Protein AF-0000000076014157 (afdb_homodimer)

Secondary structure (DSSP, 8-state):
--------------------TT--TT-----------TTS---S-HHHHHHHHHHHHS-HIIIIIHHHHHHHTTBHHHHHHHHHHIIIIIHHHHHHHHHHHHHH---TTTHHHHH-GGGHHHHHHHHHHHHHHHHHHHHHHHHHHHHHHHTSSSS-TTS-S-STT--TTB---TT-TT----TT-B-HHHHIIIIIIS-GGG--SSS----B-HHHHHHHHHHHHHHHHHHTT-HHHHHHHHHHHTTHHHHHHHHHHHHHHHSTTHHHHHHHHHSB-GGGGG-HHHHHHHHHHHHHHH-TTSSHHHHHHHTS-TTS-HHHHHHHHHHHHHHHHHHHHHHHHHHHHHHHHHHTS-GGGTSTT-STHIIIIIHHHHHHTSTTHHHHHHHHHHHHHHHHHHHHHHHHHHHHHHHHHHSHHHHGGGHHHHHHHHHHHHHHHTGGGGBTTHHHHHHHIIIIIIIHHHHHHHHHHHHHHHHHHHHS----EETTEEPPHHHHHHHHHHHHHHHTHHHHHHHHHHH---S-HHHHHHHHHTS-------HHHHTTS---/------------------------TT-----------TTS---S-HHHHHHHHHHHHS-HIIIIIHHHHHHHTTBHHHHHHHHHHIIIIIHHHHHHHHHHHHHH---TTTHHHHH-GGGHHHHHHHHHHHHHHHHHHHHHHHHHHHHHHHTSSSS-TTS-S-STT--TTB---TT-TT----TT-B-HHHHIIIIIIS-GGG--SSS---PBPHHHHHHHHHHHHHHHHHHTT-HHHHHHHHHHHTTHHHHHHHHHHHHHHHSTTHHHHHHHHHSB-GGGGG-HHHHHHHHHHHHHHH-TTSSHHHHHHHTS-TTS-HHHHHHHHHHHHHHHHHHHHHHHHHHHHHHHHHHTS-GGGTSTT-STHIIIIIHHHHHHTSTTHHHHHHHHHHHHHHHHHHHHHHHHHHHHHHHHHHSHHHHTT-HHHHHHHHHHHHHHHTGGGGBTTHHHHHHHIIIIIIIHHHHHHHHHHHHHHHHHHHHS----EETTEEPPHHHHHHHHHHHHHHHTHHHHHHHHHHH---S-HHHHHHHHHSS-------HHHHTSS---

Organism: Dicentrarchus labrax (NCBI:txid13489)

Structure (mmCIF, N/CA/C/O backbone):
data_AF-0000000076014157-model_v1
#
loop_
_entity.id
_entity.type
_entity.pdbx_description
1 polymer Transporter
#
loop_
_atom_site.group_PDB
_atom_site.id
_atom_site.type_symbol
_atom_site.label_atom_id
_atom_site.label_alt_id
_atom_site.label_comp_id
_atom_site.label_asym_id
_atom_site.label_entity_id
_atom_site.label_seq_id
_atom_site.pdbx_PDB_ins_code
_atom_site.Cartn_x
_atom_site.Cartn_y
_atom_site.Cartn_z
_atom_site.occupancy
_atom_site.B_iso_or_equiv
_atom_site.auth_seq_id
_atom_site.auth_comp_id
_atom_site.auth_asym_id
_atom_site.auth_atom_id
_atom_site.pdbx_PDB_model_num
ATOM 1 N N . MET A 1 1 ? -80.5 -6.441 57.906 1 23.5 1 MET A N 1
ATOM 2 C CA . MET A 1 1 ? -79.625 -5.234 57.938 1 23.5 1 MET A CA 1
ATOM 3 C C . MET A 1 1 ? -78.938 -5.035 56.625 1 23.5 1 MET A C 1
ATOM 5 O O . MET A 1 1 ? -78.375 -5.992 56.031 1 23.5 1 MET A O 1
ATOM 9 N N . PRO A 1 2 ? -79.125 -3.795 55.938 1 21.14 2 PRO A N 1
ATOM 10 C CA . PRO A 1 2 ? -79.25 -3.395 54.531 1 21.14 2 PRO A CA 1
ATOM 11 C C . PRO A 1 2 ? -77.938 -3.398 53.781 1 21.14 2 PRO A C 1
ATOM 13 O O . PRO A 1 2 ? -76.875 -3.014 54.344 1 21.14 2 PRO A O 1
ATOM 16 N N . ARG A 1 3 ? -77.688 -4.527 53.062 1 22.22 3 ARG A N 1
ATOM 17 C CA . ARG A 1 3 ? -76.625 -5.16 52.219 1 22.22 3 ARG A CA 1
ATOM 18 C C . ARG A 1 3 ? -76.188 -4.211 51.125 1 22.22 3 ARG A C 1
ATOM 20 O O . ARG A 1 3 ? -76.812 -4.141 50.062 1 22.22 3 ARG A O 1
ATOM 27 N N . GLN A 1 4 ? -75.938 -2.848 51.719 1 20.17 4 GLN A N 1
ATOM 28 C CA . GLN A 1 4 ? -75.875 -1.627 50.938 1 20.17 4 GLN A CA 1
ATOM 29 C C . GLN A 1 4 ? -74.875 -1.794 49.781 1 20.17 4 GLN A C 1
ATOM 31 O O . GLN A 1 4 ? -73.75 -2.311 50 1 20.17 4 GLN A O 1
ATOM 36 N N . ASP A 1 5 ? -75.375 -1.737 48.531 1 20.08 5 ASP A N 1
ATOM 37 C CA . ASP A 1 5 ? -75.25 -1.93 47.094 1 20.08 5 ASP A CA 1
ATOM 38 C C . ASP A 1 5 ? -74.188 -1.002 46.5 1 20.08 5 ASP A C 1
ATOM 40 O O . ASP A 1 5 ? -74.5 0.026 45.906 1 20.08 5 ASP A O 1
ATOM 44 N N . SER A 1 6 ? -73.062 -0.758 47.375 1 19.81 6 SER A N 1
ATOM 45 C CA . SER A 1 6 ? -72.188 0.369 47.125 1 19.81 6 SER A CA 1
ATOM 46 C C . SER A 1 6 ? -71.562 0.296 45.75 1 19.81 6 SER A C 1
ATOM 48 O O . SER A 1 6 ? -70.625 -0.439 45.5 1 19.81 6 SER A O 1
ATOM 50 N N . ALA A 1 7 ? -72.5 0.203 44.719 1 20.62 7 ALA A N 1
ATOM 51 C CA . ALA A 1 7 ? -72.25 0.041 43.281 1 20.62 7 ALA A CA 1
ATOM 52 C C . ALA A 1 7 ? -71.312 1.136 42.75 1 20.62 7 ALA A C 1
ATOM 54 O O . ALA A 1 7 ? -71.75 2.287 42.625 1 20.62 7 ALA A O 1
ATOM 55 N N . VAL A 1 8 ? -70.062 1.165 43.344 1 20.34 8 VAL A N 1
ATOM 56 C CA . VAL A 1 8 ? -69 2.174 43.219 1 20.34 8 VAL A CA 1
ATOM 57 C C . VAL A 1 8 ? -68.875 2.545 41.75 1 20.34 8 VAL A C 1
ATOM 59 O O . VAL A 1 8 ? -68.812 1.669 40.875 1 20.34 8 VAL A O 1
ATOM 62 N N . MET A 1 9 ? -69.188 3.756 41.375 1 18.97 9 MET A N 1
ATOM 63 C CA . MET A 1 9 ? -69.312 4.648 40.25 1 18.97 9 MET A CA 1
ATOM 64 C C . MET A 1 9 ? -68.125 4.535 39.312 1 18.97 9 MET A C 1
ATOM 66 O O . MET A 1 9 ? -66.938 4.625 39.75 1 18.97 9 MET A O 1
ATOM 70 N N . ALA A 1 10 ? -68.188 3.828 38.156 1 21.52 10 ALA A N 1
ATOM 71 C CA . ALA A 1 10 ? -67.562 3.467 36.875 1 21.52 10 ALA A CA 1
ATOM 72 C C . ALA A 1 10 ? -67 4.691 36.188 1 21.52 10 ALA A C 1
ATOM 74 O O . ALA A 1 10 ? -67.688 5.461 35.531 1 21.52 10 ALA A O 1
ATOM 75 N N . GLY A 1 11 ? -66.375 5.621 37 1 18.62 11 GLY A N 1
ATOM 76 C CA . GLY A 1 11 ? -66 6.926 36.5 1 18.62 11 GLY A CA 1
ATOM 77 C C . GLY A 1 11 ? -65.312 6.848 35.125 1 18.62 11 GLY A C 1
ATOM 78 O O . GLY A 1 11 ? -64.5 5.953 34.906 1 18.62 11 GLY A O 1
ATOM 79 N N . SER A 1 12 ? -65.938 7.234 34.062 1 21.16 12 SER A N 1
ATOM 80 C CA . SER A 1 12 ? -65.875 7.332 32.625 1 21.16 12 SER A CA 1
ATOM 81 C C . SER A 1 12 ? -64.562 8.047 32.219 1 21.16 12 SER A C 1
ATOM 83 O O . SER A 1 12 ? -64.438 9.25 32.406 1 21.16 12 SER A O 1
ATOM 85 N N . LEU A 1 13 ? -63.375 7.578 32.688 1 21.27 13 LEU A N 1
ATOM 86 C CA . LEU A 1 13 ? -62.094 8.219 32.5 1 21.27 13 LEU A CA 1
ATOM 87 C C . LEU A 1 13 ? -61.906 8.688 31.078 1 21.27 13 LEU A C 1
ATOM 89 O O . LEU A 1 13 ? -62.219 7.945 30.141 1 21.27 13 LEU A O 1
ATOM 93 N N . THR A 1 14 ? -61.969 9.961 30.891 1 20.95 14 THR A N 1
ATOM 94 C CA . THR A 1 14 ? -62 10.898 29.766 1 20.95 14 THR A CA 1
ATOM 95 C C . THR A 1 14 ? -60.938 10.508 28.719 1 20.95 14 THR A C 1
ATOM 97 O O . THR A 1 14 ? -59.969 9.844 29.031 1 20.95 14 THR A O 1
ATOM 100 N N . HIS A 1 15 ? -61.25 10.711 27.406 1 20.73 15 HIS A N 1
ATOM 101 C CA . HIS A 1 15 ? -60.906 10.469 26.016 1 20.73 15 HIS A CA 1
ATOM 102 C C . HIS A 1 15 ? -59.531 11.047 25.672 1 20.73 15 HIS A C 1
ATOM 104 O O . HIS A 1 15 ? -59.312 12.242 25.844 1 20.73 15 HIS A O 1
ATOM 110 N N . HIS A 1 16 ? -58.438 10.414 26.062 1 22.95 16 HIS A N 1
ATOM 111 C CA . HIS A 1 16 ? -57.031 10.766 25.844 1 22.95 16 HIS A CA 1
ATOM 112 C C . HIS A 1 16 ? -56.812 11.211 24.406 1 22.95 16 HIS A C 1
ATOM 114 O O . HIS A 1 16 ? -57.219 10.523 23.469 1 22.95 16 HIS A O 1
ATOM 120 N N . GLY A 1 17 ? -56.844 12.523 24.172 1 22.39 17 GLY A N 1
ATOM 121 C CA . GLY A 1 17 ? -56.75 13.211 22.891 1 22.39 17 GLY A CA 1
ATOM 122 C C . GLY A 1 17 ? -55.719 12.602 21.953 1 22.39 17 GLY A C 1
ATOM 123 O O . GLY A 1 17 ? -54.781 11.953 22.406 1 22.39 17 GLY A O 1
ATOM 124 N N . SER A 1 18 ? -56.156 12.281 20.734 1 24.25 18 SER A N 1
ATOM 125 C CA . SER A 1 18 ? -55.625 11.594 19.562 1 24.25 18 SER A CA 1
ATOM 126 C C . SER A 1 18 ? -54.344 12.242 19.078 1 24.25 18 SER A C 1
ATOM 128 O O . SER A 1 18 ? -54.312 13.445 18.797 1 24.25 18 SER A O 1
ATOM 130 N N . PRO A 1 19 ? -53.219 11.938 19.75 1 25.81 19 PRO A N 1
ATOM 131 C CA . PRO A 1 19 ? -52.031 12.672 19.344 1 25.81 19 PRO A CA 1
ATOM 132 C C . PRO A 1 19 ? -51.906 12.828 17.828 1 25.81 19 PRO A C 1
ATOM 134 O O . PRO A 1 19 ? -52.469 12.031 17.078 1 25.81 19 PRO A O 1
ATOM 137 N N . ASN A 1 20 ? -51.906 14.07 17.297 1 23.58 20 ASN A N 1
ATOM 138 C CA . ASN A 1 20 ? -51.875 14.531 15.914 1 23.58 20 ASN A CA 1
ATOM 139 C C . ASN A 1 20 ? -50.906 13.719 15.062 1 23.58 20 ASN A C 1
ATOM 141 O O . ASN A 1 20 ? -49.75 13.531 15.438 1 23.58 20 ASN A O 1
ATOM 145 N N . PRO A 1 21 ? -51.438 12.875 14.094 1 25.25 21 PRO A N 1
ATOM 146 C CA . PRO A 1 21 ? -50.875 11.875 13.188 1 25.25 21 PRO A CA 1
ATOM 147 C C . PRO A 1 21 ? -49.75 12.438 12.32 1 25.25 21 PRO A C 1
ATOM 149 O O . PRO A 1 21 ? -49.312 11.789 11.367 1 25.25 21 PRO A O 1
ATOM 152 N N . ALA A 1 22 ? -49.562 13.789 12.352 1 24.73 22 ALA A N 1
ATOM 153 C CA . ALA A 1 22 ? -48.969 14.391 11.148 1 24.73 22 ALA A CA 1
ATOM 154 C C . ALA A 1 22 ? -47.625 13.789 10.852 1 24.73 22 ALA A C 1
ATOM 156 O O . ALA A 1 22 ? -47.062 13.977 9.758 1 24.73 22 ALA A O 1
ATOM 157 N N . TYR A 1 23 ? -46.906 13.641 12.016 1 25.39 23 TYR A N 1
ATOM 158 C CA . TYR A 1 23 ? -45.531 13.422 11.562 1 25.39 23 TYR A CA 1
ATOM 159 C C . TYR A 1 23 ? -45.406 12.133 10.758 1 25.39 23 TYR A C 1
ATOM 161 O O . TYR A 1 23 ? -45.312 11.047 11.32 1 25.39 23 TYR A O 1
ATOM 169 N N . SER A 1 24 ? -46.406 11.953 9.875 1 24.34 24 SER A N 1
ATOM 170 C CA . SER A 1 24 ? -46.375 10.797 8.984 1 24.34 24 SER A CA 1
ATOM 171 C C . SER A 1 24 ? -45 10.562 8.414 1 24.34 24 SER A C 1
ATOM 173 O O . SER A 1 24 ? -44.406 11.453 7.797 1 24.34 24 SER A O 1
ATOM 175 N N . SER A 1 25 ? -44.188 9.844 9.18 1 27.11 25 SER A N 1
ATOM 176 C CA . SER A 1 25 ? -42.812 9.383 9.023 1 27.11 25 SER A CA 1
ATOM 177 C C . SER A 1 25 ? -42.562 8.891 7.605 1 27.11 25 SER A C 1
ATOM 179 O O . SER A 1 25 ? -41.531 8.258 7.344 1 27.11 25 SER A O 1
ATOM 181 N N . ASN A 1 26 ? -43.625 9.016 6.766 1 25.61 26 ASN A N 1
ATOM 182 C CA . ASN A 1 26 ? -43.656 8.359 5.465 1 25.61 26 ASN A CA 1
ATOM 183 C C . ASN A 1 26 ? -42.531 8.836 4.551 1 25.61 26 ASN A C 1
ATOM 185 O O . ASN A 1 26 ? -42.406 8.375 3.412 1 25.61 26 ASN A O 1
ATOM 189 N N . ASN A 1 27 ? -42.281 10.133 4.758 1 27.19 27 ASN A N 1
ATOM 190 C CA . ASN A 1 27 ? -41.594 10.602 3.57 1 27.19 27 ASN A CA 1
ATOM 191 C C . ASN A 1 27 ? -40.188 9.977 3.461 1 27.19 27 ASN A C 1
ATOM 193 O O . ASN A 1 27 ? -39.188 10.602 3.822 1 27.19 27 ASN A O 1
ATOM 197 N N . ALA A 1 28 ? -40.094 8.828 4.117 1 28.44 28 ALA A N 1
ATOM 198 C CA . ALA A 1 28 ? -38.812 8.148 3.838 1 28.44 28 ALA A CA 1
ATOM 199 C C . ALA A 1 28 ? -38.469 8.219 2.354 1 28.44 28 ALA A C 1
ATOM 201 O O . ALA A 1 28 ? -39.219 7.695 1.515 1 28.44 28 ALA A O 1
ATOM 202 N N . VAL A 1 29 ? -38.031 9.32 1.973 1 32.59 29 VAL A N 1
ATOM 203 C CA . VAL A 1 29 ? -37.562 9.336 0.583 1 32.59 29 VAL A CA 1
ATOM 204 C C . VAL A 1 29 ? -37.062 7.961 0.188 1 32.59 29 VAL A C 1
ATOM 206 O O . VAL A 1 29 ? -36.219 7.387 0.88 1 32.59 29 VAL A O 1
ATOM 209 N N . PRO A 1 30 ? -37.906 7.164 -0.391 1 28.81 30 PRO A N 1
ATOM 210 C CA . PRO A 1 30 ? -37.469 5.816 -0.772 1 28.81 30 PRO A CA 1
ATOM 211 C C . PRO A 1 30 ? -36.031 5.777 -1.214 1 28.81 30 PRO A C 1
ATOM 213 O O . PRO A 1 30 ? -35.562 6.699 -1.882 1 28.81 30 PRO A O 1
ATOM 216 N N . VAL A 1 31 ? -35.219 5.48 -0.323 1 32.84 31 VAL A N 1
ATOM 217 C CA . VAL A 1 31 ? -33.875 5.168 -0.797 1 32.84 31 VAL A CA 1
ATOM 218 C C . VAL A 1 31 ? -33.938 4.613 -2.219 1 32.84 31 VAL A C 1
ATOM 220 O O . VAL A 1 31 ? -34.719 3.701 -2.498 1 32.84 31 VAL A O 1
ATOM 223 N N . PRO A 1 32 ? -34 5.555 -3.145 1 31.33 32 PRO A N 1
ATOM 224 C CA . PRO A 1 32 ? -34.188 4.891 -4.438 1 31.33 32 PRO A CA 1
ATOM 225 C C . PRO A 1 32 ? -33.594 3.482 -4.473 1 31.33 32 PRO A C 1
ATOM 227 O O . PRO A 1 32 ? -32.469 3.268 -4.02 1 31.33 32 PRO A O 1
ATOM 230 N N . VAL A 1 33 ? -34.312 2.512 -4.168 1 32.09 33 VAL A N 1
ATOM 231 C CA . VAL A 1 33 ? -34 1.125 -4.496 1 32.09 33 VAL A CA 1
ATOM 232 C C . VAL A 1 33 ? -33.156 1.071 -5.762 1 32.09 33 VAL A C 1
ATOM 234 O O . VAL A 1 33 ? -33.562 1.55 -6.816 1 32.09 33 VAL A O 1
ATOM 237 N N . ILE A 1 34 ? -31.812 1.445 -5.648 1 35.22 34 ILE A N 1
ATOM 238 C CA . ILE A 1 34 ? -31.078 1.068 -6.852 1 35.22 34 ILE A CA 1
ATOM 239 C C . ILE A 1 34 ? -31.797 -0.091 -7.547 1 35.22 34 ILE A C 1
ATOM 241 O O . ILE A 1 34 ? -31.953 -1.169 -6.973 1 35.22 34 ILE A O 1
ATOM 245 N N . THR A 1 35 ? -32.844 0.166 -8.242 1 32.91 35 THR A N 1
ATOM 246 C CA . THR A 1 35 ? -33.5 -0.812 -9.102 1 32.91 35 THR A CA 1
ATOM 247 C C . THR A 1 35 ? -32.5 -1.848 -9.609 1 32.91 35 THR A C 1
ATOM 249 O O . THR A 1 35 ? -31.516 -1.497 -10.242 1 32.91 35 THR A O 1
ATOM 252 N N . GLN A 1 36 ? -32.125 -2.879 -8.836 1 38.75 36 GLN A N 1
ATOM 253 C CA . GLN A 1 36 ? -31.469 -4.07 -9.383 1 38.75 36 GLN A CA 1
ATOM 254 C C . GLN A 1 36 ? -31.828 -4.254 -10.852 1 38.75 36 GLN A C 1
ATOM 256 O O . GLN A 1 36 ? -33 -4.426 -11.203 1 38.75 36 GLN A O 1
ATOM 261 N N . THR A 1 37 ? -31.344 -3.531 -11.672 1 40.16 37 THR A N 1
ATOM 262 C CA . THR A 1 37 ? -31.656 -3.885 -13.055 1 40.16 37 THR A CA 1
ATOM 263 C C . THR A 1 37 ? -31.828 -5.391 -13.203 1 40.16 37 THR A C 1
ATOM 265 O O . THR A 1 37 ? -30.984 -6.168 -12.75 1 40.16 37 THR A O 1
ATOM 268 N N . ASP A 1 38 ? -32.969 -6.031 -13.164 1 48.41 38 ASP A N 1
ATOM 269 C CA . ASP A 1 38 ? -33.562 -7.363 -13.344 1 48.41 38 ASP A CA 1
ATOM 270 C C . ASP A 1 38 ? -32.688 -8.219 -14.258 1 48.41 38 ASP A C 1
ATOM 272 O O . ASP A 1 38 ? -32.812 -9.445 -14.281 1 48.41 38 ASP A O 1
ATOM 276 N N . SER A 1 39 ? -31.703 -7.613 -15.055 1 60.69 39 SER A N 1
ATOM 277 C CA . SER A 1 39 ? -31.219 -8.43 -16.156 1 60.69 39 SER A CA 1
ATOM 278 C C . SER A 1 39 ? -29.891 -9.078 -15.82 1 60.69 39 SER A C 1
ATOM 280 O O . SER A 1 39 ? -29.344 -9.859 -16.609 1 60.69 39 SER A O 1
ATOM 282 N N . ARG A 1 40 ? -29.375 -8.945 -14.539 1 74.75 40 ARG A N 1
ATOM 283 C CA . ARG A 1 40 ? -28.078 -9.547 -14.305 1 74.75 40 ARG A CA 1
ATOM 284 C C . ARG A 1 40 ? -28.219 -10.953 -13.742 1 74.75 40 ARG A C 1
ATOM 286 O O . ARG A 1 40 ? -29.125 -11.227 -12.961 1 74.75 40 ARG A O 1
ATOM 293 N N . ASP A 1 41 ? -27.312 -11.812 -14.156 1 81.12 41 ASP A N 1
ATOM 294 C CA . ASP A 1 41 ? -27.281 -13.18 -13.664 1 81.12 41 ASP A CA 1
ATOM 295 C C . ASP A 1 41 ? -27.078 -13.211 -12.148 1 81.12 41 ASP A C 1
ATOM 297 O O . ASP A 1 41 ? -26.438 -12.312 -11.586 1 81.12 41 ASP A O 1
ATOM 301 N N . LYS A 1 42 ? -27.75 -14.086 -11.477 1 86.62 42 LYS A N 1
ATOM 302 C CA . LYS A 1 42 ? -27.641 -14.273 -10.031 1 86.62 42 LYS A CA 1
ATOM 303 C C . LYS A 1 42 ? -27.328 -15.727 -9.688 1 86.62 42 LYS A C 1
ATOM 305 O O . LYS A 1 42 ? -27.688 -16.641 -10.438 1 86.62 42 LYS A O 1
ATOM 310 N N . TRP A 1 43 ? -26.656 -15.836 -8.57 1 89.5 43 TRP A N 1
ATOM 311 C CA . TRP A 1 43 ? -26.406 -17.188 -8.078 1 89.5 43 TRP A CA 1
ATOM 312 C C . TRP A 1 43 ? -27.719 -17.875 -7.688 1 89.5 43 TRP A C 1
ATOM 314 O O . TRP A 1 43 ? -28.625 -17.234 -7.16 1 89.5 43 TRP A O 1
ATOM 324 N N . SER A 1 44 ? -27.75 -19.188 -7.961 1 85.44 44 SER A N 1
ATOM 325 C CA . SER A 1 44 ? -28.938 -19.953 -7.598 1 85.44 44 SER A CA 1
ATOM 326 C C . SER A 1 44 ? -29.031 -20.156 -6.086 1 85.44 44 SER A C 1
ATOM 328 O O . SER A 1 44 ? -30.109 -20.047 -5.5 1 85.44 44 SER A O 1
ATOM 330 N N . LYS A 1 45 ? -27.875 -20.5 -5.574 1 89.38 45 LYS A N 1
ATOM 331 C CA . LYS A 1 45 ? -27.75 -20.734 -4.137 1 89.38 45 LYS A CA 1
ATOM 332 C C . LYS A 1 45 ? -26.547 -19.984 -3.564 1 89.38 45 LYS A C 1
ATOM 334 O O . LYS A 1 45 ? -25.578 -19.719 -4.277 1 89.38 45 LYS A O 1
ATOM 339 N N . LYS A 1 46 ? -26.703 -19.719 -2.285 1 90.31 46 LYS A N 1
ATOM 340 C CA . LYS A 1 46 ? -25.609 -19.062 -1.584 1 90.31 46 LYS A CA 1
ATOM 341 C C . LYS A 1 46 ? -24.359 -19.938 -1.58 1 90.31 46 LYS A C 1
ATOM 343 O O . LYS A 1 46 ? -23.234 -19.438 -1.714 1 90.31 46 LYS A O 1
ATOM 348 N N . MET A 1 47 ? -24.625 -21.188 -1.494 1 92.12 47 MET A N 1
ATOM 349 C CA . MET A 1 47 ? -23.5 -22.125 -1.428 1 92.12 47 MET A CA 1
ATOM 350 C C . MET A 1 47 ? -22.781 -22.203 -2.768 1 92.12 47 MET A C 1
ATOM 352 O O . MET A 1 47 ? -21.578 -22.484 -2.814 1 92.12 47 MET A O 1
ATOM 356 N N . ASP A 1 48 ? -23.484 -21.938 -3.861 1 93.06 48 ASP A N 1
ATOM 357 C CA . ASP A 1 48 ? -22.859 -21.891 -5.176 1 93.06 48 ASP A CA 1
ATOM 358 C C . ASP A 1 48 ? -21.781 -20.812 -5.223 1 93.06 48 ASP A C 1
ATOM 360 O O . ASP A 1 48 ? -20.688 -21.031 -5.75 1 93.06 48 ASP A O 1
ATOM 364 N N . PHE A 1 49 ? -22.156 -19.75 -4.648 1 94.38 49 PHE A N 1
ATOM 365 C CA . PHE A 1 49 ? -21.203 -18.641 -4.605 1 94.38 49 PHE A CA 1
ATOM 366 C C . PHE A 1 49 ? -20 -18.984 -3.736 1 94.38 49 PHE A C 1
ATOM 368 O O . PHE A 1 49 ? -18.859 -18.828 -4.164 1 94.38 49 PHE A O 1
ATOM 375 N N . LEU A 1 50 ? -20.234 -19.453 -2.508 1 94.62 50 LEU A N 1
ATOM 376 C CA . LEU A 1 50 ? -19.172 -19.734 -1.556 1 94.62 50 LEU A CA 1
ATOM 377 C C . LEU A 1 50 ? -18.219 -20.797 -2.107 1 94.62 50 LEU A C 1
ATOM 379 O O . LEU A 1 50 ? -17 -20.625 -2.045 1 94.62 50 LEU A O 1
ATOM 383 N N . LEU A 1 51 ? -18.734 -21.797 -2.746 1 94.06 51 LEU A N 1
ATOM 384 C CA . LEU A 1 51 ? -17.891 -22.859 -3.299 1 94.06 51 LEU A CA 1
ATOM 385 C C . LEU A 1 51 ? -17.109 -22.359 -4.508 1 94.06 51 LEU A C 1
ATOM 387 O O . LEU A 1 51 ? -15.984 -22.797 -4.742 1 94.06 51 LEU A O 1
ATOM 391 N N . SER A 1 52 ? -17.688 -21.469 -5.215 1 94.06 52 SER A N 1
ATOM 392 C CA . SER A 1 52 ? -16.984 -20.906 -6.359 1 94.06 52 SER A CA 1
ATOM 393 C C . SER A 1 52 ? -15.797 -20.062 -5.914 1 94.06 52 SER A C 1
ATOM 395 O O . SER A 1 52 ? -14.719 -20.109 -6.516 1 94.06 52 SER A O 1
ATOM 397 N N . VAL A 1 53 ? -16.031 -19.312 -4.863 1 95 53 VAL A N 1
ATOM 398 C CA . VAL A 1 53 ? -14.953 -18.484 -4.34 1 95 53 VAL A CA 1
ATOM 399 C C . VAL A 1 53 ? -13.867 -19.359 -3.719 1 95 53 VAL A C 1
ATOM 401 O O . VAL A 1 53 ? -12.672 -19.094 -3.895 1 95 53 VAL A O 1
ATOM 404 N N . ILE A 1 54 ? -14.25 -20.359 -3.074 1 94.25 54 ILE A N 1
ATOM 405 C CA . ILE A 1 54 ? -13.297 -21.297 -2.494 1 94.25 54 ILE A CA 1
ATOM 406 C C . ILE A 1 54 ? -12.539 -22.031 -3.607 1 94.25 54 ILE A C 1
ATOM 408 O O . ILE A 1 54 ? -11.32 -22.172 -3.545 1 94.25 54 ILE A O 1
ATOM 412 N N . GLY A 1 55 ? -13.281 -22.438 -4.574 1 93.19 55 GLY A N 1
ATOM 413 C CA . GLY A 1 55 ? -12.664 -23.125 -5.703 1 93.19 55 GLY A CA 1
ATOM 414 C C . GLY A 1 55 ? -11.625 -22.266 -6.414 1 93.19 55 GLY A C 1
ATOM 415 O O . GLY A 1 55 ? -10.594 -22.781 -6.859 1 93.19 55 GLY A O 1
ATOM 416 N N . PHE A 1 56 ? -11.859 -21.047 -6.477 1 92.94 56 PHE A N 1
ATOM 417 C CA . PHE A 1 56 ? -10.898 -20.125 -7.078 1 92.94 56 PHE A CA 1
ATOM 418 C C . PHE A 1 56 ? -9.703 -19.922 -6.164 1 92.94 56 PHE A C 1
ATOM 420 O O . PHE A 1 56 ? -8.555 -19.938 -6.621 1 92.94 56 PHE A O 1
ATOM 427 N N . ALA A 1 57 ? -9.984 -19.688 -4.898 1 92.06 57 ALA A N 1
ATOM 428 C CA . ALA A 1 57 ? -8.938 -19.328 -3.949 1 92.06 57 ALA A CA 1
ATOM 429 C C . ALA A 1 57 ? -8.031 -20.516 -3.645 1 92.06 57 ALA A C 1
ATOM 431 O O . ALA A 1 57 ? -6.84 -20.344 -3.393 1 92.06 57 ALA A O 1
ATOM 432 N N . VAL A 1 58 ? -8.633 -21.656 -3.555 1 91.44 58 VAL A N 1
ATOM 433 C CA . VAL A 1 58 ? -7.852 -22.859 -3.338 1 91.44 58 VAL A CA 1
ATOM 434 C C . VAL A 1 58 ? -7.449 -23.469 -4.684 1 91.44 58 VAL A C 1
ATOM 436 O O . VAL A 1 58 ? -8.266 -24.109 -5.355 1 91.44 58 VAL A O 1
ATOM 439 N N . ASP A 1 59 ? -6.262 -23.203 -5.047 1 89.12 59 ASP A N 1
ATOM 440 C CA . ASP A 1 59 ? -5.828 -23.625 -6.371 1 89.12 59 ASP A CA 1
ATOM 441 C C . ASP A 1 59 ? -4.516 -24.406 -6.297 1 89.12 59 ASP A C 1
ATOM 443 O O . ASP A 1 59 ? -4.145 -24.906 -5.234 1 89.12 59 ASP A O 1
ATOM 447 N N . LEU A 1 60 ? -3.871 -24.562 -7.457 1 85.44 60 LEU A N 1
ATOM 448 C CA . LEU A 1 60 ? -2.637 -25.328 -7.566 1 85.44 60 LEU A CA 1
ATOM 449 C C . LEU A 1 60 ? -1.537 -24.719 -6.703 1 85.44 60 LEU A C 1
ATOM 451 O O . LEU A 1 60 ? -0.667 -25.438 -6.199 1 85.44 60 LEU A O 1
ATOM 455 N N . GLY A 1 61 ? -1.656 -23.469 -6.469 1 84 61 GLY A N 1
ATOM 456 C CA . GLY A 1 61 ? -0.657 -22.797 -5.652 1 84 61 GLY A CA 1
ATOM 457 C C . GLY A 1 61 ? -0.658 -23.266 -4.207 1 84 61 GLY A C 1
ATOM 458 O O . GLY A 1 61 ? 0.39 -23.297 -3.561 1 84 61 GLY A O 1
ATOM 459 N N . ASN A 1 62 ? -1.731 -23.672 -3.725 1 90 62 ASN A N 1
ATOM 460 C CA . ASN A 1 62 ? -1.828 -24.188 -2.359 1 90 62 ASN A CA 1
ATOM 461 C C . ASN A 1 62 ? -1.186 -25.562 -2.225 1 90 62 ASN A C 1
ATOM 463 O O . ASN A 1 62 ? -0.621 -25.891 -1.181 1 90 62 ASN A O 1
ATOM 467 N N . VAL A 1 63 ? -1.223 -26.234 -3.289 1 85.5 63 VAL A N 1
ATOM 468 C CA . VAL A 1 63 ? -0.824 -27.641 -3.195 1 85.5 63 VAL A CA 1
ATOM 469 C C . VAL A 1 63 ? 0.655 -27.781 -3.549 1 85.5 63 VAL A C 1
ATOM 471 O O . VAL A 1 63 ? 1.365 -28.594 -2.959 1 85.5 63 VAL A O 1
ATOM 474 N N . TRP A 1 64 ? 1.114 -26.984 -4.43 1 81.94 64 TRP A N 1
ATOM 475 C CA . TRP A 1 64 ? 2.514 -27.203 -4.777 1 81.94 64 TRP A CA 1
ATOM 476 C C . TRP A 1 64 ? 3.369 -26 -4.398 1 81.94 64 TRP A C 1
ATOM 478 O O . TRP A 1 64 ? 4.508 -26.156 -3.953 1 81.94 64 TRP A O 1
ATOM 488 N N . ARG A 1 65 ? 2.852 -24.859 -4.641 1 83.81 65 ARG A N 1
ATOM 489 C CA . ARG A 1 65 ? 3.697 -23.688 -4.465 1 83.81 65 ARG A CA 1
ATOM 490 C C . ARG A 1 65 ? 3.938 -23.406 -2.986 1 83.81 65 ARG A C 1
ATOM 492 O O . ARG A 1 65 ? 5.066 -23.109 -2.58 1 83.81 65 ARG A O 1
ATOM 499 N N . PHE A 1 66 ? 2.916 -23.453 -2.227 1 90.19 66 PHE A N 1
ATOM 500 C CA . PHE A 1 66 ? 3.039 -23.156 -0.805 1 90.19 66 PHE A CA 1
ATOM 501 C C . PHE A 1 66 ? 4.055 -24.078 -0.146 1 90.19 66 PHE A C 1
ATOM 503 O O . PHE A 1 66 ? 4.988 -23.609 0.513 1 90.19 66 PHE A O 1
ATOM 510 N N . PRO A 1 67 ? 3.953 -25.391 -0.323 1 88.31 67 PRO A N 1
ATOM 511 C CA . PRO A 1 67 ? 4.945 -26.266 0.304 1 88.31 67 PRO A CA 1
ATOM 512 C C . PRO A 1 67 ? 6.363 -26.016 -0.203 1 88.31 67 PRO A C 1
ATOM 514 O O . PRO A 1 67 ? 7.324 -26.125 0.56 1 88.31 67 PRO A O 1
ATOM 517 N N . TYR A 1 68 ? 6.445 -25.688 -1.358 1 83.81 68 TYR A N 1
ATOM 518 C CA . TYR A 1 68 ? 7.758 -25.406 -1.932 1 83.81 68 TYR A CA 1
ATOM 519 C C . TYR A 1 68 ? 8.383 -24.172 -1.286 1 83.81 68 TYR A C 1
ATOM 521 O O . TYR A 1 68 ? 9.562 -24.188 -0.927 1 83.81 68 TYR A O 1
ATOM 529 N N . ILE A 1 69 ? 7.633 -23.188 -1.2 1 85.62 69 ILE A N 1
ATOM 530 C CA . ILE A 1 69 ? 8.133 -21.953 -0.614 1 85.62 69 ILE A CA 1
ATOM 531 C C . ILE A 1 69 ? 8.422 -22.156 0.871 1 85.62 69 ILE A C 1
ATOM 533 O O . ILE A 1 69 ? 9.383 -21.594 1.408 1 85.62 69 ILE A O 1
ATOM 537 N N . CYS A 1 70 ? 7.578 -22.922 1.466 1 88.81 70 CYS A N 1
ATOM 538 C CA . CYS A 1 70 ? 7.809 -23.25 2.867 1 88.81 70 CYS A CA 1
ATOM 539 C C . CYS A 1 70 ? 9.117 -24.016 3.035 1 88.81 70 CYS A C 1
ATOM 541 O O . CYS A 1 70 ? 9.867 -23.781 3.982 1 88.81 70 CYS A O 1
ATOM 543 N N . TYR A 1 71 ? 9.383 -24.875 2.125 1 86.5 71 TYR A N 1
ATOM 544 C CA . TYR A 1 71 ? 10.602 -25.688 2.131 1 86.5 71 TYR A CA 1
ATOM 545 C C . TYR A 1 71 ? 11.836 -24.797 1.96 1 86.5 71 TYR A C 1
ATOM 547 O O . TYR A 1 71 ? 12.844 -24.984 2.646 1 86.5 71 TYR A O 1
ATOM 555 N N . GLN A 1 72 ? 11.742 -23.812 1.176 1 82.88 72 GLN A N 1
ATOM 556 C CA . GLN A 1 72 ? 12.875 -22.953 0.854 1 82.88 72 GLN A CA 1
ATOM 557 C C . GLN A 1 72 ? 13.117 -21.922 1.953 1 82.88 72 GLN A C 1
ATOM 559 O O . GLN A 1 72 ? 14.234 -21.438 2.131 1 82.88 72 GLN A O 1
ATOM 564 N N . ASN A 1 73 ? 12.039 -21.609 2.629 1 88.44 73 ASN A N 1
ATOM 565 C CA . ASN A 1 73 ? 12.133 -20.484 3.557 1 88.44 73 ASN A CA 1
ATOM 566 C C . ASN A 1 73 ? 12.148 -20.953 5.008 1 88.44 73 ASN A C 1
ATOM 568 O O . ASN A 1 73 ? 11.656 -20.266 5.898 1 88.44 73 ASN A O 1
ATOM 572 N N . GLY A 1 74 ? 12.609 -22.109 5.305 1 84.69 74 GLY A N 1
ATOM 573 C CA . GLY A 1 74 ? 12.906 -22.531 6.66 1 84.69 74 GLY A CA 1
ATOM 574 C C . GLY A 1 74 ? 11.742 -23.234 7.34 1 84.69 74 GLY A C 1
ATOM 575 O O . GLY A 1 74 ? 11.633 -23.219 8.57 1 84.69 74 GLY A O 1
ATOM 576 N N . GLY A 1 75 ? 10.789 -23.719 6.613 1 87.44 75 GLY A N 1
ATOM 577 C CA . GLY A 1 75 ? 9.711 -24.516 7.168 1 87.44 75 GLY A CA 1
ATOM 578 C C . GLY A 1 75 ? 8.797 -23.719 8.086 1 87.44 75 GLY A C 1
ATOM 579 O O . GLY A 1 75 ? 8.203 -22.719 7.668 1 87.44 75 GLY A O 1
ATOM 580 N N . GLY A 1 76 ? 8.898 -24.047 9.328 1 89.5 76 GLY A N 1
ATOM 581 C CA . GLY A 1 76 ? 8.016 -23.438 10.305 1 89.5 76 GLY A CA 1
ATOM 582 C C . GLY A 1 76 ? 8.211 -21.938 10.422 1 89.5 76 GLY A C 1
ATOM 583 O O . GLY A 1 76 ? 7.266 -21.203 10.734 1 89.5 76 GLY A O 1
ATOM 584 N N . ALA A 1 77 ? 9.375 -21.438 10.203 1 91.38 77 ALA A N 1
ATOM 585 C CA . ALA A 1 77 ? 9.648 -20 10.281 1 91.38 77 ALA A CA 1
ATOM 586 C C . ALA A 1 77 ? 8.867 -19.25 9.211 1 91.38 77 ALA A C 1
ATOM 588 O O . ALA A 1 77 ? 8.438 -18.109 9.445 1 91.38 77 ALA A O 1
ATOM 589 N N . PHE A 1 78 ? 8.633 -19.797 8.117 1 93.44 78 PHE A N 1
ATOM 590 C CA . PHE A 1 78 ? 7.934 -19.172 6.996 1 93.44 78 PHE A CA 1
ATOM 591 C C . PHE A 1 78 ? 6.465 -18.938 7.336 1 93.44 78 PHE A C 1
ATOM 593 O O . PHE A 1 78 ? 5.84 -18.016 6.816 1 93.44 78 PHE A O 1
ATOM 600 N N . LEU A 1 79 ? 5.93 -19.75 8.273 1 92.38 79 LEU A N 1
ATOM 601 C CA . LEU A 1 79 ? 4.508 -19.688 8.602 1 92.38 79 LEU A CA 1
ATOM 602 C C . LEU A 1 79 ? 4.172 -18.375 9.312 1 92.38 79 LEU A C 1
ATOM 604 O O . LEU A 1 79 ? 3.049 -17.875 9.211 1 92.38 79 LEU A O 1
ATOM 608 N N . ILE A 1 80 ? 5.113 -17.781 9.898 1 90.12 80 ILE A N 1
ATOM 609 C CA . ILE A 1 80 ? 4.875 -16.547 10.648 1 90.12 80 ILE A CA 1
ATOM 610 C C . ILE A 1 80 ? 4.621 -15.398 9.68 1 90.12 80 ILE A C 1
ATOM 612 O O . ILE A 1 80 ? 3.551 -14.789 9.703 1 90.12 80 ILE A O 1
ATOM 616 N N . PRO A 1 81 ? 5.625 -15.156 8.789 1 90.75 81 PRO A N 1
ATOM 617 C CA . PRO A 1 81 ? 5.312 -14.086 7.832 1 90.75 81 PRO A CA 1
ATOM 618 C C . PRO A 1 81 ? 4.098 -14.414 6.961 1 90.75 81 PRO A C 1
ATOM 620 O O . PRO A 1 81 ? 3.357 -13.516 6.566 1 90.75 81 PRO A O 1
ATOM 623 N N . TYR A 1 82 ? 3.902 -15.617 6.684 1 93.31 82 TYR A N 1
ATOM 624 C CA . TYR A 1 82 ? 2.754 -16.031 5.883 1 93.31 82 TYR A CA 1
ATOM 625 C C . TYR A 1 82 ? 1.447 -15.648 6.562 1 93.31 82 TYR A C 1
ATOM 627 O O . TYR A 1 82 ? 0.574 -15.039 5.938 1 93.31 82 TYR A O 1
ATOM 635 N N . ILE A 1 83 ? 1.3 -15.852 7.82 1 91.12 83 ILE A N 1
ATOM 636 C CA . ILE A 1 83 ? 0.079 -15.578 8.57 1 91.12 83 ILE A CA 1
ATOM 637 C C . ILE A 1 83 ? -0.084 -14.07 8.75 1 91.12 83 ILE A C 1
ATOM 639 O O . ILE A 1 83 ? -1.191 -13.539 8.633 1 91.12 83 ILE A O 1
ATOM 643 N N . LEU A 1 84 ? 0.935 -13.43 8.961 1 85.81 84 LEU A N 1
ATOM 644 C CA . LEU A 1 84 ? 0.875 -11.977 9.148 1 85.81 84 LEU A CA 1
ATOM 645 C C . LEU A 1 84 ? 0.442 -11.289 7.859 1 85.81 84 LEU A C 1
ATOM 647 O O . LEU A 1 84 ? -0.387 -10.375 7.891 1 85.81 84 LEU A O 1
ATOM 651 N N . MET A 1 85 ? 0.992 -11.75 6.781 1 87.75 85 MET A N 1
ATOM 652 C CA . MET A 1 85 ? 0.618 -11.164 5.496 1 87.75 85 MET A CA 1
ATOM 653 C C . MET A 1 85 ? -0.831 -11.492 5.148 1 87.75 85 MET A C 1
ATOM 655 O O . MET A 1 85 ? -1.517 -10.688 4.512 1 87.75 85 MET A O 1
ATOM 659 N N . ALA A 1 86 ? -1.236 -12.602 5.594 1 92.31 86 ALA A N 1
ATOM 660 C CA . ALA A 1 86 ? -2.625 -12.984 5.352 1 92.31 86 ALA A CA 1
ATOM 661 C C . ALA A 1 86 ? -3.584 -12.094 6.133 1 92.31 86 ALA A C 1
ATOM 663 O O . ALA A 1 86 ? -4.547 -11.562 5.574 1 92.31 86 ALA A O 1
ATOM 66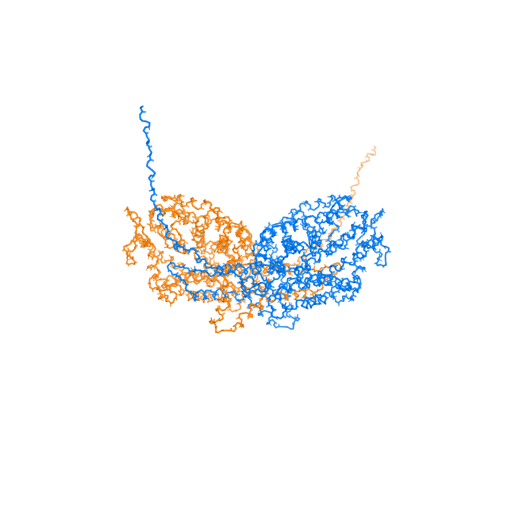4 N N . ILE A 1 87 ? -3.32 -11.789 7.328 1 86.44 87 ILE A N 1
ATOM 665 C CA . ILE A 1 87 ? -4.223 -11.07 8.227 1 86.44 87 ILE A CA 1
ATOM 666 C C . ILE A 1 87 ? -4.223 -9.586 7.871 1 86.44 87 ILE A C 1
ATOM 668 O O . ILE A 1 87 ? -5.281 -8.953 7.836 1 86.44 87 ILE A O 1
ATOM 672 N N . PHE A 1 88 ? -3.109 -9.039 7.477 1 78 88 PHE A N 1
ATOM 673 C CA . PHE A 1 88 ? -3.023 -7.594 7.324 1 78 88 PHE A CA 1
ATOM 674 C C . PHE A 1 88 ? -3.055 -7.199 5.855 1 78 88 PHE A C 1
ATOM 676 O O . PHE A 1 88 ? -3.301 -6.035 5.523 1 78 88 PHE A O 1
ATOM 683 N N . GLY A 1 89 ? -2.85 -8.125 5.082 1 83.25 89 GLY A N 1
ATOM 684 C CA . GLY A 1 89 ? -2.809 -7.805 3.662 1 83.25 89 GLY A CA 1
ATOM 685 C C . GLY A 1 89 ? -3.83 -8.57 2.846 1 83.25 89 GLY A C 1
ATOM 686 O O . GLY A 1 89 ? -4.852 -8.016 2.436 1 83.25 89 GLY A O 1
ATOM 687 N N . GLY A 1 90 ? -3.684 -9.844 2.824 1 89.12 90 GLY A N 1
ATOM 688 C CA . GLY A 1 90 ? -4.465 -10.703 1.953 1 89.12 90 GLY A CA 1
ATOM 689 C C . GLY A 1 90 ? -5.949 -10.68 2.266 1 89.12 90 GLY A C 1
ATOM 690 O O . GLY A 1 90 ? -6.77 -10.383 1.395 1 89.12 90 GLY A O 1
ATOM 691 N N . VAL A 1 91 ? -6.328 -10.844 3.496 1 91.81 91 VAL A N 1
ATOM 692 C CA . VAL A 1 91 ? -7.723 -11 3.889 1 91.81 91 VAL A CA 1
ATOM 693 C C . VAL A 1 91 ? -8.453 -9.672 3.742 1 91.81 91 VAL A C 1
ATOM 695 O O . VAL A 1 91 ? -9.555 -9.617 3.184 1 91.81 91 VAL A O 1
ATOM 698 N N . PRO A 1 92 ? -7.867 -8.57 4.129 1 86.94 92 PRO A N 1
ATOM 699 C CA . PRO A 1 92 ? -8.555 -7.293 3.943 1 86.94 92 PRO A CA 1
ATOM 700 C C . PRO A 1 92 ? -8.781 -6.953 2.471 1 86.94 92 PRO A C 1
ATOM 702 O O . PRO A 1 92 ? -9.844 -6.449 2.105 1 86.94 92 PRO A O 1
ATOM 705 N N . LEU A 1 93 ? -7.84 -7.203 1.704 1 90.12 93 LEU A N 1
ATOM 706 C CA . LEU A 1 93 ? -8 -6.922 0.281 1 90.12 93 LEU A CA 1
ATOM 707 C C . LEU A 1 93 ? -9.039 -7.848 -0.341 1 90.12 93 LEU A C 1
ATOM 709 O O . LEU A 1 93 ? -9.812 -7.43 -1.208 1 90.12 93 LEU A O 1
ATOM 713 N N . PHE A 1 94 ? -8.969 -9.07 0.121 1 94.19 94 PHE A N 1
ATOM 714 C CA . PHE A 1 94 ? -9.969 -10.047 -0.289 1 94.19 94 PHE A CA 1
ATOM 715 C C . PHE A 1 94 ? -11.375 -9.562 0.055 1 94.19 94 PHE A C 1
ATOM 717 O O . PHE A 1 94 ? -12.266 -9.57 -0.796 1 94.19 94 PHE A O 1
ATOM 724 N N . TYR A 1 95 ? -11.555 -9.141 1.191 1 92.44 95 TYR A N 1
ATOM 725 C CA . TYR A 1 95 ? -12.844 -8.633 1.658 1 92.44 95 TYR A CA 1
ATOM 726 C C . TYR A 1 95 ? -13.234 -7.375 0.896 1 92.44 95 TYR A C 1
ATOM 728 O O . TYR A 1 95 ? -14.406 -7.203 0.534 1 92.44 95 TYR A O 1
ATOM 736 N N . MET A 1 96 ? -12.312 -6.535 0.7 1 89.38 96 MET A N 1
ATOM 737 C CA . MET A 1 96 ? -12.586 -5.293 -0.012 1 89.38 96 MET A CA 1
ATOM 738 C C . MET A 1 96 ? -13.133 -5.57 -1.409 1 89.38 96 MET A C 1
ATOM 740 O O . MET A 1 96 ? -14.125 -4.973 -1.826 1 89.38 96 MET A O 1
ATOM 744 N N . GLU A 1 97 ? -12.57 -6.469 -2.082 1 93.06 97 GLU A N 1
ATOM 745 C CA . GLU A 1 97 ? -13.008 -6.773 -3.438 1 93.06 97 GLU A CA 1
ATOM 746 C C . GLU A 1 97 ? -14.391 -7.422 -3.436 1 93.06 97 GLU A C 1
ATOM 748 O O . GLU A 1 97 ? -15.219 -7.137 -4.305 1 93.06 97 GLU A O 1
ATOM 753 N N . LEU A 1 98 ? -14.602 -8.266 -2.492 1 94.12 98 LEU A N 1
ATOM 754 C CA . LEU A 1 98 ? -15.922 -8.867 -2.391 1 94.12 98 LEU A CA 1
ATOM 755 C C . LEU A 1 98 ? -16.984 -7.809 -2.135 1 94.12 98 LEU A C 1
ATOM 757 O O . LEU A 1 98 ? -18.047 -7.816 -2.77 1 94.12 98 LEU A O 1
ATOM 761 N N . ALA A 1 99 ? -16.672 -6.934 -1.256 1 89.75 99 ALA A N 1
ATOM 762 C CA . ALA A 1 99 ? -17.609 -5.879 -0.898 1 89.75 99 ALA A CA 1
ATOM 763 C C . ALA A 1 99 ? -17.859 -4.945 -2.078 1 89.75 99 ALA A C 1
ATOM 765 O O . ALA A 1 99 ? -19 -4.574 -2.354 1 89.75 99 ALA A O 1
ATOM 766 N N . LEU A 1 100 ? -16.875 -4.621 -2.746 1 88.69 100 LEU A N 1
ATOM 767 C CA . LEU A 1 100 ? -17 -3.727 -3.891 1 88.69 100 LEU A CA 1
ATOM 768 C C . LEU A 1 100 ? -17.797 -4.383 -5.008 1 88.69 100 LEU A C 1
ATOM 770 O O . LEU A 1 100 ? -18.688 -3.752 -5.594 1 88.69 100 LEU A O 1
ATOM 774 N N . GLY A 1 101 ? -17.453 -5.578 -5.254 1 91.75 101 GLY A N 1
ATOM 775 C CA . GLY A 1 101 ? -18.188 -6.293 -6.289 1 91.75 101 GLY A CA 1
ATOM 776 C C . GLY A 1 101 ? -19.656 -6.465 -5.977 1 91.75 101 GLY A C 1
ATOM 777 O O . GLY A 1 101 ? -20.516 -6.309 -6.855 1 91.75 101 GLY A O 1
ATOM 778 N N . GLN A 1 102 ? -19.922 -6.805 -4.82 1 90.69 102 GLN A N 1
ATOM 779 C CA . GLN A 1 102 ? -21.312 -7.023 -4.41 1 90.69 102 GLN A CA 1
ATOM 780 C C . GLN A 1 102 ? -22.094 -5.715 -4.379 1 90.69 102 GLN A C 1
ATOM 782 O O . GLN A 1 102 ? -23.266 -5.676 -4.75 1 90.69 102 GLN A O 1
ATOM 787 N N . PHE A 1 103 ? -21.484 -4.691 -3.977 1 86.31 103 PHE A N 1
ATOM 788 C CA . PHE A 1 103 ? -22.156 -3.402 -3.826 1 86.31 103 PHE A CA 1
ATOM 789 C C . PHE A 1 103 ? -22.438 -2.777 -5.188 1 86.31 103 PHE A C 1
ATOM 791 O O . PHE A 1 103 ? -23.547 -2.301 -5.438 1 86.31 103 PHE A O 1
ATOM 798 N N . HIS A 1 104 ? -21.531 -2.807 -6.078 1 86.5 104 HIS A N 1
ATOM 799 C CA . HIS A 1 104 ? -21.672 -2.107 -7.348 1 86.5 104 HIS A CA 1
ATOM 800 C C . HIS A 1 104 ? -22.219 -3.037 -8.43 1 86.5 104 HIS A C 1
ATOM 802 O O . HIS A 1 104 ? -22.656 -2.576 -9.484 1 86.5 104 HIS A O 1
ATOM 808 N N . ARG A 1 105 ? -22.062 -4.258 -8.203 1 90.25 105 ARG A N 1
ATOM 809 C CA . ARG A 1 105 ? -22.594 -5.277 -9.102 1 90.25 105 ARG A CA 1
ATOM 810 C C . ARG A 1 105 ? -22.047 -5.113 -10.516 1 90.25 105 ARG A C 1
ATOM 812 O O . ARG A 1 105 ? -22.812 -5.133 -11.484 1 90.25 105 ARG A O 1
ATOM 819 N N . THR A 1 106 ? -20.812 -4.84 -10.562 1 89.81 106 THR A N 1
ATOM 820 C CA . THR A 1 106 ? -20.125 -4.711 -11.852 1 89.81 106 THR A CA 1
ATOM 821 C C . THR A 1 106 ? -18.75 -5.359 -11.797 1 89.81 106 THR A C 1
ATOM 823 O O . THR A 1 106 ? -18.25 -5.688 -10.719 1 89.81 106 THR A O 1
ATOM 826 N N . GLY A 1 107 ? -18.25 -5.504 -12.945 1 91.56 107 GLY A N 1
ATOM 827 C CA . GLY A 1 107 ? -16.953 -6.16 -13.07 1 91.56 107 GLY A CA 1
ATOM 828 C C . GLY A 1 107 ? -15.781 -5.227 -12.812 1 91.56 107 GLY A C 1
ATOM 829 O O . GLY A 1 107 ? -15.969 -4.098 -12.359 1 91.56 107 GLY A O 1
ATOM 830 N N . ALA A 1 108 ? -14.602 -5.727 -13.125 1 92.44 108 ALA A N 1
ATOM 831 C CA . ALA A 1 108 ? -13.336 -5.121 -12.711 1 92.44 108 ALA A CA 1
ATOM 832 C C . ALA A 1 108 ? -13.078 -3.818 -13.461 1 92.44 108 ALA A C 1
ATOM 834 O O . ALA A 1 108 ? -12.383 -2.932 -12.961 1 92.44 108 ALA A O 1
ATOM 835 N N . ILE A 1 109 ? -13.672 -3.637 -14.648 1 91.75 109 ILE A N 1
ATOM 836 C CA . ILE A 1 109 ? -13.438 -2.424 -15.422 1 91.75 109 ILE A CA 1
ATOM 837 C C . ILE A 1 109 ? -14.492 -1.374 -15.07 1 91.75 109 ILE A C 1
ATOM 839 O O . ILE A 1 109 ? -14.156 -0.258 -14.672 1 91.75 109 ILE A O 1
ATOM 843 N N . SER A 1 110 ? -15.703 -1.745 -15.039 1 90.69 110 SER A N 1
ATOM 844 C CA . SER A 1 110 ? -16.828 -0.824 -14.898 1 90.69 110 SER A CA 1
ATOM 845 C C . SER A 1 110 ? -16.953 -0.319 -13.461 1 90.69 110 SER A C 1
ATOM 847 O O . SER A 1 110 ? -17.578 0.713 -13.219 1 90.69 110 SER A O 1
ATOM 849 N N . ILE A 1 111 ? -16.359 -1.02 -12.602 1 89.94 111 ILE A N 1
ATOM 850 C CA . ILE A 1 111 ? -16.484 -0.656 -11.195 1 89.94 111 ILE A CA 1
ATOM 851 C C . ILE A 1 111 ? -15.859 0.717 -10.961 1 89.94 111 ILE A C 1
ATOM 853 O O . ILE A 1 111 ? -16.312 1.469 -10.086 1 89.94 111 ILE A O 1
ATOM 857 N N . TRP A 1 112 ? -14.906 1.03 -11.695 1 85.75 112 TRP A N 1
ATOM 858 C CA . TRP A 1 112 ? -14.125 2.244 -11.461 1 85.75 112 TRP A CA 1
ATOM 859 C C . TRP A 1 112 ? -14.898 3.479 -11.914 1 85.75 112 TRP A C 1
ATOM 861 O O . TRP A 1 112 ? -14.562 4.602 -11.531 1 85.75 112 TRP A O 1
ATOM 871 N N . LYS A 1 113 ? -15.945 3.24 -12.695 1 80.31 113 LYS A N 1
ATOM 872 C CA . LYS A 1 113 ? -16.859 4.332 -13.016 1 80.31 113 LYS A CA 1
ATOM 873 C C . LYS A 1 113 ? -17.562 4.852 -11.766 1 80.31 113 LYS A C 1
ATOM 875 O O . LYS A 1 113 ? -17.891 6.035 -11.68 1 80.31 113 LYS A O 1
ATOM 880 N N . HIS A 1 114 ? -17.688 3.916 -10.844 1 76.56 114 HIS A N 1
ATOM 881 C CA . HIS A 1 114 ? -18.422 4.246 -9.633 1 76.56 114 HIS A CA 1
ATOM 882 C C . HIS A 1 114 ? -17.484 4.684 -8.516 1 76.56 114 HIS A C 1
ATOM 884 O O . HIS A 1 114 ? -17.906 5.32 -7.551 1 76.56 114 HIS A O 1
ATOM 890 N N . ILE A 1 115 ? -16.312 4.383 -8.586 1 77.5 115 ILE A N 1
ATOM 891 C CA . ILE A 1 115 ? -15.344 4.734 -7.551 1 77.5 115 ILE A CA 1
ATOM 892 C C . ILE A 1 115 ? -14.539 5.957 -7.988 1 77.5 115 ILE A C 1
ATOM 894 O O . ILE A 1 115 ? -14.734 7.059 -7.469 1 77.5 115 ILE A O 1
ATOM 898 N N . CYS A 1 116 ? -13.703 5.797 -8.891 1 74.12 116 CYS A N 1
ATOM 899 C CA . CYS A 1 116 ? -12.875 6.852 -9.461 1 74.12 116 CYS A CA 1
ATOM 900 C C . CYS A 1 116 ? -12.508 6.535 -10.898 1 74.12 116 CYS A C 1
ATOM 902 O O . CYS A 1 116 ? -11.547 5.801 -11.156 1 74.12 116 CYS A O 1
ATOM 904 N N . PRO A 1 117 ? -13.125 7.156 -11.742 1 77 117 PRO A N 1
ATOM 905 C CA . PRO A 1 117 ? -13 6.797 -13.156 1 77 117 PRO A CA 1
ATOM 906 C C . PRO A 1 117 ? -11.57 6.922 -13.672 1 77 117 PRO A C 1
ATOM 908 O O . PRO A 1 117 ? -11.195 6.258 -14.648 1 77 117 PRO A O 1
ATOM 911 N N . ILE A 1 118 ? -10.734 7.719 -13.07 1 74.62 118 ILE A N 1
ATOM 912 C CA . ILE A 1 118 ? -9.367 7.906 -13.523 1 74.62 118 ILE A CA 1
ATOM 913 C C . ILE A 1 118 ? -8.578 6.605 -13.352 1 74.62 118 ILE A C 1
ATOM 915 O O . ILE A 1 118 ? -7.586 6.375 -14.039 1 74.62 118 ILE A O 1
ATOM 919 N N . PHE A 1 119 ? -9.102 5.727 -12.523 1 81.62 119 PHE A N 1
ATOM 920 C CA . PHE A 1 119 ? -8.383 4.496 -12.227 1 81.62 119 PHE A CA 1
ATOM 921 C C . PHE A 1 119 ? -8.969 3.32 -13 1 81.62 119 PHE A C 1
ATOM 923 O O . PHE A 1 119 ? -8.719 2.162 -12.664 1 81.62 119 PHE A O 1
ATOM 930 N N . LYS A 1 120 ? -9.75 3.598 -13.992 1 88.19 120 LYS A N 1
ATOM 931 C CA . LYS A 1 120 ? -10.352 2.553 -14.805 1 88.19 120 LYS A CA 1
ATOM 932 C C . LYS A 1 120 ? -9.289 1.688 -15.477 1 88.19 120 LYS A C 1
ATOM 934 O O . LYS A 1 120 ? -9.531 0.521 -15.789 1 88.19 120 LYS A O 1
ATOM 939 N N . GLY A 1 121 ? -8.094 2.219 -15.68 1 89.5 121 GLY A N 1
ATOM 940 C CA . GLY A 1 121 ? -6.977 1.479 -16.25 1 89.5 121 GLY A CA 1
ATOM 941 C C . GLY A 1 121 ? -6.59 0.259 -15.43 1 89.5 121 GLY A C 1
ATOM 942 O O . GLY A 1 121 ? -6.055 -0.71 -15.969 1 89.5 121 GLY A O 1
ATOM 943 N N . ILE A 1 122 ? -6.883 0.262 -14.172 1 90.12 122 ILE A N 1
ATOM 944 C CA . ILE A 1 122 ? -6.602 -0.877 -13.305 1 90.12 122 ILE A CA 1
ATOM 945 C C . ILE A 1 122 ? -7.418 -2.084 -13.766 1 90.12 122 ILE A C 1
ATOM 947 O O . ILE A 1 122 ? -6.914 -3.209 -13.789 1 90.12 122 ILE A O 1
ATOM 951 N N . GLY A 1 123 ? -8.656 -1.832 -14.141 1 93.38 123 GLY A N 1
ATOM 952 C CA . GLY A 1 123 ? -9.5 -2.908 -14.641 1 93.38 123 GLY A CA 1
ATOM 953 C C . GLY A 1 123 ? -8.945 -3.559 -15.898 1 93.38 123 GLY A C 1
ATOM 954 O O . GLY A 1 123 ? -8.961 -4.785 -16.031 1 93.38 123 GLY A O 1
ATOM 955 N N . TYR A 1 124 ? -8.438 -2.76 -16.781 1 93.62 124 TYR A N 1
ATOM 956 C CA . TYR A 1 124 ? -7.852 -3.295 -18 1 93.62 124 TYR A CA 1
ATOM 957 C C . TYR A 1 124 ? -6.586 -4.086 -17.703 1 93.62 124 TYR A C 1
ATOM 959 O O . TYR A 1 124 ? -6.324 -5.113 -18.344 1 93.62 124 TYR A O 1
ATOM 967 N N . ALA A 1 125 ? -5.816 -3.57 -16.828 1 93.56 125 ALA A N 1
ATOM 968 C CA . ALA A 1 125 ? -4.613 -4.289 -16.422 1 93.56 125 ALA A CA 1
ATOM 969 C C . ALA A 1 125 ? -4.957 -5.668 -15.867 1 93.56 125 ALA A C 1
ATOM 971 O O . ALA A 1 125 ? -4.285 -6.656 -16.172 1 93.56 125 ALA A O 1
ATOM 972 N N . ILE A 1 126 ? -5.996 -5.719 -15.094 1 94 126 ILE A N 1
ATOM 973 C CA . ILE A 1 126 ? -6.449 -6.969 -14.5 1 94 126 ILE A CA 1
ATOM 974 C C . ILE A 1 126 ? -6.805 -7.969 -15.594 1 94 126 ILE A C 1
ATOM 976 O O . ILE A 1 126 ? -6.438 -9.141 -15.516 1 94 126 ILE A O 1
ATOM 980 N N . CYS A 1 127 ? -7.457 -7.527 -16.625 1 94.44 127 CYS A N 1
ATOM 981 C CA . CYS A 1 127 ? -7.871 -8.406 -17.703 1 94.44 127 CYS A CA 1
ATOM 982 C C . CYS A 1 127 ? -6.66 -8.953 -18.453 1 94.44 127 CYS A C 1
ATOM 984 O O . CYS A 1 127 ? -6.625 -10.133 -18.812 1 94.44 127 CYS A O 1
ATOM 986 N N . ILE A 1 128 ? -5.668 -8.148 -18.641 1 94.38 128 ILE A N 1
ATOM 987 C CA . ILE A 1 128 ? -4.469 -8.586 -19.344 1 94.38 128 ILE A CA 1
ATOM 988 C C . ILE A 1 128 ? -3.707 -9.602 -18.484 1 94.38 128 ILE A C 1
ATOM 990 O O . ILE A 1 128 ? -3.213 -10.609 -19 1 94.38 128 ILE A O 1
ATOM 994 N N . ILE A 1 129 ? -3.584 -9.328 -17.25 1 93.25 129 ILE A N 1
ATOM 995 C CA . ILE A 1 129 ? -2.922 -10.25 -16.344 1 93.25 129 ILE A CA 1
ATOM 996 C C . ILE A 1 129 ? -3.641 -11.594 -16.359 1 93.25 129 ILE A C 1
ATOM 998 O O . ILE A 1 129 ? -3.002 -12.648 -16.422 1 93.25 129 ILE A O 1
ATOM 1002 N N . ALA A 1 130 ? -4.969 -11.523 -16.312 1 93.69 130 ALA A N 1
ATOM 1003 C CA . ALA A 1 130 ? -5.762 -12.75 -16.344 1 93.69 130 ALA A CA 1
ATOM 1004 C C . ALA A 1 130 ? -5.527 -13.539 -17.625 1 93.69 130 ALA A C 1
ATOM 1006 O O . ALA A 1 130 ? -5.527 -14.773 -17.625 1 93.69 130 ALA A O 1
ATOM 1007 N N . LEU A 1 131 ? -5.34 -12.844 -18.688 1 94.62 131 LEU A N 1
ATOM 1008 C CA . LEU A 1 131 ? -5.051 -13.508 -19.953 1 94.62 131 LEU A CA 1
ATOM 1009 C C . LEU A 1 131 ? -3.709 -14.227 -19.891 1 94.62 131 LEU A C 1
ATOM 1011 O O . LEU A 1 131 ? -3.6 -15.375 -20.312 1 94.62 131 LEU A O 1
ATOM 1015 N N . TYR A 1 132 ? -2.725 -13.57 -19.391 1 94.19 132 TYR A N 1
ATOM 1016 C CA . TYR A 1 132 ? -1.411 -14.195 -19.281 1 94.19 132 TYR A CA 1
ATOM 1017 C C . TYR A 1 132 ? -1.468 -15.422 -18.375 1 94.19 132 TYR A C 1
ATOM 1019 O O . TYR A 1 132 ? -0.827 -16.438 -18.656 1 94.19 132 TYR A O 1
ATOM 1027 N N . VAL A 1 133 ? -2.189 -15.312 -17.281 1 92.44 133 VAL A N 1
ATOM 1028 C CA . VAL A 1 133 ? -2.344 -16.469 -16.391 1 92.44 133 VAL A CA 1
ATOM 1029 C C . VAL A 1 133 ? -3.004 -17.609 -17.156 1 92.44 133 VAL A C 1
ATOM 1031 O O . VAL A 1 133 ? -2.604 -18.766 -17 1 92.44 133 VAL A O 1
ATOM 1034 N N . SER A 1 134 ? -3.969 -17.297 -17.938 1 95.19 134 SER A N 1
ATOM 1035 C CA . SER A 1 134 ? -4.676 -18.344 -18.688 1 95.19 134 SER A CA 1
ATOM 1036 C C . SER A 1 134 ? -3.748 -19.031 -19.688 1 95.19 134 SER A C 1
ATOM 1038 O O . SER A 1 134 ? -3.918 -20.219 -19.969 1 95.19 134 SER A O 1
ATOM 1040 N N . PHE A 1 135 ? -2.75 -18.344 -20.156 1 95.12 135 PHE A N 1
ATOM 1041 C CA . PHE A 1 135 ? -1.839 -18.906 -21.141 1 95.12 135 PHE A CA 1
ATOM 1042 C C . PHE A 1 135 ? -0.995 -20.016 -20.531 1 95.12 135 PHE A C 1
ATOM 1044 O O . PHE A 1 135 ? -0.882 -21.109 -21.094 1 95.12 135 PHE A O 1
ATOM 1051 N N . TYR A 1 136 ? -0.489 -19.75 -19.406 1 93.38 136 TYR A N 1
ATOM 1052 C CA . TYR A 1 136 ? 0.441 -20.75 -18.891 1 93.38 136 TYR A CA 1
ATOM 1053 C C . TYR A 1 136 ? -0.256 -21.688 -17.906 1 93.38 136 TYR A C 1
ATOM 1055 O O . TYR A 1 136 ? 0.118 -22.844 -17.766 1 93.38 136 TYR A O 1
ATOM 1063 N N . TYR A 1 137 ? -1.215 -21.25 -17.172 1 92.88 137 TYR A N 1
ATOM 1064 C CA . TYR A 1 137 ? -1.882 -22.031 -16.141 1 92.88 137 TYR A CA 1
ATOM 1065 C C . TYR A 1 137 ? -2.611 -23.219 -16.766 1 92.88 137 TYR A C 1
ATOM 1067 O O . TYR A 1 137 ? -2.6 -24.328 -16.203 1 92.88 137 TYR A O 1
ATOM 1075 N N . ASN A 1 138 ? -3.207 -23.078 -17.891 1 95.56 138 ASN A N 1
ATOM 1076 C CA . ASN A 1 138 ? -3.943 -24.156 -18.531 1 95.56 138 ASN A CA 1
ATOM 1077 C C . ASN A 1 138 ? -3 -25.188 -19.141 1 95.56 138 ASN A C 1
ATOM 1079 O O . ASN A 1 138 ? -3.383 -26.328 -19.359 1 95.56 138 ASN A O 1
ATOM 1083 N N . THR A 1 139 ? -1.808 -24.703 -19.438 1 95.75 139 THR A N 1
ATOM 1084 C CA . THR A 1 139 ? -0.798 -25.672 -19.859 1 95.75 139 THR A CA 1
ATOM 1085 C C . THR A 1 139 ? -0.446 -26.625 -18.719 1 95.75 139 THR A C 1
ATOM 1087 O O . THR A 1 139 ? -0.256 -27.828 -18.953 1 95.75 139 THR A O 1
ATOM 1090 N N . ILE A 1 140 ? -0.387 -26.141 -17.578 1 93.25 140 ILE A N 1
ATOM 1091 C CA . ILE A 1 140 ? -0.097 -26.969 -16.422 1 93.25 140 ILE A CA 1
ATOM 1092 C C . ILE A 1 140 ? -1.219 -27.984 -16.219 1 93.25 140 ILE A C 1
ATOM 1094 O O . ILE A 1 140 ? -0.959 -29.156 -15.922 1 93.25 140 ILE A O 1
ATOM 1098 N N . ILE A 1 141 ? -2.385 -27.578 -16.438 1 95.44 141 ILE A N 1
ATOM 1099 C CA . ILE A 1 141 ? -3.516 -28.5 -16.344 1 95.44 141 ILE A CA 1
ATOM 1100 C C . ILE A 1 141 ? -3.42 -29.562 -17.438 1 95.44 141 ILE A C 1
ATOM 1102 O O . ILE A 1 141 ? -3.756 -30.719 -17.219 1 95.44 141 ILE A O 1
ATOM 1106 N N . ALA A 1 142 ? -2.986 -29.094 -18.562 1 97.12 142 ALA A N 1
ATOM 1107 C CA . ALA A 1 142 ? -2.816 -30.047 -19.672 1 97.12 142 ALA A CA 1
ATOM 1108 C C . ALA A 1 142 ? -1.775 -31.109 -19.328 1 97.12 142 ALA A C 1
ATOM 1110 O O . ALA A 1 142 ? -1.938 -32.281 -19.656 1 97.12 142 ALA A O 1
ATOM 1111 N N . TRP A 1 143 ? -0.667 -30.672 -18.703 1 96 143 TRP A N 1
ATOM 1112 C CA . TRP A 1 143 ? 0.312 -31.641 -18.219 1 96 143 TRP A CA 1
ATOM 1113 C C . TRP A 1 143 ? -0.335 -32.625 -17.266 1 96 143 TRP A C 1
ATOM 1115 O O . TRP A 1 143 ? -0.077 -33.844 -17.344 1 96 143 TRP A O 1
ATOM 1125 N N . ALA A 1 144 ? -1.141 -32.125 -16.406 1 95.44 144 ALA A N 1
ATOM 1126 C CA . ALA A 1 144 ? -1.814 -32.969 -15.43 1 95.44 144 ALA A CA 1
ATOM 1127 C C . ALA A 1 144 ? -2.752 -33.969 -16.125 1 95.44 144 ALA A C 1
ATOM 1129 O O . ALA A 1 144 ? -2.855 -35.125 -15.711 1 95.44 144 ALA A O 1
ATOM 1130 N N . LEU A 1 145 ? -3.438 -33.5 -17.109 1 97.62 145 LEU A N 1
ATOM 1131 C CA . LEU A 1 145 ? -4.328 -34.375 -17.844 1 97.62 145 LEU A CA 1
ATOM 1132 C C . LEU A 1 145 ? -3.545 -35.469 -18.562 1 97.62 145 LEU A C 1
ATOM 1134 O O . LEU A 1 145 ? -4.004 -36.625 -18.656 1 97.62 145 LEU A O 1
ATOM 1138 N N . PHE A 1 146 ? -2.396 -35.094 -19.094 1 97.69 146 PHE A N 1
ATOM 1139 C CA . PHE A 1 146 ? -1.521 -36.094 -19.703 1 97.69 146 PHE A CA 1
ATOM 1140 C C . PHE A 1 146 ? -1.129 -37.188 -18.703 1 97.69 146 PHE A C 1
ATOM 1142 O O . PHE A 1 146 ? -1.152 -38.375 -19.016 1 97.69 146 PHE A O 1
ATOM 1149 N N . TYR A 1 147 ? -0.779 -36.812 -17.531 1 96.81 147 TYR A N 1
ATOM 1150 C CA . TYR A 1 147 ? -0.44 -37.75 -16.469 1 96.81 147 TYR A CA 1
ATOM 1151 C C . TYR A 1 147 ? -1.642 -38.594 -16.094 1 96.81 147 TYR A C 1
ATOM 1153 O O . TYR A 1 147 ? -1.499 -39.781 -15.82 1 96.81 147 TYR A O 1
ATOM 1161 N N . PHE A 1 148 ? -2.789 -37.938 -16.047 1 97.06 148 PHE A N 1
ATOM 1162 C CA . PHE A 1 148 ? -4.016 -38.656 -15.734 1 97.06 148 PHE A CA 1
ATOM 1163 C C . PHE A 1 148 ? -4.262 -39.781 -16.734 1 97.06 148 PHE A C 1
ATOM 1165 O O . PHE A 1 148 ? -4.551 -40.938 -16.344 1 97.06 148 PHE A O 1
ATOM 1172 N N . TYR A 1 149 ? -4.133 -39.5 -17.969 1 97.12 149 TYR A N 1
ATOM 1173 C CA . TYR A 1 149 ? -4.293 -40.5 -19 1 97.12 149 TYR A CA 1
ATOM 1174 C C . TYR A 1 149 ? -3.246 -41.594 -18.875 1 97.12 149 TYR A C 1
ATOM 1176 O O . TYR A 1 149 ? -3.559 -42.781 -19.016 1 97.12 149 TYR A O 1
ATOM 1184 N N . SER A 1 150 ? -2.025 -41.188 -18.531 1 96.44 150 SER A N 1
ATOM 1185 C CA . SER A 1 150 ? -0.911 -42.125 -18.422 1 96.44 150 SER A CA 1
ATOM 1186 C C . SER A 1 150 ? -1.053 -43 -17.172 1 96.44 150 SER A C 1
ATOM 1188 O O . SER A 1 150 ? -0.419 -44.062 -17.078 1 96.44 150 SER A O 1
ATOM 1190 N N . SER A 1 151 ? -1.887 -42.594 -16.281 1 96.31 151 SER A N 1
ATOM 1191 C CA . SER A 1 151 ? -2.037 -43.312 -15.016 1 96.31 151 SER A CA 1
ATOM 1192 C C . SER A 1 151 ? -2.902 -44.562 -15.188 1 96.31 151 SER A C 1
ATOM 1194 O O . SER A 1 151 ? -2.918 -45.438 -14.312 1 96.31 151 SER A O 1
ATOM 1196 N N . PHE A 1 152 ? -3.607 -44.656 -16.375 1 95.69 152 PHE A N 1
ATOM 1197 C CA . PHE A 1 152 ? -4.434 -45.844 -16.609 1 95.69 152 PHE A CA 1
ATOM 1198 C C . PHE A 1 152 ? -3.6 -46.969 -17.172 1 95.69 152 PHE A C 1
ATOM 1200 O O . PHE A 1 152 ? -3.814 -47.406 -18.297 1 95.69 152 PHE A O 1
ATOM 1207 N N . SER A 1 153 ? -2.617 -47.406 -16.438 1 91.94 153 SER A N 1
ATOM 1208 C CA . SER A 1 153 ? -1.727 -48.5 -16.734 1 91.94 153 SER A CA 1
ATOM 1209 C C . SER A 1 153 ? -1.464 -49.344 -15.5 1 91.94 153 SER A C 1
ATOM 1211 O O . SER A 1 153 ? -1.634 -48.875 -14.375 1 91.94 153 SER A O 1
ATOM 1213 N N . SER A 1 154 ? -1.187 -50.625 -15.688 1 90.31 154 SER A N 1
ATOM 1214 C CA . SER A 1 154 ? -0.908 -51.531 -14.57 1 90.31 154 SER A CA 1
ATOM 1215 C C . SER A 1 154 ? 0.356 -51.094 -13.828 1 90.31 154 SER A C 1
ATOM 1217 O O . SER A 1 154 ? 0.406 -51.156 -12.594 1 90.31 154 SER A O 1
ATOM 1219 N N . ILE A 1 155 ? 1.316 -50.719 -14.594 1 91.19 155 ILE A N 1
ATOM 1220 C CA . ILE A 1 155 ? 2.533 -50.125 -14.031 1 91.19 155 ILE A CA 1
ATOM 1221 C C . ILE A 1 155 ? 2.688 -48.688 -14.508 1 91.19 155 ILE A C 1
ATOM 1223 O O . ILE A 1 155 ? 2.725 -48.438 -15.711 1 91.19 155 ILE A O 1
ATOM 1227 N N . LEU A 1 156 ? 2.662 -47.844 -13.555 1 95.12 156 LEU A N 1
ATOM 1228 C CA . LEU A 1 156 ? 2.787 -46.438 -13.914 1 95.12 156 LEU A CA 1
ATOM 1229 C C . LEU A 1 156 ? 4.059 -46.188 -14.719 1 95.12 156 LEU A C 1
ATOM 1231 O O . LEU A 1 156 ? 5.121 -46.719 -14.391 1 95.12 156 LEU A O 1
ATOM 1235 N N . PRO A 1 157 ? 4.016 -45.375 -15.734 1 94.56 157 PRO A N 1
ATOM 1236 C CA . PRO A 1 157 ? 5.16 -45.188 -16.625 1 94.56 157 PRO A CA 1
ATOM 1237 C C . PRO A 1 157 ? 6.34 -44.5 -15.938 1 94.56 157 PRO A C 1
ATOM 1239 O O . PRO A 1 157 ? 7.469 -44.562 -16.438 1 94.56 157 PRO A O 1
ATOM 1242 N N . TRP A 1 158 ? 6.152 -43.906 -14.859 1 94.62 158 TRP A N 1
ATOM 1243 C CA . TRP A 1 158 ? 7.242 -43.219 -14.18 1 94.62 158 TRP A CA 1
ATOM 1244 C C . TRP A 1 158 ? 7.715 -44 -12.961 1 94.62 158 TRP A C 1
ATOM 1246 O O . TRP A 1 158 ? 8.328 -43.438 -12.047 1 94.62 158 TRP A O 1
ATOM 1256 N N . THR A 1 159 ? 7.453 -45.281 -12.938 1 91.81 159 THR A N 1
ATOM 1257 C CA . THR A 1 159 ? 7.871 -46.156 -11.844 1 91.81 159 THR A CA 1
ATOM 1258 C C . THR A 1 159 ? 9.266 -46.719 -12.109 1 91.81 159 THR A C 1
ATOM 1260 O O . THR A 1 159 ? 10.078 -46.844 -11.195 1 91.81 159 THR A O 1
ATOM 1263 N N . ASN A 1 160 ? 9.523 -47.125 -13.328 1 90.44 160 ASN A N 1
ATOM 1264 C CA . ASN A 1 160 ? 10.781 -47.812 -13.633 1 90.44 160 ASN A CA 1
ATOM 1265 C C . ASN A 1 160 ? 11.539 -47.094 -14.75 1 90.44 160 ASN A C 1
ATOM 1267 O O . ASN A 1 160 ? 11.023 -46.188 -15.375 1 90.44 160 ASN A O 1
ATOM 1271 N N . CYS A 1 161 ? 12.773 -47.531 -14.945 1 92 161 CYS A N 1
ATOM 1272 C CA . CYS A 1 161 ? 13.648 -46.938 -15.953 1 92 161 CYS A CA 1
ATOM 1273 C C . CYS A 1 161 ? 13.672 -47.781 -17.219 1 92 161 CYS A C 1
ATOM 1275 O O . CYS A 1 161 ? 14.633 -47.719 -17.984 1 92 161 CYS A O 1
ATOM 1277 N N . ASP A 1 162 ? 12.688 -48.531 -17.516 1 91.06 162 ASP A N 1
ATOM 1278 C CA . ASP A 1 162 ? 12.695 -49.438 -18.641 1 91.06 162 ASP A CA 1
ATOM 1279 C C . ASP A 1 162 ? 11.844 -48.906 -19.781 1 91.06 162 ASP A C 1
ATOM 1281 O O . ASP A 1 162 ? 11.289 -49.688 -20.562 1 91.06 162 ASP A O 1
ATOM 1285 N N . ASN A 1 163 ? 11.719 -47.688 -19.953 1 93.81 163 ASN A N 1
ATOM 1286 C CA . ASN A 1 163 ? 10.93 -47.094 -21.031 1 93.81 163 ASN A CA 1
ATOM 1287 C C . ASN A 1 163 ? 11.82 -46.5 -22.109 1 93.81 163 ASN A C 1
ATOM 1289 O O . ASN A 1 163 ? 13.023 -46.312 -21.891 1 93.81 163 ASN A O 1
ATOM 1293 N N . VAL A 1 164 ? 11.273 -46.125 -23.25 1 94.19 164 VAL A N 1
ATOM 1294 C CA . VAL A 1 164 ? 12 -45.656 -24.422 1 94.19 164 VAL A CA 1
ATOM 1295 C C . VAL A 1 164 ? 12.609 -44.281 -24.156 1 94.19 164 VAL A C 1
ATOM 1297 O O . VAL A 1 164 ? 13.617 -43.906 -24.75 1 94.19 164 VAL A O 1
ATOM 1300 N N . TRP A 1 165 ? 11.992 -43.562 -23.297 1 95.19 165 TRP A N 1
ATOM 1301 C CA . TRP A 1 165 ? 12.453 -42.188 -23.062 1 95.19 165 TRP A CA 1
ATOM 1302 C C . TRP A 1 165 ? 13.531 -42.156 -21.984 1 95.19 165 TRP A C 1
ATOM 1304 O O . TRP A 1 165 ? 14.125 -41.125 -21.719 1 95.19 165 TRP A O 1
ATOM 1314 N N . ASN A 1 166 ? 13.844 -43.25 -21.375 1 95.38 166 ASN A N 1
ATOM 1315 C CA . ASN A 1 166 ? 14.82 -43.281 -20.297 1 95.38 166 ASN A CA 1
ATOM 1316 C C . ASN A 1 166 ? 16.25 -43.25 -20.828 1 95.38 166 ASN A C 1
ATOM 1318 O O . ASN A 1 166 ? 16.547 -43.844 -21.859 1 95.38 166 ASN A O 1
ATOM 1322 N N . THR A 1 167 ? 17.062 -42.531 -20.188 1 94.56 167 THR A N 1
ATOM 1323 C CA . THR A 1 167 ? 18.469 -42.406 -20.5 1 94.56 167 THR A CA 1
ATOM 1324 C C . THR A 1 167 ? 19.312 -43.312 -19.578 1 94.56 167 THR A C 1
ATOM 1326 O O . THR A 1 167 ? 18.781 -43.844 -18.609 1 94.56 167 THR A O 1
ATOM 1329 N N . PRO A 1 168 ? 20.641 -43.438 -19.875 1 91.31 168 PRO A N 1
ATOM 1330 C CA . PRO A 1 168 ? 21.5 -44.25 -19.016 1 91.31 168 PRO A CA 1
ATOM 1331 C C . PRO A 1 168 ? 21.641 -43.656 -17.609 1 91.31 168 PRO A C 1
ATOM 1333 O O . PRO A 1 168 ? 22.031 -44.344 -16.672 1 91.31 168 PRO A O 1
ATOM 1336 N N . ASP A 1 169 ? 21.234 -42.469 -17.469 1 90.25 169 ASP A N 1
ATOM 1337 C CA . ASP A 1 169 ? 21.359 -41.812 -16.172 1 90.25 169 ASP A CA 1
ATOM 1338 C C . ASP A 1 169 ? 20.141 -42.094 -15.297 1 90.25 169 ASP A C 1
ATOM 1340 O O . ASP A 1 169 ? 20.141 -41.75 -14.117 1 90.25 169 ASP A O 1
ATOM 1344 N N . CYS A 1 170 ? 19.141 -42.75 -15.875 1 91.94 170 CYS A N 1
ATOM 1345 C CA . CYS A 1 170 ? 17.953 -43.062 -15.102 1 91.94 170 CYS A CA 1
ATOM 1346 C C . CYS A 1 170 ? 18.25 -44.125 -14.039 1 91.94 170 CYS A C 1
ATOM 1348 O O . CYS A 1 170 ? 18.781 -45.188 -14.344 1 91.94 170 CYS A O 1
ATOM 1350 N N . THR A 1 171 ? 18 -43.719 -12.852 1 86.75 171 THR A N 1
ATOM 1351 C CA . THR A 1 171 ? 18.281 -44.625 -11.734 1 86.75 171 THR A CA 1
ATOM 1352 C C . THR A 1 171 ? 17.031 -44.844 -10.891 1 86.75 171 THR A C 1
ATOM 1354 O O . THR A 1 171 ? 16.438 -43.875 -10.398 1 86.75 171 THR A O 1
ATOM 1357 N N . ASN A 1 172 ? 16.578 -46.062 -10.781 1 84.19 172 ASN A N 1
ATOM 1358 C CA . ASN A 1 172 ? 15.477 -46.438 -9.906 1 84.19 172 ASN A CA 1
ATOM 1359 C C . ASN A 1 172 ? 15.961 -46.844 -8.516 1 84.19 172 ASN A C 1
ATOM 1361 O O . ASN A 1 172 ? 16.625 -47.875 -8.352 1 84.19 172 ASN A O 1
ATOM 1365 N N . TYR A 1 173 ? 15.789 -46 -7.625 1 71.38 173 TYR A N 1
ATOM 1366 C CA . TYR A 1 173 ? 16.344 -46.281 -6.301 1 71.38 173 TYR A CA 1
ATOM 1367 C C . TYR A 1 173 ? 15.297 -46.938 -5.41 1 71.38 173 TYR A C 1
ATOM 1369 O O . TYR A 1 173 ? 15.609 -47.375 -4.297 1 71.38 173 TYR A O 1
ATOM 1377 N N . PHE A 1 174 ? 14.086 -47.094 -5.895 1 69.56 174 PHE A N 1
ATOM 1378 C CA . PHE A 1 174 ? 13.07 -47.625 -5.008 1 69.56 174 PHE A CA 1
ATOM 1379 C C . PHE A 1 174 ? 13.055 -49.156 -5.07 1 69.56 174 PHE A C 1
ATOM 1381 O O . PHE A 1 174 ? 12.898 -49.719 -6.145 1 69.56 174 PHE A O 1
ATOM 1388 N N . GLY A 1 175 ? 13.117 -49.875 -4.027 1 59.38 175 GLY A N 1
ATOM 1389 C CA . GLY A 1 175 ? 13 -51.312 -3.857 1 59.38 175 GLY A CA 1
ATOM 1390 C C . GLY A 1 175 ? 14.305 -52.031 -4.109 1 59.38 175 GLY A C 1
ATOM 1391 O O . GLY A 1 175 ? 14.328 -53.281 -4.137 1 59.38 175 GLY A O 1
ATOM 1392 N N . ILE A 1 176 ? 15.352 -51.281 -4.652 1 61.31 176 ILE A N 1
ATOM 1393 C CA . ILE A 1 176 ? 16.594 -52 -4.961 1 61.31 176 ILE A CA 1
ATOM 1394 C C . ILE A 1 176 ? 17.656 -51.656 -3.922 1 61.31 176 ILE A C 1
ATOM 1396 O O . ILE A 1 176 ? 17.875 -50.469 -3.607 1 61.31 176 ILE A O 1
ATOM 1400 N N . ASP A 1 177 ? 18.125 -52.781 -3.361 1 60.09 177 ASP A N 1
ATOM 1401 C CA . ASP A 1 177 ? 19.203 -52.688 -2.389 1 60.09 177 ASP A CA 1
ATOM 1402 C C . ASP A 1 177 ? 20.516 -52.25 -3.055 1 60.09 177 ASP A C 1
ATOM 1404 O O . ASP A 1 177 ? 20.781 -52.625 -4.199 1 60.09 177 ASP A O 1
ATOM 1408 N N . ASN A 1 178 ? 21.25 -51.125 -2.713 1 61.34 178 ASN A N 1
ATOM 1409 C CA . ASN A 1 178 ? 22.609 -50.75 -3.049 1 61.34 178 ASN A CA 1
ATOM 1410 C C . ASN A 1 178 ? 22.656 -49.781 -4.242 1 61.34 178 ASN A C 1
ATOM 1412 O O . ASN A 1 178 ? 23.5 -49.938 -5.125 1 61.34 178 ASN A O 1
ATOM 1416 N N . VAL A 1 179 ? 21.594 -49.156 -4.523 1 67.44 179 VAL A N 1
ATOM 1417 C CA . VAL A 1 179 ? 21.688 -48.219 -5.621 1 67.44 179 VAL A CA 1
ATOM 1418 C C . VAL A 1 179 ? 22.312 -46.906 -5.125 1 67.44 179 VAL A C 1
ATOM 1420 O O . VAL A 1 179 ? 21.938 -46.406 -4.074 1 67.44 179 VAL A O 1
ATOM 1423 N N . THR A 1 180 ? 23.5 -46.656 -5.777 1 65.94 180 THR A N 1
ATOM 1424 C CA . THR A 1 180 ? 24.234 -45.438 -5.445 1 65.94 180 THR A CA 1
ATOM 1425 C C . THR A 1 180 ? 23.703 -44.25 -6.262 1 65.94 180 THR A C 1
ATOM 1427 O O . THR A 1 180 ? 23.734 -44.281 -7.492 1 65.94 180 THR A O 1
ATOM 1430 N N . TRP A 1 181 ? 23.047 -43.375 -5.664 1 72.88 181 TRP A N 1
ATOM 1431 C CA . TRP A 1 181 ? 22.594 -42.156 -6.293 1 72.88 181 TRP A CA 1
ATOM 1432 C C . TRP A 1 181 ? 23.766 -41.188 -6.516 1 72.88 181 TRP A C 1
ATOM 1434 O O . TRP A 1 181 ? 24.531 -40.906 -5.586 1 72.88 181 TRP A O 1
ATOM 1444 N N . THR A 1 182 ? 24.047 -40.875 -7.762 1 71.5 182 THR A N 1
ATOM 1445 C CA . THR A 1 182 ? 25.109 -39.938 -8.109 1 71.5 182 THR A CA 1
ATOM 1446 C C . THR A 1 182 ? 24.516 -38.594 -8.508 1 71.5 182 THR A C 1
ATOM 1448 O O . THR A 1 182 ? 23.297 -38.438 -8.578 1 71.5 182 THR A O 1
ATOM 1451 N N . ASN A 1 183 ? 25.391 -37.594 -8.766 1 72.56 183 ASN A N 1
ATOM 1452 C CA . ASN A 1 183 ? 24.953 -36.25 -9.156 1 72.56 183 ASN A CA 1
ATOM 1453 C C . ASN A 1 183 ? 24.328 -36.25 -10.547 1 72.56 183 ASN A C 1
ATOM 1455 O O . ASN A 1 183 ? 23.562 -35.312 -10.883 1 72.56 183 ASN A O 1
ATOM 1459 N N . SER A 1 184 ? 24.594 -37.281 -11.219 1 79.38 184 SER A N 1
ATOM 1460 C CA . SER A 1 184 ? 24.047 -37.344 -12.578 1 79.38 184 SER A CA 1
ATOM 1461 C C . SER A 1 184 ? 22.797 -38.188 -12.641 1 79.38 184 SER A C 1
ATOM 1463 O O . SER A 1 184 ? 22.094 -38.219 -13.656 1 79.38 184 SER A O 1
ATOM 1465 N N . SER A 1 185 ? 22.469 -38.844 -11.555 1 83.19 185 SER A N 1
ATOM 1466 C CA . SER A 1 185 ? 21.312 -39.719 -11.531 1 83.19 185 SER A CA 1
ATOM 1467 C C . SER A 1 185 ? 20 -38.969 -11.625 1 83.19 185 SER A C 1
ATOM 1469 O O . SER A 1 185 ? 19.875 -37.875 -11.031 1 83.19 185 SER A O 1
ATOM 1471 N N . LYS A 1 186 ? 19.156 -39.5 -12.445 1 85.81 186 LYS A N 1
ATOM 1472 C CA . LYS A 1 186 ? 17.812 -38.969 -12.57 1 85.81 186 LYS A CA 1
ATOM 1473 C C . LYS A 1 186 ? 16.766 -40.031 -12.25 1 85.81 186 LYS A C 1
ATOM 1475 O O . LYS A 1 186 ? 16.922 -41.188 -12.609 1 85.81 186 LYS A O 1
ATOM 1480 N N . SER A 1 187 ? 15.758 -39.594 -11.547 1 85.69 187 SER A N 1
ATOM 1481 C CA . SER A 1 187 ? 14.703 -40.531 -11.203 1 85.69 187 SER A CA 1
ATOM 1482 C C . SER A 1 187 ? 13.805 -40.844 -12.406 1 85.69 187 SER A C 1
ATOM 1484 O O . SER A 1 187 ? 13.742 -40.031 -13.344 1 85.69 187 SER A O 1
ATOM 1486 N N . PRO A 1 188 ? 13.188 -42 -12.383 1 92 188 PRO A N 1
ATOM 1487 C CA . PRO A 1 188 ? 12.25 -42.312 -13.469 1 92 188 PRO A CA 1
ATOM 1488 C C . PRO A 1 188 ? 11.148 -41.25 -13.602 1 92 188 PRO A C 1
ATOM 1490 O O . PRO A 1 188 ? 10.719 -40.969 -14.719 1 92 188 PRO A O 1
ATOM 1493 N N . ALA A 1 189 ? 10.695 -40.75 -12.5 1 91.06 189 ALA A N 1
ATOM 1494 C CA . ALA A 1 189 ? 9.656 -39.719 -12.531 1 91.06 189 ALA A CA 1
ATOM 1495 C C . ALA A 1 189 ? 10.156 -38.438 -13.195 1 91.06 189 ALA A C 1
ATOM 1497 O O . ALA A 1 189 ? 9.43 -37.781 -13.953 1 91.06 189 ALA A O 1
ATOM 1498 N N . GLU A 1 190 ? 11.375 -38.062 -12.938 1 89.06 190 GLU A N 1
ATOM 1499 C CA . GLU A 1 190 ? 11.977 -36.875 -13.547 1 89.06 190 GLU A CA 1
ATOM 1500 C C . GLU A 1 190 ? 12.102 -37.031 -15.062 1 89.06 190 GLU A C 1
ATOM 1502 O O . GLU A 1 190 ? 11.82 -36.094 -15.812 1 89.06 190 GLU A O 1
ATOM 1507 N N . GLU A 1 191 ? 12.547 -38.219 -15.438 1 93.25 191 GLU A N 1
ATOM 1508 C CA . GLU A 1 191 ? 12.734 -38.438 -16.875 1 93.25 191 GLU A CA 1
ATOM 1509 C C . GLU A 1 191 ? 11.391 -38.531 -17.594 1 93.25 191 GLU A C 1
ATOM 1511 O O . GLU A 1 191 ? 11.273 -38.125 -18.75 1 93.25 191 GLU A O 1
ATOM 1516 N N . PHE A 1 192 ? 10.414 -39.125 -16.969 1 94.94 192 PHE A N 1
ATOM 1517 C CA . PHE A 1 192 ? 9.094 -39.125 -17.578 1 94.94 192 PHE A CA 1
ATOM 1518 C C . PHE A 1 192 ? 8.602 -37.719 -17.844 1 94.94 192 PHE A C 1
ATOM 1520 O O . PHE A 1 192 ? 8.062 -37.438 -18.906 1 94.94 192 PHE A O 1
ATOM 1527 N N . TYR A 1 193 ? 8.773 -36.875 -16.906 1 94.06 193 TYR A N 1
ATOM 1528 C CA . TYR A 1 193 ? 8.328 -35.5 -17.031 1 94.06 193 TYR A CA 1
ATOM 1529 C C . TYR A 1 193 ? 9.125 -34.75 -18.094 1 94.06 193 TYR A C 1
ATOM 1531 O O . TYR A 1 193 ? 8.547 -34.156 -19 1 94.06 193 TYR A O 1
ATOM 1539 N N . THR A 1 194 ? 10.445 -34.812 -18.016 1 93 194 THR A N 1
ATOM 1540 C CA . THR A 1 194 ? 11.305 -33.969 -18.844 1 93 194 THR A CA 1
ATOM 1541 C C . THR A 1 194 ? 11.414 -34.562 -20.25 1 93 194 THR A C 1
ATOM 1543 O O . THR A 1 194 ? 11.516 -33.812 -21.234 1 93 194 THR A O 1
ATOM 1546 N N . ARG A 1 195 ? 11.344 -35.875 -20.359 1 95.38 195 ARG A N 1
ATOM 1547 C CA . ARG A 1 195 ? 11.688 -36.469 -21.656 1 95.38 195 ARG A CA 1
ATOM 1548 C C . ARG A 1 195 ? 10.453 -37.062 -22.328 1 95.38 195 ARG A C 1
ATOM 1550 O O . ARG A 1 195 ? 10.445 -37.281 -23.531 1 95.38 195 ARG A O 1
ATOM 1557 N N . ASN A 1 196 ? 9.477 -37.375 -21.578 1 96.44 196 ASN A N 1
ATOM 1558 C CA . ASN A 1 196 ? 8.281 -37.906 -22.219 1 96.44 196 ASN A CA 1
ATOM 1559 C C . ASN A 1 196 ? 7.164 -36.875 -22.297 1 96.44 196 ASN A C 1
ATOM 1561 O O . ASN A 1 196 ? 6.535 -36.688 -23.344 1 96.44 196 ASN A O 1
ATOM 1565 N N . VAL A 1 197 ? 6.891 -36.281 -21.234 1 95.69 197 VAL A N 1
ATOM 1566 C CA . VAL A 1 197 ? 5.793 -35.312 -21.219 1 95.69 197 VAL A CA 1
ATOM 1567 C C . VAL A 1 197 ? 6.203 -34.062 -21.953 1 95.69 197 VAL A C 1
ATOM 1569 O O . VAL A 1 197 ? 5.531 -33.625 -22.906 1 95.69 197 VAL A O 1
ATOM 1572 N N . LEU A 1 198 ? 7.363 -33.469 -21.531 1 94.88 198 LEU A N 1
ATOM 1573 C CA . LEU A 1 198 ? 7.781 -32.188 -22.094 1 94.88 198 LEU A CA 1
ATOM 1574 C C . LEU A 1 198 ? 8.633 -32.406 -23.344 1 94.88 198 LEU A C 1
ATOM 1576 O O . LEU A 1 198 ? 8.586 -31.594 -24.281 1 94.88 198 LEU A O 1
ATOM 1580 N N . GLU A 1 199 ? 9.422 -33.5 -23.422 1 96 199 GLU A N 1
ATOM 1581 C CA . GLU A 1 199 ? 10.43 -33.75 -24.453 1 96 199 GLU A CA 1
ATOM 1582 C C . GLU A 1 199 ? 11.359 -32.531 -24.594 1 96 199 GLU A C 1
ATOM 1584 O O . GLU A 1 199 ? 11.57 -32.031 -25.688 1 96 199 GLU A O 1
ATOM 1589 N N . ILE A 1 200 ? 11.859 -32.156 -23.469 1 93.25 200 ILE A N 1
ATOM 1590 C CA . ILE A 1 200 ? 12.625 -30.938 -23.359 1 93.25 200 ILE A CA 1
ATOM 1591 C C . ILE A 1 200 ? 13.969 -31.109 -24.078 1 93.25 200 ILE A C 1
ATOM 1593 O O . ILE A 1 200 ? 14.586 -30.109 -24.484 1 93.25 200 ILE A O 1
ATOM 1597 N N . HIS A 1 201 ? 14.492 -32.344 -24.25 1 92.31 201 HIS A N 1
ATOM 1598 C CA . HIS A 1 201 ? 15.758 -32.625 -24.906 1 92.31 201 HIS A CA 1
ATOM 1599 C C . HIS A 1 201 ? 15.711 -32.219 -26.375 1 92.31 201 HIS A C 1
ATOM 1601 O O . HIS A 1 201 ? 16.75 -32.062 -27.016 1 92.31 201 HIS A O 1
ATOM 1607 N N . LYS A 1 202 ? 14.555 -32 -26.844 1 94.75 202 LYS A N 1
ATOM 1608 C CA . LYS A 1 202 ? 14.391 -31.609 -28.234 1 94.75 202 LYS A CA 1
ATOM 1609 C C . LYS A 1 202 ? 14.414 -30.094 -28.391 1 94.75 202 LYS A C 1
ATOM 1611 O O . LYS A 1 202 ? 14.305 -29.578 -29.5 1 94.75 202 LYS A O 1
ATOM 1616 N N . SER A 1 203 ? 14.5 -29.406 -27.344 1 94.12 203 SER A N 1
ATOM 1617 C CA . SER A 1 203 ? 14.594 -27.953 -27.359 1 94.12 203 SER A CA 1
ATOM 1618 C C . SER A 1 203 ? 15.938 -27.469 -26.812 1 94.12 203 SER A C 1
ATOM 1620 O O . SER A 1 203 ? 16.484 -28.078 -25.891 1 94.12 203 SER A O 1
ATOM 1622 N N . SER A 1 204 ? 16.547 -26.422 -27.391 1 91.5 204 SER A N 1
ATOM 1623 C CA . SER A 1 204 ? 17.797 -25.859 -26.906 1 91.5 204 SER A CA 1
ATOM 1624 C C . SER A 1 204 ? 17.562 -24.594 -26.078 1 91.5 204 SER A C 1
ATOM 1626 O O . SER A 1 204 ? 18.516 -23.859 -25.797 1 91.5 204 SER A O 1
ATOM 1628 N N . GLY A 1 205 ? 16.359 -24.359 -25.797 1 91.25 205 GLY A N 1
ATOM 1629 C CA . GLY A 1 205 ? 16.047 -23.172 -25.031 1 91.25 205 GLY A CA 1
ATOM 1630 C C . GLY A 1 205 ? 15 -22.281 -25.688 1 91.25 205 GLY A C 1
ATOM 1631 O O . GLY A 1 205 ? 14.25 -22.75 -26.547 1 91.25 205 GLY A O 1
ATOM 1632 N N . LEU A 1 206 ? 15.031 -21.062 -25.328 1 93.56 206 LEU A N 1
ATOM 1633 C CA . LEU A 1 206 ? 14.008 -20.141 -25.797 1 93.56 206 LEU A CA 1
ATOM 1634 C C . LEU A 1 206 ? 14.312 -19.672 -27.219 1 93.56 206 LEU A C 1
ATOM 1636 O O . LEU A 1 206 ? 13.422 -19.219 -27.938 1 93.56 206 LEU A O 1
ATOM 1640 N N . LYS A 1 207 ? 15.57 -19.766 -27.609 1 91.38 207 LYS A N 1
ATOM 1641 C CA . LYS A 1 207 ? 15.945 -19.406 -28.969 1 91.38 207 LYS A CA 1
ATOM 1642 C C . LYS A 1 207 ? 15.383 -20.406 -29.984 1 91.38 207 LYS A C 1
ATOM 1644 O O . LYS A 1 207 ? 15.078 -20.047 -31.125 1 91.38 207 LYS A O 1
ATOM 1649 N N . ASN A 1 208 ? 15.297 -21.641 -29.516 1 94.06 208 ASN A N 1
ATOM 1650 C CA . ASN A 1 208 ? 14.688 -22.719 -30.281 1 94.06 208 ASN A CA 1
ATOM 1651 C C . ASN A 1 208 ? 13.789 -23.594 -29.406 1 94.06 208 ASN A C 1
ATOM 1653 O O . ASN A 1 208 ? 14.234 -24.625 -28.875 1 94.06 208 ASN A O 1
ATOM 1657 N N . VAL A 1 209 ? 12.555 -23.328 -29.406 1 94.56 209 VAL A N 1
ATOM 1658 C CA . VAL A 1 209 ? 11.625 -23.953 -28.469 1 94.56 209 VAL A CA 1
ATOM 1659 C C . VAL A 1 209 ? 11.156 -25.297 -29.031 1 94.56 209 VAL A C 1
ATOM 1661 O O . VAL A 1 209 ? 10.586 -26.125 -28.297 1 94.56 209 VAL A O 1
ATOM 1664 N N . GLY A 1 210 ? 11.477 -25.594 -30.234 1 95.44 210 GLY A N 1
ATOM 1665 C CA . GLY A 1 210 ? 11.07 -26.859 -30.812 1 95.44 210 GLY A CA 1
ATOM 1666 C C . GLY A 1 210 ? 9.648 -26.859 -31.328 1 95.44 210 GLY A C 1
ATOM 1667 O O . GLY A 1 210 ? 9.094 -25.797 -31.641 1 95.44 210 GLY A O 1
ATOM 1668 N N . GLY A 1 211 ? 9.109 -27.969 -31.578 1 94.56 211 GLY A N 1
ATOM 1669 C CA . GLY A 1 211 ? 7.773 -28.109 -32.125 1 94.56 211 GLY A CA 1
ATOM 1670 C C . GLY A 1 211 ? 6.703 -28.297 -31.078 1 94.56 211 GLY A C 1
ATOM 1671 O O . GLY A 1 211 ? 7.016 -28.516 -29.906 1 94.56 211 GLY A O 1
ATOM 1672 N N . VAL A 1 212 ? 5.457 -28.109 -31.516 1 96.75 212 VAL A N 1
ATOM 1673 C CA . VAL A 1 212 ? 4.316 -28.297 -30.625 1 96.75 212 VAL A CA 1
ATOM 1674 C C . VAL A 1 212 ? 4.062 -29.781 -30.422 1 96.75 212 VAL A C 1
ATOM 1676 O O . VAL A 1 212 ? 4.047 -30.562 -31.375 1 96.75 212 VAL A O 1
ATOM 1679 N N . ARG A 1 213 ? 3.957 -30.156 -29.172 1 96.94 213 ARG A N 1
ATOM 1680 C CA . ARG A 1 213 ? 3.586 -31.531 -28.859 1 96.94 213 ARG A CA 1
ATOM 1681 C C . ARG A 1 213 ? 2.09 -31.766 -29.062 1 96.94 213 ARG A C 1
ATOM 1683 O O . ARG A 1 213 ? 1.271 -31.219 -28.312 1 96.94 213 ARG A O 1
ATOM 1690 N N . TRP A 1 214 ? 1.764 -32.594 -29.969 1 96.38 214 TRP A N 1
ATOM 1691 C CA . TRP A 1 214 ? 0.368 -32.75 -30.359 1 96.38 214 TRP A CA 1
ATOM 1692 C C . TRP A 1 214 ? -0.451 -33.375 -29.25 1 96.38 214 TRP A C 1
ATOM 1694 O O . TRP A 1 214 ? -1.639 -33.094 -29.094 1 96.38 214 TRP A O 1
ATOM 1704 N N . GLN A 1 215 ? 0.107 -34.312 -28.422 1 97.25 215 GLN A N 1
ATOM 1705 C CA . GLN A 1 215 ? -0.615 -34.906 -27.312 1 97.25 215 GLN A CA 1
ATOM 1706 C C . GLN A 1 215 ? -1.046 -33.844 -26.297 1 97.25 215 GLN A C 1
ATOM 1708 O O . GLN A 1 215 ? -2.172 -33.875 -25.797 1 97.25 215 GLN A O 1
ATOM 1713 N N . LEU A 1 216 ? -0.142 -32.969 -26 1 97.75 216 LEU A N 1
ATOM 1714 C CA . LEU A 1 216 ? -0.46 -31.906 -25.062 1 97.75 216 LEU A CA 1
ATOM 1715 C C . LEU A 1 216 ? -1.469 -30.938 -25.672 1 97.75 216 LEU A C 1
ATOM 1717 O O . LEU A 1 216 ? -2.307 -30.375 -24.953 1 97.75 216 LEU A O 1
ATOM 1721 N N . MET A 1 217 ? -1.313 -30.672 -26.969 1 98.06 217 MET A N 1
ATOM 1722 C CA . MET A 1 217 ? -2.279 -29.812 -27.656 1 98.06 217 MET A CA 1
ATOM 1723 C C . MET A 1 217 ? -3.686 -30.391 -27.547 1 98.06 217 MET A C 1
ATOM 1725 O O . MET A 1 217 ? -4.652 -29.656 -27.344 1 98.06 217 MET A O 1
ATOM 1729 N N . LEU A 1 218 ? -3.756 -31.688 -27.703 1 97.94 218 LEU A N 1
ATOM 1730 C CA . LEU A 1 218 ? -5.047 -32.344 -27.578 1 97.94 218 LEU A CA 1
ATOM 1731 C C . LEU A 1 218 ? -5.59 -32.219 -26.156 1 97.94 218 LEU A C 1
ATOM 1733 O O . LEU A 1 218 ? -6.785 -32 -25.953 1 97.94 218 LEU A O 1
ATOM 1737 N N . CYS A 1 219 ? -4.727 -32.438 -25.203 1 97.94 219 CYS A N 1
ATOM 1738 C CA . CYS A 1 219 ? -5.133 -32.281 -23.812 1 97.94 219 CYS A CA 1
ATOM 1739 C C . CYS A 1 219 ? -5.645 -30.859 -23.562 1 97.94 219 CYS A C 1
ATOM 1741 O O . CYS A 1 219 ? -6.672 -30.672 -22.906 1 97.94 219 CYS A O 1
ATOM 1743 N N . LEU A 1 220 ? -4.93 -29.906 -24.047 1 98.19 220 LEU A N 1
ATOM 1744 C CA . LEU A 1 220 ? -5.328 -28.516 -23.891 1 98.19 220 LEU A CA 1
ATOM 1745 C C . LEU A 1 220 ? -6.672 -28.25 -24.562 1 98.19 220 LEU A C 1
ATOM 1747 O O . LEU A 1 220 ? -7.508 -27.516 -24.016 1 98.19 220 LEU A O 1
ATOM 1751 N N . PHE A 1 221 ? -6.816 -28.797 -25.734 1 98.12 221 PHE A N 1
ATOM 1752 C CA . PHE A 1 221 ? -8.07 -28.656 -26.453 1 98.12 221 PHE A CA 1
ATOM 1753 C C . PHE A 1 221 ? -9.242 -29.188 -25.641 1 98.12 221 PHE A C 1
ATOM 1755 O O . PHE A 1 221 ? -10.297 -28.562 -25.562 1 98.12 221 PHE A O 1
ATOM 1762 N N . LEU A 1 222 ? -9.047 -30.297 -25.031 1 97.81 222 LEU A N 1
ATOM 1763 C CA . LEU A 1 222 ? -10.086 -30.891 -24.203 1 97.81 222 LEU A CA 1
ATOM 1764 C C . LEU A 1 222 ? -10.391 -30.031 -22.984 1 97.81 222 LEU A C 1
ATOM 1766 O O . LEU A 1 222 ? -11.555 -29.844 -22.609 1 97.81 222 LEU A O 1
ATOM 1770 N N . ILE A 1 223 ? -9.383 -29.531 -22.422 1 97.25 223 ILE A N 1
ATOM 1771 C CA . ILE A 1 223 ? -9.555 -28.672 -21.25 1 97.25 223 ILE A CA 1
ATOM 1772 C C . ILE A 1 223 ? -10.367 -27.438 -21.625 1 97.25 223 ILE A C 1
ATOM 1774 O O . ILE A 1 223 ? -11.344 -27.094 -20.938 1 97.25 223 ILE A O 1
ATOM 1778 N N . PHE A 1 224 ? -10 -26.781 -22.672 1 97.56 224 PHE A N 1
ATOM 1779 C CA . PHE A 1 224 ? -10.688 -25.547 -23.062 1 97.56 224 PHE A CA 1
ATOM 1780 C C . PHE A 1 224 ? -12.102 -25.844 -23.531 1 97.56 224 PHE A C 1
ATOM 1782 O O . PHE A 1 224 ? -12.992 -25 -23.422 1 97.56 224 PHE A O 1
ATOM 1789 N N . THR A 1 225 ? -12.297 -27.047 -24.031 1 97.19 225 THR A N 1
ATOM 1790 C CA . THR A 1 225 ? -13.656 -27.453 -24.359 1 97.19 225 THR A CA 1
ATOM 1791 C C . THR A 1 225 ? -14.516 -27.547 -23.094 1 97.19 225 THR A C 1
ATOM 1793 O O . THR A 1 225 ? -15.656 -27.078 -23.078 1 97.19 225 THR A O 1
ATOM 1796 N N . ILE A 1 226 ? -13.992 -28.109 -22.078 1 94.75 226 ILE A N 1
ATOM 1797 C CA . ILE A 1 226 ? -14.695 -28.219 -20.797 1 94.75 226 ILE A CA 1
ATOM 1798 C C . ILE A 1 226 ? -14.938 -26.812 -20.234 1 94.75 226 ILE A C 1
ATOM 1800 O O . ILE A 1 226 ? -16.031 -26.516 -19.75 1 94.75 226 ILE A O 1
ATOM 1804 N N . VAL A 1 227 ? -13.953 -26 -20.344 1 95.19 227 VAL A N 1
ATOM 1805 C CA . VAL A 1 227 ? -14.055 -24.641 -19.828 1 95.19 227 VAL A CA 1
ATOM 1806 C C . VAL A 1 227 ? -15.141 -23.875 -20.578 1 95.19 227 VAL A C 1
ATOM 1808 O O . VAL A 1 227 ? -15.945 -23.156 -19.969 1 95.19 227 VAL A O 1
ATOM 1811 N N . TYR A 1 228 ? -15.203 -24.031 -21.875 1 96.06 228 TYR A N 1
ATOM 1812 C CA . TYR A 1 228 ? -16.188 -23.328 -22.688 1 96.06 228 TYR A CA 1
ATOM 1813 C C . TYR A 1 228 ? -17.609 -23.719 -22.266 1 96.06 228 TYR A C 1
ATOM 1815 O O . TYR A 1 228 ? -18.438 -22.844 -22.016 1 96.06 228 TYR A O 1
ATOM 1823 N N . PHE A 1 229 ? -17.859 -24.953 -22.094 1 94.44 229 PHE A N 1
ATOM 1824 C CA . PHE A 1 229 ? -19.203 -25.422 -21.797 1 94.44 229 PHE A CA 1
ATOM 1825 C C . PHE A 1 229 ? -19.578 -25.125 -20.344 1 94.44 229 PHE A C 1
ATOM 1827 O O . PHE A 1 229 ? -20.75 -25.094 -20 1 94.44 229 PHE A O 1
ATOM 1834 N N . SER A 1 230 ? -18.656 -24.922 -19.562 1 91.56 230 SER A N 1
ATOM 1835 C CA . SER A 1 230 ? -18.922 -24.562 -18.172 1 91.56 230 SER A CA 1
ATOM 1836 C C . SER A 1 230 ? -19.266 -23.078 -18.047 1 91.56 230 SER A C 1
ATOM 1838 O O . SER A 1 230 ? -19.969 -22.672 -17.125 1 91.56 230 SER A O 1
ATOM 1840 N N . LEU A 1 231 ? -18.797 -22.25 -18.984 1 93.25 231 LEU A N 1
ATOM 1841 C CA . LEU A 1 231 ? -18.922 -20.797 -18.828 1 93.25 231 LEU A CA 1
ATOM 1842 C C . LEU A 1 231 ? -19.922 -20.234 -19.828 1 93.25 231 LEU A C 1
ATOM 1844 O O . LEU A 1 231 ? -20.391 -19.094 -19.672 1 93.25 231 LEU A O 1
ATOM 1848 N N . TRP A 1 232 ? -20.297 -20.984 -20.812 1 89.94 232 TRP A N 1
ATOM 1849 C CA . TRP A 1 232 ? -21.047 -20.438 -21.938 1 89.94 232 TRP A CA 1
ATOM 1850 C C . TRP A 1 232 ? -22.438 -19.984 -21.484 1 89.94 232 TRP A C 1
ATOM 1852 O O . TRP A 1 232 ? -23 -19.047 -22.047 1 89.94 232 TRP A O 1
ATOM 1862 N N . LYS A 1 233 ? -23.047 -20.625 -20.453 1 87.12 233 LYS A N 1
ATOM 1863 C CA . LYS A 1 233 ? -24.391 -20.234 -20.047 1 87.12 233 LYS A CA 1
ATOM 1864 C C . LYS A 1 233 ? -24.359 -19.359 -18.797 1 87.12 233 LYS A C 1
ATOM 1866 O O . LYS A 1 233 ? -25.406 -19.078 -18.203 1 87.12 233 LYS A O 1
ATOM 1871 N N . GLY A 1 234 ? -23.266 -19.062 -18.359 1 84.56 234 GLY A N 1
ATOM 1872 C CA . GLY A 1 234 ? -23.188 -18.125 -17.234 1 84.56 234 GLY A CA 1
ATOM 1873 C C . GLY A 1 234 ? -22.891 -18.812 -15.914 1 84.56 234 GLY A C 1
ATOM 1874 O O . GLY A 1 234 ? -22.5 -19.969 -15.891 1 84.56 234 GLY A O 1
ATOM 1875 N N . VAL A 1 235 ? -23.141 -18.094 -14.82 1 83.88 235 VAL A N 1
ATOM 1876 C CA . VAL A 1 235 ? -22.672 -18.5 -13.5 1 83.88 235 VAL A CA 1
ATOM 1877 C C . VAL A 1 235 ? -23.594 -19.594 -12.945 1 83.88 235 VAL A C 1
ATOM 1879 O O . VAL A 1 235 ? -23.203 -20.328 -12.039 1 83.88 235 VAL A O 1
ATOM 1882 N N . LYS A 1 236 ? -24.75 -19.719 -13.477 1 85.5 236 LYS A N 1
ATOM 1883 C CA . LYS A 1 236 ? -25.672 -20.75 -13.023 1 85.5 236 LYS A CA 1
ATOM 1884 C C . LYS A 1 236 ? -25.141 -22.141 -13.352 1 85.5 236 LYS A C 1
ATOM 1886 O O . LYS A 1 236 ? -25.281 -23.078 -12.562 1 85.5 236 LYS A O 1
ATOM 1891 N N . THR A 1 237 ? -24.547 -22.219 -14.438 1 85.19 237 THR A N 1
ATOM 1892 C CA . THR A 1 237 ? -23.984 -23.5 -14.844 1 85.19 237 THR A CA 1
ATOM 1893 C C . THR A 1 237 ? -22.656 -23.75 -14.125 1 85.19 237 THR A C 1
ATOM 1895 O O . THR A 1 237 ? -22.438 -24.859 -13.609 1 85.19 237 THR A O 1
ATOM 1898 N N . SER A 1 238 ? -21.875 -22.766 -14.062 1 86.06 238 SER A N 1
ATOM 1899 C CA . SER A 1 238 ? -20.578 -22.938 -13.398 1 86.06 238 SER A CA 1
ATOM 1900 C C . SER A 1 238 ? -20.75 -23.188 -11.906 1 86.06 238 SER A C 1
ATOM 1902 O O . SER A 1 238 ? -19.953 -23.891 -11.289 1 86.06 238 SER A O 1
ATOM 1904 N N . GLY A 1 239 ? -21.875 -22.672 -11.352 1 87.44 239 GLY A N 1
ATOM 1905 C CA . GLY A 1 239 ? -22.141 -22.875 -9.938 1 87.44 239 GLY A CA 1
ATOM 1906 C C . GLY A 1 239 ? -22.438 -24.312 -9.586 1 87.44 239 GLY A C 1
ATOM 1907 O O . GLY A 1 239 ? -22.172 -24.75 -8.461 1 87.44 239 GLY A O 1
ATOM 1908 N N . LYS A 1 240 ? -22.891 -25.047 -10.508 1 88.31 240 LYS A N 1
ATOM 1909 C CA . LYS A 1 240 ? -23.188 -26.469 -10.289 1 88.31 240 LYS A CA 1
ATOM 1910 C C . LYS A 1 240 ? -21.922 -27.328 -10.422 1 88.31 240 LYS A C 1
ATOM 1912 O O . LYS A 1 240 ? -21.734 -28.281 -9.672 1 88.31 240 LYS A O 1
ATOM 1917 N N . VAL A 1 241 ? -21.125 -26.969 -11.289 1 87.75 241 VAL A N 1
ATOM 1918 C CA . VAL A 1 241 ? -19.922 -27.734 -11.57 1 87.75 241 VAL A CA 1
ATOM 1919 C C . VAL A 1 241 ? -18.969 -27.641 -10.383 1 87.75 241 VAL A C 1
ATOM 1921 O O . VAL A 1 241 ? -18.25 -28.609 -10.078 1 87.75 241 VAL A O 1
ATOM 1924 N N . VAL A 1 242 ? -19.016 -26.594 -9.68 1 89.62 242 VAL A N 1
ATOM 1925 C CA . VAL A 1 242 ? -18.031 -26.312 -8.633 1 89.62 242 VAL A CA 1
ATOM 1926 C C . VAL A 1 242 ? -18.312 -27.203 -7.418 1 89.62 242 VAL A C 1
ATOM 1928 O O . VAL A 1 242 ? -17.422 -27.406 -6.59 1 89.62 242 VAL A O 1
ATOM 1931 N N . TRP A 1 243 ? -19.5 -27.797 -7.289 1 89.69 243 TRP A N 1
ATOM 1932 C CA . TRP A 1 243 ? -19.797 -28.688 -6.176 1 89.69 243 TRP A CA 1
ATOM 1933 C C . TRP A 1 243 ? -18.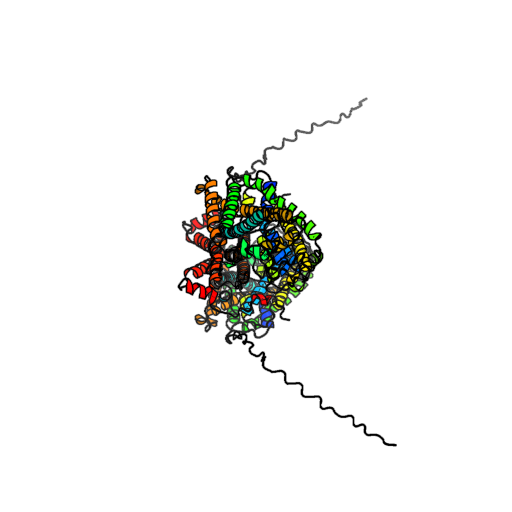891 -29.906 -6.199 1 89.69 243 TRP A C 1
ATOM 1935 O O . TRP A 1 243 ? -18.5 -30.422 -5.148 1 89.69 243 TRP A O 1
ATOM 1945 N N . VAL A 1 244 ? -18.547 -30.203 -7.352 1 88.12 244 VAL A N 1
ATOM 1946 C CA . VAL A 1 244 ? -17.688 -31.375 -7.512 1 88.12 244 VAL A CA 1
ATOM 1947 C C . VAL A 1 244 ? -16.234 -30.938 -7.543 1 88.12 244 VAL A C 1
ATOM 1949 O O . VAL A 1 244 ? -15.391 -31.516 -6.832 1 88.12 244 VAL A O 1
ATOM 1952 N N . THR A 1 245 ? -15.938 -29.938 -8.281 1 89.44 245 THR A N 1
ATOM 1953 C CA . THR A 1 245 ? -14.555 -29.562 -8.523 1 89.44 245 THR A CA 1
ATOM 1954 C C . THR A 1 245 ? -13.945 -28.922 -7.273 1 89.44 245 THR A C 1
ATOM 1956 O O . THR A 1 245 ? -12.734 -28.984 -7.059 1 89.44 245 THR A O 1
ATOM 1959 N N . ALA A 1 246 ? -14.773 -28.344 -6.469 1 90.81 246 ALA A N 1
ATOM 1960 C CA . ALA A 1 246 ? -14.242 -27.656 -5.289 1 90.81 246 ALA A CA 1
ATOM 1961 C C . ALA A 1 246 ? -14.156 -28.609 -4.102 1 90.81 246 ALA A C 1
ATOM 1963 O O . ALA A 1 246 ? -13.336 -28.422 -3.203 1 90.81 246 ALA A O 1
ATOM 1964 N N . THR A 1 247 ? -14.93 -29.719 -4.016 1 90.81 247 THR A N 1
ATOM 1965 C CA . THR A 1 247 ? -15.008 -30.594 -2.854 1 90.81 247 THR A CA 1
ATOM 1966 C C . THR A 1 247 ? -14.078 -31.797 -3.023 1 90.81 247 THR A C 1
ATOM 1968 O O . THR A 1 247 ? -13.438 -32.219 -2.064 1 90.81 247 THR A O 1
ATOM 1971 N N . LEU A 1 248 ? -13.938 -32.219 -4.199 1 90.56 248 LEU A N 1
ATOM 1972 C CA . LEU A 1 248 ? -13.188 -33.438 -4.496 1 90.56 248 LEU A CA 1
ATOM 1973 C C . LEU A 1 248 ? -11.742 -33.312 -4.031 1 90.56 248 LEU A C 1
ATOM 1975 O O . LEU A 1 248 ? -11.195 -34.25 -3.441 1 90.56 248 LEU A O 1
ATOM 1979 N N . PRO A 1 249 ? -11.148 -32.219 -4.219 1 91.19 249 PRO A N 1
ATOM 1980 C CA . PRO A 1 249 ? -9.75 -32.094 -3.814 1 91.19 249 PRO A CA 1
ATOM 1981 C C . PRO A 1 249 ? -9.547 -32.312 -2.316 1 91.19 249 PRO A C 1
ATOM 1983 O O . PRO A 1 249 ? -8.516 -32.844 -1.899 1 91.19 249 PRO A O 1
ATOM 1986 N N . TYR A 1 250 ? -10.5 -32.031 -1.539 1 91.25 250 TYR A N 1
ATOM 1987 C CA . TYR A 1 250 ? -10.359 -32.156 -0.096 1 91.25 250 TYR A CA 1
ATOM 1988 C C . TYR A 1 250 ? -10.406 -33.625 0.306 1 91.25 250 TYR A C 1
ATOM 1990 O O . TYR A 1 250 ? -9.688 -34.062 1.213 1 91.25 250 TYR A O 1
ATOM 1998 N N . ILE A 1 251 ? -11.18 -34.344 -0.385 1 91.62 251 ILE A N 1
ATOM 1999 C CA . ILE A 1 251 ? -11.25 -35.781 -0.127 1 91.62 251 ILE A CA 1
ATOM 2000 C C . ILE A 1 251 ? -9.922 -36.438 -0.507 1 91.62 251 ILE A C 1
ATOM 2002 O O . ILE A 1 251 ? -9.375 -37.219 0.264 1 91.62 251 ILE A O 1
ATOM 2006 N N . VAL A 1 252 ? -9.477 -36.094 -1.619 1 90.25 252 VAL A N 1
ATOM 2007 C CA . VAL A 1 252 ? -8.227 -36.656 -2.113 1 90.25 252 VAL A CA 1
ATOM 2008 C C . VAL A 1 252 ? -7.07 -36.25 -1.213 1 90.25 252 VAL A C 1
ATOM 2010 O O . VAL A 1 252 ? -6.215 -37.062 -0.872 1 90.25 252 VAL A O 1
ATOM 2013 N N . LEU A 1 253 ? -7.062 -35 -0.887 1 91.12 253 LEU A N 1
ATOM 2014 C CA . LEU A 1 253 ? -6.016 -34.5 -0.006 1 91.12 253 LEU A CA 1
ATOM 2015 C C . LEU A 1 253 ? -6.012 -35.25 1.319 1 91.12 253 LEU A C 1
ATOM 2017 O O . LEU A 1 253 ? -4.949 -35.531 1.864 1 91.12 253 LEU A O 1
ATOM 2021 N N . PHE A 1 254 ? -7.137 -35.562 1.804 1 92.44 254 PHE A N 1
ATOM 2022 C CA . PHE A 1 254 ? -7.246 -36.281 3.064 1 92.44 254 PHE A CA 1
ATOM 2023 C C . PHE A 1 254 ? -6.723 -37.688 2.92 1 92.44 254 PHE A C 1
ATOM 2025 O O . PHE A 1 254 ? -6.027 -38.188 3.805 1 92.44 254 PHE A O 1
ATOM 2032 N N . ILE A 1 255 ? -7.031 -38.281 1.853 1 91.56 255 ILE A N 1
ATOM 2033 C CA . ILE A 1 255 ? -6.555 -39.656 1.581 1 91.56 255 ILE A CA 1
ATOM 2034 C C . ILE A 1 255 ? -5.031 -39.625 1.461 1 91.56 255 ILE A C 1
ATOM 2036 O O . ILE A 1 255 ? -4.352 -40.5 2.035 1 91.56 255 ILE A O 1
ATOM 2040 N N . LEU A 1 256 ? -4.539 -38.688 0.779 1 89.5 256 LEU A N 1
ATOM 2041 C CA . LEU A 1 256 ? -3.094 -38.594 0.595 1 89.5 256 LEU A CA 1
ATOM 2042 C C . LEU A 1 256 ? -2.396 -38.281 1.917 1 89.5 256 LEU A C 1
ATOM 2044 O O . LEU A 1 256 ? -1.274 -38.75 2.15 1 89.5 256 LEU A O 1
ATOM 2048 N N . LEU A 1 257 ? -3.049 -37.5 2.717 1 92.12 257 LEU A N 1
ATOM 2049 C CA . LEU A 1 257 ? -2.494 -37.188 4.031 1 92.12 257 LEU A CA 1
ATOM 2050 C C . LEU A 1 257 ? -2.348 -38.469 4.867 1 92.12 257 LEU A C 1
ATOM 2052 O O . LEU A 1 257 ? -1.308 -38.688 5.492 1 92.12 257 LEU A O 1
ATOM 2056 N N . ILE A 1 258 ? -3.367 -39.312 4.879 1 92 258 ILE A N 1
ATOM 2057 C CA . ILE A 1 258 ? -3.352 -40.531 5.641 1 92 258 ILE A CA 1
ATOM 2058 C C . ILE A 1 258 ? -2.275 -41.469 5.086 1 92 258 ILE A C 1
ATOM 2060 O O . ILE A 1 258 ? -1.488 -42.031 5.844 1 92 258 ILE A O 1
ATOM 2064 N N . ARG A 1 259 ? -2.242 -41.562 3.861 1 90.69 259 ARG A N 1
ATOM 2065 C CA . ARG A 1 259 ? -1.24 -42.406 3.238 1 90.69 259 ARG A CA 1
ATOM 2066 C C . ARG A 1 259 ? 0.168 -41.906 3.494 1 90.69 259 ARG A C 1
ATOM 2068 O O . ARG A 1 259 ? 1.078 -42.656 3.801 1 90.69 259 ARG A O 1
ATOM 2075 N N . GLY A 1 260 ? 0.332 -40.625 3.254 1 89.31 260 GLY A N 1
ATOM 2076 C CA . GLY A 1 260 ? 1.632 -40.031 3.502 1 89.31 260 GLY A CA 1
ATOM 2077 C C . GLY A 1 260 ? 2.121 -40.219 4.922 1 89.31 260 GLY A C 1
ATOM 2078 O O . GLY A 1 260 ? 3.305 -40.5 5.148 1 89.31 260 GLY A O 1
ATOM 2079 N N . ALA A 1 261 ? 1.229 -40.156 5.863 1 91.12 261 ALA A N 1
ATOM 2080 C CA . ALA A 1 261 ? 1.576 -40.281 7.277 1 91.12 261 ALA A CA 1
ATOM 2081 C C . ALA A 1 261 ? 2 -41.719 7.609 1 91.12 261 ALA A C 1
ATOM 2083 O O . ALA A 1 261 ? 2.695 -41.938 8.602 1 91.12 261 ALA A O 1
ATOM 2084 N N . THR A 1 262 ? 1.606 -42.625 6.758 1 91 262 THR A N 1
ATOM 2085 C CA . THR A 1 262 ? 1.896 -44.031 7.047 1 91 262 THR A CA 1
ATOM 2086 C C . THR A 1 262 ? 3.172 -44.469 6.34 1 91 262 THR A C 1
ATOM 2088 O O . THR A 1 262 ? 3.631 -45.625 6.527 1 91 262 THR A O 1
ATOM 2091 N N . LEU A 1 263 ? 3.748 -43.656 5.578 1 88.44 263 LEU A N 1
ATOM 2092 C CA . LEU A 1 263 ? 4.973 -44 4.867 1 88.44 263 LEU A CA 1
ATOM 2093 C C . LEU A 1 263 ? 6.172 -44 5.812 1 88.44 263 LEU A C 1
ATOM 2095 O O . LEU A 1 263 ? 6.219 -43.188 6.75 1 88.44 263 LEU A O 1
ATOM 2099 N N . PRO A 1 264 ? 7.09 -44.875 5.566 1 89.19 264 PRO A N 1
ATOM 2100 C CA . PRO A 1 264 ? 8.289 -44.844 6.41 1 89.19 264 PRO A CA 1
ATOM 2101 C C . PRO A 1 264 ? 9.102 -43.594 6.246 1 89.19 264 PRO A C 1
ATOM 2103 O O . PRO A 1 264 ? 9.352 -43.125 5.121 1 89.19 264 PRO A O 1
ATOM 2106 N N . GLY A 1 265 ? 9.461 -42.938 7.324 1 90.88 265 GLY A N 1
ATOM 2107 C CA . GLY A 1 265 ? 10.273 -41.719 7.305 1 90.88 265 GLY A CA 1
ATOM 2108 C C . GLY A 1 265 ? 9.453 -40.469 7.199 1 90.88 265 GLY A C 1
ATOM 2109 O O . GLY A 1 265 ? 10.016 -39.375 7.156 1 90.88 265 GLY A O 1
ATOM 2110 N N . ALA A 1 266 ? 8.219 -40.625 7.141 1 93 266 ALA A N 1
ATOM 2111 C CA . ALA A 1 266 ? 7.316 -39.5 6.996 1 93 266 ALA A CA 1
ATOM 2112 C C . ALA A 1 266 ? 7.527 -38.469 8.117 1 93 266 ALA A C 1
ATOM 2114 O O . ALA A 1 266 ? 7.426 -37.281 7.891 1 93 266 ALA A O 1
ATOM 2115 N N . TRP A 1 267 ? 7.902 -38.938 9.266 1 94.12 267 TRP A N 1
ATOM 2116 C CA . TRP A 1 267 ? 8.039 -38.094 10.445 1 94.12 267 TRP A CA 1
ATOM 2117 C C . TRP A 1 267 ? 9.172 -37.094 10.266 1 94.12 267 TRP A C 1
ATOM 2119 O O . TRP A 1 267 ? 9.102 -35.969 10.75 1 94.12 267 TRP A O 1
ATOM 2129 N N . ARG A 1 268 ? 10.164 -37.438 9.508 1 93.5 268 ARG A N 1
ATOM 2130 C CA . ARG A 1 268 ? 11.281 -36.562 9.266 1 93.5 268 ARG A CA 1
ATOM 2131 C C . ARG A 1 268 ? 10.844 -35.312 8.477 1 93.5 268 ARG A C 1
ATOM 2133 O O . ARG A 1 268 ? 11.32 -34.219 8.727 1 93.5 268 ARG A O 1
ATOM 2140 N N . GLY A 1 269 ? 9.977 -35.562 7.598 1 93.44 269 GLY A N 1
ATOM 2141 C CA . GLY A 1 269 ? 9.438 -34.469 6.824 1 93.44 269 GLY A CA 1
ATOM 2142 C C . GLY A 1 269 ? 8.562 -33.531 7.641 1 93.44 269 GLY A C 1
ATOM 2143 O O . GLY A 1 269 ? 8.633 -32.312 7.488 1 93.44 269 GLY A O 1
ATOM 2144 N N . VAL A 1 270 ? 7.824 -34.156 8.547 1 94.38 270 VAL A N 1
ATOM 2145 C CA . VAL A 1 270 ? 6.91 -33.375 9.375 1 94.38 270 VAL A CA 1
ATOM 2146 C C . VAL A 1 270 ? 7.703 -32.469 10.32 1 94.38 270 VAL A C 1
ATOM 2148 O O . VAL A 1 270 ? 7.332 -31.328 10.555 1 94.38 270 VAL A O 1
ATOM 2151 N N . VAL A 1 271 ? 8.758 -32.938 10.812 1 94.25 271 VAL A N 1
ATOM 2152 C CA . VAL A 1 271 ? 9.602 -32.188 11.711 1 94.25 271 VAL A CA 1
ATOM 2153 C C . VAL A 1 271 ? 10.227 -31 10.953 1 94.25 271 VAL A C 1
ATOM 2155 O O . VAL A 1 271 ? 10.305 -29.891 11.469 1 94.25 271 VAL A O 1
ATOM 2158 N N . PHE A 1 272 ? 10.609 -31.266 9.773 1 91.31 272 PHE A N 1
ATOM 2159 C CA . PHE A 1 272 ? 11.172 -30.203 8.945 1 91.31 272 PHE A CA 1
ATOM 2160 C C . PHE A 1 272 ? 10.133 -29.125 8.68 1 91.31 272 PHE A C 1
ATOM 2162 O O . PHE A 1 272 ? 10.461 -27.938 8.641 1 91.31 272 PHE A O 1
ATOM 2169 N N . TYR A 1 273 ? 8.977 -29.547 8.5 1 93.44 273 TYR A N 1
ATOM 2170 C CA . TYR A 1 273 ? 7.879 -28.641 8.172 1 93.44 273 TYR A CA 1
ATOM 2171 C C . TYR A 1 273 ? 7.535 -27.75 9.352 1 93.44 273 TYR A C 1
ATOM 2173 O O . TYR A 1 273 ? 7.32 -26.547 9.188 1 93.44 273 TYR A O 1
ATOM 2181 N N . LEU A 1 274 ? 7.605 -28.297 10.602 1 92.75 274 LEU A N 1
ATOM 2182 C CA . LEU A 1 274 ? 7.055 -27.578 11.742 1 92.75 274 LEU A CA 1
ATOM 2183 C C . LEU A 1 274 ? 8.164 -26.922 12.555 1 92.75 274 LEU A C 1
ATOM 2185 O O . LEU A 1 274 ? 7.918 -25.938 13.25 1 92.75 274 LEU A O 1
ATOM 2189 N N . LYS A 1 275 ? 9.352 -27.391 12.469 1 91.12 275 LYS A N 1
ATOM 2190 C CA . LYS A 1 275 ? 10.445 -26.812 13.242 1 91.12 275 LYS A CA 1
ATOM 2191 C C . LYS A 1 275 ? 10.961 -25.531 12.602 1 91.12 275 LYS A C 1
ATOM 2193 O O . LYS A 1 275 ? 11.539 -25.562 11.508 1 91.12 275 LYS A O 1
ATOM 2198 N N . PRO A 1 276 ? 10.836 -24.438 13.297 1 90.38 276 PRO A N 1
ATOM 2199 C CA . PRO A 1 276 ? 11.211 -23.156 12.703 1 90.38 276 PRO A CA 1
ATOM 2200 C C . PRO A 1 276 ? 12.719 -22.922 12.711 1 90.38 276 PRO A C 1
ATOM 2202 O O . PRO A 1 276 ? 13.383 -23.172 13.727 1 90.38 276 PRO A O 1
ATOM 2205 N N . GLN A 1 277 ? 13.18 -22.625 11.555 1 91.5 277 GLN A N 1
ATOM 2206 C CA . GLN A 1 277 ? 14.523 -22.047 11.484 1 91.5 277 GLN A CA 1
ATOM 2207 C C . GLN A 1 277 ? 14.492 -20.547 11.695 1 91.5 277 GLN A C 1
ATOM 2209 O O . GLN A 1 277 ? 14.367 -19.781 10.742 1 91.5 277 GLN A O 1
ATOM 2214 N N . TRP A 1 278 ? 14.766 -20.141 12.812 1 89.12 278 TRP A N 1
ATOM 2215 C CA . TRP A 1 278 ? 14.539 -18.766 13.266 1 89.12 278 TRP A CA 1
ATOM 2216 C C . TRP A 1 278 ? 15.422 -17.781 12.5 1 89.12 278 TRP A C 1
ATOM 2218 O O . TRP A 1 278 ? 15.031 -16.641 12.266 1 89.12 278 TRP A O 1
ATOM 2228 N N . GLY A 1 279 ? 16.5 -18.188 12.07 1 89.19 279 GLY A N 1
ATOM 2229 C CA . GLY A 1 279 ? 17.422 -17.312 11.352 1 89.19 279 GLY A CA 1
ATOM 2230 C C . GLY A 1 279 ? 16.875 -16.828 10.016 1 89.19 279 GLY A C 1
ATOM 2231 O O . GLY A 1 279 ? 17.234 -15.758 9.539 1 89.19 279 GLY A O 1
ATOM 2232 N N . LYS A 1 280 ? 15.969 -17.578 9.492 1 90.56 280 LYS A N 1
ATOM 2233 C CA . LYS A 1 280 ? 15.406 -17.25 8.188 1 90.56 280 LYS A CA 1
ATOM 2234 C C . LYS A 1 280 ? 14.461 -16.062 8.273 1 90.56 280 LYS A C 1
ATOM 2236 O O . LYS A 1 280 ? 14.211 -15.383 7.273 1 90.56 280 LYS A O 1
ATOM 2241 N N . LEU A 1 281 ? 14.016 -15.727 9.414 1 87.44 281 LEU A N 1
ATOM 2242 C CA . LEU A 1 281 ? 13.086 -14.625 9.594 1 87.44 281 LEU A CA 1
ATOM 2243 C C . LEU A 1 281 ? 13.781 -13.281 9.406 1 87.44 281 LEU A C 1
ATOM 2245 O O . LEU A 1 281 ? 13.133 -12.258 9.195 1 87.44 281 LEU A O 1
ATOM 2249 N N . LEU A 1 282 ? 15.039 -13.352 9.484 1 81.06 282 LEU A N 1
ATOM 2250 C CA . LEU A 1 282 ? 15.805 -12.117 9.336 1 81.06 282 LEU A CA 1
ATOM 2251 C C . LEU A 1 282 ? 16.062 -11.812 7.863 1 81.06 282 LEU A C 1
ATOM 2253 O O . LEU A 1 282 ? 16.453 -10.695 7.516 1 81.06 282 LEU A O 1
ATOM 2257 N N . GLU A 1 283 ? 15.734 -12.781 7.059 1 81.31 283 GLU A N 1
ATOM 2258 C CA . GLU A 1 283 ? 15.906 -12.594 5.621 1 81.31 283 GLU A CA 1
ATOM 2259 C C . GLU A 1 283 ? 14.688 -11.938 4.996 1 81.31 283 GLU A C 1
ATOM 2261 O O . GLU A 1 283 ? 13.562 -12.422 5.148 1 81.31 283 GLU A O 1
ATOM 2266 N N . THR A 1 284 ? 14.891 -10.898 4.234 1 72.19 284 THR A N 1
ATOM 2267 C CA . THR A 1 284 ? 13.82 -10.133 3.604 1 72.19 284 THR A CA 1
ATOM 2268 C C . THR A 1 284 ? 13.117 -10.969 2.533 1 72.19 284 THR A C 1
ATOM 2270 O O . THR A 1 284 ? 11.914 -10.828 2.316 1 72.19 284 THR A O 1
ATOM 2273 N N . SER A 1 285 ? 13.859 -11.805 1.962 1 77.44 285 SER A N 1
ATOM 2274 C CA . SER A 1 285 ? 13.305 -12.617 0.882 1 77.44 285 SER A CA 1
ATOM 2275 C C . SER A 1 285 ? 12.18 -13.508 1.385 1 77.44 285 SER A C 1
ATOM 2277 O O . SER A 1 285 ? 11.211 -13.766 0.661 1 77.44 285 SER A O 1
ATOM 2279 N N . VAL A 1 286 ? 12.297 -13.914 2.627 1 85.56 286 VAL A N 1
ATOM 2280 C CA . VAL A 1 286 ? 11.281 -14.773 3.215 1 85.56 286 VAL A CA 1
ATOM 2281 C C . VAL A 1 286 ? 9.953 -14.023 3.311 1 85.56 286 VAL A C 1
ATOM 2283 O O . VAL A 1 286 ? 8.898 -14.57 2.988 1 85.56 286 VAL A O 1
ATOM 2286 N N . TRP A 1 287 ? 10.008 -12.781 3.602 1 82.19 287 TRP A N 1
ATOM 2287 C CA . TRP A 1 287 ? 8.805 -11.961 3.754 1 82.19 287 TRP A CA 1
ATOM 2288 C C . TRP A 1 287 ? 8.203 -11.625 2.395 1 82.19 287 TRP A C 1
ATOM 2290 O O . TRP A 1 287 ? 6.98 -11.602 2.242 1 82.19 287 TRP A O 1
ATOM 2300 N N . VAL A 1 288 ? 9.031 -11.406 1.485 1 76.31 288 VAL A N 1
ATOM 2301 C CA . VAL A 1 288 ? 8.57 -11.109 0.134 1 76.31 288 VAL A CA 1
ATOM 2302 C C . VAL A 1 288 ? 7.875 -12.336 -0.456 1 76.31 288 VAL A C 1
ATOM 2304 O O . VAL A 1 288 ? 6.816 -12.219 -1.079 1 76.31 288 VAL A O 1
ATOM 2307 N N . ASP A 1 289 ? 8.422 -13.469 -0.211 1 81.94 289 ASP A N 1
ATOM 2308 C CA . ASP A 1 289 ? 7.836 -14.711 -0.706 1 81.94 289 ASP A CA 1
ATOM 2309 C C . ASP A 1 289 ? 6.488 -14.984 -0.039 1 81.94 289 ASP A C 1
ATOM 2311 O O . ASP A 1 289 ? 5.559 -15.477 -0.683 1 81.94 289 ASP A O 1
ATOM 2315 N N . ALA A 1 290 ? 6.457 -14.664 1.203 1 88.38 290 ALA A N 1
ATOM 2316 C CA . ALA A 1 290 ? 5.199 -14.852 1.927 1 88.38 290 ALA A CA 1
ATOM 2317 C C . ALA A 1 290 ? 4.105 -13.953 1.369 1 88.38 290 ALA A C 1
ATOM 2319 O O . ALA A 1 290 ? 2.969 -14.391 1.172 1 88.38 290 ALA A O 1
ATOM 2320 N N . ALA A 1 291 ? 4.445 -12.758 1.083 1 81.81 291 ALA A N 1
ATOM 2321 C CA . ALA A 1 291 ? 3.482 -11.82 0.511 1 81.81 291 ALA A CA 1
ATOM 2322 C C . ALA A 1 291 ? 3.008 -12.289 -0.862 1 81.81 291 ALA A C 1
ATOM 2324 O O . ALA A 1 291 ? 1.806 -12.312 -1.135 1 81.81 291 ALA A O 1
ATOM 2325 N N . ALA A 1 292 ? 3.953 -12.672 -1.586 1 78.75 292 ALA A N 1
ATOM 2326 C CA . ALA A 1 292 ? 3.619 -13.141 -2.928 1 78.75 292 ALA A CA 1
ATOM 2327 C C . ALA A 1 292 ? 2.715 -14.367 -2.869 1 78.75 292 ALA A C 1
ATOM 2329 O O . ALA A 1 292 ? 1.749 -14.477 -3.631 1 78.75 292 ALA A O 1
ATOM 2330 N N . GLN A 1 293 ? 3.023 -15.203 -1.998 1 86.19 293 GLN A N 1
ATOM 2331 C CA . GLN A 1 293 ? 2.252 -16.438 -1.861 1 86.19 293 GLN A CA 1
ATOM 2332 C C . GLN A 1 293 ? 0.811 -16.141 -1.453 1 86.19 293 GLN A C 1
ATOM 2334 O O . GLN A 1 293 ? -0.126 -16.75 -1.977 1 86.19 293 GLN A O 1
ATOM 2339 N N . ILE A 1 294 ? 0.652 -15.227 -0.571 1 89.06 294 ILE A N 1
ATOM 2340 C CA . ILE A 1 294 ? -0.688 -14.906 -0.087 1 89.06 294 ILE A CA 1
ATOM 2341 C C . ILE A 1 294 ? -1.502 -14.266 -1.206 1 89.06 294 ILE A C 1
ATOM 2343 O O . ILE A 1 294 ? -2.68 -14.578 -1.386 1 89.06 294 ILE A O 1
ATOM 2347 N N . PHE A 1 295 ? -0.969 -13.422 -1.949 1 83.06 295 PHE A N 1
ATOM 2348 C CA . PHE A 1 295 ? -1.677 -12.742 -3.029 1 83.06 295 PHE A CA 1
ATOM 2349 C C . PHE A 1 295 ? -2.039 -13.719 -4.137 1 83.06 295 PHE A C 1
ATOM 2351 O O . PHE A 1 295 ? -3.137 -13.656 -4.695 1 83.06 295 PHE A O 1
ATOM 2358 N N . PHE A 1 296 ? -1.151 -14.617 -4.305 1 81.19 296 PHE A N 1
ATOM 2359 C CA . PHE A 1 296 ? -1.417 -15.633 -5.316 1 81.19 296 PHE A CA 1
ATOM 2360 C C . PHE A 1 296 ? -2.484 -16.609 -4.832 1 81.19 296 PHE A C 1
ATOM 2362 O O . PHE A 1 296 ? -3.297 -17.094 -5.625 1 81.19 296 PHE A O 1
ATOM 2369 N N . SER A 1 297 ? -2.432 -16.844 -3.613 1 88.75 297 SER A N 1
ATOM 2370 C CA . SER A 1 297 ? -3.316 -17.875 -3.057 1 88.75 297 SER A CA 1
ATOM 2371 C C . SER A 1 297 ? -4.738 -17.344 -2.896 1 88.75 297 SER A C 1
ATOM 2373 O O . SER A 1 297 ? -5.691 -17.953 -3.373 1 88.75 297 SER A O 1
ATOM 2375 N N . LEU A 1 298 ? -4.867 -16.172 -2.338 1 90.75 298 LEU A N 1
ATOM 2376 C CA . LEU A 1 298 ? -6.195 -15.617 -2.105 1 90.75 298 LEU A CA 1
ATOM 2377 C C . LEU A 1 298 ? -6.719 -14.914 -3.355 1 90.75 298 LEU A C 1
ATOM 2379 O O . LEU A 1 298 ? -7.93 -14.812 -3.555 1 90.75 298 LEU A O 1
ATOM 2383 N N . GLY A 1 299 ? -5.926 -14.375 -4.121 1 90 299 GLY A N 1
ATOM 2384 C CA . GLY A 1 299 ? -6.23 -13.898 -5.461 1 90 299 GLY A CA 1
ATOM 2385 C C . GLY A 1 299 ? -6.793 -12.492 -5.484 1 90 299 GLY A C 1
ATOM 2386 O O . GLY A 1 299 ? -7.691 -12.188 -6.273 1 90 299 GLY A O 1
ATOM 2387 N N . PRO A 1 300 ? -6.48 -11.688 -4.48 1 90.69 300 PRO A N 1
ATOM 2388 C CA . PRO A 1 300 ? -6.879 -10.297 -4.691 1 90.69 300 PRO A CA 1
ATOM 2389 C C . PRO A 1 300 ? -6.168 -9.648 -5.875 1 90.69 300 PRO A C 1
ATOM 2391 O O . PRO A 1 300 ? -4.988 -9.922 -6.117 1 90.69 300 PRO A O 1
ATOM 2394 N N . GLY A 1 301 ? -6.852 -8.969 -6.645 1 89.19 301 GLY A N 1
ATOM 2395 C CA . GLY A 1 301 ? -6.238 -8.297 -7.777 1 89.19 301 GLY A CA 1
ATOM 2396 C C . GLY A 1 301 ? -6.516 -8.984 -9.102 1 89.19 301 GLY A C 1
ATOM 2397 O O . GLY A 1 301 ? -6.277 -8.406 -10.164 1 89.19 301 GLY A O 1
ATOM 2398 N N . PHE A 1 302 ? -7.012 -10.156 -9.039 1 91.88 302 PHE A N 1
ATOM 2399 C CA . PHE A 1 302 ? -7.281 -10.898 -10.266 1 91.88 302 PHE A CA 1
ATOM 2400 C C . PHE A 1 302 ? -8.641 -10.523 -10.836 1 91.88 302 PHE A C 1
ATOM 2402 O O . PHE A 1 302 ? -8.977 -10.906 -11.961 1 91.88 302 PHE A O 1
ATOM 2409 N N . GLY A 1 303 ? -9.398 -9.836 -10.141 1 93.81 303 GLY A N 1
ATOM 2410 C CA . GLY A 1 303 ? -10.711 -9.414 -10.602 1 93.81 303 GLY A CA 1
ATOM 2411 C C . GLY A 1 303 ? -11.773 -10.484 -10.438 1 93.81 303 GLY A C 1
ATOM 2412 O O . GLY A 1 303 ? -12.953 -10.242 -10.719 1 93.81 303 GLY A O 1
ATOM 2413 N N . VAL A 1 304 ? -11.375 -11.602 -9.992 1 95.88 304 VAL A N 1
ATOM 2414 C CA . VAL A 1 304 ? -12.297 -12.727 -9.859 1 95.88 304 VAL A CA 1
ATOM 2415 C C . VAL A 1 304 ? -13.281 -12.453 -8.734 1 95.88 304 VAL A C 1
ATOM 2417 O O . VAL A 1 304 ? -14.484 -12.695 -8.875 1 95.88 304 VAL A O 1
ATOM 2420 N N . LEU A 1 305 ? -12.812 -11.961 -7.668 1 96 305 LEU A N 1
ATOM 2421 C CA . LEU A 1 305 ? -13.656 -11.672 -6.516 1 96 305 LEU A CA 1
ATOM 2422 C C . LEU A 1 305 ? -14.695 -10.609 -6.852 1 96 305 LEU A C 1
ATOM 2424 O O . LEU A 1 305 ? -15.859 -10.719 -6.445 1 96 305 LEU A O 1
ATOM 2428 N N . LEU A 1 306 ? -14.297 -9.672 -7.648 1 94.62 306 LEU A N 1
ATOM 2429 C CA . LEU A 1 306 ? -15.219 -8.641 -8.109 1 94.62 306 LEU A CA 1
ATOM 2430 C C . LEU A 1 306 ? -16.312 -9.242 -8.984 1 94.62 306 LEU A C 1
ATOM 2432 O O . LEU A 1 306 ? -17.5 -8.93 -8.805 1 94.62 306 LEU A O 1
ATOM 2436 N N . ALA A 1 307 ? -15.906 -10.07 -9.805 1 94.88 307 ALA A N 1
ATOM 2437 C CA . ALA A 1 307 ? -16.844 -10.672 -10.75 1 94.88 307 ALA A CA 1
ATOM 2438 C C . ALA A 1 307 ? -17.828 -11.594 -10.031 1 94.88 307 ALA A C 1
ATOM 2440 O O . ALA A 1 307 ? -19.047 -11.453 -10.18 1 94.88 307 ALA A O 1
ATOM 2441 N N . LEU A 1 308 ? -17.359 -12.453 -9.258 1 94.94 308 LEU A N 1
ATOM 2442 C CA . LEU A 1 308 ? -18.203 -13.453 -8.617 1 94.94 308 LEU A CA 1
ATOM 2443 C C . LEU A 1 308 ? -19.141 -12.797 -7.602 1 94.94 308 LEU A C 1
ATOM 2445 O O . LEU A 1 308 ? -20.312 -13.172 -7.492 1 94.94 308 LEU A O 1
ATOM 2449 N N . SER A 1 309 ? -18.656 -11.875 -6.875 1 94.94 309 SER A N 1
ATOM 2450 C CA . SER A 1 309 ? -19.5 -11.234 -5.867 1 94.94 309 SER A CA 1
ATOM 2451 C C . SER A 1 309 ? -20.531 -10.297 -6.508 1 94.94 309 SER A C 1
ATOM 2453 O O . SER A 1 309 ? -21.531 -9.961 -5.891 1 94.94 309 SER A O 1
ATOM 2455 N N . SER A 1 310 ? -20.25 -9.891 -7.699 1 93.44 310 SER A N 1
ATOM 2456 C CA . SER A 1 310 ? -21.188 -9.008 -8.391 1 93.44 310 SER A CA 1
ATOM 2457 C C . SER A 1 310 ? -22.5 -9.703 -8.672 1 93.44 310 SER A C 1
ATOM 2459 O O . SER A 1 310 ? -23.516 -9.047 -8.914 1 93.44 310 SER A O 1
ATOM 2461 N N . TYR A 1 311 ? -22.531 -11 -8.648 1 92.31 311 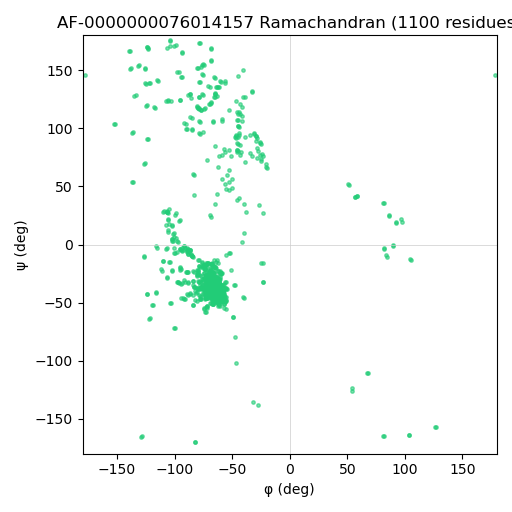TYR A N 1
ATOM 2462 C CA . TYR A 1 311 ? -23.75 -11.766 -8.922 1 92.31 311 TYR A CA 1
ATOM 2463 C C . TYR A 1 311 ? -24.516 -12.055 -7.633 1 92.31 311 TYR A C 1
ATOM 2465 O O . TYR A 1 311 ? -25.578 -12.664 -7.668 1 92.31 311 TYR A O 1
ATOM 2473 N N . ASN A 1 312 ? -23.984 -11.617 -6.508 1 91.88 312 ASN A N 1
ATOM 2474 C CA . ASN A 1 312 ? -24.641 -11.812 -5.215 1 91.88 312 ASN A CA 1
ATOM 2475 C C . ASN A 1 312 ? -25.75 -10.797 -4.988 1 91.88 312 ASN A C 1
ATOM 2477 O O . ASN A 1 312 ? -25.703 -9.688 -5.535 1 91.88 312 ASN A O 1
ATOM 2481 N N . PRO A 1 313 ? -26.75 -11.227 -4.18 1 88.44 313 PRO A N 1
ATOM 2482 C CA . PRO A 1 313 ? -27.656 -10.188 -3.684 1 88.44 313 PRO A CA 1
ATOM 2483 C C . PRO A 1 313 ? -26.969 -9.242 -2.697 1 88.44 313 PRO A C 1
ATOM 2485 O O . PRO A 1 313 ? -25.969 -9.602 -2.074 1 88.44 313 PRO A O 1
ATOM 2488 N N . PHE A 1 314 ? -27.531 -8.109 -2.564 1 83.62 314 PHE A N 1
ATOM 2489 C CA . PHE A 1 314 ? -26.938 -7.055 -1.749 1 83.62 314 PHE A CA 1
ATOM 2490 C C . PHE A 1 314 ? -26.891 -7.469 -0.283 1 83.62 314 PHE A C 1
ATOM 2492 O O . PHE A 1 314 ? -26.062 -6.973 0.479 1 83.62 314 PHE A O 1
ATOM 2499 N N . THR A 1 315 ? -27.656 -8.383 0.106 1 82.81 315 THR A N 1
ATOM 2500 C CA . THR A 1 315 ? -27.781 -8.742 1.515 1 82.81 315 THR A CA 1
ATOM 2501 C C . THR A 1 315 ? -26.828 -9.875 1.879 1 82.81 315 THR A C 1
ATOM 2503 O O . THR A 1 315 ? -26.75 -10.273 3.041 1 82.81 315 THR A O 1
ATOM 2506 N N . ASN A 1 316 ? -26.156 -10.391 0.897 1 89.75 316 ASN A N 1
ATOM 2507 C CA . ASN A 1 316 ? -25.219 -11.461 1.196 1 89.75 316 ASN A CA 1
ATOM 2508 C C . ASN A 1 316 ? -24.109 -10.992 2.135 1 89.75 316 ASN A C 1
ATOM 2510 O O . ASN A 1 316 ? -23.594 -9.883 1.983 1 89.75 316 ASN A O 1
ATOM 2514 N N . ASN A 1 317 ? -23.797 -11.805 3.143 1 90.88 317 ASN A N 1
ATOM 2515 C CA . ASN A 1 317 ? -22.75 -11.469 4.109 1 90.88 317 ASN A CA 1
ATOM 2516 C C . ASN A 1 317 ? -21.359 -11.719 3.547 1 90.88 317 ASN A C 1
ATOM 2518 O O . ASN A 1 317 ? -20.797 -12.805 3.719 1 90.88 317 ASN A O 1
ATOM 2522 N N . CYS A 1 318 ? -20.812 -10.711 3.039 1 89.06 318 CYS A N 1
ATOM 2523 C CA . CYS A 1 318 ? -19.5 -10.82 2.391 1 89.06 318 CYS A CA 1
ATOM 2524 C C . CYS A 1 318 ? -18.391 -10.977 3.422 1 89.06 318 CYS A C 1
ATOM 2526 O O . CYS A 1 318 ? -17.359 -11.602 3.143 1 89.06 318 CYS A O 1
ATOM 2528 N N . TYR A 1 319 ? -18.594 -10.43 4.594 1 87.75 319 TYR A N 1
ATOM 2529 C CA . TYR A 1 319 ? -17.594 -10.555 5.648 1 87.75 319 TYR A CA 1
ATOM 2530 C C . TYR A 1 319 ? -17.406 -12.016 6.055 1 87.75 319 TYR A C 1
ATOM 2532 O O . TYR A 1 319 ? -16.281 -12.5 6.148 1 87.75 319 TYR A O 1
ATOM 2540 N N . ARG A 1 320 ? -18.469 -12.68 6.277 1 91.69 320 ARG A N 1
ATOM 2541 C CA . ARG A 1 320 ? -18.406 -14.102 6.621 1 91.69 320 ARG A CA 1
ATOM 2542 C C . ARG A 1 320 ? -17.766 -14.906 5.508 1 91.69 320 ARG A C 1
ATOM 2544 O O . ARG A 1 320 ? -16.938 -15.789 5.77 1 91.69 320 ARG A O 1
ATOM 2551 N N . ASP A 1 321 ? -18.094 -14.648 4.324 1 94.06 321 ASP A N 1
ATOM 2552 C CA . ASP A 1 321 ? -17.547 -15.375 3.186 1 94.06 321 ASP A CA 1
ATOM 2553 C C . ASP A 1 321 ? -16.031 -15.156 3.08 1 94.06 321 ASP A C 1
ATOM 2555 O O . ASP A 1 321 ? -15.297 -16.078 2.744 1 94.06 321 ASP A O 1
ATOM 2559 N N . ALA A 1 322 ? -15.648 -13.93 3.336 1 93.69 322 ALA A N 1
ATOM 2560 C CA . ALA A 1 322 ? -14.219 -13.617 3.277 1 93.69 322 ALA A CA 1
ATOM 2561 C C . ALA A 1 322 ? -13.445 -14.391 4.348 1 93.69 322 ALA A C 1
ATOM 2563 O O . ALA A 1 322 ? -12.391 -14.953 4.07 1 93.69 322 ALA A O 1
ATOM 2564 N N . ILE A 1 323 ? -13.961 -14.461 5.531 1 92.75 323 ILE A N 1
ATOM 2565 C CA . ILE A 1 323 ? -13.297 -15.133 6.641 1 92.75 323 ILE A CA 1
ATOM 2566 C C . ILE A 1 323 ? -13.273 -16.641 6.398 1 92.75 323 ILE A C 1
ATOM 2568 O O . ILE A 1 323 ? -12.227 -17.281 6.535 1 92.75 323 ILE A O 1
ATOM 2572 N N . VAL A 1 324 ? -14.367 -17.156 5.984 1 94.56 324 VAL A N 1
ATOM 2573 C CA . VAL A 1 324 ? -14.469 -18.594 5.762 1 94.56 324 VAL A CA 1
ATOM 2574 C C . VAL A 1 324 ? -13.523 -19.016 4.637 1 94.56 324 VAL A C 1
ATOM 2576 O O . VAL A 1 324 ? -12.773 -19.984 4.77 1 94.56 324 VAL A O 1
ATOM 2579 N N . THR A 1 325 ? -13.555 -18.297 3.562 1 95.69 325 THR A N 1
ATOM 2580 C CA . THR A 1 325 ? -12.727 -18.656 2.416 1 95.69 325 THR A CA 1
ATOM 2581 C C . THR A 1 325 ? -11.242 -18.531 2.764 1 95.69 325 THR A C 1
ATOM 2583 O O . THR A 1 325 ? -10.438 -19.375 2.377 1 95.69 325 THR A O 1
ATOM 2586 N N . SER A 1 326 ? -10.906 -17.5 3.447 1 95 326 SER A N 1
ATOM 2587 C CA . SER A 1 326 ? -9.508 -17.312 3.822 1 95 326 SER A CA 1
ATOM 2588 C C . SER A 1 326 ? -9.039 -18.406 4.773 1 95 326 SER A C 1
ATOM 2590 O O . SER A 1 326 ? -7.902 -18.875 4.672 1 95 326 SER A O 1
ATOM 2592 N N . LEU A 1 327 ? -9.875 -18.797 5.637 1 94.62 327 LEU A N 1
ATOM 2593 C CA . LEU A 1 327 ? -9.523 -19.875 6.562 1 94.62 327 LEU A CA 1
ATOM 2594 C C . LEU A 1 327 ? -9.375 -21.203 5.828 1 94.62 327 LEU A C 1
ATOM 2596 O O . LEU A 1 327 ? -8.43 -21.953 6.086 1 94.62 327 LEU A O 1
ATOM 2600 N N . VAL A 1 328 ? -10.281 -21.469 4.98 1 94.75 328 VAL A N 1
ATOM 2601 C CA . VAL A 1 328 ? -10.219 -22.688 4.195 1 94.75 328 VAL A CA 1
ATOM 2602 C C . VAL A 1 328 ? -8.953 -22.703 3.342 1 94.75 328 VAL A C 1
ATOM 2604 O O . VAL A 1 328 ? -8.281 -23.719 3.213 1 94.75 328 VAL A O 1
ATOM 2607 N N . ASN A 1 329 ? -8.656 -21.578 2.768 1 95.25 329 ASN A N 1
ATOM 2608 C CA . ASN A 1 329 ? -7.449 -21.438 1.957 1 95.25 329 ASN A CA 1
ATOM 2609 C C . ASN A 1 329 ? -6.191 -21.703 2.773 1 95.25 329 ASN A C 1
ATOM 2611 O O . ASN A 1 329 ? -5.34 -22.5 2.367 1 95.25 329 ASN A O 1
ATOM 2615 N N . CYS A 1 330 ? -6.102 -21.109 3.918 1 93 330 CYS A N 1
ATOM 2616 C CA . CYS A 1 330 ? -4.934 -21.266 4.773 1 93 330 CYS A CA 1
ATOM 2617 C C . CYS A 1 330 ? -4.832 -22.703 5.289 1 93 330 CYS A C 1
ATOM 2619 O O . CYS A 1 330 ? -3.74 -23.266 5.344 1 93 330 CYS A O 1
ATOM 2621 N N . LEU A 1 331 ? -5.949 -23.25 5.602 1 93.38 331 LEU A N 1
ATOM 2622 C CA . LEU A 1 331 ? -5.953 -24.625 6.098 1 93.38 331 LEU A CA 1
ATOM 2623 C C . LEU A 1 331 ? -5.566 -25.594 4.996 1 93.38 331 LEU A C 1
ATOM 2625 O O . LEU A 1 331 ? -4.875 -26.594 5.25 1 93.38 331 LEU A O 1
ATOM 2629 N N . THR A 1 332 ? -6.051 -25.344 3.852 1 94.12 332 THR A N 1
ATOM 2630 C CA . THR A 1 332 ? -5.695 -26.203 2.725 1 94.12 332 THR A CA 1
ATOM 2631 C C . THR A 1 332 ? -4.195 -26.141 2.453 1 94.12 332 THR A C 1
ATOM 2633 O O . THR A 1 332 ? -3.562 -27.172 2.201 1 94.12 332 THR A O 1
ATOM 2636 N N . SER A 1 333 ? -3.666 -24.969 2.467 1 93.94 333 SER A N 1
ATOM 2637 C CA . SER A 1 333 ? -2.225 -24.812 2.303 1 93.94 333 SER A CA 1
ATOM 2638 C C . SER A 1 333 ? -1.466 -25.562 3.396 1 93.94 333 SER A C 1
ATOM 2640 O O . SER A 1 333 ? -0.48 -26.25 3.121 1 93.94 333 SER A O 1
ATOM 2642 N N . PHE A 1 334 ? -1.982 -25.484 4.555 1 93.31 334 PHE A N 1
ATOM 2643 C CA . PHE A 1 334 ? -1.336 -26.141 5.691 1 93.31 334 PHE A CA 1
ATOM 2644 C C . PHE A 1 334 ? -1.403 -27.656 5.559 1 93.31 334 PHE A C 1
ATOM 2646 O O . PHE A 1 334 ? -0.411 -28.344 5.793 1 93.31 334 PHE A O 1
ATOM 2653 N N . VAL A 1 335 ? -2.488 -28.141 5.168 1 93.56 335 VAL A N 1
ATOM 2654 C CA . VAL A 1 335 ? -2.664 -29.578 5.012 1 93.56 335 VAL A CA 1
ATOM 2655 C C . VAL A 1 335 ? -1.835 -30.078 3.828 1 93.56 335 VAL A C 1
ATOM 2657 O O . VAL A 1 335 ? -1.226 -31.156 3.895 1 93.56 335 VAL A O 1
ATOM 2660 N N . SER A 1 336 ? -1.861 -29.312 2.785 1 92.25 336 SER A N 1
ATOM 2661 C CA . SER A 1 336 ? -1.04 -29.672 1.632 1 92.25 336 SER A CA 1
ATOM 2662 C C . SER A 1 336 ? 0.438 -29.734 2.002 1 92.25 336 SER A C 1
ATOM 2664 O O . SER A 1 336 ? 1.18 -30.578 1.501 1 92.25 336 SER A O 1
ATOM 2666 N N . GLY A 1 337 ? 0.819 -28.797 2.826 1 91.5 337 GLY A N 1
ATOM 2667 C CA . GLY A 1 337 ? 2.178 -28.859 3.34 1 91.5 337 GLY A CA 1
ATOM 2668 C C . GLY A 1 337 ? 2.49 -30.156 4.062 1 91.5 337 GLY A C 1
ATOM 2669 O O . GLY A 1 337 ? 3.533 -30.766 3.824 1 91.5 337 GLY A O 1
ATOM 2670 N N . PHE A 1 338 ? 1.603 -30.641 4.844 1 93.12 338 PHE A N 1
ATOM 2671 C CA . PHE A 1 338 ? 1.797 -31.906 5.547 1 93.12 338 PHE A CA 1
ATOM 2672 C C . PHE A 1 338 ? 1.929 -33.062 4.562 1 93.12 338 PHE A C 1
ATOM 2674 O O . PHE A 1 338 ? 2.793 -33.938 4.727 1 93.12 338 PHE A O 1
ATOM 2681 N N . VAL A 1 339 ? 1.085 -33.031 3.619 1 90.25 339 VAL A N 1
ATOM 2682 C CA . VAL A 1 339 ? 1.111 -34.125 2.631 1 90.25 339 VAL A CA 1
ATOM 2683 C C . VAL A 1 339 ? 2.463 -34.125 1.919 1 90.25 339 VAL A C 1
ATOM 2685 O O . VAL A 1 339 ? 3.107 -35.188 1.822 1 90.25 339 VAL A O 1
ATOM 2688 N N . ILE A 1 340 ? 2.904 -33 1.5 1 87.62 340 ILE A N 1
ATOM 2689 C CA . ILE A 1 340 ? 4.133 -32.906 0.721 1 87.62 340 ILE A CA 1
ATOM 2690 C C . ILE A 1 340 ? 5.332 -33.25 1.606 1 87.62 340 ILE A C 1
ATOM 2692 O O . ILE A 1 340 ? 6.234 -34 1.189 1 87.62 340 ILE A O 1
ATOM 2696 N N . PHE A 1 341 ? 5.352 -32.781 2.775 1 91.06 341 PHE A N 1
ATOM 2697 C CA . PHE A 1 341 ? 6.516 -33 3.627 1 91.06 341 PHE A CA 1
ATOM 2698 C C . PHE A 1 341 ? 6.594 -34.438 4.121 1 91.06 341 PHE A C 1
ATOM 2700 O O . PHE A 1 341 ? 7.684 -34.938 4.348 1 91.06 341 PHE A O 1
ATOM 2707 N N . THR A 1 342 ? 5.461 -35.125 4.281 1 92.06 342 THR A N 1
ATOM 2708 C CA . THR A 1 342 ? 5.508 -36.531 4.586 1 92.06 342 THR A CA 1
ATOM 2709 C C . THR A 1 342 ? 6.113 -37.312 3.426 1 92.06 342 THR A C 1
ATOM 2711 O O . THR A 1 342 ? 6.895 -38.25 3.637 1 92.06 342 THR A O 1
ATOM 2714 N N . VAL A 1 343 ? 5.773 -36.875 2.271 1 86.81 343 VAL A N 1
ATOM 2715 C CA . VAL A 1 343 ? 6.305 -37.531 1.076 1 86.81 343 VAL A CA 1
ATOM 2716 C C . VAL A 1 343 ? 7.797 -37.219 0.944 1 86.81 343 VAL A C 1
ATOM 2718 O O . VAL A 1 343 ? 8.586 -38.125 0.597 1 86.81 343 VAL A O 1
ATOM 2721 N N . LEU A 1 344 ? 8.164 -36.031 1.18 1 87.12 344 LEU A N 1
ATOM 2722 C CA . LEU A 1 344 ? 9.57 -35.656 1.129 1 87.12 344 LEU A CA 1
ATOM 2723 C C . LEU A 1 344 ? 10.375 -36.406 2.178 1 87.12 344 LEU A C 1
ATOM 2725 O O . LEU A 1 344 ? 11.516 -36.812 1.927 1 87.12 344 LEU A O 1
ATOM 2729 N N . GLY A 1 345 ? 9.781 -36.5 3.318 1 89.75 345 GLY A N 1
ATOM 2730 C CA . GLY A 1 345 ? 10.422 -37.312 4.34 1 89.75 345 GLY A CA 1
ATOM 2731 C C . GLY A 1 345 ? 10.625 -38.781 3.914 1 89.75 345 GLY A C 1
ATOM 2732 O O . GLY A 1 345 ? 11.688 -39.344 4.152 1 89.75 345 GLY A O 1
ATOM 2733 N N . TYR A 1 346 ? 9.648 -39.344 3.336 1 87.5 346 TYR A N 1
ATOM 2734 C CA . TYR A 1 346 ? 9.742 -40.719 2.809 1 87.5 346 TYR A CA 1
ATOM 2735 C C . TYR A 1 346 ? 10.852 -40.812 1.77 1 87.5 346 TYR A C 1
ATOM 2737 O O . TYR A 1 346 ? 11.648 -41.75 1.804 1 87.5 346 TYR A O 1
ATOM 2745 N N . MET A 1 347 ? 10.883 -39.875 0.869 1 83.31 347 MET A N 1
ATOM 2746 C CA . MET A 1 347 ? 11.906 -39.875 -0.172 1 83.31 347 MET A CA 1
ATOM 2747 C C . MET A 1 347 ? 13.297 -39.719 0.434 1 83.31 347 MET A C 1
ATOM 2749 O O . MET A 1 347 ? 14.25 -40.344 -0.027 1 83.31 347 MET A O 1
ATOM 2753 N N . ALA A 1 348 ? 13.375 -38.875 1.375 1 86.31 348 ALA A N 1
ATOM 2754 C CA . ALA A 1 348 ? 14.648 -38.719 2.064 1 86.31 348 ALA A CA 1
ATOM 2755 C C . ALA A 1 348 ? 15.102 -40.031 2.715 1 86.31 348 ALA A C 1
ATOM 2757 O O . ALA A 1 348 ? 16.281 -40.375 2.688 1 86.31 348 ALA A O 1
ATOM 2758 N N . GLU A 1 349 ? 14.195 -40.719 3.307 1 84.81 349 GLU A N 1
ATOM 2759 C CA . GLU A 1 349 ? 14.492 -42 3.945 1 84.81 349 GLU A CA 1
ATOM 2760 C C . GLU A 1 349 ? 14.922 -43.031 2.92 1 84.81 349 GLU A C 1
ATOM 2762 O O . GLU A 1 349 ? 15.875 -43.781 3.15 1 84.81 349 GLU A O 1
ATOM 2767 N N . MET A 1 350 ? 14.281 -43.062 1.832 1 79.62 350 MET A N 1
ATOM 2768 C CA . MET A 1 350 ? 14.586 -44.062 0.796 1 79.62 350 MET A CA 1
ATOM 2769 C C . MET A 1 350 ? 15.914 -43.719 0.117 1 79.62 350 MET A C 1
ATOM 2771 O O . MET A 1 350 ? 16.641 -44.656 -0.291 1 79.62 350 MET A O 1
ATOM 2775 N N . ARG A 1 351 ? 16.172 -42.406 -0.016 1 77.62 351 ARG A N 1
ATOM 2776 C CA . ARG A 1 351 ? 17.406 -42 -0.667 1 77.62 351 ARG A CA 1
ATOM 2777 C C . ARG A 1 351 ? 18.547 -41.875 0.34 1 77.62 351 ARG A C 1
ATOM 2779 O O . ARG A 1 351 ? 19.703 -41.656 -0.041 1 77.62 351 ARG A O 1
ATOM 2786 N N . LYS A 1 352 ? 18.312 -42 1.57 1 81.75 352 LYS A N 1
ATOM 2787 C CA . LYS A 1 352 ? 19.281 -41.875 2.658 1 81.75 352 LYS A CA 1
ATOM 2788 C C . LYS A 1 352 ? 19.969 -40.531 2.635 1 81.75 352 LYS A C 1
ATOM 2790 O O . LYS A 1 352 ? 21.203 -40.438 2.711 1 81.75 352 LYS A O 1
ATOM 2795 N N . VAL A 1 353 ? 19.156 -39.562 2.363 1 82.88 353 VAL A N 1
ATOM 2796 C CA . VAL A 1 353 ? 19.625 -38.188 2.406 1 82.88 353 VAL A CA 1
ATOM 2797 C C . VAL A 1 353 ? 18.781 -37.375 3.381 1 82.88 353 VAL A C 1
ATOM 2799 O O . VAL A 1 353 ? 17.797 -37.875 3.93 1 82.88 353 VAL A O 1
ATOM 2802 N N . GLU A 1 354 ? 19.25 -36.188 3.686 1 85.88 354 GLU A N 1
ATOM 2803 C CA . GLU A 1 354 ? 18.438 -35.312 4.531 1 85.88 354 GLU A CA 1
ATOM 2804 C C . GLU A 1 354 ? 17.297 -34.688 3.748 1 85.88 354 GLU A C 1
ATOM 2806 O O . GLU A 1 354 ? 17.359 -34.562 2.525 1 85.88 354 GLU A O 1
ATOM 2811 N N . VAL A 1 355 ? 16.266 -34.344 4.441 1 86.5 355 VAL A N 1
ATOM 2812 C CA . VAL A 1 355 ? 15.062 -33.781 3.814 1 86.5 355 VAL A CA 1
ATOM 2813 C C . VAL A 1 355 ? 15.422 -32.531 3.039 1 86.5 355 VAL A C 1
ATOM 2815 O O . VAL A 1 355 ? 14.867 -32.281 1.968 1 86.5 355 VAL A O 1
ATOM 2818 N N . GLU A 1 356 ? 16.391 -31.734 3.508 1 80.69 356 GLU A N 1
ATOM 2819 C CA . GLU A 1 356 ? 16.797 -30.484 2.896 1 80.69 356 GLU A CA 1
ATOM 2820 C C . GLU A 1 356 ? 17.453 -30.703 1.532 1 80.69 356 GLU A C 1
ATOM 2822 O O . GLU A 1 356 ? 17.469 -29.812 0.689 1 80.69 356 GLU A O 1
ATOM 2827 N N . ASP A 1 357 ? 17.875 -31.859 1.319 1 76.62 357 ASP A N 1
ATOM 2828 C CA . ASP A 1 357 ? 18.641 -32.125 0.108 1 76.62 357 ASP A CA 1
ATOM 2829 C C . ASP A 1 357 ? 17.75 -32.781 -0.965 1 76.62 357 ASP A C 1
ATOM 2831 O O . ASP A 1 357 ? 18.203 -33 -2.088 1 76.62 357 ASP A O 1
ATOM 2835 N N . VAL A 1 358 ? 16.578 -33.031 -0.61 1 73.56 358 VAL A N 1
ATOM 2836 C CA . VAL A 1 358 ? 15.719 -33.75 -1.549 1 73.56 358 VAL A CA 1
ATOM 2837 C C . VAL A 1 358 ? 15.141 -32.75 -2.557 1 73.56 358 VAL A C 1
ATOM 2839 O O . VAL A 1 358 ? 15.086 -33.031 -3.756 1 73.56 358 VAL A O 1
ATOM 2842 N N . ALA A 1 359 ? 14.578 -31.562 -2.082 1 64.25 359 ALA A N 1
ATOM 2843 C CA . ALA A 1 359 ? 13.758 -30.703 -2.932 1 64.25 359 ALA A CA 1
ATOM 2844 C C . ALA A 1 359 ? 14.484 -29.406 -3.268 1 64.25 359 ALA A C 1
ATOM 2846 O O . ALA A 1 359 ? 13.867 -28.344 -3.346 1 64.25 359 ALA A O 1
ATOM 2847 N N . LYS A 1 360 ? 15.805 -29.281 -3.354 1 55.91 360 LYS A N 1
ATOM 2848 C CA . LYS A 1 360 ? 16.5 -28 -3.52 1 55.91 360 LYS A CA 1
ATOM 2849 C C . LYS A 1 360 ? 16.016 -27.266 -4.762 1 55.91 360 LYS A C 1
ATOM 2851 O O . LYS A 1 360 ? 15.859 -26.047 -4.742 1 55.91 360 LYS A O 1
ATOM 2856 N N . ASP A 1 361 ? 16.031 -27.797 -5.902 1 50.94 361 ASP A N 1
ATOM 2857 C CA . ASP A 1 361 ? 15.922 -26.906 -7.055 1 50.94 361 ASP A CA 1
ATOM 2858 C C . ASP A 1 361 ? 14.539 -27.016 -7.699 1 50.94 361 ASP A C 1
ATOM 2860 O O . ASP A 1 361 ? 14.352 -26.609 -8.844 1 50.94 361 ASP A O 1
ATOM 2864 N N . LYS A 1 362 ? 13.414 -27.375 -6.965 1 56.75 362 LYS A N 1
ATOM 2865 C CA . LYS A 1 362 ? 12.516 -27.75 -8.047 1 56.75 362 LYS A CA 1
ATOM 2866 C C . LYS A 1 362 ? 11.219 -26.953 -7.992 1 56.75 362 LYS A C 1
ATOM 2868 O O . LYS A 1 362 ? 10.609 -26.828 -6.926 1 56.75 362 LYS A O 1
ATOM 2873 N N . GLY A 1 363 ? 10.93 -25.828 -8.562 1 56.34 363 GLY A N 1
ATOM 2874 C CA . GLY A 1 363 ? 9.75 -25.094 -8.977 1 56.34 363 GLY A CA 1
ATOM 2875 C C . GLY A 1 363 ? 8.578 -26 -9.312 1 56.34 363 GLY A C 1
ATOM 2876 O O . GLY A 1 363 ? 8.273 -26.938 -8.578 1 56.34 363 GLY A O 1
ATOM 2877 N N . PRO A 1 364 ? 7.832 -25.781 -10.344 1 61.53 364 PRO A N 1
ATOM 2878 C CA . PRO A 1 364 ? 6.715 -26.609 -10.797 1 61.53 364 PRO A CA 1
ATOM 2879 C C . PRO A 1 364 ? 7.098 -28.078 -10.945 1 61.53 364 PRO A C 1
ATOM 2881 O O . PRO A 1 364 ? 6.223 -28.953 -11.008 1 61.53 364 PRO A O 1
ATOM 2884 N N . SER A 1 365 ? 8.297 -28.297 -10.797 1 69.81 365 SER A N 1
ATOM 2885 C CA . SER A 1 365 ? 8.797 -29.656 -10.906 1 69.81 365 SER A CA 1
ATOM 2886 C C . SER A 1 365 ? 8.375 -30.5 -9.703 1 69.81 365 SER A C 1
ATOM 2888 O O . SER A 1 365 ? 8.312 -31.734 -9.789 1 69.81 365 SER A O 1
ATOM 2890 N N . LEU A 1 366 ? 7.969 -29.812 -8.727 1 71.69 366 LEU A N 1
ATOM 2891 C CA . LEU A 1 366 ? 7.52 -30.531 -7.551 1 71.69 366 LEU A CA 1
ATOM 2892 C C . LEU A 1 366 ? 6.242 -31.312 -7.848 1 71.69 366 LEU A C 1
ATOM 2894 O O . LEU A 1 366 ? 6.098 -32.469 -7.426 1 71.69 366 LEU A O 1
ATOM 2898 N N . LEU A 1 367 ? 5.398 -30.766 -8.617 1 81 367 LEU A N 1
ATOM 2899 C CA . LEU A 1 367 ? 4.098 -31.359 -8.93 1 81 367 LEU A CA 1
ATOM 2900 C C . LEU A 1 367 ? 4.25 -32.562 -9.852 1 81 367 LEU A C 1
ATOM 2902 O O . LEU A 1 367 ? 3.508 -33.531 -9.742 1 81 367 LEU A O 1
ATOM 2906 N N . PHE A 1 368 ? 5.207 -32.531 -10.648 1 89.5 368 PHE A N 1
ATOM 2907 C CA . PHE A 1 368 ? 5.23 -33.531 -11.711 1 89.5 368 PHE A CA 1
ATOM 2908 C C . PHE A 1 368 ? 6.426 -34.469 -11.555 1 89.5 368 PHE A C 1
ATOM 2910 O O . PHE A 1 368 ? 6.59 -35.406 -12.328 1 89.5 368 PHE A O 1
ATOM 2917 N N . ILE A 1 369 ? 7.234 -34.219 -10.594 1 84.75 369 ILE A N 1
ATOM 2918 C CA . ILE A 1 369 ? 8.359 -35.125 -10.344 1 84.75 369 ILE A CA 1
ATOM 2919 C C . ILE A 1 369 ? 8.242 -35.719 -8.953 1 84.75 369 ILE A C 1
ATOM 2921 O O . ILE A 1 369 ? 8.062 -36.938 -8.805 1 84.75 369 ILE A O 1
ATOM 2925 N N . THR A 1 370 ? 8.078 -34.844 -8.008 1 78.62 370 THR A N 1
ATOM 2926 C CA . THR A 1 370 ? 8.133 -35.312 -6.629 1 78.62 370 THR A CA 1
ATOM 2927 C C . THR A 1 370 ? 6.883 -36.125 -6.277 1 78.62 370 THR A C 1
ATOM 2929 O O . THR A 1 370 ? 6.977 -37.219 -5.715 1 78.62 370 THR A O 1
ATOM 2932 N N . TYR A 1 371 ? 5.742 -35.656 -6.629 1 83.38 371 TYR A N 1
ATOM 2933 C CA . TYR A 1 371 ? 4.5 -36.344 -6.297 1 83.38 371 TYR A CA 1
ATOM 2934 C C . TYR A 1 371 ? 4.395 -37.656 -7.047 1 83.38 371 TYR A C 1
ATOM 2936 O O . TYR A 1 371 ? 4.141 -38.719 -6.445 1 83.38 371 TYR A O 1
ATOM 2944 N N . PRO A 1 372 ? 4.637 -37.594 -8.234 1 89.38 372 PRO A N 1
ATOM 2945 C CA . PRO A 1 372 ? 4.57 -38.844 -8.961 1 89.38 372 PRO A CA 1
ATOM 2946 C C . PRO A 1 372 ? 5.586 -39.875 -8.453 1 89.38 372 PRO A C 1
ATOM 2948 O O . PRO A 1 372 ? 5.281 -41.062 -8.391 1 89.38 372 PRO A O 1
ATOM 2951 N N . GLU A 1 373 ? 6.754 -39.406 -8.172 1 85.19 373 GLU A N 1
ATOM 2952 C CA . GLU A 1 373 ? 7.766 -40.312 -7.629 1 85.19 373 GLU A CA 1
ATOM 2953 C C . GLU A 1 373 ? 7.289 -40.938 -6.336 1 85.19 373 GLU A C 1
ATOM 2955 O O . GLU A 1 373 ? 7.473 -42.156 -6.133 1 85.19 373 GLU A O 1
ATOM 2960 N N . ALA A 1 374 ? 6.684 -40.219 -5.531 1 80.5 374 ALA A N 1
ATOM 2961 C CA . ALA A 1 374 ? 6.18 -40.719 -4.254 1 80.5 374 ALA A CA 1
ATOM 2962 C C . ALA A 1 374 ? 5.02 -41.688 -4.465 1 80.5 374 ALA A C 1
ATOM 2964 O O . ALA A 1 374 ? 4.953 -42.719 -3.818 1 80.5 374 ALA A O 1
ATOM 2965 N N . ILE A 1 375 ? 4.168 -41.406 -5.312 1 87 375 ILE A N 1
ATOM 2966 C CA . ILE A 1 375 ? 2.979 -42.219 -5.574 1 87 375 ILE A CA 1
ATOM 2967 C C . ILE A 1 375 ? 3.383 -43.531 -6.203 1 87 375 ILE A C 1
ATOM 2969 O O . ILE A 1 375 ? 2.803 -44.594 -5.887 1 87 375 ILE A O 1
ATOM 2973 N N . ALA A 1 376 ? 4.398 -43.469 -7.039 1 88.19 376 ALA A N 1
ATOM 2974 C CA . ALA A 1 376 ? 4.852 -44.656 -7.727 1 88.19 376 ALA A CA 1
ATOM 2975 C C . ALA A 1 376 ? 5.355 -45.719 -6.734 1 88.19 376 ALA A C 1
ATOM 2977 O O . ALA A 1 376 ? 5.328 -46.906 -7.02 1 88.19 376 ALA A O 1
ATOM 2978 N N . ASN A 1 377 ? 5.711 -45.281 -5.625 1 78.62 377 ASN A N 1
ATOM 2979 C CA . ASN A 1 377 ? 6.324 -46.188 -4.672 1 78.62 377 ASN A CA 1
ATOM 2980 C C . ASN A 1 377 ? 5.363 -46.531 -3.541 1 78.62 377 ASN A C 1
ATOM 2982 O O . ASN A 1 377 ? 5.766 -47.125 -2.539 1 78.62 377 ASN A O 1
ATOM 2986 N N . MET A 1 378 ? 4.188 -46.219 -3.711 1 81.06 378 MET A N 1
ATOM 2987 C CA . MET A 1 378 ? 3.145 -46.594 -2.764 1 81.06 378 MET A CA 1
ATOM 2988 C C . MET A 1 378 ? 2.408 -47.844 -3.238 1 81.06 378 MET A C 1
ATOM 2990 O O . MET A 1 378 ? 2.363 -48.125 -4.438 1 81.06 378 MET A O 1
ATOM 2994 N N . MET A 1 379 ? 1.963 -48.594 -2.143 1 85.56 379 MET A N 1
ATOM 2995 C CA . MET A 1 379 ? 1.049 -49.688 -2.492 1 85.56 379 MET A CA 1
ATOM 2996 C C . MET A 1 379 ? -0.248 -49.125 -3.076 1 85.56 379 MET A C 1
ATOM 2998 O O . MET A 1 379 ? -0.87 -48.25 -2.494 1 85.56 379 MET A O 1
ATOM 3002 N N . GLY A 1 380 ? -0.678 -49.625 -4.234 1 89.69 380 GLY A N 1
ATOM 3003 C CA . GLY A 1 380 ? -1.843 -49.062 -4.906 1 89.69 380 GLY A CA 1
ATOM 3004 C C . GLY A 1 380 ? -1.535 -47.812 -5.691 1 89.69 380 GLY A C 1
ATOM 3005 O O . GLY A 1 380 ? -2.338 -46.875 -5.715 1 89.69 380 GLY A O 1
ATOM 3006 N N . SER A 1 381 ? -0.396 -47.781 -6.258 1 92.19 381 SER A N 1
ATOM 3007 C CA . SER A 1 381 ? 0.153 -46.594 -6.914 1 92.19 381 SER A CA 1
ATOM 3008 C C . SER A 1 381 ? -0.776 -46.094 -8.016 1 92.19 381 SER A C 1
ATOM 3010 O O . SER A 1 381 ? -1.003 -44.875 -8.141 1 92.19 381 SER A O 1
ATOM 3012 N N . THR A 1 382 ? -1.334 -47 -8.828 1 95.19 382 THR A N 1
ATOM 3013 C CA . THR A 1 382 ? -2.207 -46.594 -9.93 1 95.19 382 THR A CA 1
ATOM 3014 C C . THR A 1 382 ? -3.432 -45.844 -9.406 1 95.19 382 THR A C 1
ATOM 3016 O O . THR A 1 382 ? -3.812 -44.812 -9.953 1 95.19 382 THR A O 1
ATOM 3019 N N . PHE A 1 383 ? -4.02 -46.344 -8.344 1 94.56 383 PHE A N 1
ATOM 3020 C CA . PHE A 1 383 ? -5.191 -45.719 -7.75 1 94.56 383 PHE A CA 1
ATOM 3021 C C . PHE A 1 383 ? -4.859 -44.312 -7.254 1 94.56 383 PHE A C 1
ATOM 3023 O O . PHE A 1 383 ? -5.582 -43.344 -7.543 1 94.56 383 PHE A O 1
ATOM 3030 N N . PHE A 1 384 ? -3.779 -44.188 -6.543 1 92.44 384 PHE A N 1
ATOM 3031 C CA . PHE A 1 384 ? -3.395 -42.938 -5.957 1 92.44 384 PHE A CA 1
ATOM 3032 C C . PHE A 1 384 ? -2.99 -41.938 -7.039 1 92.44 384 PHE A C 1
ATOM 3034 O O . PHE A 1 384 ? -3.213 -40.719 -6.895 1 92.44 384 PHE A O 1
ATOM 3041 N N . ALA A 1 385 ? -2.352 -42.438 -8.086 1 95.19 385 ALA A N 1
ATOM 3042 C CA . ALA A 1 385 ? -2.008 -41.562 -9.203 1 95.19 385 ALA A CA 1
ATOM 3043 C C . ALA A 1 385 ? -3.262 -40.969 -9.859 1 95.19 385 ALA A C 1
ATOM 3045 O O . ALA A 1 385 ? -3.33 -39.781 -10.141 1 95.19 385 ALA A O 1
ATOM 3046 N N . ILE A 1 386 ? -4.246 -41.781 -10.055 1 95.62 386 ILE A N 1
ATOM 3047 C CA . ILE A 1 386 ? -5.488 -41.375 -10.703 1 95.62 386 ILE A CA 1
ATOM 3048 C C . ILE A 1 386 ? -6.184 -40.312 -9.859 1 95.62 386 ILE A C 1
ATOM 3050 O O . ILE A 1 386 ? -6.539 -39.25 -10.359 1 95.62 386 ILE A O 1
ATOM 3054 N N . ILE A 1 387 ? -6.336 -40.531 -8.617 1 93.62 387 ILE A N 1
ATOM 3055 C CA . ILE A 1 387 ? -7.09 -39.594 -7.785 1 93.62 387 ILE A CA 1
ATOM 3056 C C . ILE A 1 387 ? -6.289 -38.281 -7.609 1 93.62 387 ILE A C 1
ATOM 3058 O O . ILE A 1 387 ? -6.863 -37.219 -7.516 1 93.62 387 ILE A O 1
ATOM 3062 N N . PHE A 1 388 ? -5.035 -38.438 -7.543 1 92.44 388 PHE A N 1
ATOM 3063 C CA . PHE A 1 388 ? -4.188 -37.281 -7.402 1 92.44 388 PHE A CA 1
ATOM 3064 C C . PHE A 1 388 ? -4.344 -36.344 -8.602 1 92.44 388 PHE A C 1
ATOM 3066 O O . PHE A 1 388 ? -4.547 -35.125 -8.43 1 92.44 388 PHE A O 1
ATOM 3073 N N . PHE A 1 389 ? -4.207 -36.844 -9.734 1 95.44 389 PHE A N 1
ATOM 3074 C CA . PHE A 1 389 ? -4.234 -36 -10.914 1 95.44 389 PHE A CA 1
ATOM 3075 C C . PHE A 1 389 ? -5.652 -35.531 -11.211 1 95.44 389 PHE A C 1
ATOM 3077 O O . PHE A 1 389 ? -5.852 -34.438 -11.766 1 95.44 389 PHE A O 1
ATOM 3084 N N . VAL A 1 390 ? -6.668 -36.281 -10.789 1 94.5 390 VAL A N 1
ATOM 3085 C CA . VAL A 1 390 ? -8.031 -35.781 -10.859 1 94.5 390 VAL A CA 1
ATOM 3086 C C . VAL A 1 390 ? -8.18 -34.562 -9.961 1 94.5 390 VAL A C 1
ATOM 3088 O O . VAL A 1 390 ? -8.805 -33.562 -10.344 1 94.5 390 VAL A O 1
ATOM 3091 N N . MET A 1 391 ? -7.637 -34.625 -8.836 1 93.44 391 MET A N 1
ATOM 3092 C CA . MET A 1 391 ? -7.66 -33.5 -7.914 1 93.44 391 MET A CA 1
ATOM 3093 C C . MET A 1 391 ? -6.969 -32.281 -8.523 1 93.44 391 MET A C 1
ATOM 3095 O O . MET A 1 391 ? -7.492 -31.172 -8.461 1 93.44 391 MET A O 1
ATOM 3099 N N . MET A 1 392 ? -5.863 -32.5 -9.133 1 93.06 392 MET A N 1
ATOM 3100 C CA . MET A 1 392 ? -5.098 -31.422 -9.727 1 93.06 392 MET A CA 1
ATOM 3101 C C . MET A 1 392 ? -5.879 -30.766 -10.859 1 93.06 392 MET A C 1
ATOM 3103 O O . MET A 1 392 ? -5.906 -29.531 -10.977 1 93.06 392 MET A O 1
ATOM 3107 N N . ILE A 1 393 ? -6.48 -31.547 -11.633 1 95.38 393 ILE A N 1
ATOM 3108 C CA . ILE A 1 393 ? -7.242 -31.047 -12.773 1 95.38 393 ILE A CA 1
ATOM 3109 C C . ILE A 1 393 ? -8.453 -30.25 -12.273 1 95.38 393 ILE A C 1
ATOM 3111 O O . ILE A 1 393 ? -8.734 -29.156 -12.773 1 95.38 393 ILE A O 1
ATOM 3115 N N . THR A 1 394 ? -9.125 -30.75 -11.297 1 94.31 394 THR A N 1
ATOM 3116 C CA . THR A 1 394 ? -10.312 -30.078 -10.781 1 94.31 394 THR A CA 1
ATOM 3117 C C . THR A 1 394 ? -9.93 -28.75 -10.109 1 94.31 394 THR A C 1
ATOM 3119 O O . THR A 1 394 ? -10.609 -27.75 -10.281 1 94.31 394 THR A O 1
ATOM 3122 N N . LEU A 1 395 ? -8.883 -28.766 -9.359 1 92.88 395 LEU A N 1
ATOM 3123 C CA . LEU A 1 395 ? -8.391 -27.531 -8.75 1 92.88 395 LEU A CA 1
ATOM 3124 C C . LEU A 1 395 ? -8.039 -26.516 -9.82 1 92.88 395 LEU A C 1
ATOM 3126 O O . LEU A 1 395 ? -8.383 -25.328 -9.695 1 92.88 395 LEU A O 1
ATOM 3130 N N . GLY A 1 396 ? -7.375 -26.969 -10.805 1 93.81 396 GLY A N 1
ATOM 3131 C CA . GLY A 1 396 ? -6.98 -26.094 -11.891 1 93.81 396 GLY A CA 1
ATOM 3132 C C . GLY A 1 396 ? -8.156 -25.531 -12.656 1 93.81 396 GLY A C 1
ATOM 3133 O O . GLY A 1 396 ? -8.172 -24.344 -12.992 1 93.81 396 GLY A O 1
ATOM 3134 N N . LEU A 1 397 ? -9.117 -26.328 -12.914 1 94.38 397 LEU A N 1
ATOM 3135 C CA . LEU A 1 397 ? -10.289 -25.906 -13.672 1 94.38 397 LEU A CA 1
ATOM 3136 C C . LEU A 1 397 ? -11.055 -24.812 -12.93 1 94.38 397 LEU A C 1
ATOM 3138 O O . LEU A 1 397 ? -11.5 -23.844 -13.531 1 94.38 397 LEU A O 1
ATOM 3142 N N . ASP A 1 398 ? -11.219 -24.984 -11.688 1 93.94 398 ASP A N 1
ATOM 3143 C CA . ASP A 1 398 ? -11.93 -23.984 -10.898 1 93.94 398 ASP A CA 1
ATOM 3144 C C . ASP A 1 398 ? -11.258 -22.625 -11 1 93.94 398 ASP A C 1
ATOM 3146 O O . ASP A 1 398 ? -11.93 -21.594 -11.141 1 93.94 398 ASP A O 1
ATOM 3150 N N . SER A 1 399 ? -10 -22.609 -10.898 1 93.19 399 SER A N 1
ATOM 3151 C CA . SER A 1 399 ? -9.258 -21.359 -11.016 1 93.19 399 SER A CA 1
ATOM 3152 C C . SER A 1 399 ? -9.414 -20.75 -12.406 1 93.19 399 SER A C 1
ATOM 3154 O O . SER A 1 399 ? -9.523 -19.531 -12.547 1 93.19 399 SER A O 1
ATOM 3156 N N . THR A 1 400 ? -9.406 -21.609 -13.383 1 94.81 400 THR A N 1
ATOM 3157 C CA . THR A 1 400 ? -9.602 -21.141 -14.75 1 94.81 400 THR A CA 1
ATOM 3158 C C . THR A 1 400 ? -10.992 -20.547 -14.938 1 94.81 400 THR A C 1
ATOM 3160 O O . THR A 1 400 ? -11.164 -19.516 -15.586 1 94.81 400 THR A O 1
ATOM 3163 N N . PHE A 1 401 ? -12.008 -21.25 -14.367 1 93.94 401 PHE A N 1
ATOM 3164 C CA . PHE A 1 401 ? -13.375 -20.734 -14.422 1 93.94 401 PHE A CA 1
ATOM 3165 C C . PHE A 1 401 ? -13.438 -19.328 -13.852 1 93.94 401 PHE A C 1
ATOM 3167 O O . PHE A 1 401 ? -14.008 -18.422 -14.469 1 93.94 401 PHE A O 1
ATOM 3174 N N . GLY A 1 402 ? -12.852 -19.203 -12.734 1 92.75 402 GLY A N 1
ATOM 3175 C CA . GLY A 1 402 ? -12.859 -17.906 -12.078 1 92.75 402 GLY A CA 1
ATOM 3176 C C . GLY A 1 402 ? -12.133 -16.828 -12.867 1 92.75 402 GLY A C 1
ATOM 3177 O O . GLY A 1 402 ? -12.664 -15.734 -13.062 1 92.75 402 GLY A O 1
ATOM 3178 N N . GLY A 1 403 ? -10.969 -17.156 -13.305 1 93.88 403 GLY A N 1
ATOM 3179 C CA . GLY A 1 403 ? -10.172 -16.203 -14.047 1 93.88 403 GLY A CA 1
ATOM 3180 C C . GLY A 1 403 ? -10.844 -15.727 -15.32 1 93.88 403 GLY A C 1
ATOM 3181 O O . GLY A 1 403 ? -10.859 -14.523 -15.609 1 93.88 403 GLY A O 1
ATOM 3182 N N . LEU A 1 404 ? -11.375 -16.594 -16.062 1 95.62 404 LEU A N 1
ATOM 3183 C CA . LEU A 1 404 ? -12.023 -16.219 -17.312 1 95.62 404 LEU A CA 1
ATOM 3184 C C . LEU A 1 404 ? -13.336 -15.492 -17.047 1 95.62 404 LEU A C 1
ATOM 3186 O O . LEU A 1 404 ? -13.703 -14.578 -17.797 1 95.62 404 LEU A O 1
ATOM 3190 N N . GLU A 1 405 ? -14.008 -15.914 -16.062 1 94.31 405 GLU A N 1
ATOM 3191 C CA . GLU A 1 405 ? -15.234 -15.203 -15.688 1 94.31 405 GLU A CA 1
ATOM 3192 C C . GLU A 1 405 ? -14.938 -13.75 -15.344 1 94.31 405 GLU A C 1
ATOM 3194 O O . GLU A 1 405 ? -15.758 -12.867 -15.617 1 94.31 405 GLU A O 1
ATOM 3199 N N . ALA A 1 406 ? -13.836 -13.562 -14.727 1 95.44 406 ALA A N 1
ATOM 3200 C CA . ALA A 1 406 ? -13.438 -12.195 -14.406 1 95.44 406 ALA A CA 1
ATOM 3201 C C . ALA A 1 406 ? -13.328 -11.344 -15.672 1 95.44 406 ALA A C 1
ATOM 3203 O O . ALA A 1 406 ? -13.781 -10.203 -15.695 1 95.44 406 ALA A O 1
ATOM 3204 N N . ILE A 1 407 ? -12.797 -11.891 -16.703 1 95.81 407 ILE A N 1
ATOM 3205 C CA . ILE A 1 407 ? -12.641 -11.18 -17.969 1 95.81 407 ILE A CA 1
ATOM 3206 C C . ILE A 1 407 ? -14.008 -11 -18.625 1 95.81 407 ILE A C 1
ATOM 3208 O O . ILE A 1 407 ? -14.336 -9.906 -19.094 1 95.81 407 ILE A O 1
ATOM 3212 N N . ILE A 1 408 ? -14.766 -12.008 -18.656 1 94.38 408 ILE A N 1
ATOM 3213 C CA . ILE A 1 408 ? -16.078 -11.992 -19.297 1 94.38 408 ILE A CA 1
ATOM 3214 C C . ILE A 1 408 ? -16.953 -10.922 -18.641 1 94.38 408 ILE A C 1
ATOM 3216 O O . ILE A 1 408 ? -17.516 -10.07 -19.328 1 94.38 408 ILE A O 1
ATOM 3220 N N . THR A 1 409 ? -16.984 -10.945 -17.344 1 93.19 409 THR A N 1
ATOM 3221 C CA . THR A 1 409 ? -17.797 -9.984 -16.609 1 93.19 409 THR A CA 1
ATOM 3222 C C . THR A 1 409 ? -17.297 -8.562 -16.828 1 93.19 409 THR A C 1
ATOM 3224 O O . THR A 1 409 ? -18.094 -7.637 -17 1 93.19 409 THR A O 1
ATOM 3227 N N . ALA A 1 410 ? -16.031 -8.43 -16.812 1 94.25 410 ALA A N 1
ATOM 3228 C CA . ALA A 1 410 ? -15.438 -7.109 -16.984 1 94.25 410 ALA A CA 1
ATOM 3229 C C . ALA A 1 410 ? -15.797 -6.531 -18.359 1 94.25 410 ALA A C 1
ATOM 3231 O O . ALA A 1 410 ? -16.203 -5.367 -18.453 1 94.25 410 ALA A O 1
ATOM 3232 N N . VAL A 1 411 ? -15.766 -7.32 -19.375 1 92.62 411 VAL A N 1
ATOM 3233 C CA . VAL A 1 411 ? -15.977 -6.84 -20.75 1 92.62 411 VAL A CA 1
ATOM 3234 C C . VAL A 1 411 ? -17.469 -6.688 -21.016 1 92.62 411 VAL A C 1
ATOM 3236 O O . VAL A 1 411 ? -17.906 -5.695 -21.609 1 92.62 411 VAL A O 1
ATOM 3239 N N . LEU A 1 412 ? -18.297 -7.578 -20.578 1 91.44 412 LEU A N 1
ATOM 3240 C CA . LEU A 1 412 ? -19.734 -7.523 -20.812 1 91.44 412 LEU A CA 1
ATOM 3241 C C . LEU A 1 412 ? -20.359 -6.332 -20.109 1 91.44 412 LEU A C 1
ATOM 3243 O O . LEU A 1 412 ? -21.266 -5.695 -20.641 1 91.44 412 LEU A O 1
ATOM 3247 N N . ASP A 1 413 ? -19.859 -6.062 -18.938 1 90.88 413 ASP A N 1
ATOM 3248 C CA . ASP A 1 413 ? -20.391 -4.93 -18.188 1 90.88 413 ASP A CA 1
ATOM 3249 C C . ASP A 1 413 ? -19.938 -3.607 -18.797 1 90.88 413 ASP A C 1
ATOM 3251 O O . ASP A 1 413 ? -20.672 -2.611 -18.734 1 90.88 413 ASP A O 1
ATOM 3255 N N . GLU A 1 414 ? -18.797 -3.627 -19.312 1 89.12 414 GLU A N 1
ATOM 3256 C CA . GLU A 1 414 ? -18.266 -2.395 -19.875 1 89.12 414 GLU A CA 1
ATOM 3257 C C . GLU A 1 414 ? -18.875 -2.104 -21.234 1 89.12 414 GLU A C 1
ATOM 3259 O O . GLU A 1 414 ? -19.125 -0.945 -21.578 1 89.12 414 GLU A O 1
ATOM 3264 N N . TYR A 1 415 ? -19.125 -3.186 -21.969 1 88.31 415 TYR A N 1
ATOM 3265 C CA . TYR A 1 415 ? -19.703 -3.037 -23.312 1 88.31 415 TYR A CA 1
ATOM 3266 C C . TYR A 1 415 ? -20.969 -3.873 -23.453 1 88.31 415 TYR A C 1
ATOM 3268 O O . TYR A 1 415 ? -21.031 -4.773 -24.297 1 88.31 415 TYR A O 1
ATOM 3276 N N . PRO A 1 416 ? -21.969 -3.459 -22.781 1 81.31 416 PRO A N 1
ATOM 3277 C CA . PRO A 1 416 ? -23.188 -4.273 -22.781 1 81.31 416 PRO A CA 1
ATOM 3278 C C . PRO A 1 416 ? -23.891 -4.289 -24.141 1 81.31 416 PRO A C 1
ATOM 3280 O O . PRO A 1 416 ? -24.453 -5.309 -24.531 1 81.31 416 PRO A O 1
ATOM 3283 N N . ASP A 1 417 ? -23.875 -3.279 -24.797 1 80.56 417 ASP A N 1
ATOM 3284 C CA . ASP A 1 417 ? -24.594 -3.154 -26.062 1 80.56 417 ASP A CA 1
ATOM 3285 C C . ASP A 1 417 ? -23.969 -4.047 -27.141 1 80.56 417 ASP A C 1
ATOM 3287 O O . ASP A 1 417 ? -24.672 -4.574 -28 1 80.56 417 ASP A O 1
ATOM 3291 N N . HIS A 1 418 ? -22.734 -4.305 -27.047 1 74.75 418 HIS A N 1
ATOM 3292 C CA . HIS A 1 418 ? -22.047 -5.051 -28.094 1 74.75 418 HIS A CA 1
ATOM 3293 C C . HIS A 1 418 ? -22.062 -6.551 -27.797 1 74.75 418 HIS A C 1
ATOM 3295 O O . HIS A 1 418 ? -22.172 -7.363 -28.719 1 74.75 418 HIS A O 1
ATOM 3301 N N . PHE A 1 419 ? -22.062 -6.914 -26.5 1 76.06 419 PHE A N 1
ATOM 3302 C CA . PHE A 1 419 ? -21.766 -8.312 -26.203 1 76.06 419 PHE A CA 1
ATOM 3303 C C . PHE A 1 419 ? -22.859 -8.922 -25.328 1 76.06 419 PHE A C 1
ATOM 3305 O O . PHE A 1 419 ? -22.906 -10.141 -25.141 1 76.06 419 PHE A O 1
ATOM 3312 N N . SER A 1 420 ? -23.75 -8.18 -24.797 1 71.25 420 SER A N 1
ATOM 3313 C CA . SER A 1 420 ? -24.688 -8.688 -23.812 1 71.25 420 SER A CA 1
ATOM 3314 C C . SER A 1 420 ? -25.594 -9.758 -24.406 1 71.25 420 SER A C 1
ATOM 3316 O O . SER A 1 420 ? -25.953 -10.734 -23.734 1 71.25 420 SER A O 1
ATOM 3318 N N . HIS A 1 421 ? -25.844 -9.664 -25.656 1 77.88 421 HIS A N 1
ATOM 3319 C CA . HIS A 1 421 ? -26.781 -10.609 -26.25 1 77.88 421 HIS A CA 1
ATOM 3320 C C . HIS A 1 421 ? -26.062 -11.781 -26.906 1 77.88 421 HIS A C 1
ATOM 3322 O O . HIS A 1 421 ? -26.688 -12.711 -27.406 1 77.88 421 HIS A O 1
ATOM 3328 N N . ARG A 1 422 ? -24.828 -11.758 -26.797 1 88.38 422 ARG A N 1
ATOM 3329 C CA . ARG A 1 422 ? -24.047 -12.812 -27.438 1 88.38 422 ARG A CA 1
ATOM 3330 C C . ARG A 1 422 ? -22.938 -13.32 -26.516 1 88.38 422 ARG A C 1
ATOM 3332 O O . ARG A 1 422 ? -21.781 -13.445 -26.922 1 88.38 422 ARG A O 1
ATOM 3339 N N . ARG A 1 423 ? -23.297 -13.695 -25.391 1 89.88 423 ARG A N 1
ATOM 3340 C CA . ARG A 1 423 ? -22.328 -14.18 -24.406 1 89.88 423 ARG A CA 1
ATOM 3341 C C . ARG A 1 423 ? -21.625 -15.438 -24.906 1 89.88 423 ARG A C 1
ATOM 3343 O O . ARG A 1 423 ? -20.406 -15.578 -24.766 1 89.88 423 ARG A O 1
ATOM 3350 N N . GLU A 1 424 ? -22.375 -16.344 -25.562 1 92.56 424 GLU A N 1
ATOM 3351 C CA . GLU A 1 424 ? -21.828 -17.625 -26.031 1 92.56 424 GLU A CA 1
ATOM 3352 C C . GLU A 1 424 ? -20.719 -17.391 -27.047 1 92.56 424 GLU A C 1
ATOM 3354 O O . GLU A 1 424 ? -19.672 -18.062 -27 1 92.56 424 GLU A O 1
ATOM 3359 N N . LEU A 1 425 ? -20.953 -16.453 -27.875 1 93.44 425 LEU A N 1
ATOM 3360 C CA . LEU A 1 425 ? -19.953 -16.172 -28.906 1 93.44 425 LEU A CA 1
ATOM 3361 C C . LEU A 1 425 ? -18.734 -15.477 -28.312 1 93.44 425 LEU A C 1
ATOM 3363 O O . LEU A 1 425 ? -17.609 -15.695 -28.75 1 93.44 425 LEU A O 1
ATOM 3367 N N . PHE A 1 426 ? -18.984 -14.617 -27.406 1 94 426 PHE A N 1
ATOM 3368 C CA . PHE A 1 426 ? -17.859 -13.922 -26.766 1 94 426 PHE A CA 1
ATOM 3369 C C . PHE A 1 426 ? -16.984 -14.906 -26 1 94 426 PHE A C 1
ATOM 3371 O O . PHE A 1 426 ? -15.758 -14.836 -26.078 1 94 426 PHE A O 1
ATOM 3378 N N . VAL A 1 427 ? -17.641 -15.773 -25.266 1 95.31 427 VAL A N 1
ATOM 3379 C CA . VAL A 1 427 ? -16.906 -16.766 -24.5 1 95.31 427 VAL A CA 1
ATOM 3380 C C . VAL A 1 427 ? -16.109 -17.656 -25.453 1 95.31 427 VAL A C 1
ATOM 3382 O O . VAL A 1 427 ? -14.953 -18 -25.156 1 95.31 427 VAL A O 1
ATOM 3385 N N . LEU A 1 428 ? -16.703 -18.031 -26.547 1 96.31 428 LEU A N 1
ATOM 3386 C CA . LEU A 1 428 ? -15.992 -18.828 -27.531 1 96.31 428 LEU A CA 1
ATOM 3387 C C . LEU A 1 428 ? -14.766 -18.078 -28.047 1 96.31 428 LEU A C 1
ATOM 3389 O O . LEU A 1 428 ? -13.688 -18.672 -28.188 1 96.31 428 LEU A O 1
ATOM 3393 N N . GLY A 1 429 ? -14.969 -16.828 -28.375 1 96.25 429 GLY A N 1
ATOM 3394 C CA . GLY A 1 429 ? -13.852 -16.016 -28.828 1 96.25 429 GLY A CA 1
ATOM 3395 C C . GLY A 1 429 ? -12.742 -15.914 -27.797 1 96.25 429 GLY A C 1
ATOM 3396 O O . GLY A 1 429 ? -11.562 -16.016 -28.156 1 96.25 429 GLY A O 1
ATOM 3397 N N . LEU A 1 430 ? -13.102 -15.742 -26.562 1 96.75 430 LEU A N 1
ATOM 3398 C CA . LEU A 1 430 ? -12.117 -15.633 -25.484 1 96.75 430 LEU A CA 1
ATOM 3399 C C . LEU A 1 430 ? -11.352 -16.938 -25.312 1 96.75 430 LEU A C 1
ATOM 3401 O O . LEU A 1 430 ? -10.125 -16.938 -25.172 1 96.75 430 LEU A O 1
ATOM 3405 N N . VAL A 1 431 ? -12.039 -18.031 -25.344 1 97.12 431 VAL A N 1
ATOM 3406 C CA . VAL A 1 431 ? -11.414 -19.344 -25.188 1 97.12 431 VAL A CA 1
ATOM 3407 C C . VAL A 1 431 ? -10.469 -19.609 -26.359 1 97.12 431 VAL A C 1
ATOM 3409 O O . VAL A 1 431 ? -9.391 -20.188 -26.172 1 97.12 431 VAL A O 1
ATOM 3412 N N . VAL A 1 432 ? -10.836 -19.156 -27.5 1 97.31 432 VAL A N 1
ATOM 3413 C CA . VAL A 1 432 ? -9.984 -19.328 -28.672 1 97.31 432 VAL A CA 1
ATOM 3414 C C . VAL A 1 432 ? -8.711 -18.5 -28.516 1 97.31 432 VAL A C 1
ATOM 3416 O O . VAL A 1 432 ? -7.613 -18.969 -28.828 1 97.31 432 VAL A O 1
ATOM 3419 N N . VAL A 1 433 ? -8.852 -17.344 -28.031 1 97.12 433 VAL A N 1
ATOM 3420 C CA . VAL A 1 433 ? -7.695 -16.484 -27.797 1 97.12 433 VAL A CA 1
ATOM 3421 C C . VAL A 1 433 ? -6.781 -17.109 -26.75 1 97.12 433 VAL A C 1
ATOM 3423 O O . VAL A 1 433 ? -5.559 -17.109 -26.906 1 97.12 433 VAL A O 1
ATOM 3426 N N . CYS A 1 434 ? -7.379 -17.625 -25.719 1 97.5 434 CYS A N 1
ATOM 3427 C CA . CYS A 1 434 ? -6.598 -18.281 -24.672 1 97.5 434 CYS A CA 1
ATOM 3428 C C . CYS A 1 434 ? -5.902 -19.531 -25.203 1 97.5 434 CYS A C 1
ATOM 3430 O O . CYS A 1 434 ? -4.754 -19.797 -24.859 1 97.5 434 CYS A O 1
ATOM 3432 N N . PHE A 1 435 ? -6.582 -20.281 -26.062 1 97.56 435 PHE A N 1
ATOM 3433 C CA . PHE A 1 435 ? -6.008 -21.484 -26.656 1 97.56 435 PHE A CA 1
ATOM 3434 C C . PHE A 1 435 ? -4.82 -21.125 -27.547 1 97.56 435 PHE A C 1
ATOM 3436 O O . PHE A 1 435 ? -3.754 -21.75 -27.438 1 97.56 435 PHE A O 1
ATOM 3443 N N . LEU A 1 436 ? -5.023 -20.141 -28.344 1 97.06 436 LEU A N 1
ATOM 3444 C CA . LEU A 1 436 ? -3.961 -19.719 -29.25 1 97.06 436 LEU A CA 1
ATOM 3445 C C . LEU A 1 436 ? -2.789 -19.125 -28.469 1 97.06 436 LEU A C 1
ATOM 3447 O O . LEU A 1 436 ? -1.629 -19.312 -28.844 1 97.06 436 LEU A O 1
ATOM 3451 N N . GLY A 1 437 ? -3.066 -18.438 -27.422 1 95.5 437 GLY A N 1
ATOM 3452 C CA . GLY A 1 437 ? -2.018 -17.875 -26.594 1 95.5 437 GLY A CA 1
ATOM 3453 C C . GLY A 1 437 ? -1.224 -18.922 -25.844 1 95.5 437 GLY A C 1
ATOM 3454 O O . GLY A 1 437 ? -0.069 -18.688 -25.469 1 95.5 437 GLY A O 1
ATOM 3455 N N . SER A 1 438 ? -1.813 -20.062 -25.641 1 97.25 438 SER A N 1
ATOM 3456 C CA . SER A 1 438 ? -1.177 -21.141 -24.875 1 97.25 438 SER A CA 1
ATOM 3457 C C . SER A 1 438 ? -0.341 -22.047 -25.781 1 97.25 438 SER A C 1
ATOM 3459 O O . SER A 1 438 ? 0.384 -22.906 -25.312 1 97.25 438 SER A O 1
ATOM 3461 N N . LEU A 1 439 ? -0.354 -21.844 -27.062 1 96.62 439 LEU A N 1
ATOM 3462 C CA . LEU A 1 439 ? 0.327 -22.734 -28 1 96.62 439 LEU A CA 1
ATOM 3463 C C . LEU A 1 439 ? 1.837 -22.688 -27.781 1 96.62 439 LEU A C 1
ATOM 3465 O O . LEU A 1 439 ? 2.516 -23.719 -27.906 1 96.62 439 LEU A O 1
ATOM 3469 N N . SER A 1 440 ? 2.369 -21.547 -27.438 1 95.19 440 SER A N 1
ATOM 3470 C CA . SER A 1 440 ? 3.807 -21.422 -27.219 1 95.19 440 SER A CA 1
ATOM 3471 C C . SER A 1 440 ? 4.254 -22.219 -26 1 95.19 440 SER A C 1
ATOM 3473 O O . SER A 1 440 ? 5.406 -22.641 -25.922 1 95.19 440 SER A O 1
ATOM 3475 N N . THR A 1 441 ? 3.365 -22.469 -25.094 1 96.75 441 THR A N 1
ATOM 3476 C CA . THR A 1 441 ? 3.697 -23.172 -23.859 1 96.75 441 THR A CA 1
ATOM 3477 C C . THR A 1 441 ? 3.6 -24.688 -24.062 1 96.75 441 THR A C 1
ATOM 3479 O O . THR A 1 441 ? 3.994 -25.453 -23.188 1 96.75 441 THR A O 1
ATOM 3482 N N . LEU A 1 442 ? 3.148 -25.141 -25.25 1 97.19 442 LEU A N 1
ATOM 3483 C CA . LEU A 1 442 ? 2.963 -26.562 -25.531 1 97.19 442 LEU A CA 1
ATOM 3484 C C . LEU A 1 442 ? 4.105 -27.109 -26.375 1 97.19 442 LEU A C 1
ATOM 3486 O O . LEU A 1 442 ? 4.105 -28.281 -26.734 1 97.19 442 LEU A O 1
ATOM 3490 N N . THR A 1 443 ? 5.074 -26.281 -26.625 1 97.19 443 THR A N 1
ATOM 3491 C CA . THR A 1 443 ? 6.238 -26.703 -27.391 1 97.19 443 THR A CA 1
ATOM 3492 C C . THR A 1 443 ? 7.195 -27.516 -26.5 1 97.19 443 THR A C 1
ATOM 3494 O O . THR A 1 443 ? 6.98 -27.625 -25.297 1 97.19 443 THR A O 1
ATOM 3497 N N . ASN A 1 444 ? 8.242 -28.078 -27.125 1 97.19 444 ASN A N 1
ATOM 3498 C CA . ASN A 1 444 ? 9.234 -28.828 -26.359 1 97.19 444 ASN A CA 1
ATOM 3499 C C . ASN A 1 444 ? 9.883 -27.953 -25.281 1 97.19 444 ASN A C 1
ATOM 3501 O O . ASN A 1 444 ? 10.141 -28.422 -24.172 1 97.19 444 ASN A O 1
ATOM 3505 N N . GLY A 1 445 ? 10.086 -26.766 -25.625 1 94.62 445 GLY A N 1
ATOM 3506 C CA . GLY A 1 445 ? 10.594 -25.797 -24.656 1 94.62 445 GLY A CA 1
ATOM 3507 C C . GLY A 1 445 ? 9.508 -24.984 -24 1 94.62 445 GLY A C 1
ATOM 3508 O O . GLY A 1 445 ? 9.758 -23.875 -23.516 1 94.62 445 GLY A O 1
ATOM 3509 N N . GLY A 1 446 ? 8.312 -25.5 -24.031 1 94.81 446 GLY A N 1
ATOM 3510 C CA . GLY A 1 446 ? 7.168 -24.781 -23.5 1 94.81 446 GLY A CA 1
ATOM 3511 C C . GLY A 1 446 ? 7.293 -24.484 -22.016 1 94.81 446 GLY A C 1
ATOM 3512 O O . GLY A 1 446 ? 6.793 -23.469 -21.547 1 94.81 446 GLY A O 1
ATOM 3513 N N . ALA A 1 447 ? 7.992 -25.328 -21.281 1 93.06 447 ALA A N 1
ATOM 3514 C CA . ALA A 1 447 ? 8.188 -25.125 -19.844 1 93.06 447 ALA A CA 1
ATOM 3515 C C . ALA A 1 447 ? 8.945 -23.828 -19.578 1 93.06 447 ALA A C 1
ATOM 3517 O O . ALA A 1 447 ? 8.703 -23.156 -18.578 1 93.06 447 ALA A O 1
ATOM 3518 N N . TYR A 1 448 ? 9.852 -23.484 -20.453 1 92.94 448 TYR A N 1
ATOM 3519 C CA . TYR A 1 448 ? 10.594 -22.234 -20.312 1 92.94 448 TYR A CA 1
ATOM 3520 C C . TYR A 1 448 ? 9.68 -21.031 -20.484 1 92.94 448 TYR A C 1
ATOM 3522 O O . TYR A 1 448 ? 9.812 -20.031 -19.781 1 92.94 448 TYR A O 1
ATOM 3530 N N . VAL A 1 449 ? 8.797 -21.172 -21.422 1 94.19 449 VAL A N 1
ATOM 3531 C CA . VAL A 1 449 ? 7.84 -20.094 -21.672 1 94.19 449 VAL A CA 1
ATOM 3532 C C . VAL A 1 449 ? 6.891 -19.953 -20.484 1 94.19 449 VAL A C 1
ATOM 3534 O O . VAL A 1 449 ? 6.551 -18.844 -20.078 1 94.19 449 VAL A O 1
ATOM 3537 N N . VAL A 1 450 ? 6.473 -21.078 -19.953 1 92.62 450 VAL A N 1
ATOM 3538 C CA . VAL A 1 450 ? 5.598 -21.078 -18.781 1 92.62 450 VAL A CA 1
ATOM 3539 C C . VAL A 1 450 ? 6.262 -20.344 -17.625 1 92.62 450 VAL A C 1
ATOM 3541 O O . VAL A 1 450 ? 5.645 -19.484 -16.984 1 92.62 450 VAL A O 1
ATOM 3544 N N . LYS A 1 451 ? 7.469 -20.641 -17.406 1 90.12 451 LYS A N 1
ATOM 3545 C CA . LYS A 1 451 ? 8.203 -20 -16.312 1 90.12 451 LYS A CA 1
ATOM 3546 C C . LYS A 1 451 ? 8.344 -18.5 -16.531 1 90.12 451 LYS A C 1
ATOM 3548 O O . LYS A 1 451 ? 8.25 -17.719 -15.594 1 90.12 451 LYS A O 1
ATOM 3553 N N . LEU A 1 452 ? 8.578 -18.156 -17.734 1 89.75 452 LEU A N 1
ATOM 3554 C CA . LEU A 1 452 ? 8.719 -16.75 -18.078 1 89.75 452 LEU A CA 1
ATOM 3555 C C . LEU A 1 452 ? 7.414 -15.992 -17.844 1 89.75 452 LEU A C 1
ATOM 3557 O O . LEU A 1 452 ? 7.426 -14.906 -17.266 1 89.75 452 LEU A O 1
ATOM 3561 N N . LEU A 1 453 ? 6.336 -16.562 -18.25 1 90.75 453 LEU A N 1
ATOM 3562 C CA . LEU A 1 453 ? 5.031 -15.93 -18.078 1 90.75 453 LEU A CA 1
ATOM 3563 C C . LEU A 1 453 ? 4.637 -15.875 -16.609 1 90.75 453 LEU A C 1
ATOM 3565 O O . LEU A 1 453 ? 4.027 -14.898 -16.172 1 90.75 453 LEU A O 1
ATOM 3569 N N . GLU A 1 454 ? 4.957 -16.844 -15.938 1 86.56 454 GLU A N 1
ATOM 3570 C CA . GLU A 1 454 ? 4.641 -16.891 -14.508 1 86.56 454 GLU A CA 1
ATOM 3571 C C . GLU A 1 454 ? 5.402 -15.82 -13.742 1 86.56 454 GLU A C 1
ATOM 3573 O O . GLU A 1 454 ? 4.828 -15.125 -12.898 1 86.56 454 GLU A O 1
ATOM 3578 N N . GLU A 1 455 ? 6.637 -15.664 -14.078 1 82.38 455 GLU A N 1
ATOM 3579 C CA . GLU A 1 455 ? 7.508 -14.758 -13.336 1 82.38 455 GLU A CA 1
ATOM 3580 C C . GLU A 1 455 ? 7.207 -13.297 -13.672 1 82.38 455 GLU A C 1
ATOM 3582 O O . GLU A 1 455 ? 7.133 -12.453 -12.781 1 82.38 455 GLU A O 1
ATOM 3587 N N . PHE A 1 456 ? 7 -13.008 -14.914 1 83.5 456 PHE A N 1
ATOM 3588 C CA . PHE A 1 456 ? 6.922 -11.609 -15.328 1 83.5 456 PHE A CA 1
ATOM 3589 C C . PHE A 1 456 ? 5.484 -11.219 -15.641 1 83.5 456 PHE A C 1
ATOM 3591 O O . PHE A 1 456 ? 5.125 -10.039 -15.57 1 83.5 456 PHE A O 1
ATOM 3598 N N . GLY A 1 457 ? 4.746 -12.133 -16.031 1 85.06 457 GLY A N 1
ATOM 3599 C CA . GLY A 1 457 ? 3.367 -11.836 -16.391 1 85.06 457 GLY A CA 1
ATOM 3600 C C . GLY A 1 457 ? 2.475 -11.617 -15.18 1 85.06 457 GLY A C 1
ATOM 3601 O O . GLY A 1 457 ? 1.568 -10.781 -15.211 1 85.06 457 GLY A O 1
ATOM 3602 N N . VAL A 1 458 ? 2.727 -12.266 -14.094 1 82 458 VAL A N 1
ATOM 3603 C CA . VAL A 1 458 ? 1.785 -12.234 -12.977 1 82 458 VAL A CA 1
ATOM 3604 C C . VAL A 1 458 ? 2.492 -11.742 -11.719 1 82 458 VAL A C 1
ATOM 3606 O O . VAL A 1 458 ? 1.963 -10.898 -10.984 1 82 458 VAL A O 1
ATOM 3609 N N . GLY A 1 459 ? 3.662 -12.141 -11.398 1 75.44 459 GLY A N 1
ATOM 3610 C CA . GLY A 1 459 ? 4.348 -11.961 -10.133 1 75.44 459 GLY A CA 1
ATOM 3611 C C . GLY A 1 459 ? 4.309 -10.531 -9.633 1 75.44 459 GLY A C 1
ATOM 3612 O O . GLY A 1 459 ? 3.6 -10.227 -8.672 1 75.44 459 GLY A O 1
ATOM 3613 N N . CYS A 1 460 ? 4.828 -9.609 -10.273 1 75.25 460 CYS A N 1
ATOM 3614 C CA . CYS A 1 460 ? 4.938 -8.242 -9.789 1 75.25 460 CYS A CA 1
ATOM 3615 C C . CYS A 1 460 ? 3.703 -7.43 -10.164 1 75.25 460 CYS A C 1
ATOM 3617 O O . CYS A 1 460 ? 3.312 -6.512 -9.445 1 75.25 460 CYS A O 1
ATOM 3619 N N . SER A 1 461 ? 3.029 -7.84 -11.164 1 81.38 461 SER A N 1
ATOM 3620 C CA . SER A 1 461 ? 1.904 -7.066 -11.68 1 81.38 461 SER A CA 1
ATOM 3621 C C . SER A 1 461 ? 0.682 -7.199 -10.781 1 81.38 461 SER A C 1
ATOM 3623 O O . SER A 1 461 ? -0.018 -6.215 -10.531 1 81.38 461 SER A O 1
ATOM 3625 N N . ILE A 1 462 ? 0.506 -8.352 -10.297 1 83.25 462 ILE A N 1
ATOM 3626 C CA . ILE A 1 462 ? -0.694 -8.578 -9.5 1 83.25 462 ILE A CA 1
ATOM 3627 C C . ILE A 1 462 ? -0.566 -7.859 -8.164 1 83.25 462 ILE A C 1
ATOM 3629 O O . ILE A 1 462 ? -1.555 -7.352 -7.625 1 83.25 462 ILE A O 1
ATOM 3633 N N . ILE A 1 463 ? 0.563 -7.859 -7.621 1 79.19 463 ILE A N 1
ATOM 3634 C CA . ILE A 1 463 ? 0.803 -7.172 -6.359 1 79.19 463 ILE A CA 1
ATOM 3635 C C . ILE A 1 463 ? 0.62 -5.668 -6.547 1 79.19 463 ILE A C 1
ATOM 3637 O O . ILE A 1 463 ? -0.042 -5.012 -5.738 1 79.19 463 ILE A O 1
ATOM 3641 N N . ALA A 1 464 ? 1.125 -5.176 -7.605 1 81.19 464 ALA A N 1
ATOM 3642 C CA . ALA A 1 464 ? 0.996 -3.754 -7.906 1 81.19 464 ALA A CA 1
ATOM 3643 C C . ALA A 1 464 ? -0.468 -3.361 -8.086 1 81.19 464 ALA A C 1
ATOM 3645 O O . ALA A 1 464 ? -0.91 -2.336 -7.559 1 81.19 464 ALA A O 1
ATOM 3646 N N . VAL A 1 465 ? -1.152 -4.188 -8.758 1 86.56 465 VAL A N 1
ATOM 3647 C CA . VAL A 1 465 ? -2.559 -3.906 -9.023 1 86.56 465 VAL A CA 1
ATOM 3648 C C . VAL A 1 465 ? -3.348 -3.947 -7.715 1 86.56 465 VAL A C 1
ATOM 3650 O O . VAL A 1 465 ? -4.207 -3.094 -7.473 1 86.56 465 VAL A O 1
ATOM 3653 N N . GLY A 1 466 ? -3.066 -4.926 -6.938 1 85.44 466 GLY A N 1
ATOM 3654 C CA . GLY A 1 466 ? -3.748 -5.027 -5.66 1 85.44 466 GLY A CA 1
ATOM 3655 C C . GLY A 1 466 ? -3.541 -3.814 -4.773 1 85.44 466 GLY A C 1
ATOM 3656 O O . GLY A 1 466 ? -4.496 -3.295 -4.191 1 85.44 466 GLY A O 1
ATOM 3657 N N . PHE A 1 467 ? -2.441 -3.273 -4.734 1 82.88 467 PHE A N 1
ATOM 3658 C CA . PHE A 1 467 ? -2.139 -2.121 -3.896 1 82.88 467 PHE A CA 1
ATOM 3659 C C . PHE A 1 467 ? -2.709 -0.845 -4.504 1 82.88 467 PHE A C 1
ATOM 3661 O O . PHE A 1 467 ? -3.17 0.041 -3.781 1 82.88 467 PHE A O 1
ATOM 3668 N N . LEU A 1 468 ? -2.648 -0.773 -5.781 1 83.62 468 LEU A N 1
ATOM 3669 C CA . LEU A 1 468 ? -3.217 0.398 -6.438 1 83.62 468 LEU A CA 1
ATOM 3670 C C . LEU A 1 468 ? -4.727 0.463 -6.227 1 83.62 468 LEU A C 1
ATOM 3672 O O . LEU A 1 468 ? -5.293 1.55 -6.098 1 83.62 468 LEU A O 1
ATOM 3676 N N . GLU A 1 469 ? -5.305 -0.674 -6.215 1 87.25 469 GLU A N 1
ATOM 3677 C CA . GLU A 1 469 ? -6.73 -0.719 -5.91 1 87.25 469 GLU A CA 1
ATOM 3678 C C . GLU A 1 469 ? -7.008 -0.201 -4.5 1 87.25 469 GLU A C 1
ATOM 3680 O O . GLU A 1 469 ? -7.961 0.549 -4.285 1 87.25 469 GLU A O 1
ATOM 3685 N N . ALA A 1 470 ? -6.199 -0.594 -3.623 1 82.94 470 ALA A N 1
ATOM 3686 C CA . ALA A 1 470 ? -6.363 -0.169 -2.234 1 82.94 470 ALA A CA 1
ATOM 3687 C C . ALA A 1 470 ? -6.141 1.334 -2.09 1 82.94 470 ALA A C 1
ATOM 3689 O O . ALA A 1 470 ? -6.875 2.01 -1.365 1 82.94 470 ALA A O 1
ATOM 3690 N N . ILE A 1 471 ? -5.18 1.841 -2.775 1 78.12 471 ILE A N 1
ATOM 3691 C CA . ILE A 1 471 ? -4.871 3.266 -2.725 1 78.12 471 ILE A CA 1
ATOM 3692 C C . ILE A 1 471 ? -6.016 4.062 -3.348 1 78.12 471 ILE A C 1
ATOM 3694 O O . ILE A 1 471 ? -6.426 5.098 -2.811 1 78.12 471 ILE A O 1
ATOM 3698 N N . ALA A 1 472 ? -6.492 3.598 -4.41 1 79.81 472 ALA A N 1
ATOM 3699 C CA . ALA A 1 472 ? -7.605 4.273 -5.074 1 79.81 472 ALA A CA 1
ATOM 3700 C C . ALA A 1 472 ? -8.828 4.344 -4.164 1 79.81 472 ALA A C 1
ATOM 3702 O O . ALA A 1 472 ? -9.5 5.375 -4.098 1 79.81 472 ALA A O 1
ATOM 3703 N N . CYS A 1 473 ? -9.023 3.326 -3.484 1 77.69 473 CYS A N 1
ATOM 3704 C CA . CYS A 1 473 ? -10.156 3.301 -2.562 1 77.69 473 CYS A CA 1
ATOM 3705 C C . CYS A 1 473 ? -9.922 4.25 -1.393 1 77.69 473 CYS A C 1
ATOM 3707 O O . CYS A 1 473 ? -10.859 4.895 -0.918 1 77.69 473 CYS A O 1
ATOM 3709 N N . LEU A 1 474 ? -8.719 4.262 -0.954 1 72.19 474 LEU A N 1
ATOM 3710 C CA . LEU A 1 474 ? -8.383 5.168 0.138 1 72.19 474 LEU A CA 1
ATOM 3711 C C . LEU A 1 474 ? -8.547 6.621 -0.291 1 72.19 474 LEU A C 1
ATOM 3713 O O . LEU A 1 474 ? -9.109 7.43 0.45 1 72.19 474 LEU A O 1
ATOM 3717 N N . ILE A 1 475 ? -8.055 6.906 -1.447 1 69 475 ILE A N 1
ATOM 3718 C CA . ILE A 1 475 ? -8.164 8.266 -1.979 1 69 475 ILE A CA 1
ATOM 3719 C C . ILE A 1 475 ? -9.633 8.648 -2.125 1 69 475 ILE A C 1
ATOM 3721 O O . ILE A 1 475 ? -10.023 9.766 -1.798 1 69 475 ILE A O 1
ATOM 3725 N N . PHE A 1 476 ? -10.375 7.762 -2.518 1 70.12 476 PHE A N 1
ATOM 3726 C CA . PHE A 1 476 ? -11.805 8.008 -2.674 1 70.12 476 PHE A CA 1
ATOM 3727 C C . PHE A 1 476 ? -12.461 8.273 -1.323 1 70.12 476 PHE A C 1
ATOM 3729 O O . PHE A 1 476 ? -13.328 9.141 -1.209 1 70.12 476 PHE A O 1
ATOM 3736 N N . SER A 1 477 ? -12.039 7.531 -0.465 1 64.69 477 SER A N 1
ATOM 3737 C CA . SER A 1 477 ? -12.609 7.699 0.867 1 64.69 477 SER A CA 1
ATOM 3738 C C . SER A 1 477 ? -12.258 9.062 1.452 1 64.69 477 SER A C 1
ATOM 3740 O O . SER A 1 477 ? -13.055 9.656 2.186 1 64.69 477 SER A O 1
ATOM 3742 N N . ILE A 1 478 ? -11.109 9.492 1.073 1 63.38 478 ILE A N 1
ATOM 3743 C CA . ILE A 1 478 ? -10.656 10.766 1.609 1 63.38 478 ILE A CA 1
ATOM 3744 C C . ILE A 1 478 ? -11.312 11.914 0.841 1 63.38 478 ILE A C 1
ATOM 3746 O O . ILE A 1 478 ? -11.664 12.938 1.426 1 63.38 478 ILE A O 1
ATOM 3750 N N . LEU A 1 479 ? -11.469 11.688 -0.5 1 61.53 479 LEU A N 1
ATOM 3751 C CA . LEU A 1 479 ? -11.977 12.758 -1.354 1 61.53 479 LEU A CA 1
ATOM 3752 C C . LEU A 1 479 ? -13.492 12.852 -1.248 1 61.53 479 LEU A C 1
ATOM 3754 O O . LEU A 1 479 ? -14.094 13.828 -1.721 1 61.53 479 LEU A O 1
ATOM 3758 N N . LYS A 1 480 ? -14.156 11.844 -0.85 1 58.19 480 LYS A N 1
ATOM 3759 C CA . LYS A 1 480 ? -15.602 11.977 -0.689 1 58.19 480 LYS A CA 1
ATOM 3760 C C . LYS A 1 480 ? -15.953 13.266 0.055 1 58.19 480 LYS A C 1
ATOM 3762 O O . LYS A 1 480 ? -15.336 13.586 1.073 1 58.19 480 LYS A O 1
ATOM 3767 N N . ALA A 1 481 ? -16.609 14.078 -0.797 1 55.56 481 ALA A N 1
ATOM 3768 C CA . ALA A 1 481 ? -17.016 15.477 -0.683 1 55.56 481 ALA A CA 1
ATOM 3769 C C . ALA A 1 481 ? -17.203 15.883 0.779 1 55.56 481 ALA A C 1
ATOM 3771 O O . ALA A 1 481 ? -18.234 15.586 1.389 1 55.56 481 ALA A O 1
ATOM 3772 N N . PRO A 1 482 ? -16.062 16.281 1.233 1 59.88 482 PRO A N 1
ATOM 3773 C CA . PRO A 1 482 ? -16.156 16.75 2.617 1 59.88 482 PRO A CA 1
ATOM 3774 C C . PRO A 1 482 ? -16.984 18.016 2.752 1 59.88 482 PRO A C 1
ATOM 3776 O O . PRO A 1 482 ? -17.016 18.844 1.836 1 59.88 482 PRO A O 1
ATOM 3779 N N . HIS A 1 483 ? -18.188 17.969 3.252 1 71.44 483 HIS A N 1
ATOM 3780 C CA . HIS A 1 483 ? -18.734 19.234 3.729 1 71.44 483 HIS A CA 1
ATOM 3781 C C . HIS A 1 483 ? -17.703 19.984 4.562 1 71.44 483 HIS A C 1
ATOM 3783 O O . HIS A 1 483 ? -17.562 19.734 5.762 1 71.44 483 HIS A O 1
ATOM 3789 N N . LEU A 1 484 ? -16.891 20.781 3.697 1 79.88 484 LEU A N 1
ATOM 3790 C CA . LEU A 1 484 ? -15.859 21.547 4.391 1 79.88 484 LEU A CA 1
ATOM 3791 C C . LEU A 1 484 ? -16.453 22.812 5.012 1 79.88 484 LEU A C 1
ATOM 3793 O O . LEU A 1 484 ? -17.156 23.562 4.34 1 79.88 484 LEU A O 1
ATOM 3797 N N . THR A 1 485 ? -16.359 22.844 6.281 1 83.69 485 THR A N 1
ATOM 3798 C CA . THR A 1 485 ? -16.844 24.031 6.984 1 83.69 485 THR A CA 1
ATOM 3799 C C . THR A 1 485 ? -15.75 24.609 7.879 1 83.69 485 THR A C 1
ATOM 3801 O O . THR A 1 485 ? -14.891 23.875 8.367 1 83.69 485 THR A O 1
ATOM 3804 N N . LEU A 1 486 ? -15.617 25.828 7.926 1 84 486 LEU A N 1
ATOM 3805 C CA . LEU A 1 486 ? -14.766 26.562 8.852 1 84 486 LEU A CA 1
ATOM 3806 C C . LEU A 1 486 ? -15.5 27.766 9.438 1 84 486 LEU A C 1
ATOM 3808 O O . LEU A 1 486 ? -16.062 28.578 8.695 1 84 486 LEU A O 1
ATOM 3812 N N . PHE A 1 487 ? -15.422 27.75 10.758 1 81.12 487 PHE A N 1
ATOM 3813 C CA . PHE A 1 487 ? -16.25 28.734 11.461 1 81.12 487 PHE A CA 1
ATOM 3814 C C . PHE A 1 487 ? -17.703 28.625 11.023 1 81.12 487 PHE A C 1
ATOM 3816 O O . PHE A 1 487 ? -18.297 27.547 11.062 1 81.12 487 PHE A O 1
ATOM 3823 N N . ASP A 1 488 ? -18.375 29.547 10.547 1 78.69 488 ASP A N 1
ATOM 3824 C CA . ASP A 1 488 ? -19.766 29.5 10.117 1 78.69 488 ASP A CA 1
ATOM 3825 C C . ASP A 1 488 ? -19.875 29.531 8.594 1 78.69 488 ASP A C 1
ATOM 3827 O O . ASP A 1 488 ? -20.969 29.688 8.047 1 78.69 488 ASP A O 1
ATOM 3831 N N . TYR A 1 489 ? -18.688 29.234 8 1 87.56 489 TYR A N 1
ATOM 3832 C CA . TYR A 1 489 ? -18.656 29.297 6.543 1 87.56 489 TYR A CA 1
ATOM 3833 C C . TYR A 1 489 ? -18.625 27.891 5.938 1 87.56 489 TYR A C 1
ATOM 3835 O O . TYR A 1 489 ? -17.797 27.062 6.32 1 87.56 489 TYR A O 1
ATOM 3843 N N . THR A 1 490 ? -19.609 27.656 5.094 1 89.5 490 THR A N 1
ATOM 3844 C CA . THR A 1 490 ? -19.625 26.422 4.312 1 89.5 490 THR A CA 1
ATOM 3845 C C . THR A 1 490 ? -19.016 26.656 2.934 1 89.5 490 THR A C 1
ATOM 3847 O O . THR A 1 490 ? -19.438 27.547 2.201 1 89.5 490 THR A O 1
ATOM 3850 N N . TYR A 1 491 ? -18.062 25.906 2.648 1 91.25 491 TYR A N 1
ATOM 3851 C CA . TYR A 1 491 ? -17.344 26.062 1.388 1 91.25 491 TYR A CA 1
ATOM 3852 C C . TYR A 1 491 ? -18.25 25.75 0.202 1 91.25 491 TYR A C 1
ATOM 3854 O O . TYR A 1 491 ? -18.891 24.703 0.169 1 91.25 491 TYR A O 1
ATOM 3862 N N . PRO A 1 492 ? -18.312 26.672 -0.71 1 90.88 492 PRO A N 1
ATOM 3863 C CA . PRO A 1 492 ? -19.141 26.438 -1.888 1 90.88 492 PRO A CA 1
ATOM 3864 C C . PRO A 1 492 ? -18.594 25.344 -2.795 1 90.88 492 PRO A C 1
ATOM 3866 O O . PRO A 1 492 ? -17.406 24.984 -2.695 1 90.88 492 PRO A O 1
ATOM 3869 N N . ASP A 1 493 ? -19.359 24.922 -3.711 1 84.94 493 ASP A N 1
ATOM 3870 C CA . ASP A 1 493 ? -19.016 23.797 -4.57 1 84.94 493 ASP A CA 1
ATOM 3871 C C . ASP A 1 493 ? -17.844 24.125 -5.484 1 84.94 493 ASP A C 1
ATOM 3873 O O . ASP A 1 493 ? -17 23.266 -5.762 1 84.94 493 ASP A O 1
ATOM 3877 N N . TRP A 1 494 ? -17.891 25.312 -5.934 1 88.31 494 TRP A N 1
ATOM 3878 C CA . TRP A 1 494 ? -16.797 25.672 -6.836 1 88.31 494 TRP A CA 1
ATOM 3879 C C . TRP A 1 494 ? -15.453 25.594 -6.121 1 88.31 494 TRP A C 1
ATOM 3881 O O . TRP A 1 494 ? -14.43 25.281 -6.734 1 88.31 494 TRP A O 1
ATOM 3891 N N . SER A 1 495 ? -15.445 25.922 -4.824 1 90.5 495 SER A N 1
ATOM 3892 C CA . SER A 1 495 ? -14.203 25.875 -4.059 1 90.5 495 SER A CA 1
ATOM 3893 C C . SER A 1 495 ? -13.734 24.438 -3.855 1 90.5 495 SER A C 1
ATOM 3895 O O . SER A 1 495 ? -12.531 24.172 -3.801 1 90.5 495 SER A O 1
ATOM 3897 N N . ILE A 1 496 ? -14.602 23.562 -3.785 1 86.44 496 ILE A N 1
ATOM 3898 C CA . ILE A 1 496 ? -14.258 22.156 -3.654 1 86.44 496 ILE A CA 1
ATOM 3899 C C . ILE A 1 496 ? -13.641 21.656 -4.957 1 86.44 496 ILE A C 1
ATOM 3901 O O . ILE A 1 496 ? -12.68 20.875 -4.941 1 86.44 496 ILE A O 1
ATOM 3905 N N . THR A 1 497 ? -14.18 22.156 -6.039 1 84.19 497 THR A N 1
ATOM 3906 C CA . THR A 1 497 ? -13.609 21.797 -7.336 1 84.19 497 THR A CA 1
ATOM 3907 C C . THR A 1 497 ? -12.188 22.328 -7.465 1 84.19 497 THR A C 1
ATOM 3909 O O . THR A 1 497 ? -11.305 21.625 -7.984 1 84.19 497 THR A O 1
ATOM 3912 N N . VAL A 1 498 ? -12 23.516 -6.973 1 88.69 498 VAL A N 1
ATOM 3913 C CA . VAL A 1 498 ? -10.664 24.078 -6.973 1 88.69 498 VAL A CA 1
ATOM 3914 C C . VAL A 1 498 ? -9.734 23.25 -6.098 1 88.69 498 VAL A C 1
ATOM 3916 O O . VAL A 1 498 ? -8.578 23.016 -6.445 1 88.69 498 VAL A O 1
ATOM 3919 N N . GLY A 1 499 ? -10.242 22.812 -5.016 1 87.81 499 GLY A N 1
ATOM 3920 C CA . GLY A 1 499 ? -9.477 21.938 -4.152 1 87.81 499 GLY A CA 1
ATOM 3921 C C . GLY A 1 499 ? -9.047 20.656 -4.836 1 87.81 499 GLY A C 1
ATOM 3922 O O . GLY A 1 499 ? -7.887 20.25 -4.727 1 87.81 499 GLY A O 1
ATOM 3923 N N . TYR A 1 500 ? -9.906 20.109 -5.586 1 82.06 500 TYR A N 1
ATOM 3924 C CA . TYR A 1 500 ? -9.586 18.891 -6.316 1 82.06 500 TYR A CA 1
ATOM 3925 C C . TYR A 1 500 ? -8.523 19.156 -7.379 1 82.06 500 TYR A C 1
ATOM 3927 O O . TYR A 1 500 ? -7.652 18.312 -7.621 1 82.06 500 TYR A O 1
ATOM 3935 N N . ILE A 1 501 ? -8.586 20.266 -7.93 1 84.38 501 ILE A N 1
ATOM 3936 C CA . ILE A 1 501 ? -7.609 20.641 -8.953 1 84.38 501 ILE A CA 1
ATOM 3937 C C . ILE A 1 501 ? -6.23 20.797 -8.312 1 84.38 501 ILE A C 1
ATOM 3939 O O . ILE A 1 501 ? -5.223 20.391 -8.891 1 84.38 501 ILE A O 1
ATOM 3943 N N . ILE A 1 502 ? -6.27 21.297 -7.195 1 88 502 ILE A N 1
ATOM 3944 C CA . ILE A 1 502 ? -5.016 21.469 -6.465 1 88 502 ILE A CA 1
ATOM 3945 C C . ILE A 1 502 ? -4.418 20.094 -6.148 1 88 502 ILE A C 1
ATOM 3947 O O . ILE A 1 502 ? -3.234 19.859 -6.398 1 88 502 ILE A O 1
ATOM 3951 N N . GLY A 1 503 ? -5.215 19.25 -5.68 1 85.19 503 GLY A N 1
ATOM 3952 C CA . GLY A 1 503 ? -4.754 17.891 -5.395 1 85.19 503 GLY A CA 1
ATOM 3953 C C . GLY A 1 503 ? -4.273 17.156 -6.629 1 85.19 503 GLY A C 1
ATOM 3954 O O . GLY A 1 503 ? -3.254 16.469 -6.59 1 85.19 503 GLY A O 1
ATOM 3955 N N . PHE A 1 504 ? -4.934 17.422 -7.688 1 81.12 504 PHE A N 1
ATOM 3956 C CA . PHE A 1 504 ? -4.609 16.734 -8.938 1 81.12 504 PHE A CA 1
ATOM 3957 C C . PHE A 1 504 ? -3.334 17.312 -9.547 1 81.12 504 PHE A C 1
ATOM 3959 O O . PHE A 1 504 ? -2.6 16.594 -10.242 1 81.12 504 PHE A O 1
ATOM 3966 N N . SER A 1 505 ? -3.084 18.516 -9.312 1 86.56 505 SER A N 1
ATOM 3967 C CA . SER A 1 505 ? -1.899 19.156 -9.867 1 86.56 505 SER A CA 1
ATOM 3968 C C . SER A 1 505 ? -0.622 18.5 -9.367 1 86.56 505 SER A C 1
ATOM 3970 O O . SER A 1 505 ? 0.384 18.453 -10.078 1 86.56 505 SER A O 1
ATOM 3972 N N . SER A 1 506 ? -0.644 17.984 -8.219 1 87.12 506 SER A N 1
ATOM 3973 C CA . SER A 1 506 ? 0.527 17.281 -7.695 1 87.12 506 SER A CA 1
ATOM 3974 C C . SER A 1 506 ? 0.581 15.844 -8.195 1 87.12 506 SER A C 1
ATOM 3976 O O . SER A 1 506 ? 1.643 15.359 -8.594 1 87.12 506 SER A O 1
ATOM 3978 N N . PHE A 1 507 ? -0.503 15.219 -8.32 1 80.69 507 PHE A N 1
ATOM 3979 C CA . PHE A 1 507 ? -0.58 13.797 -8.641 1 80.69 507 PHE A CA 1
ATOM 3980 C C . PHE A 1 507 ? -0.323 13.562 -10.125 1 80.69 507 PHE A C 1
ATOM 3982 O O . PHE A 1 507 ? 0.18 12.508 -10.516 1 80.69 507 PHE A O 1
ATOM 3989 N N . MET A 1 508 ? -0.602 14.531 -10.93 1 80.44 508 MET A N 1
ATOM 3990 C CA . MET A 1 508 ? -0.571 14.352 -12.375 1 80.44 508 MET A CA 1
ATOM 3991 C C . MET A 1 508 ? 0.858 14.148 -12.867 1 80.44 508 MET A C 1
ATOM 3993 O O . MET A 1 508 ? 1.076 13.594 -13.945 1 80.44 508 MET A O 1
ATOM 3997 N N . TRP A 1 509 ? 1.784 14.469 -12.102 1 82.19 509 TRP A N 1
ATOM 3998 C CA . TRP A 1 509 ? 3.172 14.367 -12.539 1 82.19 509 TRP A CA 1
ATOM 3999 C C . TRP A 1 509 ? 3.621 12.914 -12.594 1 82.19 509 TRP A C 1
ATOM 4001 O O . TRP A 1 509 ? 4.566 12.578 -13.312 1 82.19 509 TRP A O 1
ATOM 4011 N N . ILE A 1 510 ? 2.971 12.039 -11.906 1 81.06 510 ILE A N 1
ATOM 4012 C CA . ILE A 1 510 ? 3.361 10.633 -11.852 1 81.06 510 ILE A CA 1
ATOM 4013 C C . ILE A 1 510 ? 2.988 9.938 -13.156 1 81.06 510 ILE A C 1
ATOM 4015 O O . ILE A 1 510 ? 3.857 9.422 -13.867 1 81.06 510 ILE A O 1
ATOM 4019 N N . PRO A 1 511 ? 1.688 10.047 -13.523 1 76.81 511 PRO A N 1
ATOM 4020 C CA . PRO A 1 511 ? 1.368 9.406 -14.797 1 76.81 511 PRO A CA 1
ATOM 4021 C C . PRO A 1 511 ? 1.965 10.141 -15.992 1 76.81 511 PRO A C 1
ATOM 4023 O O . PRO A 1 511 ? 2.318 9.516 -17 1 76.81 511 PRO A O 1
ATOM 4026 N N . ILE A 1 512 ? 2.127 11.453 -15.93 1 78.69 512 ILE A N 1
ATOM 4027 C CA . ILE A 1 512 ? 2.684 12.234 -17.031 1 78.69 512 ILE A CA 1
ATOM 4028 C C . ILE A 1 512 ? 4.125 11.797 -17.297 1 78.69 512 ILE A C 1
ATOM 4030 O O . ILE A 1 512 ? 4.508 11.562 -18.438 1 78.69 512 ILE A O 1
ATOM 4034 N N . TYR A 1 513 ? 4.879 11.68 -16.297 1 78.75 513 TYR A N 1
ATOM 4035 C CA . TYR A 1 513 ? 6.273 11.305 -16.469 1 78.75 513 TYR A CA 1
ATOM 4036 C C . TYR A 1 513 ? 6.391 9.852 -16.922 1 78.75 513 TYR A C 1
ATOM 4038 O O . TYR A 1 513 ? 7.285 9.508 -17.703 1 78.75 513 TYR A O 1
ATOM 4046 N N . MET A 1 514 ? 5.52 9.023 -16.391 1 75.19 514 MET A N 1
ATOM 4047 C CA . MET A 1 514 ? 5.531 7.625 -16.812 1 75.19 514 MET A CA 1
ATOM 4048 C C . MET A 1 514 ? 5.312 7.508 -18.312 1 75.19 514 MET A C 1
ATOM 4050 O O . MET A 1 514 ? 6.031 6.773 -19 1 75.19 514 MET A O 1
ATOM 4054 N N . VAL A 1 515 ? 4.344 8.289 -18.828 1 71.38 515 VAL A N 1
ATOM 4055 C CA . VAL A 1 515 ? 4.035 8.25 -20.25 1 71.38 515 VAL A CA 1
ATOM 4056 C C . VAL A 1 515 ? 5.168 8.891 -21.047 1 71.38 515 VAL A C 1
ATOM 4058 O O . VAL A 1 515 ? 5.547 8.391 -22.109 1 71.38 515 VAL A O 1
ATOM 4061 N N . TYR A 1 516 ? 5.684 10.008 -20.531 1 74.69 516 TYR A N 1
ATOM 4062 C CA . TYR A 1 516 ? 6.797 10.688 -21.172 1 74.69 516 TYR A CA 1
ATOM 4063 C C . TYR A 1 516 ? 7.992 9.75 -21.344 1 74.69 516 TYR A C 1
ATOM 4065 O O . TYR A 1 516 ? 8.602 9.695 -22.406 1 74.69 516 TYR A O 1
ATOM 4073 N N . LYS A 1 517 ? 8.352 9.086 -20.312 1 73.75 517 LYS A N 1
ATOM 4074 C CA . LYS A 1 517 ? 9.5 8.188 -20.344 1 73.75 517 LYS A CA 1
ATOM 4075 C C . LYS A 1 517 ? 9.258 7.012 -21.281 1 73.75 517 LYS A C 1
ATOM 4077 O O . LYS A 1 517 ? 10.18 6.52 -21.938 1 73.75 517 LYS A O 1
ATOM 4082 N N . LEU A 1 518 ? 8.07 6.711 -21.406 1 63.78 518 LEU A N 1
ATOM 4083 C CA . LEU A 1 518 ? 7.723 5.59 -22.266 1 63.78 518 LEU A CA 1
ATOM 4084 C C . LEU A 1 518 ? 7.738 6.016 -23.734 1 63.78 518 LEU A C 1
ATOM 4086 O O . LEU A 1 518 ? 8.141 5.242 -24.609 1 63.78 518 LEU A O 1
ATOM 4090 N N . VAL A 1 519 ? 7.27 7.242 -24.047 1 62.19 519 VAL A N 1
ATOM 4091 C CA . VAL A 1 519 ? 7.152 7.699 -25.422 1 62.19 519 VAL A CA 1
ATOM 4092 C C . VAL A 1 519 ? 8.5 8.25 -25.906 1 62.19 519 VAL A C 1
ATOM 4094 O O . VAL A 1 519 ? 8.891 8.031 -27.047 1 62.19 519 VAL A O 1
ATOM 4097 N N . TRP A 1 520 ? 9.211 9.172 -25.25 1 56.78 520 TRP A N 1
ATOM 4098 C CA . TRP A 1 520 ? 10.359 9.93 -25.734 1 56.78 520 TRP A CA 1
ATOM 4099 C C . TRP A 1 520 ? 11.648 9.125 -25.594 1 56.78 520 TRP A C 1
ATOM 4101 O O . TRP A 1 520 ? 12.734 9.617 -25.922 1 56.78 520 TRP A O 1
ATOM 4111 N N . THR A 1 521 ? 11.812 8.281 -24.875 1 50.88 521 THR A N 1
ATOM 4112 C CA . THR A 1 521 ? 13.125 7.645 -24.891 1 50.88 521 THR A CA 1
ATOM 4113 C C . THR A 1 521 ? 13.547 7.336 -26.328 1 50.88 521 THR A C 1
ATOM 4115 O O . THR A 1 521 ? 12.891 6.562 -27.016 1 50.88 521 THR A O 1
ATOM 4118 N N . PRO A 1 522 ? 14.383 8.438 -27 1 43.03 522 PRO A N 1
ATOM 4119 C CA . PRO A 1 522 ? 15.039 8.336 -28.312 1 43.03 522 PRO A CA 1
ATOM 4120 C C . PRO A 1 522 ? 16.047 7.191 -28.375 1 43.03 522 PRO A C 1
ATOM 4122 O O . PRO A 1 522 ? 16.797 6.973 -27.422 1 43.03 522 PRO A O 1
ATOM 4125 N N . GLY A 1 523 ? 16.031 6.008 -29 1 43 523 GLY A N 1
ATOM 4126 C CA . GLY A 1 523 ? 16.797 4.91 -29.562 1 43 523 GLY A CA 1
ATOM 4127 C C . GLY A 1 523 ? 15.93 3.799 -30.125 1 43 523 GLY A C 1
ATOM 4128 O O . GLY A 1 523 ? 14.711 3.801 -29.938 1 43 523 GLY A O 1
ATOM 4129 N N . SER A 1 524 ? 16.484 3.102 -31.328 1 35.12 524 SER A N 1
ATOM 4130 C CA . SER A 1 524 ? 15.836 1.871 -31.766 1 35.12 524 SER A CA 1
ATOM 4131 C C . SER A 1 524 ? 15.281 1.089 -30.578 1 35.12 524 SER A C 1
ATOM 4133 O O . SER A 1 524 ? 15.773 1.229 -29.453 1 35.12 524 SER A O 1
ATOM 4135 N N . LEU A 1 525 ? 13.977 0.597 -30.594 1 38.12 525 LEU A N 1
ATOM 4136 C CA . LEU A 1 525 ? 13.438 -0.273 -29.562 1 38.12 525 LEU A CA 1
ATOM 4137 C C . LEU A 1 525 ? 14.562 -1.008 -28.828 1 38.12 525 LEU A C 1
ATOM 4139 O O . LEU A 1 525 ? 14.461 -1.266 -27.625 1 38.12 525 LEU A O 1
ATOM 4143 N N . LYS A 1 526 ? 15.578 -1.278 -29.547 1 40 526 LYS A N 1
ATOM 4144 C CA . LYS A 1 526 ? 16.719 -2.059 -29.062 1 40 526 LYS A CA 1
ATOM 4145 C C . LYS A 1 526 ? 17.547 -1.259 -28.062 1 40 526 LYS A C 1
ATOM 4147 O O . LYS A 1 526 ? 17.969 -1.788 -27.031 1 40 526 LYS A O 1
ATOM 4152 N N . GLN A 1 527 ? 17.969 -0.059 -28.422 1 39.53 527 GLN A N 1
ATOM 4153 C CA . GLN A 1 527 ? 18.922 0.713 -27.625 1 39.53 527 GLN A CA 1
ATOM 4154 C C . GLN A 1 527 ? 18.203 1.386 -26.438 1 39.53 527 GLN A C 1
ATOM 4156 O O . GLN A 1 527 ? 18.828 1.671 -25.422 1 39.53 527 GLN A O 1
ATOM 4161 N N . LYS A 1 528 ? 17.078 1.72 -26.594 1 45.84 528 LYS A N 1
ATOM 4162 C CA . LYS A 1 528 ? 16.25 2.324 -25.547 1 45.84 528 LYS A CA 1
ATOM 4163 C C . LYS A 1 528 ? 16.125 1.395 -24.344 1 45.84 528 LYS A C 1
ATOM 4165 O O . LYS A 1 528 ? 16.078 1.854 -23.203 1 45.84 528 LYS A O 1
ATOM 4170 N N . LYS A 1 529 ? 15.852 0.145 -24.594 1 41.97 529 LYS A N 1
ATOM 4171 C CA . LYS A 1 529 ? 15.727 -1.003 -23.703 1 41.97 529 LYS A CA 1
ATOM 4172 C C . LYS A 1 529 ? 17 -1.194 -22.875 1 41.97 529 LYS A C 1
ATOM 4174 O O . LYS A 1 529 ? 16.938 -1.575 -21.719 1 41.97 529 LYS A O 1
ATOM 4179 N N . GLN A 1 530 ? 18.188 -0.951 -23.531 1 41.41 530 GLN A N 1
ATOM 4180 C CA . GLN A 1 530 ? 19.469 -1.097 -22.844 1 41.41 530 GLN A CA 1
ATOM 4181 C C . GLN A 1 530 ? 19.703 0.051 -21.875 1 41.41 530 GLN A C 1
ATOM 4183 O O . GLN A 1 530 ? 20.297 -0.146 -20.797 1 41.41 530 GLN A O 1
ATOM 4188 N N . ASN A 1 531 ? 19.375 1.286 -22.25 1 41.31 531 ASN A N 1
ATOM 4189 C CA . ASN A 1 531 ? 19.719 2.441 -21.422 1 41.31 531 ASN A CA 1
ATOM 4190 C C . ASN A 1 531 ? 18.766 2.586 -20.234 1 41.31 531 ASN A C 1
ATOM 4192 O O . ASN A 1 531 ? 19.156 3.105 -19.188 1 41.31 531 ASN A O 1
ATOM 4196 N N . THR A 1 532 ? 17.516 2.447 -20.422 1 40.59 532 THR A N 1
ATOM 4197 C CA . THR A 1 532 ? 16.625 2.607 -19.281 1 40.59 532 THR A CA 1
ATOM 4198 C C . THR A 1 532 ? 16.906 1.552 -18.219 1 40.59 532 THR A C 1
ATOM 4200 O O . THR A 1 532 ? 16.859 1.839 -17.016 1 40.59 532 THR A O 1
ATOM 4203 N N . LEU A 1 533 ? 16.953 0.206 -18.656 1 39 533 LEU A N 1
ATOM 4204 C CA . LEU A 1 533 ? 17.188 -0.88 -17.703 1 39 533 LEU A CA 1
ATOM 4205 C C . LEU A 1 533 ? 18.688 -1.107 -17.516 1 39 533 LEU A C 1
ATOM 4207 O O . LEU A 1 533 ? 19.125 -1.557 -16.453 1 39 533 LEU A O 1
ATOM 4211 N N . THR A 1 534 ? 19.656 -1.118 -18.641 1 34.06 534 THR A N 1
ATOM 4212 C CA . THR A 1 534 ? 21.016 -1.606 -18.578 1 34.06 534 THR A CA 1
ATOM 4213 C C . THR A 1 534 ? 21.969 -0.502 -18.109 1 34.06 534 THR A C 1
ATOM 4215 O O . THR A 1 534 ? 23.156 -0.744 -17.922 1 34.06 534 THR A O 1
ATOM 4218 N N . ARG A 1 535 ? 21.828 0.755 -18.578 1 35.72 535 ARG A N 1
ATOM 4219 C CA . ARG A 1 535 ? 23.031 1.538 -18.375 1 35.72 535 ARG A CA 1
ATOM 4220 C C . ARG A 1 535 ? 23.547 1.381 -16.938 1 35.72 535 ARG A C 1
ATOM 4222 O O . ARG A 1 535 ? 24.75 1.385 -16.703 1 35.72 535 ARG A O 1
ATOM 4229 N N . GLU A 1 536 ? 22.984 2.074 -15.883 1 33.06 536 GLU A N 1
ATOM 4230 C CA . GLU A 1 536 ? 23.891 2.209 -14.742 1 33.06 536 GLU A CA 1
ATOM 4231 C C . GLU A 1 536 ? 24.078 0.873 -14.031 1 33.06 536 GLU A C 1
ATOM 4233 O O . GLU A 1 536 ? 23.156 0.368 -13.383 1 33.06 536 GLU A O 1
ATOM 4238 N N . LYS A 1 537 ? 24.766 -0.12 -14.516 1 32.28 537 LYS A N 1
ATOM 4239 C CA . LYS A 1 537 ? 25.391 -1.143 -13.68 1 32.28 537 LYS A CA 1
ATOM 4240 C C . LYS A 1 537 ? 25.703 -0.6 -12.289 1 32.28 537 LYS A C 1
ATOM 4242 O O . LYS A 1 537 ? 26.812 -0.103 -12.047 1 32.28 537 LYS A O 1
ATOM 4247 N N . ILE A 1 538 ? 24.953 0.225 -11.773 1 31.83 538 ILE A N 1
ATOM 4248 C CA . ILE A 1 538 ? 25.203 0.546 -10.367 1 31.83 538 ILE A CA 1
ATOM 4249 C C . ILE A 1 538 ? 25.438 -0.739 -9.578 1 31.83 538 ILE A C 1
ATOM 4251 O O . ILE A 1 538 ? 24.656 -1.694 -9.688 1 31.83 538 ILE A O 1
ATOM 4255 N N . HIS A 1 539 ? 26.672 -1.182 -9.422 1 30.23 539 HIS A N 1
ATOM 4256 C CA . HIS A 1 539 ? 26.969 -2.133 -8.352 1 30.23 539 HIS A CA 1
ATOM 4257 C C . HIS A 1 539 ? 25.891 -2.105 -7.277 1 30.23 539 HIS A C 1
ATOM 4259 O O . HIS A 1 539 ? 25.812 -1.149 -6.504 1 30.23 539 HIS A O 1
ATOM 4265 N N . TRP A 1 540 ? 24.859 -2.461 -7.602 1 32.94 540 TRP A N 1
ATOM 4266 C CA . TRP A 1 540 ? 23.562 -2.629 -6.949 1 32.94 540 TRP A CA 1
ATOM 4267 C C . TRP A 1 540 ? 23.719 -3.314 -5.598 1 32.94 540 TRP A C 1
ATOM 4269 O O . TRP A 1 540 ? 23.828 -4.539 -5.523 1 32.94 540 TRP A O 1
ATOM 4279 N N . SER A 1 541 ? 24.766 -3.021 -4.812 1 33.03 541 SER A N 1
ATOM 4280 C CA . SER A 1 541 ? 24.469 -3.539 -3.484 1 33.03 541 SER A CA 1
ATOM 4281 C C . SER A 1 541 ? 23.031 -3.197 -3.07 1 33.03 541 SER A C 1
ATOM 4283 O O . SER A 1 541 ? 22.594 -2.057 -3.221 1 33.03 541 SER A O 1
ATOM 4285 N N . PRO A 1 542 ? 22.234 -4.117 -3.174 1 36.09 542 PRO A N 1
ATOM 4286 C CA . PRO A 1 542 ? 20.797 -3.986 -2.912 1 36.09 542 PRO A CA 1
ATOM 4287 C C . PRO A 1 542 ? 20.5 -3.002 -1.788 1 36.09 542 PRO A C 1
ATOM 4289 O O . PRO A 1 542 ? 20.922 -3.205 -0.648 1 36.09 542 PRO A O 1
ATOM 4292 N N . PRO A 1 543 ? 20.531 -1.82 -2.027 1 36.09 543 PRO A N 1
ATOM 4293 C CA . PRO A 1 543 ? 20.219 -0.855 -0.97 1 36.09 543 PRO A CA 1
ATOM 4294 C C . PRO A 1 543 ? 19.047 -1.297 -0.088 1 36.09 543 PRO A C 1
ATOM 4296 O O . PRO A 1 543 ? 19.047 -1.016 1.113 1 36.09 543 PRO A O 1
ATOM 4299 N N . CYS A 1 544 ? 18.078 -1.738 -0.772 1 37.56 544 CYS A N 1
ATOM 4300 C CA . CYS A 1 544 ? 16.938 -2.143 0.056 1 37.56 544 CYS A CA 1
ATOM 4301 C C . CYS A 1 544 ? 17.297 -3.352 0.913 1 37.56 544 CYS A C 1
ATOM 4303 O O . CYS A 1 544 ? 16.516 -3.754 1.78 1 37.56 544 CYS A O 1
ATOM 4305 N N . SER A 1 545 ? 18.234 -4.203 0.549 1 35.81 545 SER A N 1
ATOM 4306 C CA . SER A 1 545 ? 18.766 -5.262 1.407 1 35.81 545 SER A CA 1
ATOM 4307 C C . SER A 1 545 ? 19.469 -4.688 2.629 1 35.81 545 SER A C 1
ATOM 4309 O O . SER A 1 545 ? 19.609 -5.367 3.645 1 35.81 545 SER A O 1
ATOM 4311 N N . PHE A 1 546 ? 20.156 -3.604 2.455 1 35.16 546 PHE A N 1
ATOM 4312 C CA . PHE A 1 546 ? 20.812 -2.988 3.598 1 35.16 546 PHE A CA 1
ATOM 4313 C C . PHE A 1 546 ? 19.812 -2.586 4.664 1 35.16 546 PHE A C 1
ATOM 4315 O O . PHE A 1 546 ? 20.188 -2.291 5.801 1 35.16 546 PHE A O 1
ATOM 4322 N N . LEU A 1 547 ? 18.734 -2.219 4.258 1 35.41 547 LEU A N 1
ATOM 4323 C CA . LEU A 1 547 ? 17.75 -1.764 5.234 1 35.41 547 LEU A CA 1
ATOM 4324 C C . LEU A 1 547 ? 17.625 -2.76 6.383 1 35.41 547 LEU A C 1
ATOM 4326 O O . LEU A 1 547 ? 17.203 -2.395 7.48 1 35.41 547 LEU A O 1
ATOM 4330 N N . PHE A 1 548 ? 17.75 -4.082 6.129 1 34.62 548 PHE A N 1
ATOM 4331 C CA . PHE A 1 548 ? 17.547 -5.066 7.184 1 34.62 548 PHE A CA 1
ATOM 4332 C C . PHE A 1 548 ? 18.875 -5.676 7.625 1 34.62 548 PHE A C 1
ATOM 4334 O O . PHE A 1 548 ? 18.891 -6.656 8.367 1 34.62 548 PHE A O 1
ATOM 4341 N N . LYS A 1 549 ? 20.031 -5.371 7.062 1 32.41 549 LYS A N 1
ATOM 4342 C CA . LYS A 1 549 ? 21.156 -5.93 7.801 1 32.41 549 LYS A CA 1
ATOM 4343 C C . LYS A 1 549 ? 21.484 -5.09 9.039 1 32.41 549 LYS A C 1
ATOM 4345 O O . LYS A 1 549 ? 21.734 -3.887 8.93 1 32.41 549 LYS A O 1
ATOM 4350 N N . PRO A 1 550 ? 21.156 -5.594 10.094 1 28.69 550 PRO A N 1
ATOM 4351 C CA . PRO A 1 550 ? 21.688 -4.934 11.289 1 28.69 550 PRO A CA 1
ATOM 4352 C C . PRO A 1 550 ? 23.172 -4.613 11.172 1 28.69 550 PRO A C 1
ATOM 4354 O O . PRO A 1 550 ? 23.969 -5.484 10.82 1 28.69 550 PRO A O 1
ATOM 4357 N N . GLN A 1 551 ? 23.594 -3.539 10.531 1 27.86 551 GLN A N 1
ATOM 4358 C CA . GLN A 1 551 ? 25 -3.289 10.797 1 27.86 551 GLN A CA 1
ATOM 4359 C C . GLN A 1 551 ? 25.312 -3.416 12.281 1 27.86 551 GLN A C 1
ATOM 4361 O O . GLN A 1 551 ? 24.922 -2.564 13.078 1 27.86 551 GLN A O 1
ATOM 4366 N N . PHE A 1 552 ? 25.469 -4.594 12.812 1 23.61 552 PHE A N 1
ATOM 4367 C CA . PHE A 1 552 ? 26.25 -4.738 14.023 1 23.61 552 PHE A CA 1
ATOM 4368 C C . PHE A 1 552 ? 27.719 -4.371 13.773 1 23.61 552 PHE A C 1
ATOM 4370 O O . PHE A 1 552 ? 28.25 -4.656 12.703 1 23.61 552 PHE A O 1
ATOM 4377 N N . MET B 1 1 ? 84.062 -50.25 31.734 1 20.33 1 MET B N 1
ATOM 4378 C CA . MET B 1 1 ? 83.188 -50.781 30.688 1 20.33 1 MET B CA 1
ATOM 4379 C C . MET B 1 1 ? 82.25 -49.719 30.109 1 20.33 1 MET B C 1
ATOM 4381 O O . MET B 1 1 ? 82.062 -48.656 30.734 1 20.33 1 MET B O 1
ATOM 4385 N N . PRO B 1 2 ? 81.438 -50.094 28.969 1 20.06 2 PRO B N 1
ATOM 4386 C CA . PRO B 1 2 ? 81 -49.594 27.688 1 20.06 2 PRO B CA 1
ATOM 4387 C C . PRO B 1 2 ? 79.75 -48.656 27.844 1 20.06 2 PRO B C 1
ATOM 4389 O O . PRO B 1 2 ? 78.688 -49.125 28.109 1 20.06 2 PRO B O 1
ATOM 4392 N N . ARG B 1 3 ? 79.875 -47.875 28.812 1 21.22 3 ARG B N 1
ATOM 4393 C CA . ARG B 1 3 ? 78.812 -47.125 29.469 1 21.22 3 ARG B CA 1
ATOM 4394 C C . ARG B 1 3 ? 78.062 -46.25 28.484 1 21.22 3 ARG B C 1
ATOM 4396 O O . ARG B 1 3 ? 78.5 -45.156 28.156 1 21.22 3 ARG B O 1
ATOM 4403 N N . GLN B 1 4 ? 77.625 -47.031 27.344 1 20.02 4 GLN B N 1
ATOM 4404 C CA . GLN B 1 4 ? 77.312 -46.656 25.984 1 20.02 4 GLN B CA 1
ATOM 4405 C C . GLN B 1 4 ? 76.188 -45.625 25.953 1 20.02 4 GLN B C 1
ATOM 4407 O O . GLN B 1 4 ? 75.062 -45.906 26.422 1 20.02 4 GLN B O 1
ATOM 4412 N N . ASP B 1 5 ? 76.5 -44.406 26.25 1 21.69 5 ASP B N 1
ATOM 4413 C CA . ASP B 1 5 ? 75.875 -43.094 26.5 1 21.69 5 ASP B CA 1
ATOM 4414 C C . ASP B 1 5 ? 74.938 -42.75 25.375 1 21.69 5 ASP B C 1
ATOM 4416 O O . ASP B 1 5 ? 75.312 -42.656 24.219 1 21.69 5 ASP B O 1
ATOM 4420 N N . SER B 1 6 ? 73.688 -43.5 25.469 1 20.05 6 SER B N 1
ATOM 4421 C CA . SER B 1 6 ? 72.625 -43.656 24.5 1 20.05 6 SER B CA 1
ATOM 4422 C C . SER B 1 6 ? 72.188 -42.281 23.969 1 20.05 6 SER B C 1
ATOM 4424 O O . SER B 1 6 ? 71.375 -41.594 24.625 1 20.05 6 SER B O 1
ATOM 4426 N N . ALA B 1 7 ? 73.188 -41.469 23.578 1 21.02 7 ALA B N 1
ATOM 4427 C CA . ALA B 1 7 ? 73.188 -40.094 23.047 1 21.02 7 ALA B CA 1
ATOM 4428 C C . ALA B 1 7 ? 72.188 -40 21.891 1 21.02 7 ALA B C 1
ATOM 4430 O O . ALA B 1 7 ? 72.438 -40.406 20.766 1 21.02 7 ALA B O 1
ATOM 4431 N N . VAL B 1 8 ? 70.875 -40.406 22.266 1 20.72 8 VAL B N 1
ATOM 4432 C CA . VAL B 1 8 ? 69.75 -40.625 21.344 1 20.72 8 VAL B CA 1
ATOM 4433 C C . VAL B 1 8 ? 69.688 -39.438 20.375 1 20.72 8 VAL B C 1
ATOM 4435 O O . VAL B 1 8 ? 69.812 -38.281 20.766 1 20.72 8 VAL B O 1
ATOM 4438 N N . MET B 1 9 ? 69.75 -39.688 19.109 1 18.47 9 MET B N 1
ATOM 4439 C CA . MET B 1 9 ? 69.938 -39.156 17.766 1 18.47 9 MET B CA 1
ATOM 4440 C C . MET B 1 9 ? 68.938 -38.094 17.469 1 18.47 9 MET B C 1
ATOM 4442 O O . MET B 1 9 ? 67.688 -38.344 17.5 1 18.47 9 MET B O 1
ATOM 4446 N N . ALA B 1 10 ? 69.125 -36.844 17.891 1 22.55 10 ALA B N 1
ATOM 4447 C CA . ALA B 1 10 ? 68.562 -35.5 17.734 1 22.55 10 ALA B CA 1
ATOM 4448 C C . ALA B 1 10 ? 68.125 -35.25 16.297 1 22.55 10 ALA B C 1
ATOM 4450 O O . ALA B 1 10 ? 68.938 -34.812 15.477 1 22.55 10 ALA B O 1
ATOM 4451 N N . GLY B 1 11 ? 67.75 -36.344 15.586 1 18.62 11 GLY B N 1
ATOM 4452 C CA . GLY B 1 11 ? 67.625 -36.25 14.141 1 18.62 11 GLY B CA 1
ATOM 4453 C C . GLY B 1 11 ? 66.938 -35 13.664 1 18.62 11 GLY B C 1
ATOM 4454 O O . GLY B 1 11 ? 66.062 -34.438 14.359 1 18.62 11 GLY B O 1
ATOM 4455 N N . SER B 1 12 ? 67.562 -34.188 12.875 1 21 12 SER B N 1
ATOM 4456 C CA . SER B 1 12 ? 67.562 -32.906 12.219 1 21 12 SER B CA 1
ATOM 4457 C C . SER B 1 12 ? 66.25 -32.688 11.438 1 21 12 SER B C 1
ATOM 4459 O O . SER B 1 12 ? 66 -33.406 10.453 1 21 12 SER B O 1
ATOM 4461 N N . LEU B 1 13 ? 65.125 -32.625 12.102 1 21.36 13 LEU B N 1
ATOM 4462 C CA . LEU B 1 13 ? 63.75 -32.531 11.555 1 21.36 13 LEU B CA 1
ATOM 4463 C C . LEU B 1 13 ? 63.656 -31.484 10.453 1 21.36 13 LEU B C 1
ATOM 4465 O O . LEU B 1 13 ? 64.062 -30.328 10.672 1 21.36 13 LEU B O 1
ATOM 4469 N N . THR B 1 14 ? 63.812 -31.891 9.25 1 20.72 14 THR B N 1
ATOM 4470 C CA . THR B 1 14 ? 63.938 -31.25 7.945 1 20.72 14 THR B CA 1
ATOM 4471 C C . THR B 1 14 ? 62.969 -30.078 7.82 1 20.72 14 THR B C 1
ATOM 4473 O O . THR B 1 14 ? 61.938 -30.031 8.523 1 20.72 14 THR B O 1
ATOM 4476 N N . HIS B 1 15 ? 63.312 -29.062 7.039 1 20.97 15 HIS B N 1
ATOM 4477 C CA . HIS B 1 15 ? 63.062 -27.688 6.617 1 20.97 15 HIS B CA 1
ATOM 4478 C C . HIS B 1 15 ? 61.688 -27.547 5.996 1 20.97 15 HIS B C 1
ATOM 4480 O O . HIS B 1 15 ? 61.406 -28.156 4.969 1 20.97 15 HIS B O 1
ATOM 4486 N N . HIS B 1 16 ? 60.656 -27.703 6.738 1 22.91 16 HIS B N 1
ATOM 4487 C CA . HIS B 1 16 ? 59.281 -27.672 6.254 1 22.91 16 HIS B CA 1
ATOM 4488 C C . HIS B 1 16 ? 59.031 -26.484 5.324 1 22.91 16 HIS B C 1
ATOM 4490 O O . HIS B 1 16 ? 59.406 -25.344 5.66 1 22.91 16 HIS B O 1
ATOM 4496 N N . GLY B 1 17 ? 59.156 -26.688 3.998 1 22.45 17 GLY B N 1
ATOM 4497 C CA . GLY B 1 17 ? 59.094 -25.75 2.893 1 22.45 17 GLY B CA 1
ATOM 4498 C C . GLY B 1 17 ? 58.031 -24.672 3.084 1 22.45 17 GLY B C 1
ATOM 4499 O O . GLY B 1 17 ? 57.062 -24.859 3.826 1 22.45 17 GLY B O 1
ATOM 4500 N N . SER B 1 18 ? 58.438 -23.422 2.967 1 24.72 18 SER B N 1
ATOM 4501 C CA . SER B 1 18 ? 57.875 -22.094 3.168 1 24.72 18 SER B CA 1
ATOM 4502 C C . SER B 1 18 ? 56.562 -21.938 2.4 1 24.72 18 SER B C 1
ATOM 4504 O O . SER B 1 18 ? 56.531 -22.156 1.187 1 24.72 18 SER B O 1
ATOM 4506 N N . PRO B 1 19 ? 55.5 -22.406 2.939 1 25.7 19 PRO B N 1
ATOM 4507 C CA . PRO B 1 19 ? 54.281 -22.406 2.107 1 25.7 19 PRO B CA 1
ATOM 4508 C C . PRO B 1 19 ? 54.094 -21.109 1.331 1 25.7 19 PRO B C 1
ATOM 4510 O O . PRO B 1 19 ? 54.594 -20.062 1.76 1 25.7 19 PRO B O 1
ATOM 4513 N N . ASN B 1 20 ? 54.188 -21.094 0.002 1 23.69 20 ASN B N 1
ATOM 4514 C CA . ASN B 1 20 ? 54.156 -19.984 -0.939 1 23.69 20 ASN B CA 1
ATOM 4515 C C . ASN B 1 20 ? 53.094 -18.953 -0.562 1 23.69 20 ASN B C 1
ATOM 4517 O O . ASN B 1 20 ? 51.938 -19.312 -0.349 1 23.69 20 ASN B O 1
ATOM 4521 N N . PRO B 1 21 ? 53.469 -17.766 -0.034 1 25.7 21 PRO B N 1
ATOM 4522 C CA . PRO B 1 21 ? 52.75 -16.625 0.531 1 25.7 21 PRO B CA 1
ATOM 4523 C C . PRO B 1 21 ? 51.656 -16.125 -0.383 1 25.7 21 PRO B C 1
ATOM 4525 O O . PRO B 1 21 ? 50.969 -15.133 -0.066 1 25.7 21 PRO B O 1
ATOM 4528 N N . ALA B 1 22 ? 51.75 -16.422 -1.706 1 24.06 22 ALA B N 1
ATOM 4529 C CA . ALA B 1 22 ? 51.281 -15.477 -2.713 1 24.06 22 ALA B CA 1
ATOM 4530 C C . ALA B 1 22 ? 49.75 -15.352 -2.648 1 24.06 22 ALA B C 1
ATOM 4532 O O . ALA B 1 22 ? 49.125 -14.75 -3.531 1 24.06 22 ALA B O 1
ATOM 4533 N N . TYR B 1 23 ? 49.156 -16.391 -2.088 1 24.98 23 TYR B N 1
ATOM 4534 C CA . TYR B 1 23 ? 47.75 -16.156 -2.383 1 24.98 23 TYR B CA 1
ATOM 4535 C C . TYR B 1 23 ? 47.312 -14.789 -1.878 1 24.98 23 TYR B C 1
ATOM 4537 O O . TYR B 1 23 ? 47.031 -14.625 -0.688 1 24.98 23 TYR B O 1
ATOM 4545 N N . SER B 1 24 ? 48.125 -13.766 -2.195 1 24.88 24 SER B N 1
ATOM 4546 C CA . SER B 1 24 ? 47.875 -12.359 -1.885 1 24.88 24 SER B CA 1
ATOM 4547 C C . SER B 1 24 ? 46.406 -11.992 -2.156 1 24.88 24 SER B C 1
ATOM 4549 O O . SER B 1 24 ? 45.906 -12.141 -3.279 1 24.88 24 SER B O 1
ATOM 4551 N N . SER B 1 25 ? 45.562 -12.32 -1.264 1 27.48 25 SER B N 1
ATOM 4552 C CA . SER B 1 25 ? 44.125 -12.172 -1.128 1 27.48 25 SER B CA 1
ATOM 4553 C C . SER B 1 25 ? 43.656 -10.812 -1.633 1 27.48 25 SER B C 1
ATOM 4555 O O . SER B 1 25 ? 42.531 -10.383 -1.331 1 27.48 25 SER B O 1
ATOM 4557 N N . ASN B 1 26 ? 44.562 -10.086 -2.277 1 26.02 26 ASN B N 1
ATOM 4558 C CA . ASN B 1 26 ? 44.5 -8.68 -2.672 1 26.02 26 ASN B CA 1
ATOM 4559 C C . ASN B 1 26 ? 43.344 -8.422 -3.631 1 26.02 26 ASN B C 1
ATOM 4561 O O . ASN B 1 26 ? 43.156 -7.301 -4.098 1 26.02 26 ASN B O 1
ATOM 4565 N N . ASN B 1 27 ? 43.125 -9.461 -4.406 1 26 27 ASN B N 1
ATOM 4566 C CA . ASN B 1 27 ? 42.375 -8.922 -5.543 1 26 27 ASN B CA 1
ATOM 4567 C C . ASN B 1 27 ? 40.969 -8.484 -5.145 1 26 27 ASN B C 1
ATOM 4569 O O . ASN B 1 27 ? 40 -9.219 -5.328 1 26 27 ASN B O 1
ATOM 4573 N N . ALA B 1 28 ? 40.812 -8.141 -3.85 1 29.38 28 ALA B N 1
ATOM 4574 C CA . ALA B 1 28 ? 39.562 -7.469 -3.518 1 29.38 28 ALA B CA 1
ATOM 4575 C C . ALA B 1 28 ? 39.156 -6.488 -4.613 1 29.38 28 ALA B C 1
ATOM 4577 O O . ALA B 1 28 ? 39.844 -5.504 -4.867 1 29.38 28 ALA B O 1
ATOM 4578 N N . VAL B 1 29 ? 38.781 -7.02 -5.625 1 30.77 29 VAL B N 1
ATOM 4579 C CA . VAL B 1 29 ? 38.312 -6.059 -6.613 1 30.77 29 VAL B CA 1
ATOM 4580 C C . VAL B 1 29 ? 37.719 -4.844 -5.91 1 30.77 29 VAL B C 1
ATOM 4582 O O . VAL B 1 29 ? 36.844 -4.984 -5.047 1 30.77 29 VAL B O 1
ATOM 4585 N N . PRO B 1 30 ? 38.469 -3.836 -5.734 1 27.88 30 PRO B N 1
ATOM 4586 C CA . PRO B 1 30 ? 37.969 -2.691 -4.973 1 27.88 30 PRO B CA 1
ATOM 4587 C C . PRO B 1 30 ? 36.5 -2.393 -5.258 1 27.88 30 PRO B C 1
ATOM 4589 O O . PRO B 1 30 ? 36.062 -2.502 -6.406 1 27.88 30 PRO B O 1
ATOM 4592 N N . VAL B 1 31 ? 35.656 -2.928 -4.5 1 32.16 31 VAL B N 1
ATOM 4593 C CA . VAL B 1 31 ? 34.281 -2.398 -4.582 1 32.16 31 VAL B CA 1
ATOM 4594 C C . VAL B 1 31 ? 34.344 -0.959 -5.094 1 32.16 31 VAL B C 1
ATOM 4596 O O . VAL B 1 31 ? 35.094 -0.135 -4.59 1 32.16 31 VAL B O 1
ATOM 4599 N N . PRO B 1 32 ? 34.344 -0.898 -6.402 1 30.27 32 PRO B N 1
ATOM 4600 C CA . PRO B 1 32 ? 34.5 0.516 -6.746 1 30.27 32 PRO B CA 1
ATOM 4601 C C . PRO B 1 32 ? 33.906 1.453 -5.691 1 30.27 32 PRO B C 1
ATOM 4603 O O . PRO B 1 32 ? 32.812 1.239 -5.223 1 30.27 32 PRO B O 1
ATOM 4606 N N . VAL B 1 33 ? 34.625 1.828 -4.746 1 31.06 33 VAL B N 1
ATOM 4607 C CA . VAL B 1 33 ? 34.312 2.959 -3.883 1 31.06 33 VAL B CA 1
ATOM 4608 C C . VAL B 1 33 ? 33.406 3.949 -4.641 1 31.06 33 VAL B C 1
ATOM 4610 O O . VAL B 1 33 ? 33.812 4.48 -5.676 1 31.06 33 VAL B O 1
ATOM 4613 N N . ILE B 1 34 ? 32.062 3.553 -4.879 1 34.94 34 ILE B N 1
ATOM 4614 C CA . ILE B 1 34 ? 31.312 4.711 -5.344 1 34.94 34 ILE B CA 1
ATOM 4615 C C . ILE B 1 34 ? 32 5.992 -4.883 1 34.94 34 ILE B C 1
ATOM 4617 O O . ILE B 1 34 ? 32.156 6.227 -3.684 1 34.94 34 ILE B O 1
ATOM 4621 N N . THR B 1 35 ? 33.062 6.371 -5.504 1 32.59 35 THR B N 1
ATOM 4622 C CA . THR B 1 35 ? 33.719 7.66 -5.297 1 32.59 35 THR B CA 1
ATOM 4623 C C . THR B 1 35 ? 32.719 8.695 -4.785 1 32.59 35 THR B C 1
ATOM 4625 O O . THR B 1 35 ? 31.703 8.961 -5.434 1 32.59 35 THR B O 1
ATOM 4628 N N . GLN B 1 36 ? 32.312 8.695 -3.502 1 38.56 36 GLN B N 1
ATOM 4629 C CA . GLN B 1 36 ? 31.672 9.875 -2.906 1 38.56 36 GLN B CA 1
ATOM 4630 C C . GLN B 1 36 ? 32 11.133 -3.695 1 38.56 36 GLN B C 1
ATOM 4632 O O . GLN B 1 36 ? 33.188 11.523 -3.787 1 38.56 36 GLN B O 1
ATOM 4637 N N . THR B 1 37 ? 31.547 11.281 -4.789 1 39.84 37 THR B N 1
ATOM 4638 C CA . THR B 1 37 ? 31.859 12.578 -5.379 1 39.84 37 THR B CA 1
ATOM 4639 C C . THR B 1 37 ? 32.031 13.641 -4.293 1 39.84 37 THR B C 1
ATOM 4641 O O . THR B 1 37 ? 31.172 13.773 -3.412 1 39.84 37 THR B O 1
ATOM 4644 N N . ASP B 1 38 ? 33.188 13.977 -3.756 1 48.41 38 ASP B N 1
ATOM 4645 C CA . ASP B 1 38 ? 33.75 14.953 -2.838 1 48.41 38 ASP B CA 1
ATOM 4646 C C . ASP B 1 38 ? 32.875 16.203 -2.754 1 48.41 38 ASP B C 1
ATOM 4648 O O . ASP B 1 38 ? 33.031 17.016 -1.829 1 48.41 38 ASP B O 1
ATOM 4652 N N . SER B 1 39 ? 31.922 16.438 -3.725 1 60.41 39 SER B N 1
ATOM 4653 C CA . SER B 1 39 ? 31.438 17.812 -3.791 1 60.41 39 SER B CA 1
ATOM 4654 C C . SER B 1 39 ? 30.109 17.953 -3.07 1 60.41 39 SER B C 1
ATOM 4656 O O . SER B 1 39 ? 29.578 19.062 -2.969 1 60.41 39 SER B O 1
ATOM 4658 N N . ARG B 1 40 ? 29.594 16.844 -2.352 1 74.75 40 ARG B N 1
ATOM 4659 C CA . ARG B 1 40 ? 28.297 17.047 -1.731 1 74.75 40 ARG B CA 1
ATOM 4660 C C . ARG B 1 40 ? 28.438 17.5 -0.281 1 74.75 40 ARG B C 1
ATOM 4662 O O . ARG B 1 40 ? 29.359 17.062 0.418 1 74.75 40 ARG B O 1
ATOM 4669 N N . ASP B 1 41 ? 27.547 18.359 0.118 1 81.06 41 ASP B N 1
ATOM 4670 C CA . ASP B 1 41 ? 27.516 18.828 1.496 1 81.06 41 ASP B CA 1
ATOM 4671 C C . ASP B 1 41 ? 27.312 17.688 2.475 1 81.06 41 ASP B C 1
ATOM 4673 O O . ASP B 1 41 ? 26.672 16.688 2.139 1 81.06 41 ASP B O 1
ATOM 4677 N N . LYS B 1 42 ? 27.984 17.703 3.582 1 86.88 42 LYS B N 1
ATOM 4678 C CA . LYS B 1 42 ? 27.875 16.703 4.641 1 86.88 42 LYS B CA 1
ATOM 4679 C C . LYS B 1 42 ? 27.562 17.359 5.98 1 86.88 42 LYS B C 1
ATOM 4681 O O . LYS B 1 42 ? 27.906 18.516 6.211 1 86.88 42 LYS B O 1
ATOM 4686 N N . TRP B 1 43 ? 26.891 16.562 6.781 1 89.56 43 TRP B N 1
ATOM 4687 C CA . TRP B 1 43 ? 26.641 17.031 8.141 1 89.56 43 TRP B CA 1
ATOM 4688 C C . TRP B 1 43 ? 27.953 17.172 8.922 1 89.56 43 TRP B C 1
ATOM 4690 O O . TRP B 1 43 ? 28.859 16.359 8.766 1 89.56 43 TRP B O 1
ATOM 4700 N N . SER B 1 44 ? 27.984 18.219 9.766 1 85.25 44 SER B N 1
ATOM 4701 C CA . SER B 1 44 ? 29.172 18.422 10.594 1 85.25 44 SER B CA 1
ATOM 4702 C C . SER B 1 44 ? 29.266 17.391 11.711 1 85.25 44 SER B C 1
ATOM 4704 O O . SER B 1 44 ? 30.344 16.875 12 1 85.25 44 SER B O 1
ATOM 4706 N N . LYS B 1 45 ? 28.094 17.203 12.297 1 89.19 45 LYS B N 1
ATOM 4707 C CA . LYS B 1 45 ? 27.969 16.234 13.383 1 89.19 45 LYS B CA 1
ATOM 4708 C C . LYS B 1 45 ? 26.781 15.32 13.172 1 89.19 45 LYS B C 1
ATOM 4710 O O . LYS B 1 45 ? 25.797 15.703 12.516 1 89.19 45 LYS B O 1
ATOM 4715 N N . LYS B 1 46 ? 26.938 14.164 13.766 1 90.25 46 LYS B N 1
ATOM 4716 C CA . LYS B 1 46 ? 25.828 13.203 13.711 1 90.25 46 LYS B CA 1
ATOM 4717 C C . LYS B 1 46 ? 24.594 13.758 14.391 1 90.25 46 LYS B C 1
ATOM 4719 O O . LYS B 1 46 ? 23.469 13.531 13.922 1 90.25 46 LYS B O 1
ATOM 4724 N N . MET B 1 47 ? 24.859 14.484 15.398 1 92.06 47 MET B N 1
ATOM 4725 C CA . MET B 1 47 ? 23.734 15.023 16.172 1 92.06 47 MET B CA 1
ATOM 4726 C C . MET B 1 47 ? 23.016 16.109 15.383 1 92.06 47 MET B C 1
ATOM 4728 O O . MET B 1 47 ? 21.812 16.328 15.562 1 92.06 47 MET B O 1
ATOM 4732 N N . ASP B 1 48 ? 23.719 16.781 14.484 1 92.94 48 ASP B N 1
ATOM 4733 C CA . ASP B 1 48 ? 23.094 17.766 13.617 1 92.94 48 ASP B CA 1
ATOM 4734 C C . ASP B 1 48 ? 22.016 17.125 12.75 1 92.94 48 ASP B C 1
ATOM 4736 O O . ASP B 1 48 ? 20.922 17.688 12.586 1 92.94 48 ASP B O 1
ATOM 4740 N N . PHE B 1 49 ? 22.375 16 12.281 1 94.38 49 PHE B N 1
ATOM 4741 C CA . PHE B 1 49 ? 21.438 15.273 11.453 1 94.38 49 PHE B CA 1
ATOM 4742 C C . PHE B 1 49 ? 20.234 14.82 12.273 1 94.38 49 PHE B C 1
ATOM 4744 O O . PHE B 1 49 ? 19.078 15.055 11.891 1 94.38 49 PHE B O 1
ATOM 4751 N N . LEU B 1 50 ? 20.469 14.172 13.414 1 94.69 50 LEU B N 1
ATOM 4752 C CA . LEU B 1 50 ? 19.406 13.617 14.242 1 94.69 50 LEU B CA 1
ATOM 4753 C C . LEU B 1 50 ? 18.453 14.711 14.711 1 94.69 50 LEU B C 1
ATOM 4755 O O . LEU B 1 50 ? 17.234 14.555 14.625 1 94.69 50 LEU B O 1
ATOM 4759 N N . LEU B 1 51 ? 18.969 15.836 15.094 1 94.06 51 LEU B N 1
ATOM 4760 C CA . LEU B 1 51 ? 18.125 16.938 15.562 1 94.06 51 LEU B CA 1
ATOM 4761 C C . LEU B 1 51 ? 17.344 17.562 14.414 1 94.06 51 LEU B C 1
ATOM 4763 O O . LEU B 1 51 ? 16.219 18.016 14.609 1 94.06 51 LEU B O 1
ATOM 4767 N N . SER B 1 52 ? 17.922 17.531 13.273 1 93.94 52 SER B N 1
ATOM 4768 C CA . SER B 1 52 ? 17.219 18.062 12.117 1 93.94 52 SER B CA 1
ATOM 4769 C C . SER B 1 52 ? 16.031 17.188 11.742 1 93.94 52 SER B C 1
ATOM 4771 O O . SER B 1 52 ? 14.953 17.688 11.398 1 93.94 52 SER B O 1
ATOM 4773 N N . VAL B 1 53 ? 16.266 15.898 11.828 1 95.06 53 VAL B N 1
ATOM 4774 C CA . VAL B 1 53 ? 15.188 14.961 11.508 1 95.06 53 VAL B CA 1
ATOM 4775 C C . VAL B 1 53 ? 14.102 15.039 12.578 1 95.06 53 VAL B C 1
ATOM 4777 O O . VAL B 1 53 ? 12.906 15 12.266 1 95.06 53 VAL B O 1
ATOM 4780 N N . ILE B 1 54 ? 14.492 15.18 13.773 1 94.31 54 ILE B N 1
ATOM 4781 C CA . ILE B 1 54 ? 13.531 15.328 14.867 1 94.31 54 ILE B CA 1
ATOM 4782 C C . ILE B 1 54 ? 12.781 16.641 14.719 1 94.31 54 ILE B C 1
ATOM 4784 O O . ILE B 1 54 ? 11.555 16.688 14.875 1 94.31 54 ILE B O 1
ATOM 4788 N N . GLY B 1 55 ? 13.508 17.656 14.438 1 93 55 GLY B N 1
ATOM 4789 C CA . GLY B 1 55 ? 12.891 18.953 14.25 1 93 55 GLY B CA 1
ATOM 4790 C C . GLY B 1 55 ? 11.852 18.969 13.141 1 93 55 GLY B C 1
ATOM 4791 O O . GLY B 1 55 ? 10.82 19.641 13.25 1 93 55 GLY B O 1
ATOM 4792 N N . PHE B 1 56 ? 12.086 18.234 12.148 1 92.88 56 PHE B N 1
ATOM 4793 C CA . PHE B 1 56 ? 11.133 18.109 11.055 1 92.88 56 PHE B CA 1
ATOM 4794 C C . PHE B 1 56 ? 9.93 17.266 11.477 1 92.88 56 PHE B C 1
ATOM 4796 O O . PHE B 1 56 ? 8.789 17.625 11.195 1 92.88 56 PHE B O 1
ATOM 4803 N N . ALA B 1 57 ? 10.219 16.156 12.109 1 92.06 57 ALA B N 1
ATOM 4804 C CA . ALA B 1 57 ? 9.18 15.188 12.438 1 92.06 57 ALA B CA 1
ATOM 4805 C C . ALA B 1 57 ? 8.273 15.711 13.547 1 92.06 57 ALA B C 1
ATOM 4807 O O . ALA B 1 57 ? 7.078 15.391 13.586 1 92.06 57 ALA B O 1
ATOM 4808 N N . VAL B 1 58 ? 8.867 16.359 14.484 1 91.5 58 VAL B N 1
ATOM 4809 C CA . VAL B 1 58 ? 8.086 16.969 15.562 1 91.5 58 VAL B CA 1
ATOM 4810 C C . VAL B 1 58 ? 7.68 18.391 15.172 1 91.5 58 VAL B C 1
ATOM 4812 O O . VAL B 1 58 ? 8.484 19.312 15.25 1 91.5 58 VAL B O 1
ATOM 4815 N N . ASP B 1 59 ? 6.484 18.5 14.734 1 89.19 59 ASP B N 1
ATOM 4816 C CA . ASP B 1 59 ? 6.047 19.797 14.227 1 89.19 59 ASP B CA 1
ATOM 4817 C C . ASP B 1 59 ? 4.734 20.219 14.867 1 89.19 59 ASP B C 1
ATOM 4819 O O . ASP B 1 59 ? 4.359 19.719 15.93 1 89.19 59 ASP B O 1
ATOM 4823 N N . LEU B 1 60 ? 4.098 21.234 14.266 1 85.25 60 LEU B N 1
ATOM 4824 C CA . LEU B 1 60 ? 2.861 21.797 14.789 1 85.25 60 LEU B CA 1
ATOM 4825 C C . LEU B 1 60 ? 1.761 20.75 14.859 1 85.25 60 LEU B C 1
ATOM 4827 O O . LEU B 1 60 ? 0.889 20.812 15.727 1 85.25 60 LEU B O 1
ATOM 4831 N N . GLY B 1 61 ? 1.883 19.766 14.031 1 83.94 61 GLY B N 1
ATOM 4832 C CA . GLY B 1 61 ? 0.883 18.719 14.023 1 83.94 61 GLY B CA 1
ATOM 4833 C C . GLY B 1 61 ? 0.885 17.891 15.297 1 83.94 61 GLY B C 1
ATOM 4834 O O . GLY B 1 61 ? -0.162 17.406 15.727 1 83.94 61 GLY B O 1
ATOM 4835 N N . ASN B 1 62 ? 1.96 17.781 15.922 1 90.19 62 ASN B N 1
ATOM 4836 C CA . ASN B 1 62 ? 2.057 17.031 17.172 1 90.19 62 ASN B CA 1
ATOM 4837 C C . ASN B 1 62 ? 1.416 17.797 18.328 1 90.19 62 ASN B C 1
ATOM 4839 O O . ASN B 1 62 ? 0.852 17.203 19.25 1 90.19 62 ASN B O 1
ATOM 4843 N N . VAL B 1 63 ? 1.457 19.062 18.188 1 85.31 63 VAL B N 1
ATOM 4844 C CA . VAL B 1 63 ? 1.062 19.875 19.328 1 85.31 63 VAL B CA 1
ATOM 4845 C C . VAL B 1 63 ? -0.418 20.234 19.219 1 85.31 63 VAL B C 1
ATOM 4847 O O . VAL B 1 63 ? -1.124 20.297 20.234 1 85.31 63 VAL B O 1
ATOM 4850 N N . TRP B 1 64 ? -0.885 20.406 18.047 1 81.88 64 TRP B N 1
ATOM 4851 C CA . TRP B 1 64 ? -2.285 20.812 18 1 81.88 64 TRP B CA 1
ATOM 4852 C C . TRP B 1 64 ? -3.141 19.75 17.312 1 81.88 64 TRP B C 1
ATOM 4854 O O . TRP B 1 64 ? -4.277 19.5 17.719 1 81.88 64 TRP B O 1
ATOM 4864 N N . ARG B 1 65 ? -2.619 19.219 16.266 1 83.75 65 ARG B N 1
ATOM 4865 C CA . ARG B 1 65 ? -3.465 18.344 15.469 1 83.75 65 ARG B CA 1
ATOM 4866 C C . ARG B 1 65 ? -3.701 17.016 16.188 1 83.75 65 ARG B C 1
ATOM 4868 O O . ARG B 1 65 ? -4.824 16.516 16.219 1 83.75 65 ARG B O 1
ATOM 4875 N N . PHE B 1 66 ? -2.682 16.453 16.703 1 90.12 66 PHE B N 1
ATOM 4876 C CA . PHE B 1 66 ? -2.803 15.172 17.375 1 90.12 66 PHE B CA 1
ATOM 4877 C C . PHE B 1 66 ? -3.822 15.242 18.5 1 90.12 66 PHE B C 1
ATOM 4879 O O . PHE B 1 66 ? -4.746 14.43 18.562 1 90.12 66 PHE B O 1
ATOM 4886 N N . PRO B 1 67 ? -3.719 16.219 19.406 1 88.31 67 PRO B N 1
ATOM 4887 C CA . PRO B 1 67 ? -4.711 16.281 20.484 1 88.31 67 PRO B CA 1
ATOM 4888 C C . PRO B 1 67 ? -6.129 16.516 19.969 1 88.31 67 PRO B C 1
ATOM 4890 O O . PRO B 1 67 ? -7.094 15.992 20.531 1 88.31 67 PRO B O 1
ATOM 4893 N N . TYR B 1 68 ? -6.219 17.203 18.984 1 83.69 68 TYR B N 1
ATOM 4894 C CA . TYR B 1 68 ? -7.527 17.469 18.406 1 83.69 68 TYR B CA 1
ATOM 4895 C C . TYR B 1 68 ? -8.148 16.188 17.859 1 83.69 68 TYR B C 1
ATOM 4897 O O . TYR B 1 68 ? -9.328 15.906 18.094 1 83.69 68 TYR B O 1
ATOM 4905 N N . ILE B 1 69 ? -7.406 15.484 17.141 1 85.69 69 ILE B N 1
ATOM 4906 C CA . ILE B 1 69 ? -7.902 14.25 16.547 1 85.69 69 ILE B CA 1
ATOM 4907 C C . ILE B 1 69 ? -8.195 13.234 17.656 1 85.69 69 ILE B C 1
ATOM 4909 O O . ILE B 1 69 ? -9.148 12.453 17.562 1 85.69 69 ILE B O 1
ATOM 4913 N N . CYS B 1 70 ? -7.336 13.258 18.625 1 88.88 70 CYS B N 1
ATOM 4914 C CA . CYS B 1 70 ? -7.566 12.383 19.781 1 88.88 70 CYS B CA 1
ATOM 4915 C C . CYS B 1 70 ? -8.875 12.734 20.469 1 88.88 70 CYS B C 1
ATOM 4917 O O . CYS B 1 70 ? -9.617 11.852 20.891 1 88.88 70 CYS B O 1
ATOM 4919 N N . TYR B 1 71 ? -9.156 13.984 20.578 1 86.56 71 TYR B N 1
ATOM 4920 C CA . TYR B 1 71 ? -10.375 14.484 21.188 1 86.56 71 TYR B CA 1
ATOM 4921 C C . TYR B 1 71 ? -11.602 14.055 20.406 1 86.56 71 TYR B C 1
ATOM 4923 O O . TYR B 1 71 ? -12.609 13.633 20.984 1 86.56 71 TYR B O 1
ATOM 4931 N N . GLN B 1 72 ? -11.508 14.039 19.141 1 82.88 72 GLN B N 1
ATOM 4932 C CA . GLN B 1 72 ? -12.641 13.734 18.281 1 82.88 72 GLN B CA 1
ATOM 4933 C C . GLN B 1 72 ? -12.875 12.234 18.172 1 82.88 72 GLN B C 1
ATOM 4935 O O . GLN B 1 72 ? -14 11.789 17.922 1 82.88 72 GLN B O 1
ATOM 4940 N N . ASN B 1 73 ? -11.805 11.516 18.359 1 88.5 73 ASN B N 1
ATOM 4941 C CA . ASN B 1 73 ? -11.898 10.086 18.078 1 88.5 73 ASN B CA 1
ATOM 4942 C C . ASN B 1 73 ? -11.914 9.266 19.375 1 88.5 73 ASN B C 1
ATOM 4944 O O . ASN B 1 73 ? -11.422 8.141 19.391 1 88.5 73 ASN B O 1
ATOM 4948 N N . GLY B 1 74 ? -12.367 9.773 20.453 1 84.62 74 GLY B N 1
ATOM 4949 C CA . GLY B 1 74 ? -12.664 8.992 21.641 1 84.62 74 GLY B CA 1
ATOM 4950 C C . GLY B 1 74 ? -11.5 8.906 22.609 1 84.62 74 GLY B C 1
ATOM 4951 O O . GLY B 1 74 ? -11.391 7.953 23.375 1 84.62 74 GLY B O 1
ATOM 4952 N N . GLY B 1 75 ? -10.539 9.789 22.516 1 87.31 75 GLY B N 1
ATOM 4953 C CA . GLY B 1 75 ? -9.461 9.867 23.484 1 87.31 75 GLY B CA 1
ATOM 4954 C C . GLY B 1 75 ? -8.539 8.656 23.438 1 87.31 75 GLY B C 1
ATOM 4955 O O . GLY B 1 75 ? -7.957 8.344 22.406 1 87.31 75 GLY B O 1
ATOM 4956 N N . GLY B 1 76 ? -8.648 7.898 24.5 1 89.25 76 GLY B N 1
ATOM 4957 C CA . GLY B 1 76 ? -7.762 6.754 24.641 1 89.25 76 GLY B CA 1
ATOM 4958 C C . GLY B 1 76 ? -7.961 5.707 23.547 1 89.25 76 GLY B C 1
ATOM 4959 O O . GLY B 1 76 ? -7.016 5.004 23.188 1 89.25 76 GLY B O 1
ATOM 4960 N N . ALA B 1 77 ? -9.117 5.562 23.031 1 91.44 77 ALA B N 1
ATOM 4961 C CA . ALA B 1 77 ? -9.398 4.594 21.969 1 91.44 77 ALA B CA 1
ATOM 4962 C C . ALA B 1 77 ? -8.617 4.93 20.703 1 91.44 77 ALA B C 1
ATOM 4964 O O . ALA B 1 77 ? -8.195 4.035 19.969 1 91.44 77 ALA B O 1
ATOM 4965 N N . PHE B 1 78 ? -8.383 6.133 20.438 1 93.38 78 PHE B N 1
ATOM 4966 C CA . PHE B 1 78 ? -7.684 6.605 19.25 1 93.38 78 PHE B CA 1
ATOM 4967 C C . PHE B 1 78 ? -6.215 6.199 19.281 1 93.38 78 PHE B C 1
ATOM 4969 O O . PHE B 1 78 ? -5.59 6.004 18.234 1 93.38 78 PHE B O 1
ATOM 4976 N N . LEU B 1 79 ? -5.688 5.977 20.5 1 92.25 79 LEU B N 1
ATOM 4977 C CA . LEU B 1 79 ? -4.266 5.688 20.656 1 92.25 79 LEU B CA 1
ATOM 4978 C C . LEU B 1 79 ? -3.928 4.309 20.094 1 92.25 79 LEU B C 1
ATOM 4980 O O . LEU B 1 79 ? -2.803 4.074 19.656 1 92.25 79 LEU B O 1
ATOM 4984 N N . ILE B 1 80 ? -4.859 3.473 20 1 90.19 80 ILE B N 1
ATOM 4985 C CA . ILE B 1 80 ? -4.621 2.113 19.531 1 90.19 80 ILE B CA 1
ATOM 4986 C C . ILE B 1 80 ? -4.367 2.131 18.016 1 90.19 80 ILE B C 1
ATOM 4988 O O . ILE B 1 80 ? -3.299 1.723 17.562 1 90.19 80 ILE B O 1
ATOM 4992 N N . PRO B 1 81 ? -5.371 2.666 17.266 1 90.69 81 PRO B N 1
ATOM 4993 C CA . PRO B 1 81 ? -5.062 2.73 15.836 1 90.69 81 PRO B CA 1
ATOM 4994 C C . PRO B 1 81 ? -3.85 3.607 15.539 1 90.69 81 PRO B C 1
ATOM 4996 O O . PRO B 1 81 ? -3.109 3.338 14.586 1 90.69 81 PRO B O 1
ATOM 4999 N N . TYR B 1 82 ? -3.65 4.594 16.297 1 93.19 82 TYR B N 1
ATOM 5000 C CA . TYR B 1 82 ? -2.504 5.477 16.109 1 93.19 82 TYR B CA 1
ATOM 5001 C C . TYR B 1 82 ? -1.195 4.707 16.234 1 93.19 82 TYR B C 1
ATOM 5003 O O . TYR B 1 82 ? -0.32 4.816 15.367 1 93.19 82 TYR B O 1
ATOM 5011 N N . ILE B 1 83 ? -1.059 3.857 17.188 1 91 83 ILE B N 1
ATOM 5012 C CA . ILE B 1 83 ? 0.165 3.107 17.438 1 91 83 ILE B CA 1
ATOM 5013 C C . ILE B 1 83 ? 0.33 2.012 16.391 1 91 83 ILE B C 1
ATOM 5015 O O . ILE B 1 83 ? 1.438 1.766 15.914 1 91 83 ILE B O 1
ATOM 5019 N N . LEU B 1 84 ? -0.688 1.447 16.031 1 85.81 84 LEU B N 1
ATOM 5020 C CA . LEU B 1 84 ? -0.625 0.389 15.031 1 85.81 84 LEU B CA 1
ATOM 5021 C C . LEU B 1 84 ? -0.195 0.946 13.672 1 85.81 84 LEU B C 1
ATOM 5023 O O . LEU B 1 84 ? 0.629 0.343 12.984 1 85.81 84 LEU B O 1
ATOM 5027 N N . MET B 1 85 ? -0.74 2.068 13.359 1 87.81 85 MET B N 1
ATOM 5028 C CA . MET B 1 85 ? -0.368 2.689 12.094 1 87.81 85 MET B CA 1
ATOM 5029 C C . MET B 1 85 ? 1.08 3.166 12.125 1 87.81 85 MET B C 1
ATOM 5031 O O . MET B 1 85 ? 1.765 3.15 11.102 1 87.81 85 MET B O 1
ATOM 5035 N N . ALA B 1 86 ? 1.487 3.537 13.258 1 92.25 86 ALA B N 1
ATOM 5036 C CA . ALA B 1 86 ? 2.875 3.967 13.398 1 92.25 86 ALA B CA 1
ATOM 5037 C C . ALA B 1 86 ? 3.836 2.797 13.203 1 92.25 86 ALA B C 1
ATOM 5039 O O . ALA B 1 86 ? 4.805 2.9 12.453 1 92.25 86 ALA B O 1
ATOM 5040 N N . ILE B 1 87 ? 3.562 1.675 13.727 1 86.38 87 ILE B N 1
ATOM 5041 C CA . ILE B 1 87 ? 4.465 0.527 13.734 1 86.38 87 ILE B CA 1
ATOM 5042 C C . ILE B 1 87 ? 4.465 -0.136 12.359 1 86.38 87 ILE B C 1
ATOM 5044 O O . ILE B 1 87 ? 5.523 -0.506 11.844 1 86.38 87 ILE B O 1
ATOM 5048 N N . PHE B 1 88 ? 3.35 -0.179 11.695 1 78.06 88 PHE B N 1
ATOM 5049 C CA . PHE B 1 88 ? 3.262 -0.978 10.477 1 78.06 88 PHE B CA 1
ATOM 5050 C C . PHE B 1 88 ? 3.297 -0.088 9.242 1 78.06 88 PHE B C 1
ATOM 5052 O O . PHE B 1 88 ? 3.545 -0.567 8.133 1 78.06 88 PHE B O 1
ATOM 5059 N N . GLY B 1 89 ? 3.102 1.099 9.461 1 83.25 89 GLY B N 1
ATOM 5060 C CA . GLY B 1 89 ? 3.062 1.994 8.312 1 83.25 89 GLY B CA 1
ATOM 5061 C C . GLY B 1 89 ? 4.082 3.113 8.398 1 83.25 89 GLY B C 1
ATOM 5062 O O . GLY B 1 89 ? 5.105 3.082 7.707 1 83.25 89 GLY B O 1
ATOM 5063 N N . GLY B 1 90 ? 3.932 3.943 9.359 1 89.12 90 GLY B N 1
ATOM 5064 C CA . GLY B 1 90 ? 4.711 5.164 9.484 1 89.12 90 GLY B CA 1
ATOM 5065 C C . GLY B 1 90 ? 6.195 4.906 9.664 1 89.12 90 GLY B C 1
ATOM 5066 O O . GLY B 1 90 ? 7.016 5.395 8.875 1 89.12 90 GLY B O 1
ATOM 5067 N N . VAL B 1 91 ? 6.574 4.051 10.562 1 91.81 91 VAL B N 1
ATOM 5068 C CA . VAL B 1 91 ? 7.973 3.848 10.938 1 91.81 91 VAL B CA 1
ATOM 5069 C C . VAL B 1 91 ? 8.703 3.119 9.812 1 91.81 91 VAL B C 1
ATOM 5071 O O . VAL B 1 91 ? 9.805 3.516 9.414 1 91.81 91 VAL B O 1
ATOM 5074 N N . PRO B 1 92 ? 8.117 2.117 9.203 1 86.94 92 PRO B N 1
ATOM 5075 C CA . PRO B 1 92 ? 8.805 1.454 8.094 1 86.94 92 PRO B CA 1
ATOM 5076 C C . PRO B 1 92 ? 9.023 2.379 6.895 1 86.94 92 PRO B C 1
ATOM 5078 O O . PRO B 1 92 ? 10.086 2.346 6.273 1 86.94 92 PRO B O 1
ATOM 5081 N N . LEU B 1 93 ? 8.086 3.131 6.609 1 90.12 93 LEU B N 1
ATOM 5082 C CA . LEU B 1 93 ? 8.242 4.059 5.496 1 90.12 93 LEU B CA 1
ATOM 5083 C C . LEU B 1 93 ? 9.281 5.125 5.816 1 90.12 93 LEU B C 1
ATOM 5085 O O . LEU B 1 93 ? 10.055 5.531 4.945 1 90.12 93 LEU B O 1
ATOM 5089 N N . PHE B 1 94 ? 9.211 5.555 7.055 1 94.12 94 PHE B N 1
ATOM 5090 C CA . PHE B 1 94 ? 10.219 6.488 7.551 1 94.12 94 PHE B CA 1
ATOM 5091 C C . PHE B 1 94 ? 11.617 5.914 7.387 1 94.12 94 PHE B C 1
ATOM 5093 O O . PHE B 1 94 ? 12.508 6.578 6.855 1 94.12 94 PHE B O 1
ATOM 5100 N N . TYR B 1 95 ? 11.797 4.766 7.773 1 92.44 95 TYR B N 1
ATOM 5101 C CA . TYR B 1 95 ? 13.086 4.082 7.672 1 92.44 95 TYR B CA 1
ATOM 5102 C C . TYR B 1 95 ? 13.477 3.873 6.215 1 92.44 95 TYR B C 1
ATOM 5104 O O . TYR B 1 95 ? 14.641 4.047 5.848 1 92.44 95 TYR B O 1
ATOM 5112 N N . MET B 1 96 ? 12.555 3.492 5.453 1 89.38 96 MET B N 1
ATOM 5113 C CA . MET B 1 96 ? 12.828 3.256 4.039 1 89.38 96 MET B CA 1
ATOM 5114 C C . MET B 1 96 ? 13.367 4.516 3.371 1 89.38 96 MET B C 1
ATOM 5116 O O . MET B 1 96 ? 14.359 4.457 2.639 1 89.38 96 MET B O 1
ATOM 5120 N N . GLU B 1 97 ? 12.812 5.605 3.641 1 93.12 97 GLU B N 1
ATOM 5121 C CA . GLU B 1 97 ? 13.25 6.848 3.018 1 93.12 97 GLU B CA 1
ATOM 5122 C C . GLU B 1 97 ? 14.633 7.258 3.518 1 93.12 97 GLU B C 1
ATOM 5124 O O . GLU B 1 97 ? 15.461 7.746 2.744 1 93.12 97 GLU B O 1
ATOM 5129 N N . LEU B 1 98 ? 14.852 7.062 4.77 1 94.12 98 LEU B N 1
ATOM 5130 C CA . LEU B 1 98 ? 16.172 7.363 5.301 1 94.12 98 LEU B CA 1
ATOM 5131 C C . LEU B 1 98 ? 17.234 6.492 4.637 1 94.12 98 LEU B C 1
ATOM 5133 O O . LEU B 1 98 ? 18.297 6.984 4.242 1 94.12 98 LEU B O 1
ATOM 5137 N N . ALA B 1 99 ? 16.906 5.266 4.516 1 89.69 99 ALA B N 1
ATOM 5138 C CA . ALA B 1 99 ? 17.844 4.32 3.924 1 89.69 99 ALA B CA 1
ATOM 5139 C C . ALA B 1 99 ? 18.094 4.645 2.453 1 89.69 99 ALA B C 1
ATOM 5141 O O . ALA B 1 99 ? 19.234 4.617 1.99 1 89.69 99 ALA B O 1
ATOM 5142 N N . LEU B 1 100 ? 17.109 4.957 1.792 1 88.56 100 LEU B N 1
ATOM 5143 C CA . LEU B 1 100 ? 17.234 5.277 0.374 1 88.56 100 LEU B CA 1
ATOM 5144 C C . LEU B 1 100 ? 18.031 6.555 0.172 1 88.56 100 LEU B C 1
ATOM 5146 O O . LEU B 1 100 ? 18.922 6.609 -0.689 1 88.56 100 LEU B O 1
ATOM 5150 N N . GLY B 1 101 ? 17.703 7.508 0.947 1 91.62 101 GLY B N 1
ATOM 5151 C CA . GLY B 1 101 ? 18.422 8.766 0.841 1 91.62 101 GLY B CA 1
ATOM 5152 C C . GLY B 1 101 ? 19.906 8.625 1.169 1 91.62 101 GLY B C 1
ATOM 5153 O O . GLY B 1 101 ? 20.75 9.203 0.489 1 91.62 101 GLY B O 1
ATOM 5154 N N . GLN B 1 102 ? 20.172 7.941 2.162 1 90.75 102 GLN B N 1
ATOM 5155 C CA . GLN B 1 102 ? 21.547 7.762 2.59 1 90.75 102 GLN B CA 1
ATOM 5156 C C . GLN B 1 102 ? 22.328 6.906 1.596 1 90.75 102 GLN B C 1
ATOM 5158 O O . GLN B 1 102 ? 23.516 7.164 1.332 1 90.75 102 GLN B O 1
ATOM 5163 N N . PHE B 1 103 ? 21.719 5.953 1.049 1 86.06 103 PHE B N 1
ATOM 5164 C CA . PHE B 1 103 ? 22.375 5.016 0.147 1 86.06 103 PHE B CA 1
ATOM 5165 C C . PHE B 1 103 ? 22.656 5.672 -1.198 1 86.06 103 PHE B C 1
ATOM 5167 O O . PHE B 1 103 ? 23.766 5.555 -1.729 1 86.06 103 PHE B O 1
ATOM 5174 N N . HIS B 1 104 ? 21.766 6.383 -1.721 1 86.62 104 HIS B N 1
ATOM 5175 C CA . HIS B 1 104 ? 21.906 6.926 -3.068 1 86.62 104 HIS B CA 1
ATOM 5176 C C . HIS B 1 104 ? 22.453 8.344 -3.033 1 86.62 104 HIS B C 1
ATOM 5178 O O . HIS B 1 104 ? 22.906 8.867 -4.059 1 86.62 104 HIS B O 1
ATOM 5184 N N . ARG B 1 105 ? 22.297 8.953 -1.949 1 90.12 105 ARG B N 1
ATOM 5185 C CA . ARG B 1 105 ? 22.844 10.297 -1.727 1 90.12 105 ARG B CA 1
ATOM 5186 C C . ARG B 1 105 ? 22.297 11.281 -2.75 1 90.12 105 ARG B C 1
ATOM 5188 O O . ARG B 1 105 ? 23.062 12.039 -3.357 1 90.12 105 ARG B O 1
ATOM 5195 N N . THR B 1 106 ? 21.031 11.148 -2.988 1 89.69 106 THR B N 1
ATOM 5196 C CA . THR B 1 106 ? 20.359 12.062 -3.906 1 89.69 106 THR B CA 1
ATOM 5197 C C . THR B 1 106 ? 18.984 12.43 -3.375 1 89.69 106 THR B C 1
ATOM 5199 O O . THR B 1 106 ? 18.484 11.805 -2.436 1 89.69 106 THR B O 1
ATOM 5202 N N . GLY B 1 107 ? 18.484 13.414 -3.988 1 91.44 107 GLY B N 1
ATOM 5203 C CA . GLY B 1 107 ? 17.188 13.93 -3.557 1 91.44 107 GLY B CA 1
ATOM 5204 C C . GLY B 1 107 ? 16.031 13.141 -4.117 1 91.44 107 GLY B C 1
ATOM 5205 O O . GLY B 1 107 ? 16.219 12.07 -4.703 1 91.44 107 GLY B O 1
ATOM 5206 N N . ALA B 1 108 ? 14.836 13.695 -3.922 1 92.25 108 ALA B N 1
ATOM 5207 C CA . ALA B 1 108 ? 13.57 12.992 -4.129 1 92.25 108 ALA B CA 1
ATOM 5208 C C . ALA B 1 108 ? 13.312 12.75 -5.613 1 92.25 108 ALA B C 1
ATOM 5210 O O . ALA B 1 108 ? 12.625 11.797 -5.984 1 92.25 108 ALA B O 1
ATOM 5211 N N . ILE B 1 109 ? 13.906 13.562 -6.496 1 91.62 109 ILE B N 1
ATOM 5212 C CA . ILE B 1 109 ? 13.672 13.391 -7.926 1 91.62 109 ILE B CA 1
ATOM 5213 C C . ILE B 1 109 ? 14.719 12.453 -8.516 1 91.62 109 ILE B C 1
ATOM 5215 O O . ILE B 1 109 ? 14.383 11.438 -9.133 1 91.62 109 ILE B O 1
ATOM 5219 N N . SER B 1 110 ? 15.93 12.664 -8.211 1 90.62 110 SER B N 1
ATOM 5220 C CA . SER B 1 110 ? 17.062 11.977 -8.836 1 90.62 110 SER B CA 1
ATOM 5221 C C . SER B 1 110 ? 17.188 10.547 -8.32 1 90.62 110 SER B C 1
ATOM 5223 O O . SER B 1 110 ? 17.812 9.703 -8.961 1 90.62 110 SER B O 1
ATOM 5225 N N . ILE B 1 111 ? 16.594 10.312 -7.227 1 89.88 111 ILE B N 1
ATOM 5226 C CA . ILE B 1 111 ? 16.719 8.992 -6.621 1 89.88 111 ILE B CA 1
ATOM 5227 C C . ILE B 1 111 ? 16.094 7.941 -7.535 1 89.88 111 ILE B C 1
ATOM 5229 O O . ILE B 1 111 ? 16.547 6.789 -7.562 1 89.88 111 ILE B O 1
ATOM 5233 N N . TRP B 1 112 ? 15.141 8.305 -8.242 1 85.56 112 TRP B N 1
ATOM 5234 C CA . TRP B 1 112 ? 14.367 7.355 -9.031 1 85.56 112 TRP B CA 1
ATOM 5235 C C . TRP B 1 112 ? 15.133 6.926 -10.273 1 85.56 112 TRP B C 1
ATOM 5237 O O . TRP B 1 112 ? 14.797 5.922 -10.906 1 85.56 112 TRP B O 1
ATOM 5247 N N . LYS B 1 113 ? 16.172 7.699 -10.586 1 80.25 113 LYS B N 1
ATOM 5248 C CA . LYS B 1 113 ? 17.078 7.258 -11.641 1 80.25 113 LYS B CA 1
ATOM 5249 C C . LYS B 1 113 ? 17.781 5.961 -11.25 1 80.25 113 LYS B C 1
ATOM 5251 O O . LYS B 1 113 ? 18.109 5.145 -12.117 1 80.25 113 LYS B O 1
ATOM 5256 N N . HIS B 1 114 ? 17.922 5.82 -9.961 1 76.44 114 HIS B N 1
ATOM 5257 C CA . HIS B 1 114 ? 18.656 4.672 -9.445 1 76.44 114 HIS B CA 1
ATOM 5258 C C . HIS B 1 114 ? 17.703 3.531 -9.078 1 76.44 114 HIS B C 1
ATOM 5260 O O . HIS B 1 114 ? 18.141 2.379 -8.961 1 76.44 114 HIS B O 1
ATOM 5266 N N . ILE B 1 115 ? 16.547 3.77 -8.883 1 77.38 115 ILE B N 1
ATOM 5267 C CA . ILE B 1 115 ? 15.57 2.746 -8.5 1 77.38 115 ILE B CA 1
ATOM 5268 C C . ILE B 1 115 ? 14.766 2.316 -9.719 1 77.38 115 ILE B C 1
ATOM 5270 O O . ILE B 1 115 ? 14.961 1.22 -10.25 1 77.38 115 ILE B O 1
ATOM 5274 N N . CYS B 1 116 ? 13.93 3.117 -10.172 1 74.19 116 CYS B N 1
ATOM 5275 C CA . CYS B 1 116 ? 13.102 2.895 -11.344 1 74.19 116 CYS B CA 1
ATOM 5276 C C . CYS B 1 116 ? 12.727 4.215 -12.008 1 74.19 116 CYS B C 1
ATOM 5278 O O . CYS B 1 116 ? 11.781 4.883 -11.594 1 74.19 116 CYS B O 1
ATOM 5280 N N . PRO B 1 117 ? 13.352 4.477 -13.031 1 76.94 117 PRO B N 1
ATOM 5281 C CA . PRO B 1 117 ? 13.219 5.801 -13.641 1 76.94 117 PRO B CA 1
ATOM 5282 C C . PRO B 1 117 ? 11.789 6.117 -14.062 1 76.94 117 PRO B C 1
ATOM 5284 O O . PRO B 1 117 ? 11.422 7.293 -14.164 1 76.94 117 PRO B O 1
ATOM 5287 N N . ILE B 1 118 ? 10.961 5.141 -14.289 1 74.62 118 ILE B N 1
ATOM 5288 C CA . ILE B 1 118 ? 9.586 5.375 -14.719 1 74.62 118 ILE B CA 1
ATOM 5289 C C . ILE B 1 118 ? 8.812 6.059 -13.594 1 74.62 118 ILE B C 1
ATOM 5291 O O . ILE B 1 118 ? 7.812 6.738 -13.852 1 74.62 118 ILE B O 1
ATOM 5295 N N . PHE B 1 119 ? 9.336 5.973 -12.398 1 81.5 119 PHE B N 1
ATOM 5296 C CA . PHE B 1 119 ? 8.617 6.516 -11.25 1 81.5 119 PHE B CA 1
ATOM 5297 C C . PHE B 1 119 ? 9.211 7.855 -10.828 1 81.5 119 PHE B C 1
ATOM 5299 O O . PHE B 1 119 ? 8.961 8.328 -9.719 1 81.5 119 PHE B O 1
ATOM 5306 N N . LYS B 1 120 ? 9.977 8.461 -11.672 1 88.19 120 LYS B N 1
ATOM 5307 C CA . LYS B 1 120 ? 10.586 9.758 -11.375 1 88.19 120 LYS B CA 1
ATOM 5308 C C . LYS B 1 120 ? 9.523 10.82 -11.125 1 88.19 120 LYS B C 1
ATOM 5310 O O . LYS B 1 120 ? 9.766 11.797 -10.422 1 88.19 120 LYS B O 1
ATOM 5315 N N . GLY B 1 121 ? 8.312 10.641 -11.672 1 89.44 121 GLY B N 1
ATOM 5316 C CA . GLY B 1 121 ? 7.199 11.547 -11.461 1 89.44 121 GLY B CA 1
ATOM 5317 C C . GLY B 1 121 ? 6.816 11.688 -10 1 89.44 121 GLY B C 1
ATOM 5318 O O . GLY B 1 121 ? 6.281 12.719 -9.586 1 89.44 121 GLY B O 1
ATOM 5319 N N . ILE B 1 122 ? 7.113 10.719 -9.211 1 90.06 122 ILE B N 1
ATOM 5320 C CA . ILE B 1 122 ? 6.836 10.766 -7.777 1 90.06 122 ILE B CA 1
ATOM 5321 C C . ILE B 1 122 ? 7.652 11.883 -7.129 1 90.06 122 ILE B C 1
ATOM 5323 O O . ILE B 1 122 ? 7.145 12.617 -6.281 1 90.06 122 ILE B O 1
ATOM 5327 N N . GLY B 1 123 ? 8.883 12.016 -7.57 1 93.31 123 GLY B N 1
ATOM 5328 C CA . GLY B 1 123 ? 9.719 13.086 -7.055 1 93.31 123 GLY B CA 1
ATOM 5329 C C . GLY B 1 123 ? 9.164 14.469 -7.348 1 93.31 123 GLY B C 1
ATOM 5330 O O . GLY B 1 123 ? 9.18 15.344 -6.48 1 93.31 123 GLY B O 1
ATOM 5331 N N . TYR B 1 124 ? 8.664 14.648 -8.516 1 93.5 124 TYR B N 1
ATOM 5332 C CA . TYR B 1 124 ? 8.078 15.938 -8.883 1 93.5 124 TYR B CA 1
ATOM 5333 C C . TYR B 1 124 ? 6.809 16.203 -8.086 1 93.5 124 TYR B C 1
ATOM 5335 O O . TYR B 1 124 ? 6.547 17.344 -7.691 1 93.5 124 TYR B O 1
ATOM 5343 N N . ALA B 1 125 ? 6.047 15.195 -7.926 1 93.5 125 ALA B N 1
ATOM 5344 C CA . ALA B 1 125 ? 4.84 15.336 -7.113 1 93.5 125 ALA B CA 1
ATOM 5345 C C . ALA B 1 125 ? 5.184 15.781 -5.695 1 93.5 125 ALA B C 1
ATOM 5347 O O . ALA B 1 125 ? 4.508 16.641 -5.125 1 93.5 125 ALA B O 1
ATOM 5348 N N . ILE B 1 126 ? 6.227 15.219 -5.168 1 93.94 126 ILE B N 1
ATOM 5349 C CA . ILE B 1 126 ? 6.68 15.547 -3.82 1 93.94 126 ILE B CA 1
ATOM 5350 C C . ILE B 1 126 ? 7.031 17.031 -3.742 1 93.94 126 ILE B C 1
ATOM 5352 O O . ILE B 1 126 ? 6.66 17.719 -2.783 1 93.94 126 ILE B O 1
ATOM 5356 N N . CYS B 1 127 ? 7.676 17.547 -4.727 1 94.38 127 CYS B N 1
ATOM 5357 C CA . CYS B 1 127 ? 8.086 18.938 -4.742 1 94.38 127 CYS B CA 1
ATOM 5358 C C . CYS B 1 127 ? 6.875 19.875 -4.789 1 94.38 127 CYS B C 1
ATOM 5360 O O . CYS B 1 127 ? 6.844 20.891 -4.105 1 94.38 127 CYS B O 1
ATOM 5362 N N . ILE B 1 128 ? 5.887 19.5 -5.531 1 94.31 128 ILE B N 1
ATOM 5363 C CA . ILE B 1 128 ? 4.684 20.328 -5.637 1 94.31 128 ILE B CA 1
ATOM 5364 C C . ILE B 1 128 ? 3.924 20.297 -4.316 1 94.31 128 ILE B C 1
ATOM 5366 O O . ILE B 1 128 ? 3.428 21.328 -3.857 1 94.31 128 ILE B O 1
ATOM 5370 N N . ILE B 1 129 ? 3.811 19.172 -3.744 1 93.19 129 ILE B N 1
ATOM 5371 C CA . ILE B 1 129 ? 3.15 19.047 -2.449 1 93.19 129 ILE B CA 1
ATOM 5372 C C . ILE B 1 129 ? 3.869 19.906 -1.419 1 93.19 129 ILE B C 1
ATOM 5374 O O . ILE B 1 129 ? 3.23 20.625 -0.645 1 93.19 129 ILE B O 1
ATOM 5378 N N . ALA B 1 130 ? 5.195 19.828 -1.449 1 93.69 130 ALA B N 1
ATOM 5379 C CA . ALA B 1 130 ? 5.988 20.625 -0.515 1 93.69 130 ALA B CA 1
ATOM 5380 C C . ALA B 1 130 ? 5.75 22.125 -0.723 1 93.69 130 ALA B C 1
ATOM 5382 O O . ALA B 1 130 ? 5.758 22.891 0.237 1 93.69 130 ALA B O 1
ATOM 5383 N N . LEU B 1 131 ? 5.555 22.5 -1.926 1 94.56 131 LEU B N 1
ATOM 5384 C CA . LEU B 1 131 ? 5.266 23.906 -2.219 1 94.56 131 LEU B CA 1
ATOM 5385 C C . LEU B 1 131 ? 3.922 24.312 -1.626 1 94.56 131 LEU B C 1
ATOM 5387 O O . LEU B 1 131 ? 3.812 25.375 -1.007 1 94.56 131 LEU B O 1
ATOM 5391 N N . TYR B 1 132 ? 2.941 23.516 -1.808 1 94.12 132 TYR B N 1
ATOM 5392 C CA . TYR B 1 132 ? 1.628 23.812 -1.252 1 94.12 132 TYR B CA 1
ATOM 5393 C C . TYR B 1 132 ? 1.686 23.891 0.269 1 94.12 132 TYR B C 1
ATOM 5395 O O . TYR B 1 132 ? 1.039 24.75 0.877 1 94.12 132 TYR B O 1
ATOM 5403 N N . VAL B 1 133 ? 2.412 22.984 0.877 1 92.38 133 VAL B N 1
ATOM 5404 C CA . VAL B 1 133 ? 2.566 23.016 2.328 1 92.38 133 VAL B CA 1
ATOM 5405 C C . VAL B 1 133 ? 3.225 24.328 2.742 1 92.38 133 VAL B C 1
ATOM 5407 O O . VAL B 1 133 ? 2.826 24.953 3.734 1 92.38 133 VAL B O 1
ATOM 5410 N N . SER B 1 134 ? 4.191 24.75 1.997 1 95.06 134 SER B N 1
ATOM 5411 C CA . SER B 1 134 ? 4.895 25.984 2.328 1 95.06 134 SER B CA 1
ATOM 5412 C C . SER B 1 134 ? 3.969 27.188 2.24 1 95.06 134 SER B C 1
ATOM 5414 O O . SER B 1 134 ? 4.141 28.172 2.975 1 95.06 134 SER B O 1
ATOM 5416 N N . PHE B 1 135 ? 2.967 27.125 1.399 1 94.94 135 PHE B N 1
ATOM 5417 C CA . PHE B 1 135 ? 2.055 28.25 1.219 1 94.94 135 PHE B CA 1
ATOM 5418 C C . PHE B 1 135 ? 1.21 28.469 2.469 1 94.94 135 PHE B C 1
ATOM 5420 O O . PHE B 1 135 ? 1.092 29.594 2.955 1 94.94 135 PHE B O 1
ATOM 5427 N N . TYR B 1 136 ? 0.705 27.438 2.977 1 93.19 136 TYR B N 1
ATOM 5428 C CA . TYR B 1 136 ? -0.224 27.656 4.078 1 93.19 136 TYR B CA 1
ATOM 5429 C C . TYR B 1 136 ? 0.475 27.484 5.422 1 93.19 136 TYR B C 1
ATOM 5431 O O . TYR B 1 136 ? 0.099 28.125 6.41 1 93.19 136 TYR B O 1
ATOM 5439 N N . TYR B 1 137 ? 1.438 26.641 5.539 1 92.81 137 TYR B N 1
ATOM 5440 C CA . TYR B 1 137 ? 2.107 26.359 6.801 1 92.81 137 TYR B CA 1
ATOM 5441 C C . TYR B 1 137 ? 2.834 27.578 7.328 1 92.81 137 TYR B C 1
ATOM 5443 O O . TYR B 1 137 ? 2.824 27.844 8.531 1 92.81 137 TYR B O 1
ATOM 5451 N N . ASN B 1 138 ? 3.424 28.359 6.504 1 95.38 138 ASN B N 1
ATOM 5452 C CA . ASN B 1 138 ? 4.156 29.547 6.93 1 95.38 138 ASN B CA 1
ATOM 5453 C C . ASN B 1 138 ? 3.211 30.672 7.344 1 95.38 138 ASN B C 1
ATOM 5455 O O . ASN B 1 138 ? 3.594 31.562 8.102 1 95.38 138 ASN B O 1
ATOM 5459 N N . THR B 1 139 ? 2.027 30.594 6.793 1 95.62 139 THR B N 1
ATOM 5460 C CA . THR B 1 139 ? 1.016 31.531 7.262 1 95.62 139 THR B CA 1
ATOM 5461 C C . THR B 1 139 ? 0.661 31.25 8.719 1 95.62 139 THR B C 1
ATOM 5463 O O . THR B 1 139 ? 0.467 32.188 9.508 1 95.62 139 THR B O 1
ATOM 5466 N N . ILE B 1 140 ? 0.603 30.062 9.062 1 93.19 140 ILE B N 1
ATOM 5467 C CA . ILE B 1 140 ? 0.311 29.688 10.445 1 93.19 140 ILE B CA 1
ATOM 5468 C C . ILE B 1 140 ? 1.43 30.188 11.359 1 93.19 140 ILE B C 1
ATOM 5470 O O . ILE B 1 140 ? 1.169 30.688 12.453 1 93.19 140 ILE B O 1
ATOM 5474 N N . ILE B 1 141 ? 2.596 30.094 10.914 1 95.31 141 ILE B N 1
ATOM 5475 C CA . ILE B 1 141 ? 3.727 30.594 11.688 1 95.31 141 ILE B CA 1
ATOM 5476 C C . ILE B 1 141 ? 3.629 32.125 11.805 1 95.31 141 ILE B C 1
ATOM 5478 O O . ILE B 1 141 ? 3.969 32.688 12.844 1 95.31 141 ILE B O 1
ATOM 5482 N N . ALA B 1 142 ? 3.207 32.719 10.734 1 97 142 ALA B N 1
ATOM 5483 C CA . ALA B 1 142 ? 3.035 34.156 10.766 1 97 142 ALA B CA 1
ATOM 5484 C C . ALA B 1 142 ? 1.992 34.562 11.805 1 97 142 ALA B C 1
ATOM 5486 O O . ALA B 1 142 ? 2.148 35.562 12.492 1 97 142 ALA B O 1
ATOM 5487 N N . TRP B 1 143 ? 0.885 33.812 11.875 1 95.88 143 TRP B N 1
ATOM 5488 C CA . TRP B 1 143 ? -0.095 34.031 12.93 1 95.88 143 TRP B CA 1
ATOM 5489 C C . TRP B 1 143 ? 0.552 33.938 14.305 1 95.88 143 TRP B C 1
ATOM 5491 O O . TRP B 1 143 ? 0.292 34.75 15.18 1 95.88 143 TRP B O 1
ATOM 5501 N N . ALA B 1 144 ? 1.356 32.938 14.453 1 95.38 144 ALA B N 1
ATOM 5502 C CA . ALA B 1 144 ? 2.029 32.719 15.727 1 95.38 144 ALA B CA 1
ATOM 5503 C C . ALA B 1 144 ? 2.967 33.906 16.047 1 95.38 144 ALA B C 1
ATOM 5505 O O . ALA B 1 144 ? 3.074 34.312 17.203 1 95.38 144 ALA B O 1
ATOM 5506 N N . LEU B 1 145 ? 3.648 34.344 15.07 1 97.56 145 LEU B N 1
ATOM 5507 C CA . LEU B 1 145 ? 4.543 35.5 15.281 1 97.56 145 LEU B CA 1
ATOM 5508 C C . LEU B 1 145 ? 3.756 36.75 15.68 1 97.56 145 LEU B C 1
ATOM 5510 O O . LEU B 1 145 ? 4.219 37.531 16.5 1 97.56 145 LEU B O 1
ATOM 5514 N N . PHE B 1 146 ? 2.617 36.906 15.055 1 97.69 146 PHE B N 1
ATOM 5515 C CA . PHE B 1 146 ? 1.739 38.031 15.43 1 97.69 146 PHE B CA 1
ATOM 5516 C C . PHE B 1 146 ? 1.348 37.938 16.891 1 97.69 146 PHE B C 1
ATOM 5518 O O . PHE B 1 146 ? 1.371 38.938 17.625 1 97.69 146 PHE B O 1
ATOM 5525 N N . TYR B 1 147 ? 0.998 36.781 17.344 1 96.75 147 TYR B N 1
ATOM 5526 C CA . TYR B 1 147 ? 0.659 36.531 18.75 1 96.75 147 TYR B CA 1
ATOM 5527 C C . TYR B 1 147 ? 1.86 36.812 19.656 1 96.75 147 TYR B C 1
ATOM 5529 O O . TYR B 1 147 ? 1.717 37.344 20.75 1 96.75 147 TYR B O 1
ATOM 5537 N N . PHE B 1 148 ? 3.008 36.375 19.172 1 96.94 148 PHE B N 1
ATOM 5538 C CA . PHE B 1 148 ? 4.238 36.562 19.922 1 96.94 148 PHE B CA 1
ATOM 5539 C C . PHE B 1 148 ? 4.484 38.062 20.156 1 96.94 148 PHE B C 1
ATOM 5541 O O . PHE B 1 148 ? 4.77 38.469 21.281 1 96.94 148 PHE B O 1
ATOM 5548 N N . TYR B 1 149 ? 4.352 38.812 19.172 1 97 149 TYR B N 1
ATOM 5549 C CA . TYR B 1 149 ? 4.516 40.25 19.281 1 97 149 TYR B CA 1
ATOM 5550 C C . TYR B 1 149 ? 3.467 40.844 20.219 1 97 149 TYR B C 1
ATOM 5552 O O . TYR B 1 149 ? 3.779 41.719 21.047 1 97 149 TYR B O 1
ATOM 5560 N N . SER B 1 150 ? 2.248 40.344 20.109 1 96.31 150 SER B N 1
ATOM 5561 C CA . SER B 1 150 ? 1.134 40.844 20.906 1 96.31 150 SER B CA 1
ATOM 5562 C C . SER B 1 150 ? 1.275 40.438 22.375 1 96.31 150 SER B C 1
ATOM 5564 O O . SER B 1 150 ? 0.645 41.031 23.25 1 96.31 150 SER B O 1
ATOM 5566 N N . SER B 1 151 ? 2.105 39.5 22.625 1 96.19 151 SER B N 1
ATOM 5567 C CA . SER B 1 151 ? 2.256 38.969 23.984 1 96.19 151 SER B CA 1
ATOM 5568 C C . SER B 1 151 ? 3.121 39.875 24.844 1 96.19 151 SER B C 1
ATOM 5570 O O . SER B 1 151 ? 3.129 39.75 26.062 1 96.19 151 SER B O 1
ATOM 5572 N N . PHE B 1 152 ? 3.83 40.844 24.172 1 95.56 152 PHE B N 1
ATOM 5573 C CA . PHE B 1 152 ? 4.656 41.781 24.938 1 95.56 152 PHE B CA 1
ATOM 5574 C C . PHE B 1 152 ? 3.816 42.938 25.469 1 95.56 152 PHE B C 1
ATOM 5576 O O . PHE B 1 152 ? 4.023 44.094 25.078 1 95.56 152 PHE B O 1
ATOM 5583 N N . SER B 1 153 ? 2.838 42.656 26.25 1 91.75 153 SER B N 1
ATOM 5584 C CA . SER B 1 153 ? 1.945 43.594 26.922 1 91.75 153 SER B CA 1
ATOM 5585 C C . SER B 1 153 ? 1.681 43.156 28.359 1 91.75 153 SER B C 1
ATOM 5587 O O . SER B 1 153 ? 1.851 42 28.703 1 91.75 153 SER B O 1
ATOM 5589 N N . SER B 1 154 ? 1.401 44.094 29.234 1 89.81 154 SER B N 1
ATOM 5590 C CA . SER B 1 154 ? 1.12 43.812 30.625 1 89.81 154 SER B CA 1
ATOM 5591 C C . SER B 1 154 ? -0.144 42.969 30.766 1 89.81 154 SER B C 1
ATOM 5593 O O . SER B 1 154 ? -0.194 42.031 31.594 1 89.81 154 SER B O 1
ATOM 5595 N N . ILE B 1 155 ? -1.104 43.312 29.969 1 90.94 155 ILE B N 1
ATOM 5596 C CA . ILE B 1 155 ? -2.322 42.5 29.875 1 90.94 155 ILE B CA 1
ATOM 5597 C C . ILE B 1 155 ? -2.473 41.969 28.469 1 90.94 155 ILE B C 1
ATOM 5599 O O . ILE B 1 155 ? -2.518 42.719 27.5 1 90.94 155 ILE B O 1
ATOM 5603 N N . LEU B 1 156 ? -2.451 40.688 28.422 1 95.06 156 LEU B N 1
ATOM 5604 C CA . LEU B 1 156 ? -2.57 40.094 27.109 1 95.06 156 LEU B CA 1
ATOM 5605 C C . LEU B 1 156 ? -3.842 40.562 26.406 1 95.06 156 LEU B C 1
ATOM 5607 O O . LEU B 1 156 ? -4.906 40.625 27.031 1 95.06 156 LEU B O 1
ATOM 5611 N N . PRO B 1 157 ? -3.793 40.812 25.125 1 94.5 157 PRO B N 1
ATOM 5612 C CA . PRO B 1 157 ? -4.934 41.375 24.406 1 94.5 157 PRO B CA 1
ATOM 5613 C C . PRO B 1 157 ? -6.117 40.438 24.312 1 94.5 157 PRO B C 1
ATOM 5615 O O . PRO B 1 157 ? -7.242 40.844 24.047 1 94.5 157 PRO B O 1
ATOM 5618 N N . TRP B 1 158 ? -5.934 39.219 24.547 1 94.56 158 TRP B N 1
ATOM 5619 C CA . TRP B 1 158 ? -7.02 38.25 24.453 1 94.56 158 TRP B CA 1
ATOM 5620 C C . TRP B 1 158 ? -7.492 37.812 25.828 1 94.56 158 TRP B C 1
ATOM 5622 O O . TRP B 1 158 ? -8.102 36.75 25.969 1 94.56 158 TRP B O 1
ATOM 5632 N N . THR B 1 159 ? -7.234 38.594 26.828 1 91.75 159 THR B N 1
ATOM 5633 C CA . THR B 1 159 ? -7.652 38.312 28.188 1 91.75 159 THR B CA 1
ATOM 5634 C C . THR B 1 159 ? -9.047 38.875 28.469 1 91.75 159 THR B C 1
ATOM 5636 O O . THR B 1 159 ? -9.859 38.219 29.141 1 91.75 159 THR B O 1
ATOM 5639 N N . ASN B 1 160 ? -9.305 40.062 28.031 1 90.38 160 ASN B N 1
ATOM 5640 C CA . ASN B 1 160 ? -10.57 40.719 28.359 1 90.38 160 ASN B CA 1
ATOM 5641 C C . ASN B 1 160 ? -11.32 41.156 27.094 1 90.38 160 ASN B C 1
ATOM 5643 O O . ASN B 1 160 ? -10.805 41.031 25.984 1 90.38 160 ASN B O 1
ATOM 5647 N N . CYS B 1 161 ? -12.562 41.562 27.281 1 91.94 161 CYS B N 1
ATOM 5648 C CA . CYS B 1 161 ? -13.43 41.969 26.188 1 91.94 161 CYS B CA 1
ATOM 5649 C C . CYS B 1 161 ? -13.461 43.469 26.047 1 91.94 161 CYS B C 1
ATOM 5651 O O . CYS B 1 161 ? -14.422 44.031 25.516 1 91.94 161 CYS B O 1
ATOM 5653 N N . ASP B 1 162 ? -12.484 44.188 26.422 1 90.94 162 ASP B N 1
ATOM 5654 C CA . ASP B 1 162 ? -12.492 45.656 26.438 1 90.94 162 ASP B CA 1
ATOM 5655 C C . ASP B 1 162 ? -11.648 46.188 25.297 1 90.94 162 ASP B C 1
ATOM 5657 O O . ASP B 1 162 ? -11.125 47.312 25.391 1 90.94 162 ASP B O 1
ATOM 5661 N N . ASN B 1 163 ? -11.492 45.531 24.266 1 93.69 163 ASN B N 1
ATOM 5662 C CA . ASN B 1 163 ? -10.703 46 23.125 1 93.69 163 ASN B CA 1
ATOM 5663 C C . ASN B 1 163 ? -11.594 46.469 21.969 1 93.69 163 ASN B C 1
ATOM 5665 O O . ASN B 1 163 ? -12.789 46.156 21.953 1 93.69 163 ASN B O 1
ATOM 5669 N N . VAL B 1 164 ? -11.055 47.094 20.938 1 94.06 164 VAL B N 1
ATOM 5670 C CA . VAL B 1 164 ? -11.781 47.719 19.844 1 94.06 164 VAL B CA 1
ATOM 5671 C C . VAL B 1 164 ? -12.391 46.625 18.953 1 94.06 164 VAL B C 1
ATOM 5673 O O . VAL B 1 164 ? -13.406 46.875 18.281 1 94.06 164 VAL B O 1
ATOM 5676 N N . TRP B 1 165 ? -11.773 45.531 18.922 1 95.12 165 TRP B N 1
ATOM 5677 C CA . TRP B 1 165 ? -12.234 44.469 18.016 1 95.12 165 TRP B CA 1
ATOM 5678 C C . TRP B 1 165 ? -13.312 43.625 18.672 1 95.12 165 TRP B C 1
ATOM 5680 O O . TRP B 1 165 ? -13.898 42.75 18.031 1 95.12 165 TRP B O 1
ATOM 5690 N N . ASN B 1 166 ? -13.625 43.844 19.906 1 95.31 166 ASN B N 1
ATOM 5691 C CA . ASN B 1 166 ? -14.602 43.031 20.625 1 95.31 166 ASN B CA 1
ATOM 5692 C C . ASN B 1 166 ? -16.031 43.406 20.25 1 95.31 166 ASN B C 1
ATOM 5694 O O . ASN B 1 166 ? -16.328 44.562 20.047 1 95.31 166 ASN B O 1
ATOM 5698 N N . THR B 1 167 ? -16.844 42.438 20.109 1 94.5 167 THR B N 1
ATOM 5699 C CA . THR B 1 167 ? -18.266 42.625 19.812 1 94.5 167 THR B CA 1
ATOM 5700 C C . THR B 1 167 ? -19.094 42.469 21.094 1 94.5 167 THR B C 1
ATOM 5702 O O . THR B 1 167 ? -18.562 42.062 22.141 1 94.5 167 THR B O 1
ATOM 5705 N N . PRO B 1 168 ? -20.422 42.812 21 1 91.19 168 PRO B N 1
ATOM 5706 C CA . PRO B 1 168 ? -21.281 42.625 22.172 1 91.19 168 PRO B CA 1
ATOM 5707 C C . PRO B 1 168 ? -21.422 41.188 22.609 1 91.19 168 PRO B C 1
ATOM 5709 O O . PRO B 1 168 ? -21.812 40.906 23.75 1 91.19 168 PRO B O 1
ATOM 5712 N N . ASP B 1 169 ? -21.016 40.312 21.797 1 90.25 169 ASP B N 1
ATOM 5713 C CA . ASP B 1 169 ? -21.141 38.906 22.094 1 90.25 169 ASP B CA 1
ATOM 5714 C C . ASP B 1 169 ? -19.922 38.406 22.875 1 90.25 169 ASP B C 1
ATOM 5716 O O . ASP B 1 169 ? -19.922 37.25 23.359 1 90.25 169 ASP B O 1
ATOM 5720 N N . CYS B 1 170 ? -18.922 39.25 23 1 91.94 170 CYS B N 1
ATOM 5721 C CA . CYS B 1 170 ? -17.734 38.844 23.734 1 91.94 170 CYS B CA 1
ATOM 5722 C C . CYS B 1 170 ? -18.031 38.688 25.219 1 91.94 170 CYS B C 1
ATOM 5724 O O . CYS B 1 170 ? -18.562 39.594 25.859 1 91.94 170 CYS B O 1
ATOM 5726 N N . THR B 1 171 ? -17.766 37.531 25.672 1 86.69 171 THR B N 1
ATOM 5727 C CA . THR B 1 171 ? -18.047 37.219 27.078 1 86.69 171 THR B CA 1
ATOM 5728 C C . THR B 1 171 ? -16.797 36.719 27.781 1 86.69 171 THR B C 1
ATOM 5730 O O . THR B 1 171 ? -16.203 35.75 27.344 1 86.69 171 THR B O 1
ATOM 5733 N N . ASN B 1 172 ? -16.359 37.406 28.797 1 84.25 172 ASN B N 1
ATOM 5734 C CA . ASN B 1 172 ? -15.25 36.969 29.625 1 84.25 172 ASN B CA 1
ATOM 5735 C C . ASN B 1 172 ? -15.734 36.156 30.812 1 84.25 172 ASN B C 1
ATOM 5737 O O . ASN B 1 172 ? -16.391 36.688 31.719 1 84.25 172 ASN B O 1
ATOM 5741 N N . TYR B 1 173 ? -15.57 34.938 30.766 1 71.19 173 TYR B N 1
ATOM 5742 C CA . TYR B 1 173 ? -16.109 34.094 31.812 1 71.19 173 TYR B CA 1
ATOM 5743 C C . TYR B 1 173 ? -15.07 33.812 32.906 1 71.19 173 TYR B C 1
ATOM 5745 O O . TYR B 1 173 ? -15.375 33.25 33.938 1 71.19 173 TYR B O 1
ATOM 5753 N N . PHE B 1 174 ? -13.867 34.281 32.688 1 69.5 174 PHE B N 1
ATOM 5754 C CA . PHE B 1 174 ? -12.844 33.969 33.656 1 69.5 174 PHE B CA 1
ATOM 5755 C C . PHE B 1 174 ? -12.836 34.969 34.812 1 69.5 174 PHE B C 1
ATOM 5757 O O . PHE B 1 174 ? -12.688 36.188 34.562 1 69.5 174 PHE B O 1
ATOM 5764 N N . GLY B 1 175 ? -12.906 34.625 36.031 1 59.34 175 GLY B N 1
ATOM 5765 C CA . GLY B 1 175 ? -12.797 35.406 37.25 1 59.34 175 GLY B CA 1
ATOM 5766 C C . GLY B 1 175 ? -14.102 36.062 37.656 1 59.34 175 GLY B C 1
ATOM 5767 O O . GLY B 1 175 ? -14.141 36.875 38.594 1 59.34 175 GLY B O 1
ATOM 5768 N N . ILE B 1 176 ? -15.133 36.031 36.719 1 61 176 ILE B N 1
ATOM 5769 C CA . ILE B 1 176 ? -16.375 36.688 37.062 1 61 176 ILE B CA 1
ATOM 5770 C C . ILE B 1 176 ? -17.438 35.688 37.469 1 61 176 ILE B C 1
ATOM 5772 O O . ILE B 1 176 ? -17.641 34.688 36.75 1 61 176 ILE B O 1
ATOM 5776 N N . ASP B 1 177 ? -17.906 35.938 38.656 1 59.59 177 ASP B N 1
ATOM 5777 C CA . ASP B 1 177 ? -18.984 35.125 39.219 1 59.59 177 ASP B CA 1
ATOM 5778 C C . ASP B 1 177 ? -20.281 35.375 38.469 1 59.59 177 ASP B C 1
ATOM 5780 O O . ASP B 1 177 ? -20.562 36.5 38.031 1 59.59 177 ASP B O 1
ATOM 5784 N N . ASN B 1 178 ? -21 34.375 37.812 1 61.12 178 ASN B N 1
ATOM 5785 C CA . ASN B 1 178 ? -22.359 34.375 37.312 1 61.12 178 ASN B CA 1
ATOM 5786 C C . ASN B 1 178 ? -22.422 34.719 35.812 1 61.12 178 ASN B C 1
ATOM 5788 O O . ASN B 1 178 ? -23.266 35.469 35.375 1 61.12 178 ASN B O 1
ATOM 5792 N N . VAL B 1 179 ? -21.375 34.531 35.156 1 67.12 179 VAL B N 1
ATOM 5793 C CA . VAL B 1 179 ? -21.484 34.781 33.719 1 67.12 179 VAL B CA 1
ATOM 5794 C C . VAL B 1 179 ? -22.109 33.594 33.031 1 67.12 179 VAL B C 1
ATOM 5796 O O . VAL B 1 179 ? -21.719 32.438 33.281 1 67.12 179 VAL B O 1
ATOM 5799 N N . THR B 1 180 ? -23.281 33.938 32.406 1 65.69 180 THR B N 1
ATOM 5800 C CA . THR B 1 180 ? -24.016 32.906 31.688 1 65.69 180 THR B CA 1
ATOM 5801 C C . THR B 1 180 ? -23.484 32.781 30.25 1 65.69 180 THR B C 1
ATOM 5803 O O . THR B 1 180 ? -23.516 33.75 29.5 1 65.69 180 THR B O 1
ATOM 5806 N N . TRP B 1 181 ? -22.844 31.75 29.938 1 72.69 181 TRP B N 1
ATOM 5807 C CA . TRP B 1 181 ? -22.391 31.453 28.594 1 72.69 181 TRP B CA 1
ATOM 5808 C C . TRP B 1 181 ? -23.562 31.016 27.703 1 72.69 181 TRP B C 1
ATOM 5810 O O . TRP B 1 181 ? -24.328 30.109 28.078 1 72.69 181 TRP B O 1
ATOM 5820 N N . THR B 1 182 ? -23.844 31.797 26.672 1 71.06 182 THR B N 1
ATOM 5821 C CA . THR B 1 182 ? -24.906 31.453 25.719 1 71.06 182 THR B CA 1
ATOM 5822 C C . THR B 1 182 ? -24.312 30.922 24.422 1 71.06 182 THR B C 1
ATOM 5824 O O . THR B 1 182 ? -23.094 30.891 24.25 1 71.06 182 THR B O 1
ATOM 5827 N N . ASN B 1 183 ? -25.172 30.484 23.484 1 72.75 183 ASN B N 1
ATOM 5828 C CA . ASN B 1 183 ? -24.75 29.938 22.203 1 72.75 183 ASN B CA 1
ATOM 5829 C C . ASN B 1 183 ? -24.109 31.016 21.328 1 72.75 183 ASN B C 1
ATOM 5831 O O . ASN B 1 183 ? -23.344 30.703 20.406 1 72.75 183 ASN B O 1
ATOM 5835 N N . SER B 1 184 ? -24.359 32.188 21.703 1 79.31 184 SER B N 1
ATOM 5836 C CA . SER B 1 184 ? -23.828 33.281 20.891 1 79.31 184 SER B CA 1
ATOM 5837 C C . SER B 1 184 ? -22.578 33.875 21.516 1 79.31 184 SER B C 1
ATOM 5839 O O . SER B 1 184 ? -21.875 34.656 20.891 1 79.31 184 SER B O 1
ATOM 5841 N N . SER B 1 185 ? -22.25 33.438 22.719 1 83.19 185 SER B N 1
ATOM 5842 C CA . SER B 1 185 ? -21.094 34 23.422 1 83.19 185 SER B CA 1
ATOM 5843 C C . SER B 1 185 ? -19.781 33.562 22.766 1 83.19 185 SER B C 1
ATOM 5845 O O . SER B 1 185 ? -19.656 32.438 22.297 1 83.19 185 SER B O 1
ATOM 5847 N N . LYS B 1 186 ? -18.938 34.531 22.656 1 85.88 186 LYS B N 1
ATOM 5848 C CA . LYS B 1 186 ? -17.594 34.281 22.156 1 85.88 186 LYS B CA 1
ATOM 5849 C C . LYS B 1 186 ? -16.531 34.719 23.188 1 85.88 186 LYS B C 1
ATOM 5851 O O . LYS B 1 186 ? -16.703 35.719 23.859 1 85.88 186 LYS B O 1
ATOM 5856 N N . SER B 1 187 ? -15.531 33.906 23.297 1 85.56 187 SER B N 1
ATOM 5857 C CA . SER B 1 187 ? -14.477 34.25 24.25 1 85.56 187 SER B CA 1
ATOM 5858 C C . SER B 1 187 ? -13.578 35.375 23.719 1 85.56 187 SER B C 1
ATOM 5860 O O . SER B 1 187 ? -13.516 35.594 22.5 1 85.56 187 SER B O 1
ATOM 5862 N N . PRO B 1 188 ? -12.961 36.094 24.641 1 91.94 188 PRO B N 1
ATOM 5863 C CA . PRO B 1 188 ? -12.016 37.125 24.188 1 91.94 188 PRO B CA 1
ATOM 5864 C C . PRO B 1 188 ? -10.922 36.562 23.281 1 91.94 188 PRO B C 1
ATOM 5866 O O . PRO B 1 188 ? -10.484 37.219 22.344 1 91.94 188 PRO B O 1
ATOM 5869 N N . ALA B 1 189 ? -10.469 35.375 23.578 1 90.94 189 ALA B N 1
ATOM 5870 C CA . ALA B 1 189 ? -9.43 34.75 22.766 1 90.94 189 ALA B CA 1
ATOM 5871 C C . ALA B 1 189 ? -9.938 34.438 21.359 1 90.94 189 ALA B C 1
ATOM 5873 O O . ALA B 1 189 ? -9.203 34.625 20.375 1 90.94 189 ALA B O 1
ATOM 5874 N N . GLU B 1 190 ? -11.156 34 21.234 1 89 190 GLU B N 1
ATOM 5875 C CA . GLU B 1 190 ? -11.758 33.719 19.922 1 89 190 GLU B CA 1
ATOM 5876 C C . GLU B 1 190 ? -11.875 35 19.094 1 89 190 GLU B C 1
ATOM 5878 O O . GLU B 1 190 ? -11.594 35 17.891 1 89 190 GLU B O 1
ATOM 5883 N N . GLU B 1 191 ? -12.328 36.031 19.766 1 93.12 191 GLU B N 1
ATOM 5884 C CA . GLU B 1 191 ? -12.516 37.281 19.031 1 93.12 191 GLU B CA 1
ATOM 5885 C C . GLU B 1 191 ? -11.18 37.906 18.656 1 93.12 191 GLU B C 1
ATOM 5887 O O . GLU B 1 191 ? -11.055 38.562 17.609 1 93.12 191 GLU B O 1
ATOM 5892 N N . PHE B 1 192 ? -10.203 37.812 19.5 1 94.81 192 PHE B N 1
ATOM 5893 C CA . PHE B 1 192 ? -8.875 38.281 19.125 1 94.81 192 PHE B CA 1
ATOM 5894 C C . PHE B 1 192 ? -8.383 37.594 17.859 1 94.81 192 PHE B C 1
ATOM 5896 O O . PHE B 1 192 ? -7.844 38.219 16.953 1 94.81 192 PHE B O 1
ATOM 5903 N N . TYR B 1 193 ? -8.555 36.344 17.797 1 93.88 193 TYR B N 1
ATOM 5904 C CA . TYR B 1 193 ? -8.102 35.562 16.656 1 93.88 193 TYR B CA 1
ATOM 5905 C C . TYR B 1 193 ? -8.898 35.906 15.406 1 93.88 193 TYR B C 1
ATOM 5907 O O . TYR B 1 193 ? -8.32 36.219 14.367 1 93.88 193 TYR B O 1
ATOM 5915 N N . THR B 1 194 ? -10.227 35.875 15.492 1 92.94 194 THR B N 1
ATOM 5916 C CA . THR B 1 194 ? -11.086 36 14.32 1 92.94 194 THR B CA 1
ATOM 5917 C C . THR B 1 194 ? -11.195 37.438 13.883 1 92.94 194 THR B C 1
ATOM 5919 O O . THR B 1 194 ? -11.305 37.719 12.688 1 92.94 194 THR B O 1
ATOM 5922 N N . ARG B 1 195 ? -11.125 38.375 14.844 1 95.31 195 ARG B N 1
ATOM 5923 C CA . ARG B 1 195 ? -11.469 39.75 14.477 1 95.31 195 ARG B CA 1
ATOM 5924 C C . ARG B 1 195 ? -10.242 40.656 14.516 1 95.31 195 ARG B C 1
ATOM 5926 O O . ARG B 1 195 ? -10.234 41.719 13.914 1 95.31 195 ARG B O 1
ATOM 5933 N N . ASN B 1 196 ? -9.25 40.281 15.219 1 96.38 196 ASN B N 1
ATOM 5934 C CA . ASN B 1 196 ? -8.055 41.094 15.234 1 96.38 196 ASN B CA 1
ATOM 5935 C C . ASN B 1 196 ? -6.934 40.5 14.398 1 96.38 196 ASN B C 1
ATOM 5937 O O . ASN B 1 196 ? -6.305 41.188 13.602 1 96.38 196 ASN B O 1
ATOM 5941 N N . VAL B 1 197 ? -6.66 39.312 14.609 1 95.56 197 VAL B N 1
ATOM 5942 C CA . VAL B 1 197 ? -5.566 38.688 13.883 1 95.56 197 VAL B CA 1
ATOM 5943 C C . VAL B 1 197 ? -5.973 38.469 12.422 1 95.56 197 VAL B C 1
ATOM 5945 O O . VAL B 1 197 ? -5.293 38.906 11.508 1 95.56 197 VAL B O 1
ATOM 5948 N N . LEU B 1 198 ? -7.145 37.75 12.242 1 94.75 198 LEU B N 1
ATOM 5949 C CA . LEU B 1 198 ? -7.562 37.375 10.891 1 94.75 198 LEU B CA 1
ATOM 5950 C C . LEU B 1 198 ? -8.414 38.5 10.273 1 94.75 198 LEU B C 1
ATOM 5952 O O . LEU B 1 198 ? -8.375 38.688 9.055 1 94.75 198 LEU B O 1
ATOM 5956 N N . GLU B 1 199 ? -9.211 39.25 11.094 1 95.94 199 GLU B N 1
ATOM 5957 C CA . GLU B 1 199 ? -10.219 40.188 10.617 1 95.94 199 GLU B CA 1
ATOM 5958 C C . GLU B 1 199 ? -11.148 39.531 9.594 1 95.94 199 GLU B C 1
ATOM 5960 O O . GLU B 1 199 ? -11.352 40.062 8.508 1 95.94 199 GLU B O 1
ATOM 5965 N N . ILE B 1 200 ? -11.633 38.438 10.016 1 93.06 200 ILE B N 1
ATOM 5966 C CA . ILE B 1 200 ? -12.398 37.562 9.117 1 93.06 200 ILE B CA 1
ATOM 5967 C C . ILE B 1 200 ? -13.742 38.219 8.797 1 93.06 200 ILE B C 1
ATOM 5969 O O . ILE B 1 200 ? -14.359 37.906 7.773 1 93.06 200 ILE B O 1
ATOM 5973 N N . HIS B 1 201 ? -14.281 39.125 9.664 1 92.12 201 HIS B N 1
ATOM 5974 C CA . HIS B 1 201 ? -15.547 39.812 9.445 1 92.12 201 HIS B CA 1
ATOM 5975 C C . HIS B 1 201 ? -15.5 40.688 8.203 1 92.12 201 HIS B C 1
ATOM 5977 O O . HIS B 1 201 ? -16.547 41.094 7.672 1 92.12 201 HIS B O 1
ATOM 5983 N N . LYS B 1 202 ? -14.352 40.938 7.75 1 94.62 202 LYS B N 1
ATOM 5984 C CA . LYS B 1 202 ? -14.188 41.781 6.562 1 94.62 202 LYS B CA 1
ATOM 5985 C C . LYS B 1 202 ? -14.211 40.938 5.289 1 94.62 202 LYS B C 1
ATOM 5987 O O . LYS B 1 202 ? -14.109 41.469 4.184 1 94.62 202 LYS B O 1
ATOM 5992 N N . SER B 1 203 ? -14.297 39.688 5.414 1 93.94 203 SER B N 1
ATOM 5993 C CA . SER B 1 203 ? -14.383 38.75 4.281 1 93.94 203 SER B CA 1
ATOM 5994 C C . SER B 1 203 ? -15.727 38.031 4.254 1 93.94 203 SER B C 1
ATOM 5996 O O . SER B 1 203 ? -16.281 37.719 5.301 1 93.94 203 SER B O 1
ATOM 5998 N N . SER B 1 204 ? -16.328 37.812 3.076 1 91.25 204 SER B N 1
ATOM 5999 C CA . SER B 1 204 ? -17.594 37.094 2.951 1 91.25 204 SER B CA 1
ATOM 6000 C C . SER B 1 204 ? -17.359 35.656 2.494 1 91.25 204 SER B C 1
ATOM 6002 O O . SER B 1 204 ? -18.297 34.938 2.143 1 91.25 204 SER B O 1
ATOM 6004 N N . GLY B 1 205 ? -16.141 35.281 2.475 1 91.06 205 GLY B N 1
ATOM 6005 C CA . GLY B 1 205 ? -15.828 33.938 2.043 1 91.06 205 GLY B CA 1
ATOM 6006 C C . GLY B 1 205 ? -14.781 33.875 0.945 1 91.06 205 GLY B C 1
ATOM 6007 O O . GLY B 1 205 ? -14.039 34.844 0.745 1 91.06 205 GLY B O 1
ATOM 6008 N N . LEU B 1 206 ? -14.812 32.812 0.231 1 93.25 206 LEU B N 1
ATOM 6009 C CA . LEU B 1 206 ? -13.789 32.594 -0.786 1 93.25 206 LEU B CA 1
ATOM 6010 C C . LEU B 1 206 ? -14.102 33.406 -2.045 1 93.25 206 LEU B C 1
ATOM 6012 O O . LEU B 1 206 ? -13.203 33.656 -2.855 1 93.25 206 LEU B O 1
ATOM 6016 N N . LYS B 1 207 ? -15.359 33.75 -2.229 1 91.19 207 LYS B N 1
ATOM 6017 C CA . LYS B 1 207 ? -15.727 34.594 -3.371 1 91.19 207 LYS B CA 1
ATOM 6018 C C . LYS B 1 207 ? -15.164 36 -3.236 1 91.19 207 LYS B C 1
ATOM 6020 O O . LYS B 1 207 ? -14.852 36.656 -4.238 1 91.19 207 LYS B O 1
ATOM 6025 N N . ASN B 1 208 ? -15.094 36.438 -1.983 1 93.81 208 ASN B N 1
ATOM 6026 C CA . ASN B 1 208 ? -14.469 37.719 -1.633 1 93.81 208 ASN B CA 1
ATOM 6027 C C . ASN B 1 208 ? -13.578 37.594 -0.402 1 93.81 208 ASN B C 1
ATOM 6029 O O . ASN B 1 208 ? -14.023 37.844 0.721 1 93.81 208 ASN B O 1
ATOM 6033 N N . VAL B 1 209 ? -12.336 37.438 -0.607 1 94.44 209 VAL B N 1
ATOM 6034 C CA . VAL B 1 209 ? -11.406 37.094 0.471 1 94.44 209 VAL B CA 1
ATOM 6035 C C . VAL B 1 209 ? -10.945 38.375 1.16 1 94.44 209 VAL B C 1
ATOM 6037 O O . VAL B 1 209 ? -10.383 38.344 2.258 1 94.44 209 VAL B O 1
ATOM 6040 N N . GLY B 1 210 ? -11.266 39.5 0.625 1 95.25 210 GLY B N 1
ATOM 6041 C CA . GLY B 1 210 ? -10.867 40.75 1.239 1 95.25 210 GLY B CA 1
ATOM 6042 C C . GLY B 1 210 ? -9.438 41.156 0.908 1 95.25 210 GLY B C 1
ATOM 6043 O O . GLY B 1 210 ? -8.891 40.75 -0.113 1 95.25 210 GLY B O 1
ATOM 6044 N N . GLY B 1 211 ? -8.898 42.062 1.613 1 94.44 211 GLY B N 1
ATOM 6045 C CA . GLY B 1 211 ? -7.562 42.562 1.37 1 94.44 211 GLY B CA 1
ATOM 6046 C C . GLY B 1 211 ? -6.492 41.875 2.182 1 94.44 211 GLY B C 1
ATOM 6047 O O . GLY B 1 211 ? -6.801 41.094 3.096 1 94.44 211 GLY B O 1
ATOM 6048 N N . VAL B 1 212 ? -5.25 42.094 1.763 1 96.62 212 VAL B N 1
ATOM 6049 C CA . VAL B 1 212 ? -4.109 41.531 2.471 1 96.62 212 VAL B CA 1
ATOM 6050 C C . VAL B 1 212 ? -3.857 42.312 3.758 1 96.62 212 VAL B C 1
ATOM 6052 O O . VAL B 1 212 ? -3.842 43.531 3.748 1 96.62 212 VAL B O 1
ATOM 6055 N N . ARG B 1 213 ? -3.754 41.594 4.836 1 96.88 213 ARG B N 1
ATOM 6056 C CA . ARG B 1 213 ? -3.385 42.219 6.102 1 96.88 213 ARG B CA 1
ATOM 6057 C C . ARG B 1 213 ? -1.891 42.5 6.148 1 96.88 213 ARG B C 1
ATOM 6059 O O . ARG B 1 213 ? -1.069 41.594 6.23 1 96.88 213 ARG B O 1
ATOM 6066 N N . TRP B 1 214 ? -1.563 43.75 6.215 1 96.25 214 TRP B N 1
ATOM 6067 C CA . TRP B 1 214 ? -0.169 44.156 6.074 1 96.25 214 TRP B CA 1
ATOM 6068 C C . TRP B 1 214 ? 0.652 43.688 7.277 1 96.25 214 TRP B C 1
ATOM 6070 O O . TRP B 1 214 ? 1.841 43.406 7.148 1 96.25 214 TRP B O 1
ATOM 6080 N N . GLN B 1 215 ? 0.105 43.656 8.516 1 97.19 215 GLN B N 1
ATOM 6081 C CA . GLN B 1 215 ? 0.828 43.156 9.688 1 97.19 215 GLN B CA 1
ATOM 6082 C C . GLN B 1 215 ? 1.26 41.719 9.516 1 97.19 215 GLN B C 1
ATOM 6084 O O . GLN B 1 215 ? 2.387 41.344 9.859 1 97.19 215 GLN B O 1
ATOM 6089 N N . LEU B 1 216 ? 0.36 40.906 9.031 1 97.69 216 LEU B N 1
ATOM 6090 C CA . LEU B 1 216 ? 0.678 39.5 8.797 1 97.69 216 LEU B CA 1
ATOM 6091 C C . LEU B 1 216 ? 1.687 39.375 7.66 1 97.69 216 LEU B C 1
ATOM 6093 O O . LEU B 1 216 ? 2.525 38.469 7.684 1 97.69 216 LEU B O 1
ATOM 6097 N N . MET B 1 217 ? 1.522 40.219 6.629 1 98 217 MET B N 1
ATOM 6098 C CA . MET B 1 217 ? 2.488 40.188 5.531 1 98 217 MET B CA 1
ATOM 6099 C C . MET B 1 217 ? 3.895 40.469 6.043 1 98 217 MET B C 1
ATOM 6101 O O . MET B 1 217 ? 4.859 39.844 5.605 1 98 217 MET B O 1
ATOM 6105 N N . LEU B 1 218 ? 3.961 41.438 6.957 1 97.88 218 LEU B N 1
ATOM 6106 C CA . LEU B 1 218 ? 5.25 41.75 7.555 1 97.88 218 LEU B CA 1
ATOM 6107 C C . LEU B 1 218 ? 5.793 40.562 8.359 1 97.88 218 LEU B C 1
ATOM 6109 O O . LEU B 1 218 ? 6.992 40.281 8.312 1 97.88 218 LEU B O 1
ATOM 6113 N N . CYS B 1 219 ? 4.93 39.969 9.133 1 97.94 219 CYS B N 1
ATOM 6114 C CA . CYS B 1 219 ? 5.34 38.781 9.883 1 97.94 219 CYS B CA 1
ATOM 6115 C C . CYS B 1 219 ? 5.852 37.688 8.945 1 97.94 219 CYS B C 1
ATOM 6117 O O . CYS B 1 219 ? 6.875 37.062 9.227 1 97.94 219 CYS B O 1
ATOM 6119 N N . LEU B 1 220 ? 5.137 37.469 7.891 1 98.19 220 LEU B N 1
ATOM 6120 C CA . LEU B 1 220 ? 5.539 36.438 6.922 1 98.19 220 LEU B CA 1
ATOM 6121 C C . LEU B 1 220 ? 6.879 36.812 6.289 1 98.19 220 LEU B C 1
ATOM 6123 O O . LEU B 1 220 ? 7.715 35.938 6.059 1 98.19 220 LEU B O 1
ATOM 6127 N N . PHE B 1 221 ? 7.02 38.062 5.969 1 98.06 221 PHE B N 1
ATOM 6128 C CA . PHE B 1 221 ? 8.273 38.531 5.395 1 98.06 221 PHE B CA 1
ATOM 6129 C C . PHE B 1 221 ? 9.445 38.25 6.328 1 98.06 221 PHE B C 1
ATOM 6131 O O . PHE B 1 221 ? 10.5 37.781 5.891 1 98.06 221 PHE B O 1
ATOM 6138 N N . LEU B 1 222 ? 9.25 38.469 7.578 1 97.69 222 LEU B N 1
ATOM 6139 C CA . LEU B 1 222 ? 10.289 38.219 8.562 1 97.69 222 LEU B CA 1
ATOM 6140 C C . LEU B 1 222 ? 10.594 36.719 8.656 1 97.69 222 LEU B C 1
ATOM 6142 O O . LEU B 1 222 ? 11.758 36.344 8.758 1 97.69 222 LEU B O 1
ATOM 6146 N N . ILE B 1 223 ? 9.594 35.969 8.625 1 97.19 223 ILE B N 1
ATOM 6147 C CA . ILE B 1 223 ? 9.758 34.5 8.711 1 97.19 223 ILE B CA 1
ATOM 6148 C C . ILE B 1 223 ? 10.578 34.031 7.516 1 97.19 223 ILE B C 1
ATOM 6150 O O . ILE B 1 223 ? 11.547 33.281 7.684 1 97.19 223 ILE B O 1
ATOM 6154 N N . PHE B 1 224 ? 10.203 34.406 6.332 1 97.5 224 PHE B N 1
ATOM 6155 C CA . PHE B 1 224 ? 10.891 33.938 5.137 1 97.5 224 PHE B CA 1
ATOM 6156 C C . PHE B 1 224 ? 12.312 34.5 5.066 1 97.5 224 PHE B C 1
ATOM 6158 O O . PHE B 1 224 ? 13.195 33.875 4.48 1 97.5 224 PHE B O 1
ATOM 6165 N N . THR B 1 225 ? 12.508 35.656 5.684 1 97.06 225 THR B N 1
ATOM 6166 C CA . THR B 1 225 ? 13.867 36.156 5.785 1 97.06 225 THR B CA 1
ATOM 6167 C C . THR B 1 225 ? 14.727 35.25 6.656 1 97.06 225 THR B C 1
ATOM 6169 O O . THR B 1 225 ? 15.867 34.938 6.305 1 97.06 225 THR B O 1
ATOM 6172 N N . ILE B 1 226 ? 14.203 34.812 7.742 1 94.62 226 ILE B N 1
ATOM 6173 C CA . ILE B 1 226 ? 14.898 33.875 8.633 1 94.62 226 ILE B CA 1
ATOM 6174 C C . ILE B 1 226 ? 15.148 32.562 7.914 1 94.62 226 ILE B C 1
ATOM 6176 O O . ILE B 1 226 ? 16.25 32 7.996 1 94.62 226 ILE B O 1
ATOM 6180 N N . VAL B 1 227 ? 14.164 32.125 7.195 1 95.06 227 VAL B N 1
ATOM 6181 C CA . VAL B 1 227 ? 14.266 30.875 6.473 1 95.06 227 VAL B CA 1
ATOM 6182 C C . VAL B 1 227 ? 15.352 30.969 5.402 1 95.06 227 VAL B C 1
ATOM 6184 O O . VAL B 1 227 ? 16.156 30.047 5.234 1 95.06 227 VAL B O 1
ATOM 6187 N N . TYR B 1 228 ? 15.414 32.094 4.699 1 96.06 228 TYR B N 1
ATOM 6188 C CA . TYR B 1 228 ? 16.406 32.25 3.648 1 96.06 228 TYR B CA 1
ATOM 6189 C C . TYR B 1 228 ? 17.812 32.188 4.215 1 96.06 228 TYR B C 1
ATOM 6191 O O . TYR B 1 228 ? 18.656 31.438 3.697 1 96.06 228 TYR B O 1
ATOM 6199 N N . PHE B 1 229 ? 18.062 32.812 5.281 1 94.31 229 PHE B N 1
ATOM 6200 C CA . PHE B 1 229 ? 19.422 32.875 5.828 1 94.31 229 PHE B CA 1
ATOM 6201 C C . PHE B 1 229 ? 19.781 31.578 6.527 1 94.31 229 PHE B C 1
ATOM 6203 O O . PHE B 1 229 ? 20.969 31.281 6.715 1 94.31 229 PHE B O 1
ATOM 6210 N N . SER B 1 230 ? 18.859 30.844 6.859 1 91.38 230 SER B N 1
ATOM 6211 C CA . SER B 1 230 ? 19.125 29.547 7.461 1 91.38 230 SER B CA 1
ATOM 6212 C C . SER B 1 230 ? 19.469 28.5 6.398 1 91.38 230 SER B C 1
ATOM 6214 O O . SER B 1 230 ? 20.188 27.531 6.676 1 91.38 230 SER B O 1
ATOM 6216 N N . LEU B 1 231 ? 19 28.703 5.16 1 93.25 231 LEU B N 1
ATOM 6217 C CA . LEU B 1 231 ? 19.125 27.672 4.145 1 93.25 231 LEU B CA 1
ATOM 6218 C C . LEU B 1 231 ? 20.141 28.078 3.074 1 93.25 231 LEU B C 1
ATOM 6220 O O . LEU B 1 231 ? 20.594 27.234 2.295 1 93.25 231 LEU B O 1
ATOM 6224 N N . TRP B 1 232 ? 20.516 29.312 3.023 1 89.94 232 TRP B N 1
ATOM 6225 C CA . TRP B 1 232 ? 21.266 29.828 1.885 1 89.94 232 TRP B CA 1
ATOM 6226 C C . TRP B 1 232 ? 22.656 29.219 1.818 1 89.94 232 TRP B C 1
ATOM 6228 O O . TRP B 1 232 ? 23.219 29.047 0.732 1 89.94 232 TRP B O 1
ATOM 6238 N N . LYS B 1 233 ? 23.25 28.812 2.965 1 87.12 233 LYS B N 1
ATOM 6239 C CA . LYS B 1 233 ? 24.609 28.266 2.93 1 87.12 233 LYS B CA 1
ATOM 6240 C C . LYS B 1 233 ? 24.578 26.75 3.043 1 87.12 233 LYS B C 1
ATOM 6242 O O . LYS B 1 233 ? 25.625 26.109 3.182 1 87.12 233 LYS B O 1
ATOM 6247 N N . GLY B 1 234 ? 23.484 26.203 3.086 1 84.44 234 GLY B N 1
ATOM 6248 C CA . GLY B 1 234 ? 23.406 24.75 3.074 1 84.44 234 GLY B CA 1
ATOM 6249 C C . GLY B 1 234 ? 23.109 24.156 4.438 1 84.44 234 GLY B C 1
ATOM 6250 O O . GLY B 1 234 ? 22.703 24.875 5.355 1 84.44 234 GLY B O 1
ATOM 6251 N N . VAL B 1 235 ? 23.359 22.844 4.57 1 83.62 235 VAL B N 1
ATOM 6252 C CA . VAL B 1 235 ? 22.891 22.078 5.723 1 83.62 235 VAL B CA 1
ATOM 6253 C C . VAL B 1 235 ? 23.812 22.344 6.918 1 83.62 235 VAL B C 1
ATOM 6255 O O . VAL B 1 235 ? 23.422 22.109 8.062 1 83.62 235 VAL B O 1
ATOM 6258 N N . LYS B 1 236 ? 24.969 22.828 6.684 1 85.31 236 LYS B N 1
ATOM 6259 C CA . LYS B 1 236 ? 25.875 23.141 7.781 1 85.31 236 LYS B CA 1
ATOM 6260 C C . LYS B 1 236 ? 25.344 24.281 8.641 1 85.31 236 LYS B C 1
ATOM 6262 O O . LYS B 1 236 ? 25.484 24.25 9.867 1 85.31 236 LYS B O 1
ATOM 6267 N N . THR B 1 237 ? 24.766 25.172 8.023 1 85 237 THR B N 1
ATOM 6268 C CA . THR B 1 237 ? 24.188 26.297 8.75 1 85 237 THR B CA 1
ATOM 6269 C C . THR B 1 237 ? 22.875 25.891 9.406 1 85 237 THR B C 1
ATOM 6271 O O . THR B 1 237 ? 22.641 26.203 10.578 1 85 237 THR B O 1
ATOM 6274 N N . SER B 1 238 ? 22.078 25.219 8.664 1 85.88 238 SER B N 1
ATOM 6275 C CA . SER B 1 238 ? 20.797 24.812 9.219 1 85.88 238 SER B CA 1
ATOM 6276 C C . SER B 1 238 ? 20.969 23.812 10.359 1 85.88 238 SER B C 1
ATOM 6278 O O . SER B 1 238 ? 20.156 23.781 11.289 1 85.88 238 SER B O 1
ATOM 6280 N N . GLY B 1 239 ? 22.094 23.047 10.32 1 87.38 239 GLY B N 1
ATOM 6281 C CA . GLY B 1 239 ? 22.375 22.078 11.367 1 87.38 239 GLY B CA 1
ATOM 6282 C C . GLY B 1 239 ? 22.656 22.734 12.711 1 87.38 239 GLY B C 1
ATOM 6283 O O . GLY B 1 239 ? 22.391 22.141 13.758 1 87.38 239 GLY B O 1
ATOM 6284 N N . LYS B 1 240 ? 23.109 23.922 12.703 1 88.12 240 LYS B N 1
ATOM 6285 C CA . LYS B 1 240 ? 23.406 24.641 13.938 1 88.12 240 LYS B CA 1
ATOM 6286 C C . LYS B 1 240 ? 22.156 25.297 14.508 1 88.12 240 LYS B C 1
ATOM 6288 O O . LYS B 1 240 ? 21.953 25.312 15.727 1 88.12 240 LYS B O 1
ATOM 6293 N N . VAL B 1 241 ? 21.344 25.734 13.688 1 87.56 241 VAL B N 1
ATOM 6294 C CA . VAL B 1 241 ? 20.141 26.438 14.102 1 87.56 241 VAL B CA 1
ATOM 6295 C C . VAL B 1 241 ? 19.188 25.453 14.781 1 87.56 241 VAL B C 1
ATOM 6297 O O . VAL B 1 241 ? 18.469 25.828 15.719 1 87.56 241 VAL B O 1
ATOM 6300 N N . VAL B 1 242 ? 19.25 24.25 14.406 1 89.5 242 VAL B N 1
ATOM 6301 C CA . VAL B 1 242 ? 18.266 23.266 14.852 1 89.5 242 VAL B CA 1
ATOM 6302 C C . VAL B 1 242 ? 18.531 22.875 16.297 1 89.5 242 VAL B C 1
ATOM 6304 O O . VAL B 1 242 ? 17.641 22.375 17 1 89.5 242 VAL B O 1
ATOM 6307 N N . TRP B 1 243 ? 19.734 23.141 16.844 1 89.62 243 TRP B N 1
ATOM 6308 C CA . TRP B 1 243 ? 20.031 22.859 18.25 1 89.62 243 TRP B CA 1
ATOM 6309 C C . TRP B 1 243 ? 19.125 23.641 19.172 1 89.62 243 TRP B C 1
ATOM 6311 O O . TRP B 1 243 ? 18.734 23.156 20.234 1 89.62 243 TRP B O 1
ATOM 6321 N N . VAL B 1 244 ? 18.781 24.734 18.688 1 88 244 VAL B N 1
ATOM 6322 C CA . VAL B 1 244 ? 17.922 25.594 19.484 1 88 244 VAL B CA 1
ATOM 6323 C C . VAL B 1 244 ? 16.453 25.344 19.141 1 88 244 VAL B C 1
ATOM 6325 O O . VAL B 1 244 ? 15.617 25.141 20.031 1 88 244 VAL B O 1
ATOM 6328 N N . THR B 1 245 ? 16.156 25.281 17.891 1 89.25 245 THR B N 1
ATOM 6329 C CA . THR B 1 245 ? 14.766 25.219 17.453 1 89.25 245 THR B CA 1
ATOM 6330 C C . THR B 1 245 ? 14.164 23.844 17.75 1 89.25 245 THR B C 1
ATOM 6332 O O . THR B 1 245 ? 12.953 23.734 17.938 1 89.25 245 THR B O 1
ATOM 6335 N N . ALA B 1 246 ? 15 22.859 17.797 1 90.62 246 ALA B N 1
ATOM 6336 C CA . ALA B 1 246 ? 14.469 21.516 18.016 1 90.62 246 ALA B CA 1
ATOM 6337 C C . ALA B 1 246 ? 14.383 21.203 19.5 1 90.62 246 ALA B C 1
ATOM 6339 O O . ALA B 1 246 ? 13.578 20.375 19.922 1 90.62 246 ALA B O 1
ATOM 6340 N N . THR B 1 247 ? 15.156 21.844 20.406 1 90.56 247 THR B N 1
ATOM 6341 C CA . THR B 1 247 ? 15.227 21.484 21.828 1 90.56 247 THR B CA 1
ATOM 6342 C C . THR B 1 247 ? 14.305 22.391 22.656 1 90.56 247 THR B C 1
ATOM 6344 O O . THR B 1 247 ? 13.664 21.922 23.594 1 90.56 247 THR B O 1
ATOM 6347 N N . LEU B 1 248 ? 14.156 23.578 22.234 1 90.44 248 LEU B N 1
ATOM 6348 C CA . LEU B 1 248 ? 13.406 24.578 23 1 90.44 248 LEU B CA 1
ATOM 6349 C C . LEU B 1 248 ? 11.961 24.141 23.188 1 90.44 248 LEU B C 1
ATOM 6351 O O . LEU B 1 248 ? 11.414 24.281 24.297 1 90.44 248 LEU B O 1
ATOM 6355 N N . PRO B 1 249 ? 11.375 23.578 22.219 1 91.12 249 PRO B N 1
ATOM 6356 C CA . PRO B 1 249 ? 9.969 23.188 22.391 1 91.12 249 PRO B CA 1
ATOM 6357 C C . PRO B 1 249 ? 9.773 22.172 23.516 1 91.12 249 PRO B C 1
ATOM 6359 O O . PRO B 1 249 ? 8.742 22.188 24.188 1 91.12 249 PRO B O 1
ATOM 6362 N N . TYR B 1 250 ? 10.734 21.375 23.766 1 91.19 250 TYR B N 1
ATOM 6363 C CA . TYR B 1 250 ? 10.586 20.359 24.797 1 91.19 250 TYR B CA 1
ATOM 6364 C C . TYR B 1 250 ? 10.641 20.984 26.188 1 91.19 250 TYR B C 1
ATOM 6366 O O . TYR B 1 250 ? 9.922 20.547 27.094 1 91.19 250 TYR B O 1
ATOM 6374 N N . ILE B 1 251 ? 11.406 21.953 26.297 1 91.44 251 ILE B N 1
ATOM 6375 C CA . ILE B 1 251 ? 11.477 22.672 27.578 1 91.44 251 ILE B CA 1
ATOM 6376 C C . ILE B 1 251 ? 10.156 23.375 27.844 1 91.44 251 ILE B C 1
ATOM 6378 O O . ILE B 1 251 ? 9.609 23.297 28.953 1 91.44 251 ILE B O 1
ATOM 6382 N N . VAL B 1 252 ? 9.695 24.016 26.875 1 90.06 252 VAL B N 1
ATOM 6383 C CA . VAL B 1 252 ? 8.453 24.766 27.016 1 90.06 252 VAL B CA 1
ATOM 6384 C C . VAL B 1 252 ? 7.297 23.812 27.266 1 90.06 252 VAL B C 1
ATOM 6386 O O . VAL B 1 252 ? 6.438 24.062 28.109 1 90.06 252 VAL B O 1
ATOM 6389 N N . LEU B 1 253 ? 7.289 22.75 26.5 1 90.94 253 LEU B N 1
ATOM 6390 C CA . LEU B 1 253 ? 6.242 21.75 26.672 1 90.94 253 LEU B CA 1
ATOM 6391 C C . LEU B 1 253 ? 6.238 21.203 28.094 1 90.94 253 LEU B C 1
ATOM 6393 O O . LEU B 1 253 ? 5.176 20.969 28.672 1 90.94 253 LEU B O 1
ATOM 6397 N N . PHE B 1 254 ? 7.367 21.016 28.625 1 92.38 254 PHE B N 1
ATOM 6398 C CA . PHE B 1 254 ? 7.48 20.5 29.984 1 92.38 254 PHE B CA 1
ATOM 6399 C C . PHE B 1 254 ? 6.957 21.516 31 1 92.38 254 PHE B C 1
ATOM 6401 O O . PHE B 1 254 ? 6.262 21.156 31.953 1 92.38 254 PHE B O 1
ATOM 6408 N N . ILE B 1 255 ? 7.266 22.719 30.781 1 91.31 255 ILE B N 1
ATOM 6409 C CA . ILE B 1 255 ? 6.789 23.797 31.656 1 91.31 255 ILE B CA 1
ATOM 6410 C C . ILE B 1 255 ? 5.266 23.875 31.578 1 91.31 255 ILE B C 1
ATOM 6412 O O . ILE B 1 255 ? 4.59 23.984 32.594 1 91.31 255 ILE B O 1
ATOM 6416 N N . LEU B 1 256 ? 4.766 23.812 30.391 1 89.25 256 LEU B N 1
ATOM 6417 C CA . LEU B 1 256 ? 3.322 23.891 30.203 1 89.25 256 LEU B CA 1
ATOM 6418 C C . LEU B 1 256 ? 2.625 22.672 30.812 1 89.25 256 LEU B C 1
ATOM 6420 O O . LEU B 1 256 ? 1.503 22.781 31.312 1 89.25 256 LEU B O 1
ATOM 6424 N N . LEU B 1 257 ? 3.273 21.562 30.719 1 91.94 257 LEU B N 1
ATOM 6425 C CA . LEU B 1 257 ? 2.721 20.344 31.312 1 91.94 257 LEU B CA 1
ATOM 6426 C C . LEU B 1 257 ? 2.576 20.5 32.812 1 91.94 257 LEU B C 1
ATOM 6428 O O . LEU B 1 257 ? 1.538 20.156 33.375 1 91.94 257 LEU B O 1
ATOM 6432 N N . ILE B 1 258 ? 3.596 21.016 33.469 1 91.94 258 ILE B N 1
ATOM 6433 C CA . ILE B 1 258 ? 3.582 21.219 34.906 1 91.94 258 ILE B CA 1
ATOM 6434 C C . ILE B 1 258 ? 2.506 22.234 35.281 1 91.94 258 ILE B C 1
ATOM 6436 O O . ILE B 1 258 ? 1.726 22 36.219 1 91.94 258 ILE B O 1
ATOM 6440 N N . ARG B 1 259 ? 2.471 23.25 34.594 1 90.62 259 ARG B N 1
ATOM 6441 C CA . ARG B 1 259 ? 1.47 24.266 34.844 1 90.62 259 ARG B CA 1
ATOM 6442 C C . ARG B 1 259 ? 0.061 23.734 34.625 1 90.62 259 ARG B C 1
ATOM 6444 O O . ARG B 1 259 ? -0.849 24 35.406 1 90.62 259 ARG B O 1
ATOM 6451 N N . GLY B 1 260 ? -0.106 23.109 33.469 1 89.06 260 GLY B N 1
ATOM 6452 C CA . GLY B 1 260 ? -1.407 22.547 33.156 1 89.06 260 GLY B CA 1
ATOM 6453 C C . GLY B 1 260 ? -1.898 21.578 34.219 1 89.06 260 GLY B C 1
ATOM 6454 O O . GLY B 1 260 ? -3.084 21.562 34.562 1 89.06 260 GLY B O 1
ATOM 6455 N N . ALA B 1 261 ? -1.001 20.812 34.75 1 90.94 261 ALA B N 1
ATOM 6456 C CA . ALA B 1 261 ? -1.35 19.797 35.75 1 90.94 261 ALA B CA 1
ATOM 6457 C C . ALA B 1 261 ? -1.775 20.438 37.062 1 90.94 261 ALA B C 1
ATOM 6459 O O . ALA B 1 261 ? -2.469 19.812 37.875 1 90.94 261 ALA B O 1
ATOM 6460 N N . THR B 1 262 ? -1.372 21.688 37.25 1 90.88 262 THR B N 1
ATOM 6461 C CA . THR B 1 262 ? -1.661 22.344 38.5 1 90.88 262 THR B CA 1
ATOM 6462 C C . THR B 1 262 ? -2.941 23.172 38.406 1 90.88 262 THR B C 1
ATOM 6464 O O . THR B 1 262 ? -3.402 23.734 39.406 1 90.88 262 THR B O 1
ATOM 6467 N N . LEU B 1 263 ? -3.523 23.25 37.281 1 88.38 263 LEU B N 1
ATOM 6468 C CA . LEU B 1 263 ? -4.754 24.016 37.125 1 88.38 263 LEU B CA 1
ATOM 6469 C C . LEU B 1 263 ? -5.949 23.266 37.688 1 88.38 263 LEU B C 1
ATOM 6471 O O . LEU B 1 263 ? -5.996 22.047 37.688 1 88.38 263 LEU B O 1
ATOM 6475 N N . PRO B 1 264 ? -6.875 24.016 38.219 1 89.12 264 PRO B N 1
ATOM 6476 C CA . PRO B 1 264 ? -8.07 23.344 38.75 1 89.12 264 PRO B CA 1
ATOM 6477 C C . PRO B 1 264 ? -8.883 22.656 37.656 1 89.12 264 PRO B C 1
ATOM 6479 O O . PRO B 1 264 ? -9.141 23.25 36.594 1 89.12 264 PRO B O 1
ATOM 6482 N N . GLY B 1 265 ? -9.242 21.406 37.844 1 90.81 265 GLY B N 1
ATOM 6483 C CA . GLY B 1 265 ? -10.055 20.656 36.875 1 90.81 265 GLY B CA 1
ATOM 6484 C C . GLY B 1 265 ? -9.234 19.938 35.844 1 90.81 265 GLY B C 1
ATOM 6485 O O . GLY B 1 265 ? -9.789 19.266 34.969 1 90.81 265 GLY B O 1
ATOM 6486 N N . ALA B 1 266 ? -7.992 20.094 35.938 1 92.94 266 ALA B N 1
ATOM 6487 C CA . ALA B 1 266 ? -7.086 19.484 34.969 1 92.94 266 ALA B CA 1
ATOM 6488 C C . ALA B 1 266 ? -7.297 17.984 34.875 1 92.94 266 ALA B C 1
ATOM 6490 O O . ALA B 1 266 ? -7.188 17.391 33.812 1 92.94 266 ALA B O 1
ATOM 6491 N N . TRP B 1 267 ? -7.668 17.375 35.969 1 94.12 267 TRP B N 1
ATOM 6492 C CA . TRP B 1 267 ? -7.797 15.922 36.062 1 94.12 267 TRP B CA 1
ATOM 6493 C C . TRP B 1 267 ? -8.938 15.422 35.156 1 94.12 267 TRP B C 1
ATOM 6495 O O . TRP B 1 267 ? -8.859 14.328 34.594 1 94.12 267 TRP B O 1
ATOM 6505 N N . ARG B 1 268 ? -9.93 16.234 34.969 1 93.44 268 ARG B N 1
ATOM 6506 C CA . ARG B 1 268 ? -11.055 15.844 34.125 1 93.44 268 ARG B CA 1
ATOM 6507 C C . ARG B 1 268 ? -10.617 15.68 32.656 1 93.44 268 ARG B C 1
ATOM 6509 O O . ARG B 1 268 ? -11.094 14.781 31.969 1 93.44 268 ARG B O 1
ATOM 6516 N N . GLY B 1 269 ? -9.758 16.531 32.281 1 93.44 269 GLY B N 1
ATOM 6517 C CA . GLY B 1 269 ? -9.219 16.422 30.953 1 93.44 269 GLY B CA 1
ATOM 6518 C C . GLY B 1 269 ? -8.336 15.203 30.75 1 93.44 269 GLY B C 1
ATOM 6519 O O . GLY B 1 269 ? -8.406 14.555 29.703 1 93.44 269 GLY B O 1
ATOM 6520 N N . VAL B 1 270 ? -7.602 14.906 31.812 1 94.31 270 VAL B N 1
ATOM 6521 C CA . VAL B 1 270 ? -6.684 13.773 31.734 1 94.31 270 VAL B CA 1
ATOM 6522 C C . VAL B 1 270 ? -7.477 12.477 31.641 1 94.31 270 VAL B C 1
ATOM 6524 O O . VAL B 1 270 ? -7.102 11.562 30.891 1 94.31 270 VAL B O 1
ATOM 6527 N N . VAL B 1 271 ? -8.531 12.383 32.312 1 94.25 271 VAL B N 1
ATOM 6528 C CA . VAL B 1 271 ? -9.367 11.195 32.281 1 94.25 271 VAL B CA 1
ATOM 6529 C C . VAL B 1 271 ? -9.992 11.039 30.891 1 94.25 271 VAL B C 1
ATOM 6531 O O . VAL B 1 271 ? -10.07 9.93 30.359 1 94.25 271 VAL B O 1
ATOM 6534 N N . PHE B 1 272 ? -10.391 12.109 30.359 1 91.25 272 PHE B N 1
ATOM 6535 C CA . PHE B 1 272 ? -10.945 12.078 29 1 91.25 272 PHE B CA 1
ATOM 6536 C C . PHE B 1 272 ? -9.906 11.602 28 1 91.25 272 PHE B C 1
ATOM 6538 O O . PHE B 1 272 ? -10.234 10.875 27.062 1 91.25 272 PHE B O 1
ATOM 6545 N N . TYR B 1 273 ? -8.75 12.023 28.219 1 93.31 273 TYR B N 1
ATOM 6546 C CA . TYR B 1 273 ? -7.648 11.711 27.312 1 93.31 273 TYR B CA 1
ATOM 6547 C C . TYR B 1 273 ? -7.301 10.227 27.359 1 93.31 273 TYR B C 1
ATOM 6549 O O . TYR B 1 273 ? -7.078 9.594 26.328 1 93.31 273 TYR B O 1
ATOM 6557 N N . LEU B 1 274 ? -7.371 9.625 28.578 1 92.75 274 LEU B N 1
ATOM 6558 C CA . LEU B 1 274 ? -6.816 8.289 28.75 1 92.75 274 LEU B CA 1
ATOM 6559 C C . LEU B 1 274 ? -7.918 7.234 28.766 1 92.75 274 LEU B C 1
ATOM 6561 O O . LEU B 1 274 ? -7.676 6.066 28.438 1 92.75 274 LEU B O 1
ATOM 6565 N N . LYS B 1 275 ? -9.109 7.578 29.062 1 91.06 275 LYS B N 1
ATOM 6566 C CA . LYS B 1 275 ? -10.203 6.609 29.109 1 91.06 275 LYS B CA 1
ATOM 6567 C C . LYS B 1 275 ? -10.719 6.297 27.719 1 91.06 275 LYS B C 1
ATOM 6569 O O . LYS B 1 275 ? -11.312 7.156 27.062 1 91.06 275 LYS B O 1
ATOM 6574 N N . PRO B 1 276 ? -10.594 5.066 27.312 1 90.44 276 PRO B N 1
ATOM 6575 C CA . PRO B 1 276 ? -10.969 4.711 25.938 1 90.44 276 PRO B CA 1
ATOM 6576 C C . PRO B 1 276 ? -12.477 4.551 25.766 1 90.44 276 PRO B C 1
ATOM 6578 O O . PRO B 1 276 ? -13.141 3.92 26.594 1 90.44 276 PRO B O 1
ATOM 6581 N N . GLN B 1 277 ? -12.945 5.254 24.812 1 91.56 277 GLN B N 1
ATOM 6582 C CA . GLN B 1 277 ? -14.281 4.945 24.328 1 91.56 277 GLN B CA 1
ATOM 6583 C C . GLN B 1 277 ? -14.25 3.82 23.297 1 91.56 277 GLN B C 1
ATOM 6585 O O . GLN B 1 277 ? -14.133 4.078 22.094 1 91.56 277 GLN B O 1
ATOM 6590 N N . TRP B 1 278 ? -14.523 2.693 23.672 1 89.19 278 TRP B N 1
ATOM 6591 C CA . TRP B 1 278 ? -14.297 1.479 22.906 1 89.19 278 TRP B CA 1
ATOM 6592 C C . TRP B 1 278 ? -15.18 1.45 21.656 1 89.19 278 TRP B C 1
ATOM 6594 O O . TRP B 1 278 ? -14.797 0.899 20.625 1 89.19 278 TRP B O 1
ATOM 6604 N N . GLY B 1 279 ? -16.25 2.033 21.688 1 89.25 279 GLY B N 1
ATOM 6605 C CA . GLY B 1 279 ? -17.172 2.037 20.562 1 89.25 279 GLY B CA 1
ATOM 6606 C C . GLY B 1 279 ? -16.625 2.764 19.344 1 89.25 279 GLY B C 1
ATOM 6607 O O . GLY B 1 279 ? -16.984 2.443 18.219 1 89.25 279 GLY B O 1
ATOM 6608 N N . LYS B 1 280 ? -15.727 3.65 19.594 1 90.38 280 LYS B N 1
ATOM 6609 C CA . LYS B 1 280 ? -15.172 4.453 18.516 1 90.38 280 LYS B CA 1
ATOM 6610 C C . LYS B 1 280 ? -14.227 3.629 17.641 1 90.38 280 LYS B C 1
ATOM 6612 O O . LYS B 1 280 ? -13.977 3.971 16.484 1 90.38 280 LYS B O 1
ATOM 6617 N N . LEU B 1 281 ? -13.789 2.541 18.109 1 87.38 281 LEU B N 1
ATOM 6618 C CA . LEU B 1 281 ? -12.852 1.701 17.375 1 87.38 281 LEU B CA 1
ATOM 6619 C C . LEU B 1 281 ? -13.547 0.994 16.219 1 87.38 281 LEU B C 1
ATOM 6621 O O . LEU B 1 281 ? -12.883 0.513 15.297 1 87.38 281 LEU B O 1
ATOM 6625 N N . LEU B 1 282 ? -14.797 0.978 16.328 1 80.94 282 LEU B N 1
ATOM 6626 C CA . LEU B 1 282 ? -15.555 0.305 15.273 1 80.94 282 LEU B CA 1
ATOM 6627 C C . LEU B 1 282 ? -15.812 1.245 14.102 1 80.94 282 LEU B C 1
ATOM 6629 O O . LEU B 1 282 ? -16.203 0.803 13.016 1 80.94 282 LEU B O 1
ATOM 6633 N N . GLU B 1 283 ? -15.5 2.488 14.336 1 81.25 283 GLU B N 1
ATOM 6634 C CA . GLU B 1 283 ? -15.68 3.475 13.281 1 81.25 283 GLU B CA 1
ATOM 6635 C C . GLU B 1 283 ? -14.453 3.537 12.375 1 81.25 283 GLU B C 1
ATOM 6637 O O . GLU B 1 283 ? -13.328 3.732 12.844 1 81.25 283 GLU B O 1
ATOM 6642 N N . THR B 1 284 ? -14.656 3.465 11.086 1 72.06 284 THR B N 1
ATOM 6643 C CA . THR B 1 284 ? -13.578 3.469 10.094 1 72.06 284 THR B CA 1
ATOM 6644 C C . THR B 1 284 ? -12.883 4.828 10.062 1 72.06 284 THR B C 1
ATOM 6646 O O . THR B 1 284 ? -11.68 4.906 9.812 1 72.06 284 THR B O 1
ATOM 6649 N N . SER B 1 285 ? -13.625 5.805 10.352 1 77.25 285 SER B N 1
ATOM 6650 C CA . SER B 1 285 ? -13.07 7.156 10.289 1 77.25 285 SER B CA 1
ATOM 6651 C C . SER B 1 285 ? -11.945 7.336 11.297 1 77.25 285 SER B C 1
ATOM 6653 O O . SER B 1 285 ? -10.977 8.062 11.039 1 77.25 285 SER B O 1
ATOM 6655 N N . VAL B 1 286 ? -12.055 6.625 12.406 1 85.31 286 VAL B N 1
ATOM 6656 C CA . VAL B 1 286 ? -11.039 6.719 13.445 1 85.31 286 VAL B CA 1
ATOM 6657 C C . VAL B 1 286 ? -9.711 6.172 12.922 1 85.31 286 VAL B C 1
ATOM 6659 O O . VAL B 1 286 ? -8.656 6.766 13.156 1 85.31 286 VAL B O 1
ATOM 6662 N N . TRP B 1 287 ? -9.758 5.168 12.141 1 82 287 TRP B N 1
ATOM 6663 C CA . TRP B 1 287 ? -8.562 4.535 11.602 1 82 287 TRP B CA 1
ATOM 6664 C C . TRP B 1 287 ? -7.957 5.375 10.484 1 82 287 TRP B C 1
ATOM 6666 O O . TRP B 1 287 ? -6.734 5.477 10.367 1 82 287 TRP B O 1
ATOM 6676 N N . VAL B 1 288 ? -8.781 5.934 9.742 1 76.5 288 VAL B N 1
ATOM 6677 C CA . VAL B 1 288 ? -8.32 6.793 8.656 1 76.5 288 VAL B CA 1
ATOM 6678 C C . VAL B 1 288 ? -7.633 8.031 9.227 1 76.5 288 VAL B C 1
ATOM 6680 O O . VAL B 1 288 ? -6.582 8.445 8.734 1 76.5 288 VAL B O 1
ATOM 6683 N N . ASP B 1 289 ? -8.188 8.562 10.258 1 81.88 289 ASP B N 1
ATOM 6684 C CA . ASP B 1 289 ? -7.602 9.727 10.906 1 81.88 289 ASP B CA 1
ATOM 6685 C C . ASP B 1 289 ? -6.254 9.391 11.539 1 81.88 289 ASP B C 1
ATOM 6687 O O . ASP B 1 289 ? -5.328 10.203 11.516 1 81.88 289 ASP B O 1
ATOM 6691 N N . ALA B 1 290 ? -6.219 8.227 12.078 1 88.38 290 ALA B N 1
ATOM 6692 C CA . ALA B 1 290 ? -4.961 7.789 12.68 1 88.38 290 ALA B CA 1
ATOM 6693 C C . ALA B 1 290 ? -3.867 7.652 11.625 1 88.38 290 ALA B C 1
ATOM 6695 O O . ALA B 1 290 ? -2.73 8.078 11.844 1 88.38 290 ALA B O 1
ATOM 6696 N N . ALA B 1 291 ? -4.215 7.113 10.523 1 81.88 291 ALA B N 1
ATOM 6697 C CA . ALA B 1 291 ? -3.256 6.961 9.43 1 81.88 291 ALA B CA 1
ATOM 6698 C C . ALA B 1 291 ? -2.785 8.32 8.922 1 81.88 291 ALA B C 1
ATOM 6700 O O . ALA B 1 291 ? -1.585 8.547 8.758 1 81.88 291 ALA B O 1
ATOM 6701 N N . ALA B 1 292 ? -3.727 9.125 8.766 1 78.75 292 ALA B N 1
ATOM 6702 C CA . ALA B 1 292 ? -3.398 10.469 8.281 1 78.75 292 ALA B CA 1
ATOM 6703 C C . ALA B 1 292 ? -2.494 11.203 9.266 1 78.75 292 ALA B C 1
ATOM 6705 O O . ALA B 1 292 ? -1.535 11.867 8.859 1 78.75 292 ALA B O 1
ATOM 6706 N N . GLN B 1 293 ? -2.793 11.062 10.461 1 86.19 293 GLN B N 1
ATOM 6707 C CA . GLN B 1 293 ? -2.02 11.734 11.5 1 86.19 293 GLN B CA 1
ATOM 6708 C C . GLN B 1 293 ? -0.58 11.234 11.531 1 86.19 293 GLN B C 1
ATOM 6710 O O . GLN B 1 293 ? 0.356 12.023 11.672 1 86.19 293 GLN B O 1
ATOM 6715 N N . ILE B 1 294 ? -0.421 9.969 11.375 1 89.06 294 ILE B N 1
ATOM 6716 C CA . ILE B 1 294 ? 0.919 9.398 11.438 1 89.06 294 ILE B CA 1
ATOM 6717 C C . ILE B 1 294 ? 1.732 9.852 10.234 1 89.06 294 ILE B C 1
ATOM 6719 O O . ILE B 1 294 ? 2.914 10.18 10.359 1 89.06 294 ILE B O 1
ATOM 6723 N N . PHE B 1 295 ? 1.203 9.898 9.109 1 83.12 295 PHE B N 1
ATOM 6724 C CA . PHE B 1 295 ? 1.91 10.305 7.898 1 83.12 295 PHE B CA 1
ATOM 6725 C C . PHE B 1 295 ? 2.271 11.789 7.953 1 83.12 295 PHE B C 1
ATOM 6727 O O . PHE B 1 295 ? 3.367 12.18 7.551 1 83.12 295 PHE B O 1
ATOM 6734 N N . PHE B 1 296 ? 1.384 12.477 8.547 1 81.31 296 PHE B N 1
ATOM 6735 C CA . PHE B 1 296 ? 1.646 13.906 8.695 1 81.31 296 PHE B CA 1
ATOM 6736 C C . PHE B 1 296 ? 2.709 14.148 9.758 1 81.31 296 PHE B C 1
ATOM 6738 O O . PHE B 1 296 ? 3.52 15.07 9.633 1 81.31 296 PHE B O 1
ATOM 6745 N N . SER B 1 297 ? 2.652 13.359 10.711 1 88.69 297 SER B N 1
ATOM 6746 C CA . SER B 1 297 ? 3.531 13.578 11.852 1 88.69 297 SER B CA 1
ATOM 6747 C C . SER B 1 297 ? 4.953 13.117 11.555 1 88.69 297 SER B C 1
ATOM 6749 O O . SER B 1 297 ? 5.91 13.875 11.742 1 88.69 297 SER B O 1
ATOM 6751 N N . LEU B 1 298 ? 5.094 11.945 11 1 90.5 298 LEU B N 1
ATOM 6752 C CA . LEU B 1 298 ? 6.426 11.414 10.719 1 90.5 298 LEU B CA 1
ATOM 6753 C C . LEU B 1 298 ? 6.953 11.945 9.391 1 90.5 298 LEU B C 1
ATOM 6755 O O . LEU B 1 298 ? 8.164 12.031 9.188 1 90.5 298 LEU B O 1
ATOM 6759 N N . GLY B 1 299 ? 6.16 12.195 8.484 1 89.94 299 GLY B N 1
ATOM 6760 C CA . GLY B 1 299 ? 6.473 12.938 7.27 1 89.94 299 GLY B CA 1
ATOM 6761 C C . GLY B 1 299 ? 7.035 12.062 6.164 1 89.94 299 GLY B C 1
ATOM 6762 O O . GLY B 1 299 ? 7.934 12.484 5.434 1 89.94 299 GLY B O 1
ATOM 6763 N N . PRO B 1 300 ? 6.723 10.766 6.18 1 90.69 300 PRO B N 1
ATOM 6764 C CA . PRO B 1 300 ? 7.121 10.055 4.969 1 90.69 300 PRO B CA 1
ATOM 6765 C C . PRO B 1 300 ? 6.402 10.555 3.719 1 90.69 300 PRO B C 1
ATOM 6767 O O . PRO B 1 300 ? 5.227 10.914 3.781 1 90.69 300 PRO B O 1
ATOM 6770 N N . GLY B 1 301 ? 7.09 10.727 2.697 1 89.06 301 GLY B N 1
ATOM 6771 C CA . GLY B 1 301 ? 6.477 11.172 1.458 1 89.06 301 GLY B CA 1
ATOM 6772 C C . GLY B 1 301 ? 6.754 12.625 1.143 1 89.06 301 GLY B C 1
ATOM 6773 O O . GLY B 1 301 ? 6.512 13.078 0.023 1 89.06 301 GLY B O 1
ATOM 6774 N N . PHE B 1 302 ? 7.25 13.344 2.096 1 91.81 302 PHE B N 1
ATOM 6775 C CA . PHE B 1 302 ? 7.52 14.758 1.89 1 91.81 302 PHE B CA 1
ATOM 6776 C C . PHE B 1 302 ? 8.875 14.961 1.232 1 91.81 302 PHE B C 1
ATOM 6778 O O . PHE B 1 302 ? 9.211 16.078 0.818 1 91.81 302 PHE B O 1
ATOM 6785 N N . GLY B 1 303 ? 9.633 13.977 1.154 1 93.75 303 GLY B N 1
ATOM 6786 C CA . GLY B 1 303 ? 10.945 14.07 0.534 1 93.75 303 GLY B CA 1
ATOM 6787 C C . GLY B 1 303 ? 12.008 14.625 1.467 1 93.75 303 GLY B C 1
ATOM 6788 O O . GLY B 1 303 ? 13.18 14.688 1.107 1 93.75 303 GLY B O 1
ATOM 6789 N N . VAL B 1 304 ? 11.609 14.992 2.613 1 95.81 304 VAL B N 1
ATOM 6790 C CA . VAL B 1 304 ? 12.531 15.602 3.568 1 95.81 304 VAL B CA 1
ATOM 6791 C C . VAL B 1 304 ? 13.516 14.562 4.074 1 95.81 304 VAL B C 1
ATOM 6793 O O . VAL B 1 304 ? 14.719 14.828 4.172 1 95.81 304 VAL B O 1
ATOM 6796 N N . LEU B 1 305 ? 13.055 13.406 4.363 1 96 305 LEU B N 1
ATOM 6797 C CA . LEU B 1 305 ? 13.898 12.336 4.871 1 96 305 LEU B CA 1
ATOM 6798 C C . LEU B 1 305 ? 14.938 11.93 3.832 1 96 305 LEU B C 1
ATOM 6800 O O . LEU B 1 305 ? 16.094 11.68 4.172 1 96 305 LEU B O 1
ATOM 6804 N N . LEU B 1 306 ? 14.539 11.953 2.607 1 94.62 306 LEU B N 1
ATOM 6805 C CA . LEU B 1 306 ? 15.461 11.656 1.518 1 94.62 306 LEU B CA 1
ATOM 6806 C C . LEU B 1 306 ? 16.562 12.711 1.424 1 94.62 306 LEU B C 1
ATOM 6808 O O . LEU B 1 306 ? 17.734 12.383 1.289 1 94.62 306 LEU B O 1
ATOM 6812 N N . ALA B 1 307 ? 16.141 13.875 1.553 1 94.81 307 ALA B N 1
ATOM 6813 C CA . ALA B 1 307 ? 17.094 14.984 1.417 1 94.81 307 ALA B CA 1
ATOM 6814 C C . ALA B 1 307 ? 18.062 15.016 2.584 1 94.81 307 ALA B C 1
ATOM 6816 O O . ALA B 1 307 ? 19.281 15.047 2.377 1 94.81 307 ALA B O 1
ATOM 6817 N N . LEU B 1 308 ? 17.594 14.969 3.736 1 94.81 308 LEU B N 1
ATOM 6818 C CA . LEU B 1 308 ? 18.453 15.102 4.91 1 94.81 308 LEU B CA 1
ATOM 6819 C C . LEU B 1 308 ? 19.375 13.898 5.043 1 94.81 308 LEU B C 1
ATOM 6821 O O . LEU B 1 308 ? 20.547 14.055 5.406 1 94.81 308 LEU B O 1
ATOM 6825 N N . SER B 1 309 ? 18.906 12.75 4.785 1 94.88 309 SER B N 1
ATOM 6826 C CA . SER B 1 309 ? 19.734 11.562 4.93 1 94.88 309 SER B CA 1
ATOM 6827 C C . SER B 1 309 ? 20.75 11.469 3.801 1 94.88 309 SER B C 1
ATOM 6829 O O . SER B 1 309 ? 21.766 10.766 3.926 1 94.88 309 SER B O 1
ATOM 6831 N N . SER B 1 310 ? 20.484 12.125 2.734 1 93.38 310 SER B N 1
ATOM 6832 C CA . SER B 1 310 ? 21.406 12.102 1.607 1 93.38 310 SER B CA 1
ATOM 6833 C C . SER B 1 310 ? 22.734 12.766 1.969 1 93.38 310 SER B C 1
ATOM 6835 O O . SER B 1 310 ? 23.75 12.531 1.306 1 93.38 310 SER B O 1
ATOM 6837 N N . TYR B 1 311 ? 22.766 13.562 2.986 1 92.25 311 TYR B N 1
ATOM 6838 C CA . TYR B 1 311 ? 23.969 14.266 3.406 1 92.25 311 TYR B CA 1
ATOM 6839 C C . TYR B 1 311 ? 24.75 13.453 4.441 1 92.25 311 TYR B C 1
ATOM 6841 O O . TYR B 1 311 ? 25.812 13.867 4.895 1 92.25 311 TYR B O 1
ATOM 6849 N N . ASN B 1 312 ? 24.234 12.297 4.812 1 91.81 312 ASN B N 1
ATOM 6850 C CA . ASN B 1 312 ? 24.891 11.422 5.781 1 91.81 312 ASN B CA 1
ATOM 6851 C C . ASN B 1 312 ? 26 10.594 5.133 1 91.81 312 ASN B C 1
ATOM 6853 O O . ASN B 1 312 ? 25.953 10.32 3.932 1 91.81 312 ASN B O 1
ATOM 6857 N N . PRO B 1 313 ? 26.984 10.258 5.984 1 88.38 313 PRO B N 1
ATOM 6858 C CA . PRO B 1 313 ? 27.891 9.211 5.496 1 88.38 313 PRO B CA 1
ATOM 6859 C C . PRO B 1 313 ? 27.219 7.848 5.391 1 88.38 313 PRO B C 1
ATOM 6861 O O . PRO B 1 313 ? 26.219 7.594 6.066 1 88.38 313 PRO B O 1
ATOM 6864 N N . PHE B 1 314 ? 27.766 7.023 4.598 1 83.56 314 PHE B N 1
ATOM 6865 C CA . PHE B 1 314 ? 27.188 5.723 4.301 1 83.56 314 PHE B CA 1
ATOM 6866 C C . PHE B 1 314 ? 27.141 4.852 5.547 1 83.56 314 PHE B C 1
ATOM 6868 O O . PHE B 1 314 ? 26.312 3.941 5.645 1 83.56 314 PHE B O 1
ATOM 6875 N N . THR B 1 315 ? 27.891 5.137 6.5 1 82.88 315 THR B N 1
ATOM 6876 C CA . THR B 1 315 ? 28.031 4.273 7.668 1 82.88 315 THR B CA 1
ATOM 6877 C C . THR B 1 315 ? 27.062 4.703 8.773 1 82.88 315 THR B C 1
ATOM 6879 O O . THR B 1 315 ? 27 4.062 9.82 1 82.88 315 THR B O 1
ATOM 6882 N N . ASN B 1 316 ? 26.391 5.785 8.555 1 89.75 316 ASN B N 1
ATOM 6883 C CA . ASN B 1 316 ? 25.453 6.23 9.57 1 89.75 316 ASN B CA 1
ATOM 6884 C C . ASN B 1 316 ? 24.344 5.207 9.805 1 89.75 316 ASN B C 1
ATOM 6886 O O . ASN B 1 316 ? 23.828 4.621 8.852 1 89.75 316 ASN B O 1
ATOM 6890 N N . ASN B 1 317 ? 24.031 4.957 11.07 1 90.88 317 ASN B N 1
ATOM 6891 C CA . ASN B 1 317 ? 23 3.992 11.422 1 90.88 317 ASN B CA 1
ATOM 6892 C C . ASN B 1 317 ? 21.609 4.586 11.258 1 90.88 317 ASN B C 1
ATOM 6894 O O . ASN B 1 317 ? 21.047 5.137 12.211 1 90.88 317 ASN B O 1
ATOM 6898 N N . CYS B 1 318 ? 21.047 4.324 10.148 1 88.94 318 CYS B N 1
ATOM 6899 C CA . CYS B 1 318 ? 19.734 4.891 9.828 1 88.94 318 CYS B CA 1
ATOM 6900 C C . CYS B 1 318 ? 18.625 4.195 10.609 1 88.94 318 CYS B C 1
ATOM 6902 O O . CYS B 1 318 ? 17.594 4.805 10.906 1 88.94 318 CYS B O 1
ATOM 6904 N N . TYR B 1 319 ? 18.844 2.955 10.938 1 87.94 319 TYR B N 1
ATOM 6905 C CA . TYR B 1 319 ? 17.844 2.221 11.703 1 87.94 319 TYR B CA 1
ATOM 6906 C C . TYR B 1 319 ? 17.656 2.83 13.086 1 87.94 319 TYR B C 1
ATOM 6908 O O . TYR B 1 319 ? 16.531 3.055 13.531 1 87.94 319 TYR B O 1
ATOM 6916 N N . ARG B 1 320 ? 18.719 3.078 13.742 1 91.69 320 ARG B N 1
ATOM 6917 C CA . ARG B 1 320 ? 18.672 3.711 15.055 1 91.69 320 ARG B CA 1
ATOM 6918 C C . ARG B 1 320 ? 18.016 5.086 14.977 1 91.69 320 ARG B C 1
ATOM 6920 O O . ARG B 1 320 ? 17.188 5.438 15.82 1 91.69 320 ARG B O 1
ATOM 6927 N N . ASP B 1 321 ? 18.344 5.84 14.023 1 94 321 ASP B N 1
ATOM 6928 C CA . ASP B 1 321 ? 17.781 7.176 13.859 1 94 321 ASP B CA 1
ATOM 6929 C C . ASP B 1 321 ? 16.281 7.121 13.633 1 94 321 ASP B C 1
ATOM 6931 O O . ASP B 1 321 ? 15.539 7.965 14.141 1 94 321 ASP B O 1
ATOM 6935 N N . ALA B 1 322 ? 15.883 6.145 12.852 1 93.62 322 ALA B N 1
ATOM 6936 C CA . ALA B 1 322 ? 14.461 5.992 12.578 1 93.62 322 ALA B CA 1
ATOM 6937 C C . ALA B 1 322 ? 13.688 5.652 13.852 1 93.62 322 ALA B C 1
ATOM 6939 O O . ALA B 1 322 ? 12.625 6.219 14.109 1 93.62 322 ALA B O 1
ATOM 6940 N N . ILE B 1 323 ? 14.203 4.785 14.656 1 92.75 323 ILE B N 1
ATOM 6941 C CA . ILE B 1 323 ? 13.539 4.352 15.875 1 92.75 323 ILE B CA 1
ATOM 6942 C C . ILE B 1 323 ? 13.516 5.496 16.891 1 92.75 323 ILE B C 1
ATOM 6944 O O . ILE B 1 323 ? 12.477 5.793 17.484 1 92.75 323 ILE B O 1
ATOM 6948 N N . VAL B 1 324 ? 14.609 6.148 17.031 1 94.56 324 VAL B N 1
ATOM 6949 C CA . VAL B 1 324 ? 14.711 7.234 18 1 94.56 324 VAL B CA 1
ATOM 6950 C C . VAL B 1 324 ? 13.766 8.367 17.609 1 94.56 324 VAL B C 1
ATOM 6952 O O . VAL B 1 324 ? 13.023 8.883 18.453 1 94.56 324 VAL B O 1
ATOM 6955 N N . THR B 1 325 ? 13.797 8.734 16.375 1 95.62 325 THR B N 1
ATOM 6956 C CA . THR B 1 325 ? 12.969 9.844 15.922 1 95.62 325 THR B CA 1
ATOM 6957 C C . THR B 1 325 ? 11.484 9.5 16.047 1 95.62 325 THR B C 1
ATOM 6959 O O . THR B 1 325 ? 10.68 10.336 16.453 1 95.62 325 THR B O 1
ATOM 6962 N N . SER B 1 326 ? 11.148 8.312 15.695 1 94.88 326 SER B N 1
ATOM 6963 C CA . SER B 1 326 ? 9.75 7.902 15.781 1 94.88 326 SER B CA 1
ATOM 6964 C C . SER B 1 326 ? 9.273 7.859 17.234 1 94.88 326 SER B C 1
ATOM 6966 O O . SER B 1 326 ? 8.141 8.227 17.531 1 94.88 326 SER B O 1
ATOM 6968 N N . LEU B 1 327 ? 10.109 7.453 18.094 1 94.62 327 LEU B N 1
ATOM 6969 C CA . LEU B 1 327 ? 9.758 7.414 19.5 1 94.62 327 LEU B CA 1
ATOM 6970 C C . LEU B 1 327 ? 9.609 8.828 20.062 1 94.62 327 LEU B C 1
ATOM 6972 O O . LEU B 1 327 ? 8.672 9.102 20.812 1 94.62 327 LEU B O 1
ATOM 6976 N N . VAL B 1 328 ? 10.516 9.648 19.734 1 94.75 328 VAL B N 1
ATOM 6977 C CA . VAL B 1 328 ? 10.445 11.031 20.188 1 94.75 328 VAL B CA 1
ATOM 6978 C C . VAL B 1 328 ? 9.18 11.695 19.641 1 94.75 328 VAL B C 1
ATOM 6980 O O . VAL B 1 328 ? 8.516 12.445 20.359 1 94.75 328 VAL B O 1
ATOM 6983 N N . ASN B 1 329 ? 8.898 11.422 18.406 1 95.31 329 ASN B N 1
ATOM 6984 C CA . ASN B 1 329 ? 7.691 11.961 17.781 1 95.31 329 ASN B CA 1
ATOM 6985 C C . ASN B 1 329 ? 6.43 11.5 18.516 1 95.31 329 ASN B C 1
ATOM 6987 O O . ASN B 1 329 ? 5.578 12.32 18.875 1 95.31 329 ASN B O 1
ATOM 6991 N N . CYS B 1 330 ? 6.344 10.234 18.781 1 92.94 330 CYS B N 1
ATOM 6992 C CA . CYS B 1 330 ? 5.172 9.68 19.438 1 92.94 330 CYS B CA 1
ATOM 6993 C C . CYS B 1 330 ? 5.07 10.188 20.875 1 92.94 330 CYS B C 1
ATOM 6995 O O . CYS B 1 330 ? 3.979 10.492 21.359 1 92.94 330 CYS B O 1
ATOM 6997 N N . LEU B 1 331 ? 6.184 10.289 21.516 1 93.44 331 LEU B N 1
ATOM 6998 C CA . LEU B 1 331 ? 6.188 10.773 22.891 1 93.44 331 LEU B CA 1
ATOM 6999 C C . LEU B 1 331 ? 5.801 12.25 22.938 1 93.44 331 LEU B C 1
ATOM 7001 O O . LEU B 1 331 ? 5.113 12.68 23.875 1 93.44 331 LEU B O 1
ATOM 7005 N N . THR B 1 332 ? 6.281 12.984 22.016 1 94.12 332 THR B N 1
ATOM 7006 C CA . THR B 1 332 ? 5.926 14.398 21.969 1 94.12 332 THR B CA 1
ATOM 7007 C C . THR B 1 332 ? 4.426 14.57 21.75 1 94.12 332 THR B C 1
ATOM 7009 O O . THR B 1 332 ? 3.793 15.414 22.375 1 94.12 332 THR B O 1
ATOM 7012 N N . SER B 1 333 ? 3.898 13.797 20.844 1 94 333 SER B N 1
ATOM 7013 C CA . SER B 1 333 ? 2.455 13.828 20.625 1 94 333 SER B CA 1
ATOM 7014 C C . SER B 1 333 ? 1.696 13.453 21.906 1 94 333 SER B C 1
ATOM 7016 O O . SER B 1 333 ? 0.708 14.102 22.25 1 94 333 SER B O 1
ATOM 7018 N N . PHE B 1 334 ? 2.213 12.523 22.578 1 93.25 334 PHE B N 1
ATOM 7019 C CA . PHE B 1 334 ? 1.569 12.047 23.797 1 93.25 334 PHE B CA 1
ATOM 7020 C C . PHE B 1 334 ? 1.635 13.109 24.891 1 93.25 334 PHE B C 1
ATOM 7022 O O . PHE B 1 334 ? 0.644 13.367 25.578 1 93.25 334 PHE B O 1
ATOM 7029 N N . VAL B 1 335 ? 2.717 13.727 25.016 1 93.5 335 VAL B N 1
ATOM 7030 C CA . VAL B 1 335 ? 2.893 14.758 26.031 1 93.5 335 VAL B CA 1
ATOM 7031 C C . VAL B 1 335 ? 2.061 15.992 25.672 1 93.5 335 VAL B C 1
ATOM 7033 O O . VAL B 1 335 ? 1.45 16.609 26.531 1 93.5 335 VAL B O 1
ATOM 7036 N N . SER B 1 336 ? 2.09 16.312 24.422 1 92.12 336 SER B N 1
ATOM 7037 C CA . SER B 1 336 ? 1.265 17.438 23.969 1 92.12 336 SER B CA 1
ATOM 7038 C C . SER B 1 336 ? -0.213 17.172 24.234 1 92.12 336 SER B C 1
ATOM 7040 O O . SER B 1 336 ? -0.958 18.094 24.562 1 92.12 336 SER B O 1
ATOM 7042 N N . GLY B 1 337 ? -0.589 15.953 24.062 1 91.5 337 GLY B N 1
ATOM 7043 C CA . GLY B 1 337 ? -1.947 15.586 24.422 1 91.5 337 GLY B CA 1
ATOM 7044 C C . GLY B 1 337 ? -2.258 15.859 25.891 1 91.5 337 GLY B C 1
ATOM 7045 O O . GLY B 1 337 ? -3.303 16.422 26.203 1 91.5 337 GLY B O 1
ATOM 7046 N N . PHE B 1 338 ? -1.374 15.562 26.75 1 93.12 338 PHE B N 1
ATOM 7047 C CA . PHE B 1 338 ? -1.566 15.82 28.172 1 93.12 338 PHE B CA 1
ATOM 7048 C C . PHE B 1 338 ? -1.7 17.312 28.453 1 93.12 338 PHE B C 1
ATOM 7050 O O . PHE B 1 338 ? -2.561 17.734 29.219 1 93.12 338 PHE B O 1
ATOM 7057 N N . VAL B 1 339 ? -0.855 18.031 27.828 1 90.19 339 VAL B N 1
ATOM 7058 C CA . VAL B 1 339 ? -0.88 19.469 28.031 1 90.19 339 VAL B CA 1
ATOM 7059 C C . VAL B 1 339 ? -2.232 20.031 27.594 1 90.19 339 VAL B C 1
ATOM 7061 O O . VAL B 1 339 ? -2.871 20.781 28.328 1 90.19 339 VAL B O 1
ATOM 7064 N N . ILE B 1 340 ? -2.674 19.641 26.453 1 87.62 340 ILE B N 1
ATOM 7065 C CA . ILE B 1 340 ? -3.904 20.188 25.891 1 87.62 340 ILE B CA 1
ATOM 7066 C C . ILE B 1 340 ? -5.102 19.719 26.719 1 87.62 340 ILE B C 1
ATOM 7068 O O . ILE B 1 340 ? -6.012 20.5 27 1 87.62 340 ILE B O 1
ATOM 7072 N N . PHE B 1 341 ? -5.121 18.516 27.094 1 91 341 PHE B N 1
ATOM 7073 C CA . PHE B 1 341 ? -6.285 17.984 27.781 1 91 341 PHE B CA 1
ATOM 7074 C C . PHE B 1 341 ? -6.367 18.516 29.203 1 91 341 PHE B C 1
ATOM 7076 O O . PHE B 1 341 ? -7.457 18.672 29.766 1 91 341 PHE B O 1
ATOM 7083 N N . THR B 1 342 ? -5.242 18.828 29.844 1 91.94 342 THR B N 1
ATOM 7084 C CA . THR B 1 342 ? -5.289 19.5 31.141 1 91.94 342 THR B CA 1
ATOM 7085 C C . THR B 1 342 ? -5.898 20.891 31.016 1 91.94 342 THR B C 1
ATOM 7087 O O . THR B 1 342 ? -6.676 21.312 31.859 1 91.94 342 THR B O 1
ATOM 7090 N N . VAL B 1 343 ? -5.562 21.516 29.953 1 86.69 343 VAL B N 1
ATOM 7091 C CA . VAL B 1 343 ? -6.098 22.844 29.688 1 86.69 343 VAL B CA 1
ATOM 7092 C C . VAL B 1 343 ? -7.586 22.75 29.375 1 86.69 343 VAL B C 1
ATOM 7094 O O . VAL B 1 343 ? -8.383 23.578 29.828 1 86.69 343 VAL B O 1
ATOM 7097 N N . LEU B 1 344 ? -7.945 21.797 28.594 1 87.12 344 LEU B N 1
ATOM 7098 C CA . LEU B 1 344 ? -9.352 21.594 28.281 1 87.12 344 LEU B CA 1
ATOM 7099 C C . LEU B 1 344 ? -10.156 21.266 29.531 1 87.12 344 LEU B C 1
ATOM 7101 O O . LEU B 1 344 ? -11.297 21.703 29.672 1 87.12 344 LEU B O 1
ATOM 7105 N N . GLY B 1 345 ? -9.57 20.453 30.328 1 89.69 345 GLY B N 1
ATOM 7106 C CA . GLY B 1 345 ? -10.211 20.172 31.609 1 89.69 345 GLY B CA 1
ATOM 7107 C C . GLY B 1 345 ? -10.414 21.422 32.438 1 89.69 345 GLY B C 1
ATOM 7108 O O . GLY B 1 345 ? -11.469 21.594 33.062 1 89.69 345 GLY B O 1
ATOM 7109 N N . TYR B 1 346 ? -9.438 22.234 32.531 1 87.38 346 TYR B N 1
ATOM 7110 C CA . TYR B 1 346 ? -9.531 23.5 33.25 1 87.38 346 TYR B CA 1
ATOM 7111 C C . TYR B 1 346 ? -10.641 24.375 32.656 1 87.38 346 TYR B C 1
ATOM 7113 O O . TYR B 1 346 ? -11.438 24.953 33.406 1 87.38 346 TYR B O 1
ATOM 7121 N N . MET B 1 347 ? -10.672 24.484 31.375 1 83.25 347 MET B N 1
ATOM 7122 C CA . MET B 1 347 ? -11.695 25.281 30.719 1 83.25 347 MET B CA 1
ATOM 7123 C C . MET B 1 347 ? -13.086 24.719 30.984 1 83.25 347 MET B C 1
ATOM 7125 O O . MET B 1 347 ? -14.039 25.469 31.188 1 83.25 347 MET B O 1
ATOM 7129 N N . ALA B 1 348 ? -13.156 23.453 30.938 1 86.31 348 ALA B N 1
ATOM 7130 C CA . ALA B 1 348 ? -14.43 22.812 31.234 1 86.31 348 ALA B CA 1
ATOM 7131 C C . ALA B 1 348 ? -14.875 23.141 32.656 1 86.31 348 ALA B C 1
ATOM 7133 O O . ALA B 1 348 ? -16.062 23.359 32.906 1 86.31 348 ALA B O 1
ATOM 7134 N N . GLU B 1 349 ? -13.984 23.109 33.562 1 84.75 349 GLU B N 1
ATOM 7135 C CA . GLU B 1 349 ? -14.273 23.422 34.969 1 84.75 349 GLU B CA 1
ATOM 7136 C C . GLU B 1 349 ? -14.711 24.891 35.125 1 84.75 349 GLU B C 1
ATOM 7138 O O . GLU B 1 349 ? -15.656 25.188 35.844 1 84.75 349 GLU B O 1
ATOM 7143 N N . MET B 1 350 ? -14.07 25.75 34.469 1 79.69 350 MET B N 1
ATOM 7144 C CA . MET B 1 350 ? -14.375 27.172 34.562 1 79.69 350 MET B CA 1
ATOM 7145 C C . MET B 1 350 ? -15.703 27.5 33.875 1 79.69 350 MET B C 1
ATOM 7147 O O . MET B 1 350 ? -16.438 28.391 34.344 1 79.69 350 MET B O 1
ATOM 7151 N N . ARG B 1 351 ? -15.961 26.766 32.781 1 77.56 351 ARG B N 1
ATOM 7152 C CA . ARG B 1 351 ? -17.188 27 32.031 1 77.56 351 ARG B CA 1
ATOM 7153 C C . ARG B 1 351 ? -18.328 26.141 32.594 1 77.56 351 ARG B C 1
ATOM 7155 O O . ARG B 1 351 ? -19.484 26.312 32.188 1 77.56 351 ARG B O 1
ATOM 7162 N N . LYS B 1 352 ? -18.094 25.266 33.469 1 81.62 352 LYS B N 1
ATOM 7163 C CA . LYS B 1 352 ? -19.062 24.344 34.062 1 81.62 352 LYS B CA 1
ATOM 7164 C C . LYS B 1 352 ? -19.766 23.5 33 1 81.62 352 LYS B C 1
ATOM 7166 O O . LYS B 1 352 ? -20.984 23.406 32.969 1 81.62 352 LYS B O 1
ATOM 7171 N N . VAL B 1 353 ? -18.953 23.109 32.094 1 83.06 353 VAL B N 1
ATOM 7172 C CA . VAL B 1 353 ? -19.422 22.188 31.047 1 83.06 353 VAL B CA 1
ATOM 7173 C C . VAL B 1 353 ? -18.562 20.922 31.031 1 83.06 353 VAL B C 1
ATOM 7175 O O . VAL B 1 353 ? -17.594 20.828 31.797 1 83.06 353 VAL B O 1
ATOM 7178 N N . GLU B 1 354 ? -19.031 19.938 30.297 1 85.94 354 GLU B N 1
ATOM 7179 C CA . GLU B 1 354 ? -18.234 18.719 30.156 1 85.94 354 GLU B CA 1
ATOM 7180 C C . GLU B 1 354 ? -17.078 18.938 29.172 1 85.94 354 GLU B C 1
ATOM 7182 O O . GLU B 1 354 ? -17.141 19.812 28.312 1 85.94 354 GLU B O 1
ATOM 7187 N N . VAL B 1 355 ? -16.047 18.203 29.359 1 86.44 355 VAL B N 1
ATOM 7188 C CA . VAL B 1 355 ? -14.852 18.328 28.547 1 86.44 355 VAL B CA 1
ATOM 7189 C C . VAL B 1 355 ? -15.203 18.125 27.078 1 86.44 355 VAL B C 1
ATOM 7191 O O . VAL B 1 355 ? -14.648 18.797 26.188 1 86.44 355 VAL B O 1
ATOM 7194 N N . GLU B 1 356 ? -16.172 17.266 26.766 1 80.69 356 GLU B N 1
ATOM 7195 C CA . GLU B 1 356 ? -16.578 16.938 25.391 1 80.69 356 GLU B CA 1
ATOM 7196 C C . GLU B 1 356 ? -17.219 18.141 24.703 1 80.69 356 GLU B C 1
ATOM 7198 O O . GLU B 1 356 ? -17.25 18.219 23.484 1 80.69 356 GLU B O 1
ATOM 7203 N N . ASP B 1 357 ? -17.641 19.031 25.453 1 76.56 357 ASP B N 1
ATOM 7204 C CA . ASP B 1 357 ? -18.406 20.156 24.906 1 76.56 357 ASP B CA 1
ATOM 7205 C C . ASP B 1 357 ? -17.531 21.375 24.703 1 76.56 357 ASP B C 1
ATOM 7207 O O . ASP B 1 357 ? -17.969 22.391 24.172 1 76.56 357 ASP B O 1
ATOM 7211 N N . VAL B 1 358 ? -16.344 21.281 25.141 1 73.56 358 VAL B N 1
ATOM 7212 C CA . VAL B 1 358 ? -15.484 22.453 25.094 1 73.56 358 VAL B CA 1
ATOM 7213 C C . VAL B 1 358 ? -14.906 22.609 23.688 1 73.56 358 VAL B C 1
ATOM 7215 O O . VAL B 1 358 ? -14.852 23.719 23.156 1 73.56 358 VAL B O 1
ATOM 7218 N N . ALA B 1 359 ? -14.336 21.5 23.062 1 63.72 359 ALA B N 1
ATOM 7219 C CA . ALA B 1 359 ? -13.508 21.625 21.875 1 63.72 359 ALA B CA 1
ATOM 7220 C C . ALA B 1 359 ? -14.234 21.047 20.656 1 63.72 359 ALA B C 1
ATOM 7222 O O . ALA B 1 359 ? -13.602 20.469 19.766 1 63.72 359 ALA B O 1
ATOM 7223 N N . LYS B 1 360 ? -15.539 21 20.516 1 55.78 360 LYS B N 1
ATOM 7224 C CA . LYS B 1 360 ? -16.234 20.312 19.438 1 55.78 360 LYS B CA 1
ATOM 7225 C C . LYS B 1 360 ? -15.758 20.797 18.062 1 55.78 360 LYS B C 1
ATOM 7227 O O . LYS B 1 360 ? -15.594 20.016 17.141 1 55.78 360 LYS B O 1
ATOM 7232 N N . ASP B 1 361 ? -15.797 22.016 17.75 1 50.69 361 ASP B N 1
ATOM 7233 C CA . ASP B 1 361 ? -15.711 22.328 16.328 1 50.69 361 ASP B CA 1
ATOM 7234 C C . ASP B 1 361 ? -14.344 22.922 15.977 1 50.69 361 ASP B C 1
ATOM 7236 O O . ASP B 1 361 ? -14.203 23.609 14.953 1 50.69 361 ASP B O 1
ATOM 7240 N N . LYS B 1 362 ? -13.195 22.562 16.734 1 56.72 362 LYS B N 1
ATOM 7241 C CA . LYS B 1 362 ? -12.281 23.641 16.359 1 56.72 362 LYS B CA 1
ATOM 7242 C C . LYS B 1 362 ? -10.992 23.094 15.766 1 56.72 362 LYS B C 1
ATOM 7244 O O . LYS B 1 362 ? -10.367 22.203 16.344 1 56.72 362 LYS B O 1
ATOM 7249 N N . GLY B 1 363 ? -10.719 22.844 14.531 1 56.44 363 GLY B N 1
ATOM 7250 C CA . GLY B 1 363 ? -9.523 22.672 13.719 1 56.44 363 GLY B CA 1
ATOM 7251 C C . GLY B 1 363 ? -8.359 23.516 14.203 1 56.44 363 GLY B C 1
ATOM 7252 O O . GLY B 1 363 ? -8.055 23.531 15.398 1 56.44 363 GLY B O 1
ATOM 7253 N N . PRO B 1 364 ? -7.617 24.188 13.383 1 61.16 364 PRO B N 1
ATOM 7254 C CA . PRO B 1 364 ? -6.5 25.062 13.742 1 61.16 364 PRO B CA 1
ATOM 7255 C C . PRO B 1 364 ? -6.883 26.109 14.781 1 61.16 364 PRO B C 1
ATOM 7257 O O . PRO B 1 364 ? -6.008 26.703 15.414 1 61.16 364 PRO B O 1
ATOM 7260 N N . SER B 1 365 ? -8.078 26.141 15.039 1 69.19 365 SER B N 1
ATOM 7261 C CA . SER B 1 365 ? -8.57 27.094 16.031 1 69.19 365 SER B CA 1
ATOM 7262 C C . SER B 1 365 ? -8.141 26.703 17.438 1 69.19 365 SER B C 1
ATOM 7264 O O . SER B 1 365 ? -8.086 27.547 18.328 1 69.19 365 SER B O 1
ATOM 7266 N N . LEU B 1 366 ? -7.738 25.516 17.516 1 71.56 366 LEU B N 1
ATOM 7267 C CA . LEU B 1 366 ? -7.285 25.062 18.844 1 71.56 366 LEU B CA 1
ATOM 7268 C C . LEU B 1 366 ? -6.008 25.797 19.25 1 71.56 366 LEU B C 1
ATOM 7270 O O . LEU B 1 366 ? -5.855 26.188 20.406 1 71.56 366 LEU B O 1
ATOM 7274 N N . LEU B 1 367 ? -5.164 26.047 18.328 1 80.69 367 LEU B N 1
ATOM 7275 C CA . LEU B 1 367 ? -3.865 26.656 18.578 1 80.69 367 LEU B CA 1
ATOM 7276 C C . LEU B 1 367 ? -4.016 28.141 18.922 1 80.69 367 LEU B C 1
ATOM 7278 O O . LEU B 1 367 ? -3.268 28.672 19.734 1 80.69 367 LEU B O 1
ATOM 7282 N N . PHE B 1 368 ? -4.98 28.734 18.391 1 89.44 368 PHE B N 1
ATOM 7283 C CA . PHE B 1 368 ? -5.004 30.188 18.5 1 89.44 368 PHE B CA 1
ATOM 7284 C C . PHE B 1 368 ? -6.199 30.656 19.312 1 89.44 368 PHE B C 1
ATOM 7286 O O . PHE B 1 368 ? -6.359 31.859 19.562 1 89.44 368 PHE B O 1
ATOM 7293 N N . ILE B 1 369 ? -7.008 29.766 19.75 1 84.56 369 ILE B N 1
ATOM 7294 C CA . ILE B 1 369 ? -8.133 30.141 20.594 1 84.56 369 ILE B CA 1
ATOM 7295 C C . ILE B 1 369 ? -8.016 29.453 21.953 1 84.56 369 ILE B C 1
ATOM 7297 O O . ILE B 1 369 ? -7.848 30.109 22.984 1 84.56 369 ILE B O 1
ATOM 7301 N N . THR B 1 370 ? -7.848 28.172 21.875 1 78.62 370 THR B N 1
ATOM 7302 C CA . THR B 1 370 ? -7.906 27.391 23.109 1 78.62 370 THR B CA 1
ATOM 7303 C C . THR B 1 370 ? -6.652 27.625 23.938 1 78.62 370 THR B C 1
ATOM 7305 O O . THR B 1 370 ? -6.746 27.875 25.141 1 78.62 370 THR B O 1
ATOM 7308 N N . TYR B 1 371 ? -5.508 27.594 23.375 1 83.06 371 TYR B N 1
ATOM 7309 C CA . TYR B 1 371 ? -4.266 27.781 24.109 1 83.06 371 TYR B CA 1
ATOM 7310 C C . TYR B 1 371 ? -4.16 29.203 24.656 1 83.06 371 TYR B C 1
ATOM 7312 O O . TYR B 1 371 ? -3.896 29.391 25.844 1 83.06 371 TYR B O 1
ATOM 7320 N N . PRO B 1 372 ? -4.406 30.078 23.844 1 89.25 372 PRO B N 1
ATOM 7321 C CA . PRO B 1 372 ? -4.34 31.438 24.359 1 89.25 372 PRO B CA 1
ATOM 7322 C C . PRO B 1 372 ? -5.355 31.703 25.484 1 89.25 372 PRO B C 1
ATOM 7324 O O . PRO B 1 372 ? -5.055 32.406 26.453 1 89.25 372 PRO B O 1
ATOM 7327 N N . GLU B 1 373 ? -6.527 31.172 25.297 1 84.94 373 GLU B N 1
ATOM 7328 C CA . GLU B 1 373 ? -7.535 31.328 26.328 1 84.94 373 GLU B CA 1
ATOM 7329 C C . GLU B 1 373 ? -7.059 30.734 27.656 1 84.94 373 GLU B C 1
ATOM 7331 O O . GLU B 1 373 ? -7.246 31.328 28.719 1 84.94 373 GLU B O 1
ATOM 7336 N N . ALA B 1 374 ? -6.457 29.641 27.594 1 80.19 374 ALA B N 1
ATOM 7337 C CA . ALA B 1 374 ? -5.953 28.969 28.781 1 80.19 374 ALA B CA 1
ATOM 7338 C C . ALA B 1 374 ? -4.793 29.734 29.391 1 80.19 374 ALA B C 1
ATOM 7340 O O . ALA B 1 374 ? -4.719 29.891 30.625 1 80.19 374 ALA B O 1
ATOM 7341 N N . ILE B 1 375 ? -3.932 30.234 28.656 1 86.75 375 ILE B N 1
ATOM 7342 C CA . ILE B 1 375 ? -2.744 30.953 29.109 1 86.75 375 ILE B CA 1
ATOM 7343 C C . ILE B 1 375 ? -3.152 32.281 29.75 1 86.75 375 ILE B C 1
ATOM 7345 O O . ILE B 1 375 ? -2.57 32.688 30.75 1 86.75 375 ILE B O 1
ATOM 7349 N N . ALA B 1 376 ? -4.168 32.875 29.156 1 87.81 376 ALA B N 1
ATOM 7350 C CA . ALA B 1 376 ? -4.625 34.156 29.656 1 87.81 376 ALA B CA 1
ATOM 7351 C C . ALA B 1 376 ? -5.125 34.062 31.094 1 87.81 376 ALA B C 1
ATOM 7353 O O . ALA B 1 376 ? -5.098 35.031 31.844 1 87.81 376 ALA B O 1
ATOM 7354 N N . ASN B 1 377 ? -5.484 32.938 31.453 1 78.25 377 ASN B N 1
ATOM 7355 C CA . ASN B 1 377 ? -6.098 32.781 32.75 1 78.25 377 ASN B CA 1
ATOM 7356 C C . ASN B 1 377 ? -5.137 32.125 33.75 1 78.25 377 ASN B C 1
ATOM 7358 O O . ASN B 1 377 ? -5.539 31.734 34.844 1 78.25 377 ASN B O 1
ATOM 7362 N N . MET B 1 378 ? -3.951 32.031 33.375 1 80.56 378 MET B N 1
ATOM 7363 C CA . MET B 1 378 ? -2.904 31.562 34.281 1 80.56 378 MET B CA 1
ATOM 7364 C C . MET B 1 378 ? -2.17 32.719 34.938 1 80.56 378 MET B C 1
ATOM 7366 O O . MET B 1 378 ? -2.125 33.812 34.406 1 80.56 378 MET B O 1
ATOM 7370 N N . MET B 1 379 ? -1.727 32.344 36.25 1 85.25 379 MET B N 1
ATOM 7371 C CA . MET B 1 379 ? -0.815 33.281 36.844 1 85.25 379 MET B CA 1
ATOM 7372 C C . MET B 1 379 ? 0.482 33.406 36.062 1 85.25 379 MET B C 1
ATOM 7374 O O . MET B 1 379 ? 1.105 32.406 35.75 1 85.25 379 MET B O 1
ATOM 7378 N N . GLY B 1 380 ? 0.911 34.594 35.688 1 89.56 380 GLY B N 1
ATOM 7379 C CA . GLY B 1 380 ? 2.076 34.781 34.844 1 89.56 380 GLY B CA 1
ATOM 7380 C C . GLY B 1 380 ? 1.77 34.594 33.375 1 89.56 380 GLY B C 1
ATOM 7381 O O . GLY B 1 380 ? 2.578 34.031 32.625 1 89.56 380 GLY B O 1
ATOM 7382 N N . SER B 1 381 ? 0.624 35 32.969 1 92 381 SER B N 1
ATOM 7383 C CA . SER B 1 381 ? 0.076 34.75 31.641 1 92 381 SER B CA 1
ATOM 7384 C C . SER B 1 381 ? 1.005 35.281 30.562 1 92 381 SER B C 1
ATOM 7386 O O . SER B 1 381 ? 1.228 34.625 29.547 1 92 381 SER B O 1
ATOM 7388 N N . THR B 1 382 ? 1.561 36.5 30.75 1 95.06 382 THR B N 1
ATOM 7389 C CA . THR B 1 382 ? 2.432 37.094 29.75 1 95.06 382 THR B CA 1
ATOM 7390 C C . THR B 1 382 ? 3.658 36.219 29.5 1 95.06 382 THR B C 1
ATOM 7392 O O . THR B 1 382 ? 4.043 36 28.359 1 95.06 382 TH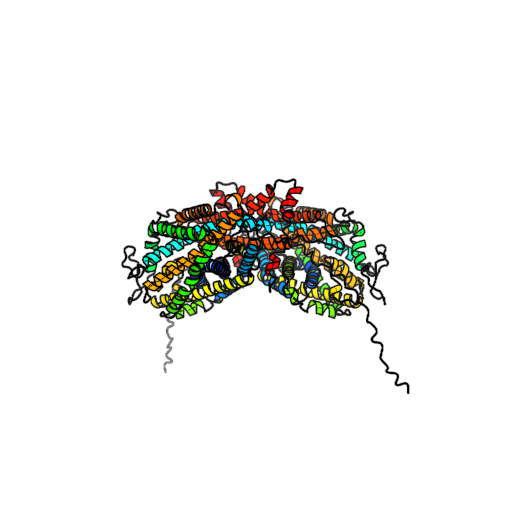R B O 1
ATOM 7395 N N . PHE B 1 383 ? 4.242 35.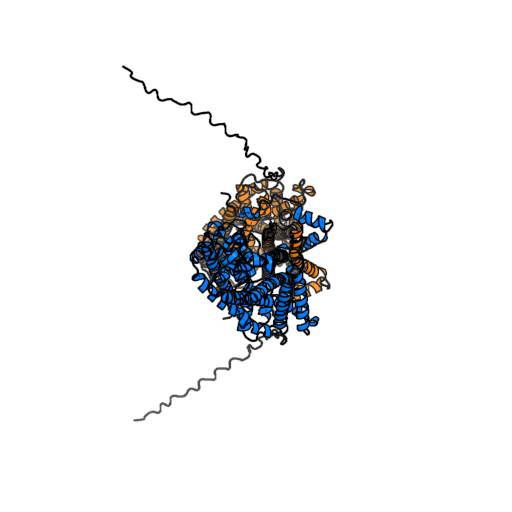719 30.547 1 94.38 383 PHE B N 1
ATOM 7396 C CA . PHE B 1 383 ? 5.414 34.844 30.438 1 94.38 383 PHE B CA 1
ATOM 7397 C C . PHE B 1 383 ? 5.078 33.594 29.672 1 94.38 383 PHE B C 1
ATOM 7399 O O . PHE B 1 383 ? 5.805 33.188 28.75 1 94.38 383 PHE B O 1
ATOM 7406 N N . PHE B 1 384 ? 4.008 32.969 30.031 1 92.25 384 PHE B N 1
ATOM 7407 C CA . PHE B 1 384 ? 3.619 31.703 29.422 1 92.25 384 PHE B CA 1
ATOM 7408 C C . PHE B 1 384 ? 3.217 31.906 27.969 1 92.25 384 PHE B C 1
ATOM 7410 O O . PHE B 1 384 ? 3.439 31.047 27.125 1 92.25 384 PHE B O 1
ATOM 7417 N N . ALA B 1 385 ? 2.574 33.031 27.688 1 95.06 385 ALA B N 1
ATOM 7418 C CA . ALA B 1 385 ? 2.232 33.344 26.312 1 95.06 385 ALA B CA 1
ATOM 7419 C C . ALA B 1 385 ? 3.486 33.469 25.453 1 95.06 385 ALA B C 1
ATOM 7421 O O . ALA B 1 385 ? 3.553 32.938 24.344 1 95.06 385 ALA B O 1
ATOM 7422 N N . ILE B 1 386 ? 4.477 34.156 25.953 1 95.5 386 ILE B N 1
ATOM 7423 C CA . ILE B 1 386 ? 5.715 34.406 25.219 1 95.5 386 ILE B CA 1
ATOM 7424 C C . ILE B 1 386 ? 6.414 33.062 24.938 1 95.5 386 ILE B C 1
ATOM 7426 O O . ILE B 1 386 ? 6.773 32.781 23.797 1 95.5 386 ILE B O 1
ATOM 7430 N N . ILE B 1 387 ? 6.562 32.219 25.875 1 93.56 387 ILE B N 1
ATOM 7431 C CA . ILE B 1 387 ? 7.312 31 25.672 1 93.56 387 ILE B CA 1
ATOM 7432 C C . ILE B 1 387 ? 6.512 30.047 24.797 1 93.56 387 ILE B C 1
ATOM 7434 O O . ILE B 1 387 ? 7.086 29.281 24.016 1 93.56 387 ILE B O 1
ATOM 7438 N N . PHE B 1 388 ? 5.262 30.078 24.953 1 92.31 388 PHE B N 1
ATOM 7439 C CA . PHE B 1 388 ? 4.414 29.234 24.125 1 92.31 388 PHE B CA 1
ATOM 7440 C C . PHE B 1 388 ? 4.57 29.562 22.656 1 92.31 388 PHE B C 1
ATOM 7442 O O . PHE B 1 388 ? 4.773 28.672 21.828 1 92.31 388 PHE B O 1
ATOM 7449 N N . PHE B 1 389 ? 4.426 30.766 22.328 1 95.38 389 PHE B N 1
ATOM 7450 C CA . PHE B 1 389 ? 4.457 31.141 20.922 1 95.38 389 PHE B CA 1
ATOM 7451 C C . PHE B 1 389 ? 5.875 31.062 20.359 1 95.38 389 PHE B C 1
ATOM 7453 O O . PHE B 1 389 ? 6.074 30.812 19.172 1 95.38 389 PHE B O 1
ATOM 7460 N N . VAL B 1 390 ? 6.883 31.234 21.219 1 94.44 390 VAL B N 1
ATOM 7461 C CA . VAL B 1 390 ? 8.25 30.969 20.797 1 94.44 390 VAL B CA 1
ATOM 7462 C C . VAL B 1 390 ? 8.398 29.484 20.406 1 94.44 390 VAL B C 1
ATOM 7464 O O . VAL B 1 390 ? 9.023 29.156 19.406 1 94.44 390 VAL B O 1
ATOM 7467 N N . MET B 1 391 ? 7.855 28.672 21.188 1 93.31 391 MET B N 1
ATOM 7468 C CA . MET B 1 391 ? 7.879 27.234 20.891 1 93.31 391 MET B CA 1
ATOM 7469 C C . MET B 1 391 ? 7.184 26.938 19.578 1 93.31 391 MET B C 1
ATOM 7471 O O . MET B 1 391 ? 7.703 26.188 18.75 1 93.31 391 MET B O 1
ATOM 7475 N N . MET B 1 392 ? 6.082 27.562 19.359 1 93 392 MET B N 1
ATOM 7476 C CA . MET B 1 392 ? 5.316 27.328 18.141 1 93 392 MET B CA 1
ATOM 7477 C C . MET B 1 392 ? 6.098 27.797 16.906 1 93 392 MET B C 1
ATOM 7479 O O . MET B 1 392 ? 6.113 27.109 15.891 1 93 392 MET B O 1
ATOM 7483 N N . ILE B 1 393 ? 6.699 28.891 17.016 1 95.25 393 ILE B N 1
ATOM 7484 C CA . ILE B 1 393 ? 7.457 29.453 15.914 1 95.25 393 ILE B CA 1
ATOM 7485 C C . ILE B 1 393 ? 8.664 28.562 15.617 1 95.25 393 ILE B C 1
ATOM 7487 O O . ILE B 1 393 ? 8.953 28.266 14.453 1 95.25 393 ILE B O 1
ATOM 7491 N N . THR B 1 394 ? 9.344 28.125 16.625 1 94.25 394 THR B N 1
ATOM 7492 C CA . THR B 1 394 ? 10.523 27.297 16.422 1 94.25 394 THR B CA 1
ATOM 7493 C C . THR B 1 394 ? 10.148 25.953 15.836 1 94.25 394 THR B C 1
ATOM 7495 O O . THR B 1 394 ? 10.836 25.438 14.945 1 94.25 394 THR B O 1
ATOM 7498 N N . LEU B 1 395 ? 9.102 25.375 16.312 1 92.81 395 LEU B N 1
ATOM 7499 C CA . LEU B 1 395 ? 8.609 24.125 15.75 1 92.81 395 LEU B CA 1
ATOM 7500 C C . LEU B 1 395 ? 8.258 24.297 14.273 1 92.81 395 LEU B C 1
ATOM 7502 O O . LEU B 1 395 ? 8.586 23.438 13.453 1 92.81 395 LEU B O 1
ATOM 7506 N N . GLY B 1 396 ? 7.59 25.344 14.016 1 93.81 396 GLY B N 1
ATOM 7507 C CA . GLY B 1 396 ? 7.195 25.625 12.641 1 93.81 396 GLY B CA 1
ATOM 7508 C C . GLY B 1 396 ? 8.375 25.859 11.719 1 93.81 396 GLY B C 1
ATOM 7509 O O . GLY B 1 396 ? 8.383 25.375 10.586 1 93.81 396 GLY B O 1
ATOM 7510 N N . LEU B 1 397 ? 9.336 26.578 12.172 1 94.25 397 LEU B N 1
ATOM 7511 C CA . LEU B 1 397 ? 10.508 26.906 11.359 1 94.25 397 LEU B CA 1
ATOM 7512 C C . LEU B 1 397 ? 11.273 25.641 10.992 1 94.25 397 LEU B C 1
ATOM 7514 O O . LEU B 1 397 ? 11.727 25.484 9.859 1 94.25 397 LEU B O 1
ATOM 7518 N N . ASP B 1 398 ? 11.422 24.781 11.906 1 93.81 398 ASP B N 1
ATOM 7519 C CA . ASP B 1 398 ? 12.141 23.531 11.633 1 93.81 398 ASP B CA 1
ATOM 7520 C C . ASP B 1 398 ? 11.469 22.75 10.508 1 93.81 398 ASP B C 1
ATOM 7522 O O . ASP B 1 398 ? 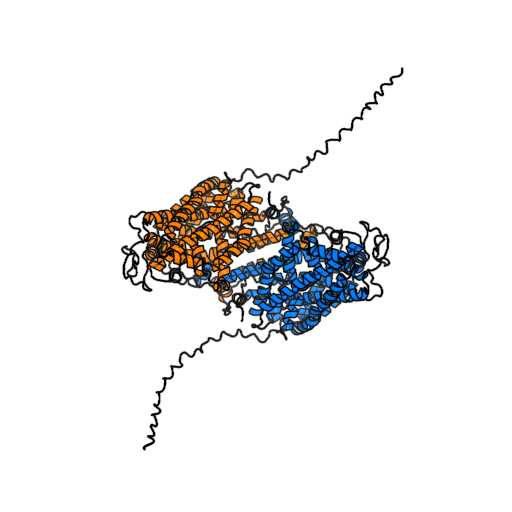12.148 22.203 9.633 1 93.81 398 ASP B O 1
ATOM 7526 N N . SER B 1 399 ? 10.219 22.656 10.57 1 93.06 399 SER B N 1
ATOM 7527 C CA . SER B 1 399 ? 9.477 21.953 9.523 1 93.06 399 SER B CA 1
ATOM 7528 C C . SER B 1 399 ? 9.641 22.641 8.172 1 93.06 399 SER B C 1
ATOM 7530 O O . SER B 1 399 ? 9.742 21.984 7.137 1 93.06 399 SER B O 1
ATOM 7532 N N . THR B 1 400 ? 9.625 23.953 8.211 1 94.75 400 THR B N 1
ATOM 7533 C CA . THR B 1 400 ? 9.812 24.719 6.984 1 94.75 400 THR B CA 1
ATOM 7534 C C . THR B 1 400 ? 11.211 24.484 6.418 1 94.75 400 THR B C 1
ATOM 7536 O O . THR B 1 400 ? 11.375 24.344 5.203 1 94.75 400 THR B O 1
ATOM 7539 N N . PHE B 1 401 ? 12.219 24.484 7.316 1 93.88 401 PHE B N 1
ATOM 7540 C CA . PHE B 1 401 ? 13.586 24.203 6.883 1 93.88 401 PHE B CA 1
ATOM 7541 C C . PHE B 1 401 ? 13.656 22.875 6.156 1 93.88 401 PHE B C 1
ATOM 7543 O O . PHE B 1 401 ? 14.227 22.781 5.066 1 93.88 401 PHE B O 1
ATOM 7550 N N . GLY B 1 402 ? 13.078 21.922 6.758 1 92.69 402 GLY B N 1
ATOM 7551 C CA . GLY B 1 402 ? 13.086 20.594 6.168 1 92.69 402 GLY B CA 1
ATOM 7552 C C . GLY B 1 402 ? 12.359 20.531 4.84 1 92.69 402 GLY B C 1
ATOM 7553 O O . GLY B 1 402 ? 12.891 19.984 3.863 1 92.69 402 GLY B O 1
ATOM 7554 N N . GLY B 1 403 ? 11.195 21.078 4.824 1 93.81 403 GLY B N 1
ATOM 7555 C CA . GLY B 1 403 ? 10.398 21.031 3.609 1 93.81 403 GLY B CA 1
ATOM 7556 C C . GLY B 1 403 ? 11.07 21.719 2.434 1 93.81 403 GLY B C 1
ATOM 7557 O O . GLY B 1 403 ? 11.078 21.188 1.322 1 93.81 403 GLY B O 1
ATOM 7558 N N . LEU B 1 404 ? 11.602 22.859 2.631 1 95.5 404 LEU B N 1
ATOM 7559 C CA . LEU B 1 404 ? 12.25 23.594 1.551 1 95.5 404 LEU B CA 1
ATOM 7560 C C . LEU B 1 404 ? 13.562 22.922 1.151 1 95.5 404 LEU B C 1
ATOM 7562 O O . LEU B 1 404 ? 13.938 22.922 -0.024 1 95.5 404 LEU B O 1
ATOM 7566 N N . GLU B 1 405 ? 14.234 22.422 2.115 1 94.31 405 GLU B N 1
ATOM 7567 C CA . GLU B 1 405 ? 15.453 21.688 1.796 1 94.31 405 GLU B CA 1
ATOM 7568 C C . GLU B 1 405 ? 15.164 20.5 0.889 1 94.31 405 GLU B C 1
ATOM 7570 O O . GLU B 1 405 ? 15.984 20.141 0.041 1 94.31 405 GLU B O 1
ATOM 7575 N N . ALA B 1 406 ? 14.07 19.891 1.139 1 95.38 406 ALA B N 1
ATOM 7576 C CA . ALA B 1 406 ? 13.672 18.781 0.282 1 95.38 406 ALA B CA 1
ATOM 7577 C C . ALA B 1 406 ? 13.562 19.219 -1.175 1 95.38 406 ALA B C 1
ATOM 7579 O O . ALA B 1 406 ? 14.008 18.516 -2.08 1 95.38 406 ALA B O 1
ATOM 7580 N N . ILE B 1 407 ? 13.031 20.375 -1.406 1 95.69 407 ILE B N 1
ATOM 7581 C CA . ILE B 1 407 ? 12.875 20.906 -2.758 1 95.69 407 ILE B CA 1
ATOM 7582 C C . ILE B 1 407 ? 14.242 21.297 -3.316 1 95.69 407 ILE B C 1
ATOM 7584 O O . ILE B 1 407 ? 14.562 20.969 -4.461 1 95.69 407 ILE B O 1
ATOM 7588 N N . ILE B 1 408 ? 14.992 21.953 -2.547 1 94.25 408 ILE B N 1
ATOM 7589 C CA . ILE B 1 408 ? 16.297 22.438 -2.969 1 94.25 408 ILE B CA 1
ATOM 7590 C C . ILE B 1 408 ? 17.172 21.266 -3.387 1 94.25 408 ILE B C 1
ATOM 7592 O O . ILE B 1 408 ? 17.75 21.266 -4.48 1 94.25 408 ILE B O 1
ATOM 7596 N N . THR B 1 409 ? 17.219 20.266 -2.541 1 93.12 409 THR B N 1
ATOM 7597 C CA . THR B 1 409 ? 18.031 19.094 -2.822 1 93.12 409 THR B CA 1
ATOM 7598 C C . THR B 1 409 ? 17.516 18.359 -4.062 1 93.12 409 THR B C 1
ATOM 7600 O O . THR B 1 409 ? 18.297 17.906 -4.891 1 93.12 409 THR B O 1
ATOM 7603 N N . ALA B 1 410 ? 16.25 18.266 -4.148 1 94.12 410 ALA B N 1
ATOM 7604 C CA . ALA B 1 410 ? 15.656 17.562 -5.289 1 94.12 410 ALA B CA 1
ATOM 7605 C C . ALA B 1 410 ? 16.016 18.25 -6.602 1 94.12 410 ALA B C 1
ATOM 7607 O O . ALA B 1 410 ? 16.406 17.594 -7.57 1 94.12 410 ALA B O 1
ATOM 7608 N N . VAL B 1 411 ? 15.992 19.562 -6.641 1 92.5 411 VAL B N 1
ATOM 7609 C CA . VAL B 1 411 ? 16.203 20.312 -7.871 1 92.5 411 VAL B CA 1
ATOM 7610 C C . VAL B 1 411 ? 17.703 20.422 -8.164 1 92.5 411 VAL B C 1
ATOM 7612 O O . VAL B 1 411 ? 18.125 20.25 -9.305 1 92.5 411 VAL B O 1
ATOM 7615 N N . LEU B 1 412 ? 18.516 20.656 -7.203 1 91.31 412 LEU B N 1
ATOM 7616 C CA . LEU B 1 412 ? 19.953 20.812 -7.395 1 91.31 412 LEU B CA 1
ATOM 7617 C C . LEU B 1 412 ? 20.578 19.5 -7.867 1 91.31 412 LEU B C 1
ATOM 7619 O O . LEU B 1 412 ? 21.484 19.516 -8.695 1 91.31 412 LEU B O 1
ATOM 7623 N N . ASP B 1 413 ? 20.094 18.422 -7.328 1 90.81 413 ASP B N 1
ATOM 7624 C CA . ASP B 1 413 ? 20.609 17.125 -7.73 1 90.81 413 ASP B CA 1
ATOM 7625 C C . ASP B 1 413 ? 20.172 16.766 -9.141 1 90.81 413 ASP B C 1
ATOM 7627 O O . ASP B 1 413 ? 20.891 16.078 -9.875 1 90.81 413 ASP B O 1
ATOM 7631 N N . GLU B 1 414 ? 19.016 17.156 -9.453 1 89 414 GLU B N 1
ATOM 7632 C CA . GLU B 1 414 ? 18.484 16.828 -10.766 1 89 414 GLU B CA 1
ATOM 7633 C C . GLU B 1 414 ? 19.094 17.703 -11.852 1 89 414 GLU B C 1
ATOM 7635 O O . GLU B 1 414 ? 19.344 17.234 -12.969 1 89 414 GLU B O 1
ATOM 7640 N N . TYR B 1 415 ? 19.359 18.953 -11.492 1 88 415 TYR B N 1
ATOM 7641 C CA . TYR B 1 415 ? 19.922 19.891 -12.445 1 88 415 TYR B CA 1
ATOM 7642 C C . TYR B 1 415 ? 21.188 20.531 -11.898 1 88 415 TYR B C 1
ATOM 7644 O O . TYR B 1 415 ? 21.25 21.75 -11.734 1 88 415 TYR B O 1
ATOM 7652 N N . PRO B 1 416 ? 22.188 19.734 -11.789 1 81.06 416 PRO B N 1
ATOM 7653 C CA . PRO B 1 416 ? 23.406 20.266 -11.164 1 81.06 416 PRO B CA 1
ATOM 7654 C C . PRO B 1 416 ? 24.109 21.312 -12.008 1 81.06 416 PRO B C 1
ATOM 7656 O O . PRO B 1 416 ? 24.672 22.281 -11.469 1 81.06 416 PRO B O 1
ATOM 7659 N N . ASP B 1 417 ? 24.109 21.188 -13.195 1 80.31 417 ASP B N 1
ATOM 7660 C CA . ASP B 1 417 ? 24.828 22.094 -14.094 1 80.31 417 ASP B CA 1
ATOM 7661 C C . ASP B 1 417 ? 24.203 23.5 -14.078 1 80.31 417 ASP B C 1
ATOM 7663 O O . ASP B 1 417 ? 24.906 24.5 -14.211 1 80.31 417 ASP B O 1
ATOM 7667 N N . HIS B 1 418 ? 22.969 23.594 -13.82 1 74.5 418 HIS B N 1
ATOM 7668 C CA . HIS B 1 418 ? 22.266 24.875 -13.898 1 74.5 418 HIS B CA 1
ATOM 7669 C C . HIS B 1 418 ? 22.297 25.594 -12.555 1 74.5 418 HIS B C 1
ATOM 7671 O O . HIS B 1 418 ? 22.406 26.828 -12.5 1 74.5 418 HIS B O 1
ATOM 7677 N N . PHE B 1 419 ? 22.297 24.828 -11.453 1 76 419 PHE B N 1
ATOM 7678 C CA . PHE B 1 419 ? 22 25.469 -10.18 1 76 419 PHE B CA 1
ATOM 7679 C C . PHE B 1 419 ? 23.078 25.188 -9.156 1 76 419 PHE B C 1
ATOM 7681 O O . PHE B 1 419 ? 23.125 25.812 -8.094 1 76 419 PHE B O 1
ATOM 7688 N N . SER B 1 420 ? 23.984 24.297 -9.422 1 71.06 420 SER B N 1
ATOM 7689 C CA . SER B 1 420 ? 24.922 23.844 -8.398 1 71.06 420 SER B CA 1
ATOM 7690 C C . SER B 1 420 ? 25.828 24.984 -7.941 1 71.06 420 SER B C 1
ATOM 7692 O O . SER B 1 420 ? 26.188 25.062 -6.766 1 71.06 420 SER B O 1
ATOM 7694 N N . HIS B 1 421 ? 26.062 25.906 -8.805 1 77.81 421 HIS B N 1
ATOM 7695 C CA . HIS B 1 421 ? 27 26.953 -8.438 1 77.81 421 HIS B CA 1
ATOM 7696 C C . HIS B 1 421 ? 26.266 28.203 -7.949 1 77.81 421 HIS B C 1
ATOM 7698 O O . HIS B 1 421 ? 26.906 29.172 -7.535 1 77.81 421 HIS B O 1
ATOM 7704 N N . ARG B 1 422 ? 25.031 28.109 -7.895 1 88.38 422 ARG B N 1
ATOM 7705 C CA . ARG B 1 422 ? 24.25 29.266 -7.484 1 88.38 422 ARG B CA 1
ATOM 7706 C C . ARG B 1 422 ? 23.156 28.875 -6.504 1 88.38 422 ARG B C 1
ATOM 7708 O O . ARG B 1 422 ? 22 29.266 -6.668 1 88.38 422 ARG B O 1
ATOM 7715 N N . ARG B 1 423 ? 23.5 28.25 -5.512 1 89.81 423 ARG B N 1
ATOM 7716 C CA . ARG B 1 423 ? 22.531 27.797 -4.52 1 89.81 423 ARG B CA 1
ATOM 7717 C C . ARG B 1 423 ? 21.828 28.984 -3.863 1 89.81 423 ARG B C 1
ATOM 7719 O O . ARG B 1 423 ? 20.609 28.953 -3.66 1 89.81 423 ARG B O 1
ATOM 7726 N N . GLU B 1 424 ? 22.578 30.078 -3.566 1 92.38 424 GLU B N 1
ATOM 7727 C CA . GLU B 1 424 ? 22.031 31.234 -2.879 1 92.38 424 GLU B CA 1
ATOM 7728 C C . GLU B 1 424 ? 20.922 31.891 -3.697 1 92.38 424 GLU B C 1
ATOM 7730 O O . GLU B 1 424 ? 19.891 32.281 -3.15 1 92.38 424 GLU B O 1
ATOM 7735 N N . LEU B 1 425 ? 21.156 31.922 -4.953 1 93.38 425 LEU B N 1
ATOM 7736 C CA . LEU B 1 425 ? 20.156 32.531 -5.824 1 93.38 425 LEU B CA 1
ATOM 7737 C C . LEU B 1 425 ? 18.938 31.625 -5.98 1 93.38 425 LEU B C 1
ATOM 7739 O O . LEU B 1 425 ? 17.812 32.125 -6.086 1 93.38 425 LEU B O 1
ATOM 7743 N N . PHE B 1 426 ? 19.188 30.391 -6.082 1 94 426 PHE B N 1
ATOM 7744 C CA . PHE B 1 426 ? 18.078 29.453 -6.207 1 94 426 PHE B CA 1
ATOM 7745 C C . PHE B 1 426 ? 17.203 29.484 -4.961 1 94 426 PHE B C 1
ATOM 7747 O O . PHE B 1 426 ? 15.969 29.5 -5.059 1 94 426 PHE B O 1
ATOM 7754 N N . VAL B 1 427 ? 17.859 29.469 -3.822 1 95.31 427 VAL B N 1
ATOM 7755 C CA . VAL B 1 427 ? 17.125 29.5 -2.564 1 95.31 427 VAL B CA 1
ATOM 7756 C C . VAL B 1 427 ? 16.312 30.797 -2.479 1 95.31 427 VAL B C 1
ATOM 7758 O O . VAL B 1 427 ? 15.172 30.797 -2.023 1 95.31 427 VAL B O 1
ATOM 7761 N N . LEU B 1 428 ? 16.906 31.891 -2.879 1 96.25 428 LEU B N 1
ATOM 7762 C CA . LEU B 1 428 ? 16.188 33.156 -2.891 1 96.25 428 LEU B CA 1
ATOM 7763 C C . LEU B 1 428 ? 14.969 33.094 -3.801 1 96.25 428 LEU B C 1
ATOM 7765 O O . LEU B 1 428 ? 13.891 33.562 -3.436 1 96.25 428 LEU B O 1
ATOM 7769 N N . GLY B 1 429 ? 15.172 32.531 -4.98 1 96.12 429 GLY B N 1
ATOM 7770 C CA . GLY B 1 429 ? 14.055 32.375 -5.895 1 96.12 429 GLY B CA 1
ATOM 7771 C C . GLY B 1 429 ? 12.945 31.5 -5.312 1 96.12 429 GLY B C 1
ATOM 7772 O O . GLY B 1 429 ? 11.766 31.828 -5.469 1 96.12 429 GLY B O 1
ATOM 7773 N N . LEU B 1 430 ? 13.312 30.438 -4.668 1 96.69 430 LEU B N 1
ATOM 7774 C CA . LEU B 1 430 ? 12.336 29.531 -4.062 1 96.69 430 LEU B CA 1
ATOM 7775 C C . LEU B 1 430 ? 11.562 30.234 -2.949 1 96.69 430 LEU B C 1
ATOM 7777 O O . LEU B 1 430 ? 10.344 30.109 -2.857 1 96.69 430 LEU B O 1
ATOM 7781 N N . VAL B 1 431 ? 12.25 30.953 -2.115 1 97.06 431 VAL B N 1
ATOM 7782 C CA . VAL B 1 431 ? 11.633 31.656 -1.005 1 97.06 431 VAL B CA 1
ATOM 7783 C C . VAL B 1 431 ? 10.68 32.719 -1.543 1 97.06 431 VAL B C 1
ATOM 7785 O O . VAL B 1 431 ? 9.602 32.938 -0.979 1 97.06 431 VAL B O 1
ATOM 7788 N N . VAL B 1 432 ? 11.047 33.344 -2.619 1 97.25 432 VAL B N 1
ATOM 7789 C CA . VAL B 1 432 ? 10.195 34.375 -3.229 1 97.25 432 VAL B CA 1
ATOM 7790 C C . VAL B 1 432 ? 8.922 33.719 -3.773 1 97.25 432 VAL B C 1
ATOM 7792 O O . VAL B 1 432 ? 7.824 34.25 -3.615 1 97.25 432 VAL B O 1
ATOM 7795 N N . VAL B 1 433 ? 9.062 32.594 -4.355 1 97.06 433 VAL B N 1
ATOM 7796 C CA . VAL B 1 433 ? 7.906 31.859 -4.871 1 97.06 433 VAL B CA 1
ATOM 7797 C C . VAL B 1 433 ? 6.996 31.453 -3.717 1 97.06 433 VAL B C 1
ATOM 7799 O O . VAL B 1 433 ? 5.77 31.562 -3.814 1 97.06 433 VAL B O 1
ATOM 7802 N N . CYS B 1 434 ? 7.59 30.984 -2.666 1 97.44 434 CYS B N 1
ATOM 7803 C CA . CYS B 1 434 ? 6.809 30.594 -1.5 1 97.44 434 CYS B CA 1
ATOM 7804 C C . CYS B 1 434 ? 6.113 31.797 -0.875 1 97.44 434 CYS B C 1
ATOM 7806 O O . CYS B 1 434 ? 4.965 31.688 -0.436 1 97.44 434 CYS B O 1
ATOM 7808 N N . PHE B 1 435 ? 6.793 32.938 -0.832 1 97.5 435 PHE B N 1
ATOM 7809 C CA . PHE B 1 435 ? 6.215 34.156 -0.279 1 97.5 435 PHE B CA 1
ATOM 7810 C C . PHE B 1 435 ? 5.027 34.625 -1.114 1 97.5 435 PHE B C 1
ATOM 7812 O O . PHE B 1 435 ? 3.961 34.938 -0.573 1 97.5 435 PHE B O 1
ATOM 7819 N N . LEU B 1 436 ? 5.23 34.594 -2.391 1 96.94 436 LEU B N 1
ATOM 7820 C CA . LEU B 1 436 ? 4.164 35.031 -3.291 1 96.94 436 LEU B CA 1
ATOM 7821 C C . LEU B 1 436 ? 2.996 34.062 -3.256 1 96.94 436 LEU B C 1
ATOM 7823 O O . LEU B 1 436 ? 1.836 34.469 -3.336 1 96.94 436 LEU B O 1
ATOM 7827 N N . GLY B 1 437 ? 3.275 32.812 -3.123 1 95.31 437 GLY B N 1
ATOM 7828 C CA . GLY B 1 437 ? 2.227 31.812 -3.029 1 95.31 437 GLY B CA 1
ATOM 7829 C C . GLY B 1 437 ? 1.435 31.891 -1.738 1 95.31 437 GLY B C 1
ATOM 7830 O O . GLY B 1 437 ? 0.277 31.469 -1.687 1 95.31 437 GLY B O 1
ATOM 7831 N N . SER B 1 438 ? 2.021 32.469 -0.716 1 97.12 438 SER B N 1
ATOM 7832 C CA . SER B 1 438 ? 1.386 32.562 0.595 1 97.12 438 SER B CA 1
ATOM 7833 C C . SER B 1 438 ? 0.551 33.812 0.711 1 97.12 438 SER B C 1
ATOM 7835 O O . SER B 1 438 ? -0.17 34 1.693 1 97.12 438 SER B O 1
ATOM 7837 N N . LEU B 1 439 ? 0.568 34.688 -0.247 1 96.44 439 LEU B N 1
ATOM 7838 C CA . LEU B 1 439 ? -0.115 35.969 -0.154 1 96.44 439 LEU B CA 1
ATOM 7839 C C . LEU B 1 439 ? -1.625 35.781 -0.063 1 96.44 439 LEU B C 1
ATOM 7841 O O . LEU B 1 439 ? -2.309 36.531 0.644 1 96.44 439 LEU B O 1
ATOM 7845 N N . SER B 1 440 ? -2.143 34.781 -0.724 1 95.12 440 SER B N 1
ATOM 7846 C CA . SER B 1 440 ? -3.58 34.531 -0.688 1 95.12 440 SER B CA 1
ATOM 7847 C C . SER B 1 440 ? -4.027 34.094 0.7 1 95.12 440 SER B C 1
ATOM 7849 O O . SER B 1 440 ? -5.184 34.312 1.079 1 95.12 440 SER B O 1
ATOM 7851 N N . THR B 1 441 ? -3.152 33.562 1.46 1 96.62 441 THR B N 1
ATOM 7852 C CA . THR B 1 441 ? -3.486 33.062 2.787 1 96.62 441 THR B CA 1
ATOM 7853 C C . THR B 1 441 ? -3.391 34.156 3.828 1 96.62 441 THR B C 1
ATOM 7855 O O . THR B 1 441 ? -3.793 33.969 4.977 1 96.62 441 THR B O 1
ATOM 7858 N N . LEU B 1 442 ? -2.934 35.375 3.436 1 97.12 442 LEU B N 1
ATOM 7859 C CA . LEU B 1 442 ? -2.752 36.5 4.367 1 97.12 442 LEU B CA 1
ATOM 7860 C C . LEU B 1 442 ? -3.895 37.5 4.246 1 97.12 442 LEU B C 1
ATOM 7862 O O . LEU B 1 442 ? -3.895 38.531 4.926 1 97.12 442 LEU B O 1
ATOM 7866 N N . THR B 1 443 ? -4.859 37.156 3.445 1 97.06 443 THR B N 1
ATOM 7867 C CA . THR B 1 443 ? -6.027 38 3.301 1 97.06 443 THR B CA 1
ATOM 7868 C C . THR B 1 443 ? -6.98 37.844 4.477 1 97.06 443 THR B C 1
ATOM 7870 O O . THR B 1 443 ? -6.766 36.969 5.332 1 97.06 443 THR B O 1
ATOM 7873 N N . ASN B 1 444 ? -8.031 38.688 4.523 1 97.06 444 ASN B N 1
ATOM 7874 C CA . ASN B 1 444 ? -9.023 38.562 5.586 1 97.06 444 ASN B CA 1
ATOM 7875 C C . ASN B 1 444 ? -9.664 37.156 5.586 1 97.06 444 ASN B C 1
ATOM 7877 O O . ASN B 1 444 ? -9.93 36.594 6.648 1 97.06 444 ASN B O 1
ATOM 7881 N N . GLY B 1 445 ? -9.867 36.656 4.453 1 94.56 445 GLY B N 1
ATOM 7882 C CA . GLY B 1 445 ? -10.375 35.312 4.324 1 94.56 445 GLY B CA 1
ATOM 7883 C C . GLY B 1 445 ? -9.281 34.281 4.109 1 94.56 445 GLY B C 1
ATOM 7884 O O . GLY B 1 445 ? -9.531 33.219 3.561 1 94.56 445 GLY B O 1
ATOM 7885 N N . GLY B 1 446 ? -8.094 34.656 4.484 1 94.75 446 GLY B N 1
ATOM 7886 C CA . GLY B 1 446 ? -6.949 33.781 4.266 1 94.75 446 GLY B CA 1
ATOM 7887 C C . GLY B 1 446 ? -7.07 32.438 4.977 1 94.75 446 GLY B C 1
ATOM 7888 O O . GLY B 1 446 ? -6.57 31.422 4.492 1 94.75 446 GLY B O 1
ATOM 7889 N N . ALA B 1 447 ? -7.773 32.406 6.098 1 92.88 447 ALA B N 1
ATOM 7890 C CA . ALA B 1 447 ? -7.973 31.172 6.848 1 92.88 447 ALA B CA 1
ATOM 7891 C C . ALA B 1 447 ? -8.727 30.141 6.012 1 92.88 447 ALA B C 1
ATOM 7893 O O . ALA B 1 447 ? -8.484 28.938 6.133 1 92.88 447 ALA B O 1
ATOM 7894 N N . TYR B 1 448 ? -9.633 30.594 5.188 1 92.81 448 TYR B N 1
ATOM 7895 C CA . TYR B 1 448 ? -10.367 29.688 4.312 1 92.81 448 TYR B CA 1
ATOM 7896 C C . TYR B 1 448 ? -9.445 29.078 3.27 1 92.81 448 TYR B C 1
ATOM 7898 O O . TYR B 1 448 ? -9.586 27.891 2.936 1 92.81 448 TYR B O 1
ATOM 7906 N N . VAL B 1 449 ? -8.57 29.875 2.795 1 94.12 449 VAL B N 1
ATOM 7907 C CA . VAL B 1 449 ? -7.617 29.391 1.805 1 94.12 449 VAL B CA 1
ATOM 7908 C C . VAL B 1 449 ? -6.668 28.375 2.451 1 94.12 449 VAL B C 1
ATOM 7910 O O . VAL B 1 449 ? -6.32 27.359 1.844 1 94.12 449 VAL B O 1
ATOM 7913 N N . VAL B 1 450 ? -6.25 28.688 3.66 1 92.56 450 VAL B N 1
ATOM 7914 C CA . VAL B 1 450 ? -5.375 27.781 4.402 1 92.56 450 VAL B CA 1
ATOM 7915 C C . VAL B 1 450 ? -6.043 26.422 4.555 1 92.56 450 VAL B C 1
ATOM 7917 O O . VAL B 1 450 ? -5.422 25.391 4.301 1 92.56 450 VAL B O 1
ATOM 7920 N N . LYS B 1 451 ? -7.254 26.438 4.918 1 90 451 LYS B N 1
ATOM 7921 C CA . LYS B 1 451 ? -7.992 25.188 5.121 1 90 451 LYS B CA 1
ATOM 7922 C C . LYS B 1 451 ? -8.133 24.422 3.814 1 90 451 LYS B C 1
ATOM 7924 O O . LYS B 1 451 ? -8.031 23.188 3.799 1 90 451 LYS B O 1
ATOM 7929 N N . LEU B 1 452 ? -8.359 25.125 2.789 1 89.81 452 LEU B N 1
ATOM 7930 C CA . LEU B 1 452 ? -8.5 24.5 1.477 1 89.81 452 LEU B CA 1
ATOM 7931 C C . LEU B 1 452 ? -7.195 23.828 1.053 1 89.81 452 LEU B C 1
ATOM 7933 O O . LEU B 1 452 ? -7.203 22.688 0.568 1 89.81 452 LEU B O 1
ATOM 7937 N N . LEU B 1 453 ? -6.121 24.5 1.228 1 90.62 453 LEU B N 1
ATOM 7938 C CA . LEU B 1 453 ? -4.812 23.969 0.843 1 90.62 453 LEU B CA 1
ATOM 7939 C C . LEU B 1 453 ? -4.418 22.797 1.731 1 90.62 453 LEU B C 1
ATOM 7941 O O . LEU B 1 453 ? -3.803 21.844 1.261 1 90.62 453 LEU B O 1
ATOM 7945 N N . GLU B 1 454 ? -4.738 22.906 2.916 1 86.44 454 GLU B N 1
ATOM 7946 C CA . GLU B 1 454 ? -4.418 21.828 3.855 1 86.44 454 GLU B CA 1
ATOM 7947 C C . GLU B 1 454 ? -5.18 20.562 3.51 1 86.44 454 GLU B C 1
ATOM 7949 O O . GLU B 1 454 ? -4.602 19.469 3.512 1 86.44 454 GLU B O 1
ATOM 7954 N N . GLU B 1 455 ? -6.422 20.703 3.182 1 82.31 455 GLU B N 1
ATOM 7955 C CA . GLU B 1 455 ? -7.289 19.547 2.949 1 82.31 455 GLU B CA 1
ATOM 7956 C C . GLU B 1 455 ? -6.988 18.891 1.604 1 82.31 455 GLU B C 1
ATOM 7958 O O . GLU B 1 455 ? -6.918 17.672 1.509 1 82.31 455 GLU B O 1
ATOM 7963 N N . PHE B 1 456 ? -6.777 19.672 0.589 1 83.5 456 PHE B N 1
ATOM 7964 C CA . PHE B 1 456 ? -6.699 19.109 -0.754 1 83.5 456 PHE B CA 1
ATOM 7965 C C . PHE B 1 456 ? -5.262 19.094 -1.255 1 83.5 456 PHE B C 1
ATOM 7967 O O . PHE B 1 456 ? -4.902 18.297 -2.119 1 83.5 456 PHE B O 1
ATOM 7974 N N . GLY B 1 457 ? -4.523 19.984 -0.799 1 84.94 457 GLY B N 1
ATOM 7975 C CA . GLY B 1 457 ? -3.146 20.062 -1.258 1 84.94 457 GLY B CA 1
ATOM 7976 C C . GLY B 1 457 ? -2.252 19 -0.668 1 84.94 457 GLY B C 1
ATOM 7977 O O . GLY B 1 457 ? -1.354 18.484 -1.344 1 84.94 457 GLY B O 1
ATOM 7978 N N . VAL B 1 458 ? -2.496 18.562 0.527 1 81.94 458 VAL B N 1
ATOM 7979 C CA . VAL B 1 458 ? -1.553 17.688 1.206 1 81.94 458 VAL B CA 1
ATOM 7980 C C . VAL B 1 458 ? -2.258 16.406 1.627 1 81.94 458 VAL B C 1
ATOM 7982 O O . VAL B 1 458 ? -1.719 15.305 1.456 1 81.94 458 VAL B O 1
ATOM 7985 N N . GLY B 1 459 ? -3.436 16.406 2.137 1 75.44 459 GLY B N 1
ATOM 7986 C CA . GLY B 1 459 ? -4.121 15.312 2.801 1 75.44 459 GLY B CA 1
ATOM 7987 C C . GLY B 1 459 ? -4.074 14.016 2.014 1 75.44 459 GLY B C 1
ATOM 7988 O O . GLY B 1 459 ? -3.357 13.086 2.379 1 75.44 459 GLY B O 1
ATOM 7989 N N . CYS B 1 460 ? -4.59 13.922 0.894 1 75.19 460 CYS B N 1
ATOM 7990 C CA . CYS B 1 460 ? -4.695 12.68 0.144 1 75.19 460 CYS B CA 1
ATOM 7991 C C . CYS B 1 460 ? -3.461 12.461 -0.725 1 75.19 460 CYS B C 1
ATOM 7993 O O . CYS B 1 460 ? -3.07 11.32 -0.979 1 75.19 460 CYS B O 1
ATOM 7995 N N . SER B 1 461 ? -2.797 13.492 -1.043 1 81.5 461 SER B N 1
ATOM 7996 C CA . SER B 1 461 ? -1.673 13.406 -1.969 1 81.5 461 SER B CA 1
ATOM 7997 C C . SER B 1 461 ? -0.448 12.797 -1.297 1 81.5 461 SER B C 1
ATOM 7999 O O . SER B 1 461 ? 0.255 11.984 -1.898 1 81.5 461 SER B O 1
ATOM 8001 N N . ILE B 1 462 ? -0.264 13.156 -0.094 1 83.25 462 ILE B N 1
ATOM 8002 C CA . ILE B 1 462 ? 0.937 12.688 0.588 1 83.25 462 ILE B CA 1
ATOM 8003 C C . ILE B 1 462 ? 0.812 11.195 0.88 1 83.25 462 ILE B C 1
ATOM 8005 O O . ILE B 1 462 ? 1.802 10.461 0.826 1 83.25 462 ILE B O 1
ATOM 8009 N N . ILE B 1 463 ? -0.321 10.773 1.222 1 79.12 463 ILE B N 1
ATOM 8010 C CA . ILE B 1 463 ? -0.558 9.359 1.49 1 79.12 463 ILE B CA 1
ATOM 8011 C C . ILE B 1 463 ? -0.373 8.547 0.207 1 79.12 463 ILE B C 1
ATOM 8013 O O . ILE B 1 463 ? 0.29 7.508 0.21 1 79.12 463 ILE B O 1
ATOM 8017 N N . ALA B 1 464 ? -0.88 9.055 -0.838 1 81.19 464 ALA B N 1
ATOM 8018 C CA . ALA B 1 464 ? -0.748 8.383 -2.129 1 81.19 464 ALA B CA 1
ATOM 8019 C C . ALA B 1 464 ? 0.717 8.273 -2.541 1 81.19 464 ALA B C 1
ATOM 8021 O O . ALA B 1 464 ? 1.161 7.219 -3 1 81.19 464 ALA B O 1
ATOM 8022 N N . VAL B 1 465 ? 1.396 9.336 -2.338 1 86.56 465 VAL B N 1
ATOM 8023 C CA . VAL B 1 465 ? 2.803 9.359 -2.723 1 86.56 465 VAL B CA 1
ATOM 8024 C C . VAL B 1 465 ? 3.592 8.375 -1.863 1 86.56 465 VAL B C 1
ATOM 8026 O O . VAL B 1 465 ? 4.449 7.648 -2.371 1 86.56 465 VAL B O 1
ATOM 8029 N N . GLY B 1 466 ? 3.309 8.398 -0.609 1 85.75 466 GLY B N 1
ATOM 8030 C CA . GLY B 1 466 ? 3.99 7.473 0.279 1 85.75 466 GLY B CA 1
ATOM 8031 C C . GLY B 1 466 ? 3.785 6.02 -0.103 1 85.75 466 GLY B C 1
ATOM 8032 O O . GLY B 1 466 ? 4.738 5.238 -0.134 1 85.75 466 GLY B O 1
ATOM 8033 N N . PHE B 1 467 ? 2.684 5.648 -0.511 1 82.25 467 PHE B N 1
ATOM 8034 C CA . PHE B 1 467 ? 2.383 4.27 -0.877 1 82.25 467 PHE B CA 1
ATOM 8035 C C . PHE B 1 467 ? 2.959 3.934 -2.248 1 82.25 467 PHE B C 1
ATOM 8037 O O . PHE B 1 467 ? 3.418 2.814 -2.475 1 82.25 467 PHE B O 1
ATOM 8044 N N . LEU B 1 468 ? 2.893 4.867 -3.102 1 83.75 468 LEU B N 1
ATOM 8045 C CA . LEU B 1 468 ? 3.461 4.629 -4.422 1 83.75 468 LEU B CA 1
ATOM 8046 C C . LEU B 1 468 ? 4.969 4.422 -4.336 1 83.75 468 LEU B C 1
ATOM 8048 O O . LEU B 1 468 ? 5.539 3.631 -5.094 1 83.75 468 LEU B O 1
ATOM 8052 N N . GLU B 1 469 ? 5.555 5.141 -3.443 1 87.25 469 GLU B N 1
ATOM 8053 C CA . GLU B 1 469 ? 6.98 4.93 -3.213 1 87.25 469 GLU B CA 1
ATOM 8054 C C . GLU B 1 469 ? 7.258 3.512 -2.725 1 87.25 469 GLU B C 1
ATOM 8056 O O . GLU B 1 469 ? 8.211 2.873 -3.168 1 87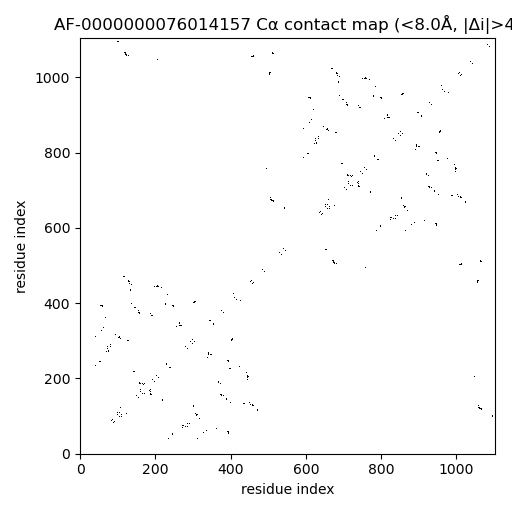.25 469 GLU B O 1
ATOM 8061 N N . ALA B 1 470 ? 6.457 3.076 -1.868 1 83 470 ALA B N 1
ATOM 8062 C CA . ALA B 1 470 ? 6.625 1.732 -1.32 1 83 470 ALA B CA 1
ATOM 8063 C C . ALA B 1 470 ? 6.395 0.671 -2.395 1 83 470 ALA B C 1
ATOM 8065 O O . ALA B 1 470 ? 7.129 -0.318 -2.463 1 83 470 ALA B O 1
ATOM 8066 N N . ILE B 1 471 ? 5.426 0.883 -3.215 1 78.31 471 ILE B N 1
ATOM 8067 C CA . ILE B 1 471 ? 5.117 -0.056 -4.289 1 78.31 471 ILE B CA 1
ATOM 8068 C C . ILE B 1 471 ? 6.258 -0.077 -5.301 1 78.31 471 ILE B C 1
ATOM 8070 O O . ILE B 1 471 ? 6.668 -1.146 -5.762 1 78.31 471 ILE B O 1
ATOM 8074 N N . ALA B 1 472 ? 6.727 1.044 -5.621 1 79.81 472 ALA B N 1
ATOM 8075 C CA . ALA B 1 472 ? 7.84 1.13 -6.562 1 79.81 472 ALA B CA 1
ATOM 8076 C C . ALA B 1 472 ? 9.062 0.375 -6.043 1 79.81 472 ALA B C 1
ATOM 8078 O O . ALA B 1 472 ? 9.734 -0.325 -6.801 1 79.81 472 ALA B O 1
ATOM 8079 N N . CYS B 1 473 ? 9.266 0.488 -4.82 1 77.81 473 CYS B N 1
ATOM 8080 C CA . CYS B 1 473 ? 10.398 -0.211 -4.219 1 77.81 473 CYS B CA 1
ATOM 8081 C C . CYS B 1 473 ? 10.172 -1.717 -4.211 1 77.81 473 CYS B C 1
ATOM 8083 O O . CYS B 1 473 ? 11.102 -2.494 -4.414 1 77.81 473 CYS B O 1
ATOM 8085 N N . LEU B 1 474 ? 8.969 -2.066 -3.945 1 72.25 474 LEU B N 1
ATOM 8086 C CA . LEU B 1 474 ? 8.625 -3.484 -3.959 1 72.25 474 LEU B CA 1
ATOM 8087 C C . LEU B 1 474 ? 8.789 -4.07 -5.355 1 72.25 474 LEU B C 1
ATOM 8089 O O . LEU B 1 474 ? 9.352 -5.156 -5.52 1 72.25 474 LEU B O 1
ATOM 8093 N N . ILE B 1 475 ? 8.281 -3.357 -6.312 1 69.25 475 ILE B N 1
ATOM 8094 C CA . ILE B 1 475 ? 8.383 -3.805 -7.695 1 69.25 475 ILE B CA 1
ATOM 8095 C C . ILE B 1 475 ? 9.859 -3.938 -8.086 1 69.25 475 ILE B C 1
ATOM 8097 O O . ILE B 1 475 ? 10.242 -4.902 -8.75 1 69.25 475 ILE B O 1
ATOM 8101 N N . PHE B 1 476 ? 10.609 -3.09 -7.652 1 70.44 476 PHE B N 1
ATOM 8102 C CA . PHE B 1 476 ? 12.039 -3.133 -7.941 1 70.44 476 PHE B CA 1
ATOM 8103 C C . PHE B 1 476 ? 12.688 -4.348 -7.297 1 70.44 476 PHE B C 1
ATOM 8105 O O . PHE B 1 476 ? 13.562 -4.98 -7.891 1 70.44 476 PHE B O 1
ATOM 8112 N N . SER B 1 477 ? 12.273 -4.523 -6.176 1 64.88 477 SER B N 1
ATOM 8113 C CA . SER B 1 477 ? 12.844 -5.664 -5.461 1 64.88 477 SER B CA 1
ATOM 8114 C C . SER B 1 477 ? 12.492 -6.98 -6.148 1 64.88 477 SER B C 1
ATOM 8116 O O . SER B 1 477 ? 13.281 -7.922 -6.148 1 64.88 477 SER B O 1
ATOM 8118 N N . ILE B 1 478 ? 11.344 -6.945 -6.715 1 63.41 478 ILE B N 1
ATOM 8119 C CA . ILE B 1 478 ? 10.883 -8.164 -7.367 1 63.41 478 ILE B CA 1
ATOM 8120 C C . ILE B 1 478 ? 11.539 -8.297 -8.742 1 63.41 478 ILE B C 1
ATOM 8122 O O . ILE B 1 478 ? 11.883 -9.398 -9.172 1 63.41 478 ILE B O 1
ATOM 8126 N N . LEU B 1 479 ? 11.695 -7.117 -9.422 1 61.56 479 LEU B N 1
ATOM 8127 C CA . LEU B 1 479 ? 12.203 -7.129 -10.789 1 61.56 479 LEU B CA 1
ATOM 8128 C C . LEU B 1 479 ? 13.719 -7.273 -10.797 1 61.56 479 LEU B C 1
ATOM 8130 O O . LEU B 1 479 ? 14.32 -7.516 -11.852 1 61.56 479 LEU B O 1
ATOM 8134 N N . LYS B 1 480 ? 14.391 -6.93 -9.766 1 58.12 480 LYS B N 1
ATOM 8135 C CA . LYS B 1 480 ? 15.836 -7.141 -9.773 1 58.12 480 LYS B CA 1
ATOM 8136 C C . LYS B 1 480 ? 16.188 -8.523 -10.305 1 58.12 480 LYS B C 1
ATOM 8138 O O . LYS B 1 480 ? 15.57 -9.523 -9.906 1 58.12 480 LYS B O 1
ATOM 8143 N N . ALA B 1 481 ? 16.828 -8.398 -11.5 1 55.78 481 ALA B N 1
ATOM 8144 C CA . ALA B 1 481 ? 17.219 -9.375 -12.516 1 55.78 481 ALA B CA 1
ATOM 8145 C C . ALA B 1 481 ? 17.406 -10.758 -11.898 1 55.78 481 ALA B C 1
ATOM 8147 O O . ALA B 1 481 ? 18.453 -11.031 -11.297 1 55.78 481 ALA B O 1
ATOM 8148 N N . PRO B 1 482 ? 16.281 -11.383 -11.898 1 59.84 482 PRO B N 1
ATOM 8149 C CA . PRO B 1 482 ? 16.391 -12.75 -11.383 1 59.84 482 PRO B CA 1
ATOM 8150 C C . PRO B 1 482 ? 17.219 -13.656 -12.281 1 59.84 482 PRO B C 1
ATOM 8152 O O . PRO B 1 482 ? 17.234 -13.469 -13.5 1 59.84 482 PRO B O 1
ATOM 8155 N N . HIS B 1 483 ? 18.422 -14.008 -11.93 1 71.5 483 HIS B N 1
ATOM 8156 C CA . HIS B 1 483 ? 18.953 -15.188 -12.602 1 71.5 483 HIS B CA 1
ATOM 8157 C C . HIS B 1 483 ? 17.922 -16.312 -12.656 1 71.5 483 HIS B C 1
ATOM 8159 O O . HIS B 1 483 ? 17.781 -17.062 -11.695 1 71.5 483 HIS B O 1
ATOM 8165 N N . LEU B 1 484 ? 17.094 -16.141 -13.805 1 80.31 484 LEU B N 1
ATOM 8166 C CA . LEU B 1 484 ? 16.062 -17.156 -13.961 1 80.31 484 LEU B CA 1
ATOM 8167 C C . LEU B 1 484 ? 16.656 -18.438 -14.547 1 80.31 484 LEU B C 1
ATOM 8169 O O . LEU B 1 484 ? 17.359 -18.391 -15.562 1 80.31 484 LEU B O 1
ATOM 8173 N N . THR B 1 485 ? 16.578 -19.438 -13.773 1 84 485 THR B N 1
ATOM 8174 C CA . THR B 1 485 ? 17.047 -20.734 -14.242 1 84 485 THR B CA 1
ATOM 8175 C C . THR B 1 485 ? 15.953 -21.797 -14.125 1 84 485 THR B C 1
ATOM 8177 O O . THR B 1 485 ? 15.094 -21.703 -13.242 1 84 485 THR B O 1
ATOM 8180 N N . LEU B 1 486 ? 15.812 -22.594 -15.047 1 84.31 486 LEU B N 1
ATOM 8181 C CA . LEU B 1 486 ? 14.961 -23.781 -15.023 1 84.31 486 LEU B CA 1
ATOM 8182 C C . LEU B 1 486 ? 15.703 -24.984 -15.578 1 84.31 486 LEU B C 1
ATOM 8184 O O . LEU B 1 486 ? 16.266 -24.938 -16.672 1 84.31 486 LEU B O 1
ATOM 8188 N N . PHE B 1 487 ? 15.625 -26 -14.734 1 81.56 487 PHE B N 1
ATOM 8189 C CA . PHE B 1 487 ? 16.453 -27.156 -15.062 1 81.56 487 PHE B CA 1
ATOM 8190 C C . PHE B 1 487 ? 17.906 -26.75 -15.258 1 81.56 487 PHE B C 1
ATOM 8192 O O . PHE B 1 487 ? 18.5 -26.094 -14.391 1 81.56 487 PHE B O 1
ATOM 8199 N N . ASP B 1 488 ? 18.578 -27 -16.266 1 79.06 488 ASP B N 1
ATOM 8200 C CA . ASP B 1 488 ? 19.969 -26.641 -16.5 1 79.06 488 ASP B CA 1
ATOM 8201 C C . ASP B 1 488 ? 20.078 -25.469 -17.484 1 79.06 488 ASP B C 1
ATOM 8203 O O . ASP B 1 488 ? 21.172 -25.141 -17.938 1 79.06 488 ASP B O 1
ATOM 8207 N N . TYR B 1 489 ? 18.906 -24.812 -17.609 1 87.81 489 TYR B N 1
ATOM 8208 C CA . TYR B 1 489 ? 18.875 -23.734 -18.578 1 87.81 489 TYR B CA 1
ATOM 8209 C C . TYR B 1 489 ? 18.844 -22.375 -17.891 1 87.81 489 TYR B C 1
ATOM 8211 O O . TYR B 1 489 ? 18.016 -22.141 -17 1 87.81 489 TYR B O 1
ATOM 8219 N N . THR B 1 490 ? 19.812 -21.578 -18.234 1 89.69 490 THR B N 1
ATOM 8220 C CA . THR B 1 490 ? 19.828 -20.188 -17.781 1 89.69 490 THR B CA 1
ATOM 8221 C C . THR B 1 490 ? 19.219 -19.266 -18.828 1 89.69 490 THR B C 1
ATOM 8223 O O . THR B 1 490 ? 19.641 -19.266 -19.984 1 89.69 490 THR B O 1
ATOM 8226 N N . TYR B 1 491 ? 18.266 -18.562 -18.438 1 91.31 491 TYR B N 1
ATOM 8227 C CA . TYR B 1 491 ? 17.547 -17.688 -19.359 1 91.31 491 TYR B CA 1
ATOM 8228 C C . TYR B 1 491 ? 18.453 -16.578 -19.859 1 91.31 491 TYR B C 1
ATOM 8230 O O . TYR B 1 491 ? 19.109 -15.891 -19.078 1 91.31 491 TYR B O 1
ATOM 8238 N N . PRO B 1 492 ? 18.516 -16.453 -21.156 1 91.06 492 PRO B N 1
ATOM 8239 C CA . PRO B 1 492 ? 19.344 -15.391 -21.719 1 91.06 492 PRO B CA 1
ATOM 8240 C C . PRO B 1 492 ? 18.797 -13.992 -21.438 1 91.06 492 PRO B C 1
ATOM 8242 O O . PRO B 1 492 ? 17.625 -13.852 -21.094 1 91.06 492 PRO B O 1
ATOM 8245 N N . ASP B 1 493 ? 19.562 -13.016 -21.703 1 85.06 493 ASP B N 1
ATOM 8246 C CA . ASP B 1 493 ? 19.234 -11.633 -21.375 1 85.06 493 ASP B CA 1
ATOM 8247 C C . ASP B 1 493 ? 18.047 -11.141 -22.203 1 85.06 493 ASP B C 1
ATOM 8249 O O . ASP B 1 493 ? 17.219 -10.383 -21.719 1 85.06 493 ASP B O 1
ATOM 8253 N N . TRP B 1 494 ? 18.094 -11.539 -23.422 1 88.5 494 TRP B N 1
ATOM 8254 C CA . TRP B 1 494 ? 17 -11.07 -24.266 1 88.5 494 TRP B CA 1
ATOM 8255 C C . TRP B 1 494 ? 15.656 -11.578 -23.75 1 88.5 494 TRP B C 1
ATOM 8257 O O . TRP B 1 494 ? 14.641 -10.898 -23.891 1 88.5 494 TRP B O 1
ATOM 8267 N N . SER B 1 495 ? 15.656 -12.781 -23.172 1 90.75 495 SER B N 1
ATOM 8268 C CA . SER B 1 495 ? 14.414 -13.336 -22.656 1 90.75 495 SER B CA 1
ATOM 8269 C C . SER B 1 495 ? 13.953 -12.586 -21.406 1 90.75 495 SER B C 1
ATOM 8271 O O . SER B 1 495 ? 12.75 -12.453 -21.172 1 90.75 495 SER B O 1
ATOM 8273 N N . ILE B 1 496 ? 14.812 -12.094 -20.703 1 86.62 496 ILE B N 1
ATOM 8274 C CA . ILE B 1 496 ? 14.477 -11.297 -19.516 1 86.62 496 ILE B CA 1
ATOM 8275 C C . ILE B 1 496 ? 13.859 -9.969 -19.953 1 86.62 496 ILE B C 1
ATOM 8277 O O . ILE B 1 496 ? 12.891 -9.5 -19.359 1 86.62 496 ILE B O 1
ATOM 8281 N N . THR B 1 497 ? 14.398 -9.453 -21.031 1 84.5 497 THR B N 1
ATOM 8282 C CA . THR B 1 497 ? 13.828 -8.227 -21.578 1 84.5 497 THR B CA 1
ATOM 8283 C C . THR B 1 497 ? 12.406 -8.461 -22.062 1 84.5 497 THR B C 1
ATOM 8285 O O . THR B 1 497 ? 11.523 -7.617 -21.859 1 84.5 497 THR B O 1
ATOM 8288 N N . VAL B 1 498 ? 12.211 -9.594 -22.656 1 88.94 498 VAL B N 1
ATOM 8289 C CA . VAL B 1 498 ? 10.867 -9.953 -23.109 1 88.94 498 VAL B CA 1
ATOM 8290 C C . VAL B 1 498 ? 9.938 -10.102 -21.906 1 88.94 498 VAL B C 1
ATOM 8292 O O . VAL B 1 498 ? 8.781 -9.695 -21.953 1 88.94 498 VAL B O 1
ATOM 8295 N N . GLY B 1 499 ? 10.445 -10.664 -20.891 1 88 499 GLY B N 1
ATOM 8296 C CA . GLY B 1 499 ? 9.688 -10.773 -19.656 1 88 499 GLY B CA 1
ATOM 8297 C C . GLY B 1 499 ? 9.25 -9.43 -19.094 1 88 499 GLY B C 1
ATOM 8298 O O . GLY B 1 499 ? 8.094 -9.258 -18.719 1 88 499 GLY B O 1
ATOM 8299 N N . TYR B 1 500 ? 10.117 -8.508 -19.172 1 82.19 500 TYR B N 1
ATOM 8300 C CA . TYR B 1 500 ? 9.797 -7.168 -18.688 1 82.19 500 TYR B CA 1
ATOM 8301 C C . TYR B 1 500 ? 8.734 -6.512 -19.562 1 82.19 500 TYR B C 1
ATOM 8303 O O . TYR B 1 500 ? 7.863 -5.793 -19.062 1 82.19 500 TYR B O 1
ATOM 8311 N N . ILE B 1 501 ? 8.797 -6.797 -20.781 1 84.69 501 ILE B N 1
ATOM 8312 C CA . ILE B 1 501 ? 7.824 -6.242 -21.719 1 84.69 501 ILE B CA 1
ATOM 8313 C C . ILE B 1 501 ? 6.445 -6.836 -21.438 1 84.69 501 ILE B C 1
ATOM 8315 O O . ILE B 1 501 ? 5.438 -6.129 -21.484 1 84.69 501 ILE B O 1
ATOM 8319 N N . ILE B 1 502 ? 6.484 -8.023 -21.109 1 88.25 502 ILE B N 1
ATOM 8320 C CA . ILE B 1 502 ? 5.23 -8.695 -20.766 1 88.25 502 ILE B CA 1
ATOM 8321 C C . ILE B 1 502 ? 4.633 -8.07 -19.516 1 88.25 502 ILE B C 1
ATOM 8323 O O . ILE B 1 502 ? 3.449 -7.727 -19.484 1 88.25 502 ILE B O 1
ATOM 8327 N N . GLY B 1 503 ? 5.43 -7.891 -18.547 1 85.5 503 GLY B N 1
ATOM 8328 C CA . GLY B 1 503 ? 4.969 -7.258 -17.328 1 85.5 503 GLY B CA 1
ATOM 8329 C C . GLY B 1 503 ? 4.492 -5.832 -17.547 1 85.5 503 GLY B C 1
ATOM 8330 O O . GLY B 1 503 ? 3.469 -5.426 -16.984 1 85.5 503 GLY B O 1
ATOM 8331 N N . PHE B 1 504 ? 5.145 -5.172 -18.406 1 81.31 504 PHE B N 1
ATOM 8332 C CA . PHE B 1 504 ? 4.824 -3.773 -18.672 1 81.31 504 PHE B CA 1
ATOM 8333 C C . PHE B 1 504 ? 3.549 -3.662 -19.5 1 81.31 504 PHE B C 1
ATOM 8335 O O . PHE B 1 504 ? 2.814 -2.678 -19.391 1 81.31 504 PHE B O 1
ATOM 8342 N N . SER B 1 505 ? 3.289 -4.609 -20.281 1 86.88 505 SER B N 1
ATOM 8343 C CA . SER B 1 505 ? 2.104 -4.582 -21.141 1 86.88 505 SER B CA 1
ATOM 8344 C C . SER B 1 505 ? 0.827 -4.551 -20.297 1 86.88 505 SER B C 1
ATOM 8346 O O . SER B 1 505 ? -0.182 -3.984 -20.719 1 86.88 505 SER B O 1
ATOM 8348 N N . SER B 1 506 ? 0.851 -5.113 -19.188 1 87.25 506 SER B N 1
ATOM 8349 C CA . SER B 1 506 ? -0.317 -5.074 -18.312 1 87.25 506 SER B CA 1
ATOM 8350 C C . SER B 1 506 ? -0.37 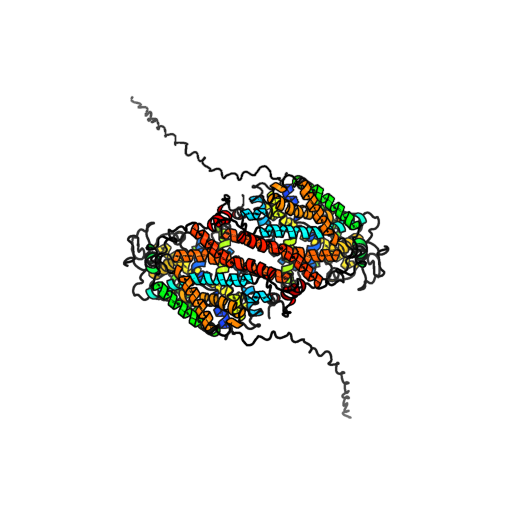-3.771 -17.516 1 87.25 506 SER B C 1
ATOM 8352 O O . SER B 1 506 ? -1.429 -3.152 -17.406 1 87.25 506 SER B O 1
ATOM 8354 N N . PHE B 1 507 ? 0.717 -3.27 -17.109 1 80.88 507 PHE B N 1
ATOM 8355 C CA . PHE B 1 507 ? 0.794 -2.119 -16.219 1 80.88 507 PHE B CA 1
ATOM 8356 C C . PHE B 1 507 ? 0.534 -0.824 -16.969 1 80.88 507 PHE B C 1
ATOM 8358 O O . PHE B 1 507 ? 0.026 0.145 -16.406 1 80.88 507 PHE B O 1
ATOM 8365 N N . MET B 1 508 ? 0.816 -0.821 -18.219 1 80.62 508 MET B N 1
ATOM 8366 C CA . MET B 1 508 ? 0.786 0.414 -19 1 80.62 508 MET B CA 1
ATOM 8367 C C . MET B 1 508 ? -0.644 0.92 -19.156 1 80.62 508 MET B C 1
ATOM 8369 O O . MET B 1 508 ? -0.861 2.105 -19.422 1 80.62 508 MET B O 1
ATOM 8373 N N . TRP B 1 509 ? -1.574 0.124 -18.922 1 82.38 509 TRP B N 1
ATOM 8374 C CA . TRP B 1 509 ? -2.963 0.527 -19.125 1 82.38 509 TRP B CA 1
ATOM 8375 C C . TRP B 1 509 ? -3.41 1.493 -18.031 1 82.38 509 TRP B C 1
ATOM 8377 O O . TRP B 1 509 ? -4.352 2.268 -18.219 1 82.38 509 TRP B O 1
ATOM 8387 N N . ILE B 1 510 ? -2.756 1.504 -16.906 1 81.12 510 ILE B N 1
ATOM 8388 C CA . ILE B 1 510 ? -3.146 2.35 -15.781 1 81.12 510 ILE B CA 1
ATOM 8389 C C . ILE B 1 510 ? -2.771 3.801 -16.078 1 81.12 510 ILE B C 1
ATOM 8391 O O . ILE B 1 510 ? -3.641 4.672 -16.125 1 81.12 510 ILE B O 1
ATOM 8395 N N . PRO B 1 511 ? -1.469 4.02 -16.391 1 76.94 511 PRO B N 1
ATOM 8396 C CA . PRO B 1 511 ? -1.146 5.414 -16.703 1 76.94 511 PRO B CA 1
ATOM 8397 C C . PRO B 1 511 ? -1.744 5.875 -18.031 1 76.94 511 PRO B C 1
ATOM 8399 O O . PRO B 1 511 ? -2.098 7.051 -18.172 1 76.94 511 PRO B O 1
ATOM 8402 N N . ILE B 1 512 ? -1.911 5 -19 1 79.06 512 ILE B N 1
ATOM 8403 C CA . ILE B 1 512 ? -2.467 5.367 -20.297 1 79.06 512 ILE B CA 1
ATOM 8404 C C . ILE B 1 512 ? -3.908 5.84 -20.125 1 79.06 512 ILE B C 1
ATOM 8406 O O . ILE B 1 512 ? -4.297 6.879 -20.672 1 79.06 512 ILE B O 1
ATOM 8410 N N . TYR B 1 513 ? -4.66 5.137 -19.406 1 79.06 513 TYR B N 1
ATOM 8411 C CA . TYR B 1 513 ? -6.055 5.523 -19.219 1 79.06 513 TYR B CA 1
ATOM 8412 C C . TYR B 1 513 ? -6.168 6.789 -18.391 1 79.06 513 TYR B C 1
ATOM 8414 O O . TYR B 1 513 ? -7.062 7.609 -18.609 1 79.06 513 TYR B O 1
ATOM 8422 N N . MET B 1 514 ? -5.297 6.902 -17.422 1 75.19 514 MET B N 1
ATOM 8423 C CA . MET B 1 514 ? -5.305 8.117 -16.594 1 75.19 514 MET B CA 1
ATOM 8424 C C . MET B 1 514 ? -5.082 9.352 -17.453 1 75.19 514 MET B C 1
ATOM 8426 O O . MET B 1 514 ? -5.801 10.344 -17.328 1 75.19 514 MET B O 1
ATOM 8430 N N . VAL B 1 515 ? -4.109 9.242 -18.391 1 71.69 515 VAL B N 1
ATOM 8431 C CA . VAL B 1 515 ? -3.801 10.375 -19.25 1 71.69 515 VAL B CA 1
ATOM 8432 C C . VAL B 1 515 ? -4.938 10.586 -20.25 1 71.69 515 VAL B C 1
ATOM 8434 O O . VAL B 1 515 ? -5.316 11.727 -20.547 1 71.69 515 VAL B O 1
ATOM 8437 N N . TYR B 1 516 ? -5.465 9.484 -20.781 1 74.81 516 TYR B N 1
ATOM 8438 C CA . TYR B 1 516 ? -6.582 9.555 -21.719 1 74.81 516 TYR B CA 1
ATOM 8439 C C . TYR B 1 516 ? -7.77 10.273 -21.094 1 74.81 516 TYR B C 1
ATOM 8441 O O . TYR B 1 516 ? -8.383 11.133 -21.719 1 74.81 516 TYR B O 1
ATOM 8449 N N . LYS B 1 517 ? -8.125 9.883 -19.906 1 73.62 517 LYS B N 1
ATOM 8450 C CA . LYS B 1 517 ? -9.266 10.484 -19.234 1 73.62 517 LYS B CA 1
ATOM 8451 C C . LYS B 1 517 ? -9.016 11.953 -18.922 1 73.62 517 LYS B C 1
ATOM 8453 O O . LYS B 1 517 ? -9.938 12.773 -18.953 1 73.62 517 LYS B O 1
ATOM 8458 N N . LEU B 1 518 ? -7.82 12.242 -18.766 1 63.75 518 LEU B N 1
ATOM 8459 C CA . LEU B 1 518 ? -7.469 13.617 -18.453 1 63.75 518 LEU B CA 1
ATOM 8460 C C . LEU B 1 518 ? -7.488 14.484 -19.719 1 63.75 518 LEU B C 1
ATOM 8462 O O . LEU B 1 518 ? -7.887 15.648 -19.672 1 63.75 518 LEU B O 1
ATOM 8466 N N . VAL B 1 519 ? -7.031 13.938 -20.859 1 62.28 519 VAL B N 1
ATOM 8467 C CA . VAL B 1 519 ? -6.914 14.719 -22.094 1 62.28 519 VAL B CA 1
ATOM 8468 C C . VAL B 1 519 ? -8.266 14.75 -22.812 1 62.28 519 VAL B C 1
ATOM 8470 O O . VAL B 1 519 ? -8.656 15.781 -23.359 1 62.28 519 VAL B O 1
ATOM 8473 N N . TRP B 1 520 ? -8.984 13.664 -23.109 1 56.81 520 TRP B N 1
ATOM 8474 C CA . TRP B 1 520 ? -10.133 13.57 -24.016 1 56.81 520 TRP B CA 1
ATOM 8475 C C . TRP B 1 520 ? -11.422 13.961 -23.297 1 56.81 520 TRP B C 1
ATOM 8477 O O . TRP B 1 520 ? -12.508 13.898 -23.875 1 56.81 520 TRP B O 1
ATOM 8487 N N . THR B 1 521 ? -11.57 13.922 -22.188 1 50.75 521 THR B N 1
ATOM 8488 C CA . THR B 1 521 ? -12.891 14.328 -21.703 1 50.75 521 THR B CA 1
ATOM 8489 C C . THR B 1 521 ? -13.328 15.633 -22.359 1 50.75 521 THR B C 1
ATOM 8491 O O . THR B 1 521 ? -12.68 16.672 -22.203 1 50.75 521 THR B O 1
ATOM 8494 N N . PRO B 1 522 ? -14.141 15.461 -23.641 1 42.38 522 PRO B N 1
ATOM 8495 C CA . PRO B 1 522 ? -14.812 16.531 -24.391 1 42.38 522 PRO B CA 1
ATOM 8496 C C . PRO B 1 522 ? -15.836 17.281 -23.547 1 42.38 522 PRO B C 1
ATOM 8498 O O . PRO B 1 522 ? -16.594 16.672 -22.797 1 42.38 522 PRO B O 1
ATOM 8501 N N . GLY B 1 523 ? -15.828 18.5 -23 1 42.72 523 GLY B N 1
ATOM 8502 C CA . GLY B 1 523 ? -16.609 19.625 -22.516 1 42.72 523 GLY B CA 1
ATOM 8503 C C . GLY B 1 523 ? -15.75 20.781 -22.031 1 42.72 523 GLY B C 1
ATOM 8504 O O . GLY B 1 523 ? -14.531 20.641 -21.891 1 42.72 523 GLY B O 1
ATOM 8505 N N . SER B 1 524 ? -16.312 22.172 -22.266 1 35.06 524 SER B N 1
ATOM 8506 C CA . SER B 1 524 ? -15.68 23.297 -21.594 1 35.06 524 SER B CA 1
ATOM 8507 C C . SER B 1 524 ? -15.125 22.891 -20.234 1 35.06 524 SER B C 1
ATOM 8509 O O . SER B 1 524 ? -15.602 21.938 -19.625 1 35.06 524 SER B O 1
ATOM 8511 N N . LEU B 1 525 ? -13.812 23.25 -19.875 1 37.94 525 LEU B N 1
ATOM 8512 C CA . LEU B 1 525 ? -13.289 23.016 -18.531 1 37.94 525 LEU B CA 1
ATOM 8513 C C . LEU B 1 525 ? -14.414 22.906 -17.516 1 37.94 525 LEU B C 1
ATOM 8515 O O . LEU B 1 525 ? -14.305 22.156 -16.531 1 37.94 525 LEU B O 1
ATOM 8519 N N . LYS B 1 526 ? -15.438 23.609 -17.75 1 39.53 526 LYS B N 1
ATOM 8520 C CA . LYS B 1 526 ? -16.578 23.734 -16.859 1 39.53 526 LYS B CA 1
ATOM 8521 C C . LYS B 1 526 ? -17.406 22.438 -16.844 1 39.53 526 LYS B C 1
ATOM 8523 O O . LYS B 1 526 ? -17.828 21.984 -15.781 1 39.53 526 LYS B O 1
ATOM 8528 N N . GLN B 1 527 ? -17.812 21.953 -18 1 39.38 527 GLN B N 1
ATOM 8529 C CA . GLN B 1 527 ? -18.75 20.828 -18.094 1 39.38 527 GLN B CA 1
ATOM 8530 C C . GLN B 1 527 ? -18.031 19.5 -17.859 1 39.38 527 GLN B C 1
ATOM 8532 O O . GLN B 1 527 ? -18.641 18.516 -17.422 1 39.38 527 GLN B O 1
ATOM 8537 N N . LYS B 1 528 ? -16.875 19.422 -18.219 1 45.72 528 LYS B N 1
ATOM 8538 C CA . LYS B 1 528 ? -16.031 18.234 -18.016 1 45.72 528 LYS B CA 1
ATOM 8539 C C . LYS B 1 528 ? -15.898 17.891 -16.547 1 45.72 528 LYS B C 1
ATOM 8541 O O . LYS B 1 528 ? -15.859 16.719 -16.172 1 45.72 528 LYS B O 1
ATOM 8546 N N . LYS B 1 529 ? -15.586 18.875 -15.734 1 41.47 529 LYS B N 1
ATOM 8547 C CA . LYS B 1 529 ? -15.453 18.906 -14.281 1 41.47 529 LYS B CA 1
ATOM 8548 C C . LYS B 1 529 ? -16.719 18.391 -13.602 1 41.47 529 LYS B C 1
ATOM 8550 O O . LYS B 1 529 ? -16.656 17.734 -12.57 1 41.47 529 LYS B O 1
ATOM 8555 N N . GLN B 1 530 ? -17.922 18.75 -14.203 1 41.03 530 GLN B N 1
ATOM 8556 C CA . GLN B 1 530 ? -19.188 18.312 -13.648 1 41.03 530 GLN B CA 1
ATOM 8557 C C . GLN B 1 530 ? -19.422 16.812 -13.914 1 41.03 530 GLN B C 1
ATOM 8559 O O . GLN B 1 530 ? -20 16.125 -13.086 1 41.03 530 GLN B O 1
ATOM 8564 N N . ASN B 1 531 ? -19.078 16.328 -15.125 1 41.31 531 ASN B N 1
ATOM 8565 C CA . ASN B 1 531 ? -19.406 14.953 -15.484 1 41.31 531 ASN B CA 1
ATOM 8566 C C . ASN B 1 531 ? -18.453 13.953 -14.836 1 41.31 531 ASN B C 1
ATOM 8568 O O . ASN B 1 531 ? -18.844 12.82 -14.539 1 41.31 531 ASN B O 1
ATOM 8572 N N . THR B 1 532 ? -17.188 14.141 -14.859 1 39.78 532 THR B N 1
ATOM 8573 C CA . THR B 1 532 ? -16.281 13.18 -14.25 1 39.78 532 THR B CA 1
ATOM 8574 C C . THR B 1 532 ? -16.531 13.062 -12.75 1 39.78 532 THR B C 1
ATOM 8576 O O . THR B 1 532 ? -16.453 11.969 -12.188 1 39.78 532 THR B O 1
ATOM 8579 N N . LEU B 1 533 ? -16.531 14.258 -12.008 1 37.66 533 LEU B N 1
ATOM 8580 C CA . LEU B 1 533 ? -16.781 14.273 -10.57 1 37.66 533 LEU B CA 1
ATOM 8581 C C . LEU B 1 533 ? -18.281 14.281 -10.266 1 37.66 533 LEU B C 1
ATOM 8583 O O . LEU B 1 533 ? -18.703 13.812 -9.211 1 37.66 533 LEU B O 1
ATOM 8587 N N . THR B 1 534 ? -19.25 15.133 -11 1 35.81 534 THR B N 1
ATOM 8588 C CA . THR B 1 534 ? -20.625 15.398 -10.617 1 35.81 534 THR B CA 1
ATOM 8589 C C . THR B 1 534 ? -21.547 14.258 -11.062 1 35.81 534 THR B C 1
ATOM 8591 O O . THR B 1 534 ? -22.75 14.297 -10.828 1 35.81 534 THR B O 1
ATOM 8594 N N . ARG B 1 535 ? -21.328 13.695 -12.289 1 34.5 535 ARG B N 1
ATOM 8595 C CA . ARG B 1 535 ? -22.531 13.039 -12.789 1 34.5 535 ARG B CA 1
ATOM 8596 C C . ARG B 1 535 ? -23.172 12.172 -11.711 1 34.5 535 ARG B C 1
ATOM 8598 O O . ARG B 1 535 ? -24.375 12.242 -11.484 1 34.5 535 ARG B O 1
ATOM 8605 N N . GLU B 1 536 ? -22.953 10.703 -11.781 1 32.34 536 GLU B N 1
ATOM 8606 C CA . GLU B 1 536 ? -24.016 9.883 -11.219 1 32.34 536 GLU B CA 1
ATOM 8607 C C . GLU B 1 536 ? -24.141 10.094 -9.711 1 32.34 536 GLU B C 1
ATOM 8609 O O . GLU B 1 536 ? -23.219 9.805 -8.953 1 32.34 536 GLU B O 1
ATOM 8614 N N . LYS B 1 537 ? -24.859 11.102 -9.18 1 31.94 537 LYS B N 1
ATOM 8615 C CA . LYS B 1 537 ? -25.453 11.086 -7.848 1 31.94 537 LYS B CA 1
ATOM 8616 C C . LYS B 1 537 ? -25.672 9.664 -7.359 1 31.94 537 LYS B C 1
ATOM 8618 O O . LYS B 1 537 ? -26.766 9.109 -7.504 1 31.94 537 LYS B O 1
ATOM 8623 N N . ILE B 1 538 ? -24.938 8.758 -7.781 1 31.55 538 ILE B N 1
ATOM 8624 C CA . ILE B 1 538 ? -25.141 7.469 -7.129 1 31.55 538 ILE B CA 1
ATOM 8625 C C . ILE B 1 538 ? -25.266 7.672 -5.621 1 31.55 538 ILE B C 1
ATOM 8627 O O . ILE B 1 538 ? -24.438 8.344 -5.008 1 31.55 538 ILE B O 1
ATOM 8631 N N . HIS B 1 539 ? -26.484 7.793 -5.105 1 29.86 539 HIS B N 1
ATOM 8632 C CA . HIS B 1 539 ? -26.703 7.617 -3.672 1 29.86 539 HIS B CA 1
ATOM 8633 C C . HIS B 1 539 ? -25.562 6.816 -3.037 1 29.86 539 HIS B C 1
ATOM 8635 O O . HIS B 1 539 ? -25.438 5.617 -3.281 1 29.86 539 HIS B O 1
ATOM 8641 N N . TRP B 1 540 ? -24.531 7.328 -3.016 1 32.44 540 TRP B N 1
ATOM 8642 C CA . TRP B 1 540 ? -23.234 6.969 -2.449 1 32.44 540 TRP B CA 1
ATOM 8643 C C . TRP B 1 540 ? -23.406 6.328 -1.075 1 32.44 540 TRP B C 1
ATOM 8645 O O . TRP B 1 540 ? -23.547 7.027 -0.071 1 32.44 540 TRP B O 1
ATOM 8655 N N . SER B 1 541 ? -24.453 5.547 -0.83 1 32.81 541 SER B N 1
ATOM 8656 C CA . SER B 1 541 ? -24.172 4.844 0.418 1 32.81 541 SER B CA 1
ATOM 8657 C C . SER B 1 541 ? -22.75 4.301 0.441 1 32.81 541 SER B C 1
ATOM 8659 O O . SER B 1 541 ? -22.297 3.703 -0.535 1 32.81 541 SER B O 1
ATOM 8661 N N . PRO B 1 542 ? -21.969 4.961 1.1 1 35.91 542 PRO B N 1
ATOM 8662 C CA . PRO B 1 542 ? -20.547 4.656 1.205 1 35.91 542 PRO B CA 1
ATOM 8663 C C . PRO B 1 542 ? -20.25 3.156 1.145 1 35.91 542 PRO B C 1
ATOM 8665 O O . PRO B 1 542 ? -20.703 2.402 2.012 1 35.91 542 PRO B O 1
ATOM 8668 N N . PRO B 1 543 ? -20.297 2.605 0.057 1 35.88 543 PRO B N 1
ATOM 8669 C CA . PRO B 1 543 ? -20 1.172 -0.012 1 35.88 543 PRO B CA 1
ATOM 8670 C C . PRO B 1 543 ? -18.844 0.76 0.893 1 35.88 543 PRO B C 1
ATOM 8672 O O . PRO B 1 543 ? -18.828 -0.361 1.408 1 35.88 543 PRO B O 1
ATOM 8675 N N . CYS B 1 544 ? -17.859 1.552 0.797 1 37.41 544 CYS B N 1
ATOM 8676 C CA . CYS B 1 544 ? -16.734 1.162 1.637 1 37.41 544 CYS B CA 1
ATOM 8677 C C . CYS B 1 544 ? -17.094 1.271 3.113 1 37.41 544 CYS B C 1
ATOM 8679 O O . CYS B 1 544 ? -16.312 0.856 3.977 1 37.41 544 CYS B O 1
ATOM 8681 N N . SER B 1 545 ? -18.031 2.098 3.547 1 35.53 545 SER B N 1
ATOM 8682 C CA . SER B 1 545 ? -18.531 2.111 4.914 1 35.53 545 SER B CA 1
ATOM 8683 C C . SER B 1 545 ? -19.25 0.805 5.25 1 35.53 545 SER B C 1
ATOM 8685 O O . SER B 1 545 ? -19.391 0.457 6.426 1 35.53 545 SER B O 1
ATOM 8687 N N . PHE B 1 546 ? -19.938 0.256 4.297 1 34.84 546 PHE B N 1
ATOM 8688 C CA . PHE B 1 546 ? -20.609 -1.013 4.555 1 34.84 546 PHE B CA 1
ATOM 8689 C C . PHE B 1 546 ? -19.594 -2.096 4.91 1 34.84 546 PHE B C 1
ATOM 8691 O O . PHE B 1 546 ? -19.969 -3.162 5.406 1 34.84 546 PHE B O 1
ATOM 8698 N N . LEU B 1 547 ? -18.531 -2.027 4.375 1 35.25 547 LEU B N 1
ATOM 8699 C CA . LEU B 1 547 ? -17.531 -3.061 4.648 1 35.25 547 LEU B CA 1
ATOM 8700 C C . LEU B 1 547 ? -17.406 -3.305 6.148 1 35.25 547 LEU B C 1
ATOM 8702 O O . LEU B 1 547 ? -16.984 -4.387 6.57 1 35.25 547 LEU B O 1
ATOM 8706 N N . PHE B 1 548 ? -17.547 -2.271 6.996 1 34.84 548 PHE B N 1
ATOM 8707 C CA . PHE B 1 548 ? -17.344 -2.455 8.422 1 34.84 548 PHE B CA 1
ATOM 8708 C C . PHE B 1 548 ? -18.656 -2.42 9.172 1 34.84 548 PHE B C 1
ATOM 8710 O O . PHE B 1 548 ? -18.688 -2.393 10.406 1 34.84 548 PHE B O 1
ATOM 8717 N N . LYS B 1 549 ? -19.844 -2.168 8.57 1 32.09 549 LYS B N 1
ATOM 8718 C CA . LYS B 1 549 ? -20.969 -2.385 9.469 1 32.09 549 LYS B CA 1
ATOM 8719 C C . LYS B 1 549 ? -21.281 -3.871 9.609 1 32.09 549 LYS B C 1
ATOM 8721 O O . LYS B 1 549 ? -21.531 -4.551 8.609 1 32.09 549 LYS B O 1
ATOM 8726 N N . PRO B 1 550 ? -20.938 -4.375 10.664 1 28.5 550 PRO B N 1
ATOM 8727 C CA . PRO B 1 550 ? -21.469 -5.715 10.891 1 28.5 550 PRO B CA 1
ATOM 8728 C C . PRO B 1 550 ? -22.953 -5.816 10.562 1 28.5 550 PRO B C 1
ATOM 8730 O O . PRO B 1 550 ? -23.75 -4.988 11.016 1 28.5 550 PRO B O 1
ATOM 8733 N N . GLN B 1 551 ? -23.391 -5.98 9.336 1 27.7 551 GLN B N 1
ATOM 8734 C CA . GLN B 1 551 ? -24.797 -6.332 9.297 1 27.7 551 GLN B CA 1
ATOM 8735 C C . GLN B 1 551 ? -25.125 -7.406 10.328 1 27.7 551 GLN B C 1
ATOM 8737 O O . GLN B 1 551 ? -24.75 -8.57 10.164 1 27.7 551 GLN B O 1
ATOM 8742 N N . PHE B 1 552 ? -25.297 -7.074 11.562 1 23.77 552 PHE B N 1
ATOM 8743 C CA . PHE B 1 552 ? -26.109 -7.906 12.438 1 23.77 552 PHE B CA 1
ATOM 8744 C C . PHE B 1 552 ? -27.562 -7.895 11.984 1 23.77 552 PHE B C 1
ATOM 8746 O O . PHE B 1 552 ? -28.078 -6.863 11.531 1 23.77 552 PHE B O 1
#

Solvent-accessible surface area (backbone atoms only — not comparable to full-atom values): 56754 Å² total; per-residue (Å²): 133,85,82,76,75,77,73,74,79,78,74,78,76,77,82,77,75,74,76,79,71,70,78,58,77,67,74,55,68,68,66,74,64,75,69,70,68,84,82,63,73,53,61,87,42,72,63,32,49,54,36,45,53,35,16,35,26,41,28,60,48,28,56,44,47,46,36,47,50,26,63,74,34,34,16,29,32,34,52,53,47,32,50,52,35,31,66,73,43,38,49,52,47,40,34,50,35,30,44,50,7,24,70,67,48,32,12,42,31,46,42,19,70,75,69,43,56,56,53,28,13,51,20,54,19,24,42,46,32,38,49,48,47,48,18,37,54,48,45,53,35,13,54,33,48,51,50,36,61,52,25,78,38,95,66,47,72,34,53,48,57,85,52,91,62,46,56,95,44,41,43,60,55,76,93,46,88,84,62,80,84,54,95,71,48,33,42,24,17,46,37,37,39,44,42,58,71,40,29,33,85,66,19,84,37,87,92,40,31,54,57,70,40,64,72,48,48,50,36,34,50,52,50,52,50,54,51,44,70,35,50,42,78,35,64,59,50,37,32,57,53,28,64,50,36,43,48,48,38,57,55,45,50,49,52,46,34,56,51,23,66,67,38,68,42,9,65,60,13,46,49,49,45,61,48,54,36,68,73,40,70,66,38,64,65,47,47,51,50,22,43,52,48,36,38,65,30,63,36,42,45,48,30,28,46,17,26,61,26,23,29,43,62,78,80,58,64,49,66,60,51,37,52,51,40,51,48,51,36,52,48,48,25,51,50,30,29,51,28,52,25,10,41,43,9,24,50,12,53,71,66,71,47,54,57,77,70,66,68,70,83,51,66,80,47,41,63,54,22,53,48,46,40,50,33,50,72,38,91,61,24,42,61,53,42,37,49,48,28,50,29,51,37,29,22,41,48,35,29,49,52,35,40,50,44,15,41,51,36,17,50,35,60,62,37,42,88,81,33,58,89,38,49,49,58,50,46,50,52,49,52,50,52,38,52,62,59,23,48,65,38,37,18,17,26,3,66,61,48,33,52,43,42,52,55,26,32,39,55,54,45,36,55,50,46,36,51,50,52,52,48,53,50,50,44,42,65,65,58,51,78,65,86,50,64,54,92,93,43,69,64,52,69,70,56,53,52,50,25,50,49,49,29,44,64,26,56,50,34,31,44,49,38,33,50,46,56,66,67,60,59,84,50,62,81,69,54,33,56,40,52,76,75,52,53,79,74,56,84,65,65,55,59,78,58,52,70,62,48,74,83,120,133,84,75,74,73,78,74,74,78,78,71,77,79,74,82,75,74,74,75,80,77,68,78,61,79,66,76,56,67,67,65,72,64,76,68,68,67,84,82,62,71,52,60,87,42,73,63,31,51,53,37,45,52,36,15,34,27,42,28,60,49,28,54,44,47,46,36,47,52,27,62,74,34,33,17,28,34,35,52,53,47,33,51,51,34,31,66,73,43,38,49,53,46,40,34,49,36,30,44,50,6,24,70,67,48,31,12,43,31,44,42,18,70,74,69,44,55,57,52,30,12,52,21,54,19,24,43,46,32,39,50,48,47,47,18,38,54,48,45,53,36,14,52,33,48,52,48,36,62,52,25,78,38,97,64,47,73,34,53,48,56,85,52,90,62,46,56,93,43,41,42,60,56,78,94,45,88,85,62,80,83,53,95,70,48,34,43,23,18,46,38,38,39,42,42,58,71,42,29,33,86,67,20,84,37,87,92,40,31,56,56,70,40,64,70,46,48,51,36,35,50,52,51,52,51,54,50,44,70,36,52,43,78,34,64,58,51,38,34,58,53,27,63,52,36,43,47,47,38,57,56,46,51,49,51,46,34,56,52,23,66,68,38,68,43,9,64,59,13,47,47,50,45,60,48,55,35,67,73,43,68,67,39,67,64,46,48,52,50,22,44,52,49,37,39,65,32,64,36,45,44,48,29,29,46,16,27,61,27,23,29,43,61,80,82,58,64,48,65,59,51,40,53,52,40,50,48,52,36,53,48,47,26,51,50,29,28,51,30,51,26,10,41,43,9,24,51,12,54,70,66,71,48,55,56,77,69,67,67,70,85,51,66,79,48,41,63,55,23,52,49,48,41,50,33,51,72,38,91,62,23,42,62,52,41,38,49,49,30,49,30,50,36,28,23,40,48,34,30,48,52,35,40,52,43,14,41,50,36,16,48,35,61,61,38,40,87,82,33,59,89,36,48,50,59,50,46,51,51,50,51,50,51,39,52,61,58,22,48,66,38,37,16,18,27,3,66,60,48,32,51,43,42,51,56,26,32,39,55,54,46,36,54,50,48,37,50,50,52,52,48,53,51,50,44,43,65,66,59,52,79,66,88,51,64,55,92,93,42,68,66,53,70,69,56,52,52,51,26,51,49,48,29,43,65,25,54,49,35,32,42,50,36,33,51,46,56,68,67,59,59,84,49,62,80,67,53,32,55,39,51,78,78,54,47,84,76,56,83,66,64,55,58,78,59,52,71,61,49,75,83,122

Sequence (1104 aa):
MPRQDSAVMAGSLTHHGSPNPAYSSNNAVPVPVITQTDSRDKWSKKMDFLLSVIGFAVDLGNVWRFPYICYQNGGGAFLIPYILMAIFGGVPLFYMELALGQFHRTGAISIWKHICPIFKGIGYAICIIALYVSFYYNTIIAWALFYFYSSFSSILPWTNCDNVWNTPDCTNYFGIDNVTWTNSSKSPAEEFYTRNVLEIHKSSGLKNVGGVRWQLMLCLFLIFTIVYFSLWKGVKTSGKVVWVTATLPYIVLFILLIRGATLPGAWRGVVFYLKPQWGKLLETSVWVDAAAQIFFSLGPGFGVLLALSSYNPFTNNCYRDAIVTSLVNCLTSFVSGFVIFTVLGYMAEMRKVEVEDVAKDKGPSLLFITYPEAIANMMGSTFFAIIFFVMMITLGLDSTFGGLEAIITAVLDEYPDHFSHRRELFVLGLVVVCFLGSLSTLTNGGAYVVKLLEEFGVGCSIIAVGFLEAIACLIFSILKAPHLTLFDYTYPDWSITVGYIIGFSSFMWIPIYMVYKLVWTPGSLKQKKQNTLTREKIHWSPPCSFLFKPQFMPRQDSAVMAGSLTHHGSPNPAYSSNNAVPVPVITQTDSRDKWSKKMDFLLSVIGFAVDLGNVWRFPYICYQNGGGAFLIPYILMAIFGGVPLFYMELALGQFHRTGAISIWKHICPIFKGIGYAICIIALYVSFYYNTIIAWALFYFYSSFSSILPWTNCDNVWNTPDCTNYFGIDNVTWTNSSKSPAEEFYTRNVLEIHKSSGLKNVGGVRWQLMLCLFLIFTIVYFSLWKGVKTSGKVVWVTATLPYIVLFILLIRGATLPGAWRGVVFYLKPQWGKLLETSVWVDAAAQIFFSLGPGFGVLLALSSYNPFTNNCYRDAIVTSLVNCLTSFVSGFVIFTVLGYMAEMRKVEVEDVAKDKGPSLLFITYPEAIANMMGSTFFAIIFFVMMITLGLDSTFGGLEAIITAVLDEYPDHFSHRRELFVLGLVVVCFLGSLSTLTNGGAYVVKLLEEFGVGCSIIAVGFLEAIACLIFSILKAPHLTLFDYTYPDWSITVGYIIGFSSFMWIPIYMVYKLVWTPGSLKQKKQNTLTREKIHWSPPCSFLFKPQF

Foldseek 3Di:
DPPPPPVPDPPPPDDPDDPDCPVVVPPPVPPPPPPPPVPDAAEPDPVLLLLLLLLQLAFPCLQFVLLLLCLVLQFQQLVVLLVVLCVPPQLVLLLVLLLLLQVVLFFLQCSCVVQPNVCSVLSVLLLQLLLLCLQQLLLLLLLLVVLLVQLPDPARQLQDQPDPQHDPLEDHLFPDDPGDNDPSHDYSLRSCVQCPSLVLVQAPAPVGLADFDVSSLVSSVVLLVVLLVQPLVHSHSVSVLSVCLSVLLVVLLVVLLVQLVPAPQLVLLVCSNNPGPNVSNLAPVSSLSSNLSSCSNSVRSNRLSSLSSSSYHSPDDSSVSSVVSSVSSVVSSVSSSSSLSSLLRNVCVSNVHHSSPRSPDDDVCCLRRSVLNSLSNDDVSSVSSNSSSSSNSSSSSSNSSSNVSSNLRNVCRVCVPVPVVPSSVVSVVSSVSSSVSNRCLRTSNNVNVSVVSVVPSHRPSSVVSSVVVVVSNVVSVVLPPPQDDDDNDGDDPVVSVVVVVVVVVVVVCVVVVVVVLVPPQPDDVVVSVCVVPPPPPPVPPPVVSVVSDPPD/DCVPPPVPPPDDPDDPDDPDPPVVVPPPVPPPPPPPVVPDAAEPDPVLLLLLLLLQLAFPCLQFVLLLLCLVLQFQQLVVLLVVLCVPPQLVLLLVLLLLLQVVLFFLQCSCVVQPNVCSVLSVLLLQLLLLCLQQLLLLLLLLVVLLVQLPDPARQLQDQPDPQHDPLEDHLFPDDPDDNDPSHDYSLRSCVQCPSLVLVQAPAPVGLADFDVSSLVSSVVLLVVLLVQPLVHSHSVSVLSVCLSVLLVVLLVVLLVQLVPAPQLVLLVCSNNPGPNVSNLAPVSSLSSNLSSCSNSVRSNRLSSLSSSSYHSPDDSSVSSVVSSVSSVVSSVSSSSSLSSLLRNVCVSNVHHSSPRSPDDDVCCLRRSVLNSLSNDDVSSVSSNSSSSSNSSSSSSNSSSNVSSNLRNVCRVCVPVPVVPSSVVSVVSSVSSSVSNRCLSTSNNVNVSVVSVVPSHRPSSVVSSVVVVVSNVVSVVLVPPQDDDDNDTDDPVVSVVVVVVVVVVVVVVVVVVVVLVPPQPDDVVVSVCPVPNPDVPVPPPVVSVVSDPPD

pLDDT: mean 80.59, std 20.89, range [18.47, 98.19]

Radius of gyration: 35.34 Å; Cα contacts (8 Å, |Δi|>4): 1628; chains: 2; bounding box: 163×100×90 Å

Nearest PDB structures (foldseek):
  5i6z-assembly1_A  TM=8.571E-01  e=7.585E-44  Homo sapiens
  7lia-assembly1_A  TM=8.674E-01  e=2.093E-42  Homo sapiens
  6awn-assembly1_A  TM=8.556E-01  e=3.984E-43  Homo sapiens
  6awp-assembly1_A  TM=8.713E-01  e=1.113E-42  Homo sapiens
  8de4-assembly1_A  TM=8.708E-01  e=3.785E-42  Sus scrofa

InterPro domains:
  IPR000175 Sodium:neurotransmitter symporter [PF00209] (40-473)
  IPR000175 Sodium:neurotransmitter symporter [PR00176] (48-69)
  IPR000175 Sodium:neurotransmitter symporter [PR00176] (77-96)
  IPR000175 Sodium:neurotransmitter symporter [PR00176] (121-147)
  IPR000175 Sodium:neurotransmitter symporter [PR00176] (241-258)
  IPR000175 Sodium:neurotransmitter symporter [PR00176] (323-343)
  IPR000175 Sodium:neurotransmitter symporter [PR00176] (378-397)
  IPR000175 Sodium:neurotransmitter symporter [PS00610] (64-78)
  IPR000175 Sodium:neurotransmitter symporter [PS00754] (147-167)
  IPR000175 Sodium:neurotransmitter symporter [PS50267] (39-472)
  IPR000175 Sodium:neurotransmitter symporter [PTHR11616] (36-474)
  IPR037272 Sodium:neurotransmitter symporter superfamily [SSF161070] (40-518)